Protein 8GRE (pdb70)

GO terms:
  GO:0005737 cytoplasm (C, IDA)
  GO:0005777 peroxisome (C, IDA)
  GO:0036440 citrate synthase activity (F, IDA)
  GO:0036440 citrate synthase activity (F, IGI)
  GO:0006101 citrate metabolic process (P, IGI)
  GO:0005739 mitochondrion (C, HDA)
  GO:0005777 peroxisome (C, EXP)
  GO:0036440 citrate synthase activity (F, EXP)
  GO:0042802 identical protein binding (F, IPI)

InterPro domains:
  IPR002020 Citrate synthase [PF00285] (64-442)
  IPR002020 Citrate synthase [PR00143] (198-211)
  IPR002020 Citrate synthase [PR00143] (246-261)
  IPR002020 Citrate synthase [PR00143] (269-297)
  IPR002020 Citrate synthase [PR00143] (329-349)
  IPR002020 Citrate synthase [PR00143] (390-406)
  IPR002020 Citrate synthase [PR00143] (411-425)
  IPR002020 Citrate synthase [PTHR11739] (19-451)
  IPR010109 Citrate synthase, eukaryotic-type [TIGR01793] (24-449)
  IPR016142 Citrate synthase-like, large alpha subdomain [G3DSA:1.10.580.10] (32-442)
  IPR016143 Citrate synthase-like, small alpha subdomain [G3DSA:1.10.230.10] (296-410)
  IPR019810 Citrate synthase active site [PS00480] (336-348)
  IPR036969 Citrate synthase superfamily [SSF48256] (25-454)

B-factor: mean 51.31, std 18.38, range [18.74, 137.05]

Solvent-accessible surface area: 51390 Å² total; per-residue (Å²): 154,99,54,5,58,83,71,4,42,68,31,39,63,122,38,16,100,38,18,148,83,4,39,184,125,42,5,152,18,89,17,27,50,0,40,0,61,30,10,40,24,12,14,176,47,0,6,10,9,21,3,14,6,2,23,22,33,54,97,49,0,2,61,0,70,45,62,17,2,66,43,1,55,151,60,2,17,56,18,211,88,14,83,22,1,6,0,0,0,0,0,6,0,2,3,6,18,62,55,5,66,77,58,25,0,98,82,6,9,48,49,0,9,87,47,6,154,16,23,96,26,0,47,68,6,0,28,35,3,5,18,35,0,56,0,5,1,2,0,2,1,0,0,5,0,0,22,19,68,0,90,3,39,118,3,60,88,148,58,39,62,114,127,65,28,24,28,73,2,4,33,0,0,3,14,0,0,0,10,0,0,11,0,0,0,23,0,4,35,4,2,22,92,67,17,140,59,45,166,38,59,93,146,3,14,0,0,53,1,0,0,35,2,9,58,28,190,66,82,54,3,1,18,2,0,8,1,6,0,0,1,6,0,0,43,18,1,5,25,2,0,0,5,0,3,35,0,0,0,2,0,12,6,3,1,1,7,0,0,0,0,0,2,3,0,1,28,0,27,88,37,4,53,43,12,15,92,6,2,90,38,5,21,40,0,48,70,118,14,123,70,64,39,47,126,113,40,0,43,133,47,0,74,66,8,15,102,64,64,156,110,4,18,13,21,30,76,77,56,13,118,89,18,5,20,20,0,76,11,2,31,127,4,0,92,90,62,9,67,124,54,55,4,5,101,0,6,14,16,4,52,116,9,0,20,42,3,3,86,133,55,58,175,42,146,10,14,88,2,37,5,32,6,1,1,3,1,1,0,15,92,36,32,4,128,17,23,9,1,1,10,0,0,30,0,0,0,9,0,0,2,3,0,3,8,5,0,8,6,12,17,46,28,27,44,38,10,64,7,51,0,51,12,5,135,89,0,67,92,52,2,142,61,60,67,78,162,209,225,90,97,55,7,55,92,67,4,41,72,30,44,63,125,38,18,91,42,18,148,72,5,38,185,120,43,4,153,23,83,16,26,49,0,41,0,58,32,10,40,21,10,10,112,50,0,5,8,7,21,3,10,6,2,22,23,33,65,85,42,0,2,60,0,71,48,63,19,2,68,40,0,55,152,57,3,19,50,24,188,93,19,84,17,0,11,0,0,0,0,1,7,0,3,3,9,22,64,56,4,60,121,59,22,3,123,83,6,8,43,37,0,9,48,45,6,115,16,25,97,26,0,50,72,8,1,72,59,15,38,139,110,0,78,6,4,2,1,0,2,1,0,0,6,0,0,19,15,68,0,79,3,41,56,2,57,35,8,36,20,59,122,131,68,24,24,28,46,2,4,36,0,0,3,13,0,0,0,17,0,1,8,0,0,0,22,0,4,35,23,22,58,98,84,23,144,54,42,160,37,65,83,134,5,13,0,0,38,3,0,0,38,5,7,58,27,146,65,74,62,2,0,15,3,0,5,2,8,0,0,0,3,0,1,29,2,1,0,12,1,0,0,4,0,2,31,0,0,0,1,0,10,8,3,2,0,8,0,0,0,0,0,2,3,0,2,28,1,32,89,38,5,86,36,13,10,73,8,5,92,35,5,84,55,0,47,140,129,18,122,82,64,30,55,96,118,41,0,73,143,43,0,60,84,13,18,102,61,62,168,100,4,12,14,24,32,65,83,71,8,139,93,16,6,21,20,0,76,10,2,38,126,4,0,97,84,64,10,68,114,53,54,5,8,97,0,4,18,4,4,48,109,14,0,15,47,6,6,90,138,48,48,166,43,174,24,12,89,2,31,5,30,6,1,1,5,1,1,1,24,91,31,35,4,126,38,32,41,1,2,8,0,0,30,1,0,0,6,0,0,1,3,0,4,9,6,0,8,6,14,16,46,31,29,52,25,8,116,11,57,1,51,10,5,128,83,0,72,88,54,1,142,69,67,85,97,206,89,19,0,70,93,10,38,92,94,2,2,58,35,0,8,109,44,1,31,36,39,0,6,10,0,11,61,74,0,6,68,15,2,16,81,16,14,45,87,67,0,30,97,66,0,45,84,134,33,82,0,6,80,67,0,35,108,17,0,3,109,11,0,97,46,8,19,113,39,3,71,94,0,7,79,12,36,144,138,18,131,102,24,19,196,137,24,75,12,44,64,0,45,14,0,8,1,3,2,12,2,0,15,4,20,3,12,16,6,11,15,4,5,9,57,34,80,102,214,196,80,100,70,35,12,49,9,1,0,8,0,1,20,66,4,66,80,26,71,184,118,14,46,11,7,0,0,2,0,4,47,0,105,53,37,64,10,0,46,20,8,22,60,12,0,3,39,0,0,5,5,48,103,44,104,75,54,53,9,17,19,13,24,15,3,18,32,19,6,113,49,73,0,7,6,0,0,26,16,26,102,4,29,90,17,23,62,38,124,91,34,127,91,75,60,24,22,2,8,3,0,12,0,58,0,14,7,43,10,120,33,83,9,17,107,96,65,32,2,22,6,8,0,0,0,3,16,18,4,10,109,85,29,49,19,8,2,0,51,1,97,37,133,32,64,6,104,22,3,3,46,46,27,28,3,20,6,3,6,65,4,0,34,22,2,3,77,103,71,28,177,112,182,20,91,18,119,109,63,101,14,162,235,50,54,72,20,68,5,84,6,33,14,46,78,11,111,57,103,110,67,96,48,76,12,94,86,36,32,33,4,25,15,19,14,8,74,103,94,26,120,120,39,8,96,81,50,72,148,124,117,67,132,42,67,84,90,15,108,107,8,6,147,52,86,74,79,42,6,13,74,0,1,70,21,0,45,183,82,127,50,132,86,0,24,39,9,0,1,28,24,1,0,94,57,0,91,70,88,48,18,73,77,0,17,193,62,4,95,16,129,64,70,16,56,106,89,22,41,40,1,0,134,92,1,20,52,8,34,87,61,0

Structure (mmCIF, N/CA/C/O backbone):
data_8GRE
#
_entry.id   8GRE
#
_cell.length_a   77.589
_cell.length_b   150.942
_cell.length_c   160.286
_cell.angle_alpha   90.000
_cell.angle_beta   90.000
_cell.angle_gamma   90.000
#
_symmetry.space_group_name_H-M   'P 21 21 21'
#
loop_
_entity.id
_entity.type
_entity.pdbx_description
1 polymer 'Citrate synthase'
2 polymer 'F-box protein UCC1'
3 polymer 'E3 ubiquitin ligase complex SCF subunit'
4 non-polymer GLYCEROL
5 water water
#
loop_
_atom_site.group_PDB
_atom_site.id
_atom_site.type_symbol
_atom_site.label_atom_id
_atom_site.label_alt_id
_atom_site.label_comp_id
_atom_site.label_asym_id
_atom_site.label_entity_id
_atom_site.label_seq_id
_atom_site.pdbx_PDB_ins_code
_atom_site.Cartn_x
_atom_site.Cartn_y
_atom_site.Cartn_z
_atom_site.occupancy
_atom_site.B_iso_or_equiv
_atom_site.auth_seq_id
_atom_site.auth_comp_id
_atom_site.auth_asym_id
_atom_site.auth_atom_id
_atom_site.pdbx_PDB_model_num
ATOM 1 N N . GLU A 1 23 ? -41.32329 13.25822 -33.59520 1.000 54.54496 23 GLU A N 1
ATOM 2 C CA . GLU A 1 23 ? -40.65888 13.95175 -32.49724 1.000 63.55501 23 GLU A CA 1
ATOM 3 C C . GLU A 1 23 ? -39.14235 13.87853 -32.66945 1.000 55.78203 23 GLU A C 1
ATOM 4 O O . GLU A 1 23 ? -38.59404 12.82137 -32.97964 1.000 60.17894 23 GLU A O 1
ATOM 10 N N . LYS A 1 24 ? -38.47321 15.00965 -32.46496 1.000 53.41154 24 LYS A N 1
ATOM 11 C CA . LYS A 1 24 ? -37.05660 15.11663 -32.78270 1.000 62.75283 24 LYS A CA 1
ATOM 12 C C . LYS A 1 24 ? -36.19617 14.36484 -31.77284 1.000 55.88094 24 LYS A C 1
ATOM 13 O O . LYS A 1 24 ? -36.52715 14.26066 -30.58825 1.000 51.65719 24 LYS A O 1
ATOM 19 N N . THR A 1 25 ? -35.07524 13.83895 -32.26164 1.000 50.39282 25 THR A N 1
ATOM 20 C CA . THR A 1 25 ? -34.10998 13.15732 -31.41598 1.000 51.57470 25 THR A CA 1
ATOM 21 C C . THR A 1 25 ? -33.15247 14.17143 -30.79377 1.000 51.82847 25 THR A C 1
ATOM 22 O O . THR A 1 25 ? -33.21701 15.37585 -31.05800 1.000 50.96001 25 THR A O 1
ATOM 26 N N . LEU A 1 26 ? -32.24405 13.67306 -29.95255 1.000 45.69481 26 LEU A N 1
ATOM 27 C CA . LEU A 1 26 ? -31.27743 14.55340 -29.30465 1.000 45.05653 26 LEU A CA 1
ATOM 28 C C . LEU A 1 26 ? -30.30571 15.14724 -30.31707 1.000 42.98919 26 LEU A C 1
ATOM 29 O O . LEU A 1 26 ? -29.94265 16.32547 -30.22099 1.000 40.11652 26 LEU A O 1
ATOM 34 N N . LYS A 1 27 ? -29.88370 14.35049 -31.30141 1.000 44.40406 27 LYS A N 1
ATOM 35 C CA . LYS A 1 27 ? -28.92148 14.83604 -32.28520 1.000 46.44560 27 LYS A CA 1
ATOM 36 C C . LYS A 1 27 ? -29.53935 15.89554 -33.18957 1.000 50.23626 27 LYS A C 1
ATOM 37 O O . LYS A 1 27 ? -28.88204 16.88427 -33.53574 1.000 50.88357 27 LYS A O 1
ATOM 43 N N . GLU A 1 28 ? -30.80140 15.70672 -33.58222 1.000 54.17323 28 GLU A N 1
ATOM 44 C CA . GLU A 1 28 ? -31.46198 16.68107 -34.44484 1.000 53.23789 28 GLU A CA 1
ATOM 45 C C . GLU A 1 28 ? -31.66682 18.00778 -33.72591 1.000 48.46547 28 GLU A C 1
ATOM 46 O O . GLU A 1 28 ? -31.40786 19.07460 -34.29514 1.000 51.12931 28 GLU A O 1
ATOM 52 N N . ARG A 1 29 ? -32.12660 17.96319 -32.47357 1.000 47.10068 29 ARG A N 1
ATOM 53 C CA . ARG A 1 29 ? -32.35472 19.19916 -31.73315 1.000 47.32834 29 ARG A CA 1
ATOM 54 C C . ARG A 1 29 ? -31.04527 19.92485 -31.44857 1.000 53.80839 29 ARG A C 1
ATOM 55 O O . ARG A 1 29 ? -30.99017 21.15912 -31.50598 1.000 55.04495 29 ARG A O 1
ATOM 63 N N . PHE A 1 30 ? -29.97933 19.18026 -31.14166 1.000 49.42891 30 PHE A N 1
ATOM 64 C CA . PHE A 1 30 ? -28.69329 19.82331 -30.89362 1.000 52.16297 30 PHE A CA 1
ATOM 65 C C . PHE A 1 30 ? -28.14446 20.46358 -32.16134 1.000 49.71762 30 PHE A C 1
ATOM 66 O O . PHE A 1 30 ? -27.57220 21.55861 -32.11091 1.000 44.01823 30 PHE A O 1
ATOM 74 N N . SER A 1 31 ? -28.31416 19.80023 -33.30870 1.000 48.44791 31 SER A N 1
ATOM 75 C CA . SER A 1 31 ? -27.85625 20.36960 -34.57138 1.000 51.65068 31 SER A CA 1
ATOM 76 C C . SER A 1 31 ? -28.56291 21.67630 -34.90388 1.000 58.29698 31 SER A C 1
ATOM 77 O O . SER A 1 31 ? -28.07115 22.43845 -35.74425 1.000 55.55109 31 SER A O 1
ATOM 80 N N . GLU A 1 32 ? -29.70013 21.95274 -34.26383 1.000 51.35992 32 GLU A N 1
ATOM 81 C CA . GLU A 1 32 ? -30.41842 23.20402 -34.46646 1.000 54.11285 32 GLU A CA 1
ATOM 82 C C . GLU A 1 32 ? -30.05057 24.27370 -33.44988 1.000 55.75517 32 GLU A C 1
ATOM 83 O O . GLU A 1 32 ? -30.28602 25.46036 -33.70702 1.000 64.59332 32 GLU A O 1
ATOM 89 N N . ILE A 1 33 ? -29.47746 23.89089 -32.31349 1.000 56.79097 33 ILE A N 1
ATOM 90 C CA . ILE A 1 33 ? -29.18042 24.83015 -31.24096 1.000 56.15032 33 ILE A CA 1
ATOM 91 C C . ILE A 1 33 ? -27.73666 25.31730 -31.29697 1.000 56.05943 33 ILE A C 1
ATOM 92 O O . ILE A 1 33 ? -27.47352 26.50146 -31.08125 1.000 56.30449 33 ILE A O 1
ATOM 97 N N . TYR A 1 34 ? -26.78780 24.42736 -31.59195 1.000 51.37055 34 TYR A N 1
ATOM 98 C CA . TYR A 1 34 ? -25.38269 24.81529 -31.51249 1.000 57.04798 34 TYR A CA 1
ATOM 99 C C . TYR A 1 34 ? -24.97135 25.91017 -32.50000 1.000 54.05963 34 TYR A C 1
ATOM 100 O O . TYR A 1 34 ? -24.06929 26.68937 -32.14655 1.000 54.50324 34 TYR A O 1
ATOM 109 N N . PRO A 1 35 ? -25.54359 26.03556 -33.70718 1.000 57.35194 35 PRO A N 1
ATOM 110 C CA . PRO A 1 35 ? -25.18661 27.20018 -34.53639 1.000 47.80479 35 PRO A CA 1
ATOM 111 C C . PRO A 1 35 ? -25.55196 28.52485 -33.89236 1.000 49.96697 35 PRO A C 1
ATOM 112 O O . PRO A 1 35 ? -24.83167 29.51375 -34.07898 1.000 52.54350 35 PRO A O 1
ATOM 116 N N . ILE A 1 36 ? -26.64775 28.57282 -33.13212 1.000 51.70490 36 ILE A N 1
ATOM 117 C CA . ILE A 1 36 ? -27.01362 29.79790 -32.42739 1.000 54.43758 36 ILE A CA 1
ATOM 118 C C . ILE A 1 36 ? -25.97468 30.12530 -31.36305 1.000 55.81394 36 ILE A C 1
ATOM 119 O O . ILE A 1 36 ? -25.52147 31.27000 -31.24335 1.000 59.07168 36 ILE A O 1
ATOM 124 N N . HIS A 1 37 ? -25.58422 29.12205 -30.57265 1.000 59.54691 37 HIS A N 1
ATOM 125 C CA . HIS A 1 37 ? -24.56718 29.33482 -29.54840 1.000 51.61885 37 HIS A CA 1
ATOM 126 C C . HIS A 1 37 ? -23.23315 29.72441 -30.17146 1.000 52.01377 37 HIS A C 1
ATOM 127 O O . HIS A 1 37 ? -22.50732 30.56633 -29.62868 1.000 54.99772 37 HIS A O 1
ATOM 134 N N . ALA A 1 38 ? -22.89829 29.12729 -31.31788 1.000 49.84026 38 ALA A N 1
ATOM 135 C CA . ALA A 1 38 ? -21.63471 29.43722 -31.97938 1.000 55.14359 38 ALA A CA 1
ATOM 136 C C . ALA A 1 38 ? -21.59546 30.89017 -32.43798 1.000 62.75092 38 ALA A C 1
ATOM 137 O O . ALA A 1 38 ? -20.59415 31.58859 -32.24171 1.000 62.09056 38 ALA A O 1
ATOM 139 N N . GLN A 1 39 ? -22.68297 31.36571 -33.05085 1.000 63.74969 39 GLN A N 1
ATOM 140 C CA . GLN A 1 39 ? -22.73110 32.75618 -33.49195 1.000 66.22501 39 GLN A CA 1
ATOM 141 C C . GLN A 1 39 ? -22.74292 33.71884 -32.31194 1.000 65.33380 39 GLN A C 1
ATOM 142 O O . GLN A 1 39 ? -22.16115 34.80635 -32.39496 1.000 68.99185 39 GLN A O 1
ATOM 148 N N . ASP A 1 40 ? -23.38615 33.33585 -31.20708 1.000 60.24754 40 ASP A N 1
ATOM 149 C CA . ASP A 1 40 ? -23.41447 34.19889 -30.03010 1.000 60.99004 40 ASP A CA 1
ATOM 150 C C . ASP A 1 40 ? -22.02053 34.37192 -29.43875 1.000 65.44772 40 ASP A C 1
ATOM 151 O O . ASP A 1 40 ? -21.62995 35.48420 -29.06397 1.000 70.24153 40 ASP A O 1
ATOM 156 N N . VAL A 1 41 ? -21.25717 33.28083 -29.34415 1.000 59.36221 41 VAL A N 1
ATOM 157 C CA . VAL A 1 41 ? -19.89580 33.36490 -28.82377 1.000 59.79251 41 VAL A CA 1
ATOM 158 C C . VAL A 1 41 ? -19.01651 34.18622 -29.75813 1.000 56.58275 41 VAL A C 1
ATOM 159 O O . VAL A 1 41 ? -18.19679 34.99714 -29.30993 1.000 56.71113 41 VAL A O 1
ATOM 163 N N . ARG A 1 42 ? -19.18082 33.99806 -31.06935 1.000 59.84529 42 ARG A N 1
ATOM 164 C CA . ARG A 1 42 ? -18.37041 34.72772 -32.03963 1.000 64.90489 42 ARG A CA 1
ATOM 165 C C . ARG A 1 42 ? -18.59166 36.23125 -31.92643 1.000 62.55481 42 ARG A C 1
ATOM 166 O O . ARG A 1 42 ? -17.63529 37.01355 -31.97533 1.000 62.37481 42 ARG A O 1
ATOM 174 N N . GLN A 1 43 ? -19.84789 36.65341 -31.76945 1.000 59.64979 43 GLN A N 1
ATOM 175 C CA . GLN A 1 43 ? -20.13614 38.07203 -31.58616 1.000 66.69537 43 GLN A CA 1
ATOM 176 C C . GLN A 1 43 ? -19.61899 38.57260 -30.24283 1.000 68.76748 43 GLN A C 1
ATOM 177 O O . GLN A 1 43 ? -19.09549 39.68969 -30.14964 1.000 69.56371 43 GLN A O 1
ATOM 183 N N . PHE A 1 44 ? -19.74829 37.75478 -29.19485 1.000 64.69858 44 PHE A N 1
ATOM 184 C CA . PHE A 1 44 ? -19.31923 38.17206 -27.86333 1.000 63.81419 44 PHE A CA 1
ATOM 185 C C . PHE A 1 44 ? -17.81530 38.41227 -27.81549 1.000 65.50172 44 PHE A C 1
ATOM 186 O O . PHE A 1 44 ? -17.35511 39.40391 -27.23712 1.000 67.03307 44 PHE A O 1
ATOM 194 N N . VAL A 1 45 ? -17.03244 37.51994 -28.42497 1.000 56.57614 45 VAL A N 1
ATOM 195 C CA . VAL A 1 45 ? -15.58532 37.70327 -28.43689 1.000 68.73921 45 VAL A CA 1
ATOM 196 C C . VAL A 1 45 ? -15.19347 38.84011 -29.37246 1.000 67.37376 45 VAL A C 1
ATOM 197 O O . VAL A 1 45 ? -14.19514 39.53074 -29.13826 1.000 70.65253 45 VAL A O 1
ATOM 201 N N . LYS A 1 46 ? -15.96763 39.06835 -30.43415 1.000 71.05192 46 LYS A N 1
ATOM 202 C CA . LYS A 1 46 ? -15.61668 40.12893 -31.37305 1.000 73.74888 46 LYS A CA 1
ATOM 203 C C . LYS A 1 46 ? -15.82635 41.50724 -30.75781 1.000 66.33674 46 LYS A C 1
ATOM 204 O O . LYS A 1 46 ? -15.04606 42.43189 -31.01264 1.000 72.14145 46 LYS A O 1
ATOM 210 N N . GLU A 1 47 ? -16.86278 41.66059 -29.93525 1.000 64.57291 47 GLU A N 1
ATOM 211 C CA . GLU A 1 47 ? -17.19315 42.95657 -29.35568 1.000 66.84039 47 GLU A CA 1
ATOM 212 C C . GLU A 1 47 ? -16.50371 43.20707 -28.02000 1.000 71.17454 47 GLU A C 1
ATOM 213 O O . GLU A 1 47 ? -16.14049 44.35157 -27.72647 1.000 76.61318 47 GLU A O 1
ATOM 219 N N . HIS A 1 48 ? -16.30412 42.16949 -27.20435 1.000 65.84679 48 HIS A N 1
ATOM 220 C CA . HIS A 1 48 ? -15.75563 42.33237 -25.86182 1.000 68.39712 48 HIS A CA 1
ATOM 221 C C . HIS A 1 48 ? -14.48222 41.51976 -25.64709 1.000 64.09567 48 HIS A C 1
ATOM 222 O O . HIS A 1 48 ? -14.09596 41.27956 -24.49989 1.000 64.25632 48 HIS A O 1
ATOM 229 N N . GLY A 1 49 ? -13.81064 41.10642 -26.72437 1.000 61.21087 49 GLY A N 1
ATOM 230 C CA . GLY A 1 49 ? -12.67778 40.20620 -26.58336 1.000 54.80980 49 GLY A CA 1
ATOM 231 C C . GLY A 1 49 ? -11.48128 40.81724 -25.88403 1.000 65.67498 49 GLY A C 1
ATOM 232 O O . GLY A 1 49 ? -10.70974 40.10363 -25.23604 1.000 60.95581 49 GLY A O 1
ATOM 233 N N . LYS A 1 50 ? -11.30051 42.12940 -26.00523 1.000 57.55096 50 LYS A N 1
ATOM 234 C CA . LYS A 1 50 ? -10.17398 42.80899 -25.37999 1.000 58.95222 50 LYS A CA 1
ATOM 235 C C . LYS A 1 50 ? -10.45754 43.22563 -23.94344 1.000 52.37966 50 LYS A C 1
ATOM 236 O O . LYS A 1 50 ? -9.57293 43.78849 -23.29031 1.000 55.09860 50 LYS A O 1
ATOM 242 N N . THR A 1 51 ? -11.65950 42.96260 -23.43869 1.000 55.10268 51 THR A N 1
ATOM 243 C CA . THR A 1 51 ? -11.98798 43.30436 -22.06212 1.000 57.03003 51 THR A CA 1
ATOM 244 C C . THR A 1 51 ? -11.21408 42.41446 -21.09689 1.000 63.86558 51 THR A C 1
ATOM 245 O O . THR A 1 51 ? -11.21254 41.18693 -21.23172 1.000 61.75651 51 THR A O 1
ATOM 249 N N . LYS A 1 52 ? -10.54934 43.03532 -20.12565 1.000 61.93261 52 LYS A N 1
ATOM 250 C CA . LYS A 1 52 ? -9.84512 42.28710 -19.09476 1.000 57.06796 52 LYS A CA 1
ATOM 251 C C . LYS A 1 52 ? -10.84078 41.76102 -18.07135 1.000 60.51894 52 LYS A C 1
ATOM 252 O O . LYS A 1 52 ? -11.69202 42.50859 -17.58069 1.000 60.43567 52 LYS A O 1
ATOM 258 N N . ILE A 1 53 ? -10.73536 40.47444 -17.75033 1.000 59.42981 53 ILE A N 1
ATOM 259 C CA . ILE A 1 53 ? -11.61731 39.85978 -16.76883 1.000 56.15792 53 ILE A CA 1
ATOM 260 C C . ILE A 1 53 ? -10.90014 39.48894 -15.47752 1.000 47.90853 53 ILE A C 1
ATOM 261 O O . ILE A 1 53 ? -11.57658 39.24305 -14.46631 1.000 56.05583 53 ILE A O 1
ATOM 266 N N . SER A 1 54 ? -9.56983 39.45819 -15.46584 1.000 53.53951 54 SER A N 1
ATOM 267 C CA . SER A 1 54 ? -8.82462 39.13133 -14.25590 1.000 55.37876 54 SER A CA 1
ATOM 268 C C . SER A 1 54 ? -7.35056 39.44349 -14.46761 1.000 49.98523 54 SER A C 1
ATOM 269 O O . SER A 1 54 ? -6.89146 39.63643 -15.59673 1.000 53.48407 54 SER A O 1
ATOM 272 N N . ASP A 1 55 ? -6.61932 39.48899 -13.35871 1.000 53.45334 55 ASP A N 1
ATOM 273 C CA . ASP A 1 55 ? -5.16831 39.56070 -13.35697 1.000 55.34735 55 ASP A CA 1
ATOM 274 C C . ASP A 1 55 ? -4.59558 38.22178 -12.90990 1.000 59.58220 55 ASP A C 1
ATOM 275 O O . ASP A 1 55 ? -5.25316 37.45063 -12.20442 1.000 60.34127 55 ASP A O 1
ATOM 280 N N . VAL A 1 56 ? -3.36603 37.94513 -13.33145 1.000 51.09936 56 VAL A N 1
ATOM 281 C CA . VAL A 1 56 ? -2.64186 36.75152 -12.90976 1.000 52.69826 56 VAL A CA 1
ATOM 282 C C . VAL A 1 56 ? -1.52994 37.19915 -11.97372 1.000 53.65431 56 VAL A C 1
ATOM 283 O O . VAL A 1 56 ? -0.55598 37.82813 -12.40603 1.000 55.11740 56 VAL A O 1
ATOM 287 N N . LEU A 1 57 ? -1.67107 36.87993 -10.69367 1.000 49.61818 57 LEU A N 1
ATOM 288 C CA . LEU A 1 57 ? -0.63253 37.16695 -9.71900 1.000 48.97117 57 LEU A CA 1
ATOM 289 C C . LEU A 1 57 ? 0.34538 35.99914 -9.63699 1.000 49.97540 57 LEU A C 1
ATOM 290 O O . LEU A 1 57 ? 0.01865 34.85899 -9.97472 1.000 53.72842 57 LEU A O 1
ATOM 295 N N . LEU A 1 58 ? 1.56667 36.30291 -9.18967 1.000 44.90102 58 LEU A N 1
ATOM 296 C CA . LEU A 1 58 ? 2.58781 35.26585 -9.07757 1.000 48.63331 58 LEU A CA 1
ATOM 297 C C . LEU A 1 58 ? 2.14689 34.15542 -8.13212 1.000 48.11215 58 LEU A C 1
ATOM 298 O O . LEU A 1 58 ? 2.43586 32.97655 -8.36912 1.000 51.93830 58 LEU A O 1
ATOM 303 N N . GLU A 1 59 ? 1.44232 34.51174 -7.05542 1.000 52.60302 59 GLU A N 1
ATOM 304 C CA . GLU A 1 59 ? 0.97484 33.51055 -6.10430 1.000 51.81765 59 GLU A CA 1
ATOM 305 C C . GLU A 1 59 ? -0.05840 32.57141 -6.71144 1.000 50.63959 59 GLU A C 1
ATOM 306 O O . GLU A 1 59 ? -0.20669 31.44232 -6.23232 1.000 50.95182 59 GLU A O 1
ATOM 312 N N . GLN A 1 60 ? -0.76973 33.00852 -7.75255 1.000 46.24802 60 GLN A N 1
ATOM 313 C CA . GLN A 1 60 ? -1.78158 32.16157 -8.37206 1.000 49.66324 60 GLN A CA 1
ATOM 314 C C . GLN A 1 60 ? -1.15358 31.08627 -9.25170 1.000 52.80900 60 GLN A C 1
ATOM 315 O O . GLN A 1 60 ? -1.55852 29.91995 -9.19067 1.000 55.37564 60 GLN A O 1
ATOM 321 N N . VAL A 1 61 ? -0.16301 31.45246 -10.07020 1.000 44.20040 61 VAL A N 1
ATOM 322 C CA . VAL A 1 61 ? 0.49834 30.46165 -10.91015 1.000 46.25356 61 VAL A CA 1
ATOM 323 C C . VAL A 1 61 ? 1.29374 29.47045 -10.06974 1.000 50.93950 61 VAL A C 1
ATOM 324 O O . VAL A 1 61 ? 1.52498 28.33606 -10.50520 1.000 50.79225 61 VAL A O 1
ATOM 328 N N . TYR A 1 62 ? 1.71081 29.86466 -8.86879 1.000 43.98758 62 TYR A N 1
ATOM 329 C CA . TYR A 1 62 ? 2.32014 28.95043 -7.91380 1.000 48.02418 62 TYR A CA 1
ATOM 330 C C . TYR A 1 62 ? 1.30429 28.34266 -6.95606 1.000 44.66145 62 TYR A C 1
ATOM 331 O O . TYR A 1 62 ? 1.69748 27.61780 -6.03686 1.000 44.95110 62 TYR A O 1
ATOM 340 N N . GLY A 1 63 ? 0.01630 28.61832 -7.14762 1.000 41.85340 63 GLY A N 1
ATOM 341 C CA . GLY A 1 63 ? -1.01346 28.07910 -6.28254 1.000 45.53180 63 GLY A CA 1
ATOM 342 C C . GLY A 1 63 ? -2.15394 27.42276 -7.03434 1.000 46.47681 63 GLY A C 1
ATOM 343 O O . GLY A 1 63 ? -3.32063 27.57391 -6.65992 1.000 53.26930 63 GLY A O 1
ATOM 344 N N . GLY A 1 64 ? -1.83086 26.69544 -8.10152 1.000 42.73943 64 GLY A N 1
ATOM 345 C CA . GLY A 1 64 ? -2.84129 25.96243 -8.83857 1.000 45.25230 64 GLY A CA 1
ATOM 346 C C . GLY A 1 64 ? -3.82932 26.80796 -9.60863 1.000 51.11138 64 GLY A C 1
ATOM 347 O O . GLY A 1 64 ? -4.92453 26.32825 -9.91652 1.000 45.87132 64 GLY A O 1
ATOM 348 N N . MET A 1 65 ? -3.47488 28.05640 -9.92659 1.000 46.53467 65 MET A N 1
ATOM 349 C CA . MET A 1 65 ? -4.32259 28.94741 -10.72243 1.000 42.54354 65 MET A CA 1
ATOM 350 C C . MET A 1 65 ? -5.67197 29.19072 -10.04832 1.000 42.83264 65 MET A C 1
ATOM 351 O O . MET A 1 65 ? -6.70230 29.32417 -10.71229 1.000 50.88963 65 MET A O 1
ATOM 356 N N . ARG A 1 66 ? -5.66529 29.25377 -8.71823 1.000 42.92074 66 ARG A N 1
ATOM 357 C CA . ARG A 1 66 ? -6.89398 29.48954 -7.97290 1.000 52.24027 66 ARG A CA 1
ATOM 358 C C . ARG A 1 66 ? -7.44516 30.87520 -8.28358 1.000 49.29923 66 ARG A C 1
ATOM 359 O O . ARG A 1 66 ? -6.72012 31.87342 -8.22557 1.000 52.49284 66 ARG A O 1
ATOM 367 N N . GLY A 1 67 ? -8.73383 30.93381 -8.61286 1.000 49.86967 67 GLY A N 1
ATOM 368 C CA . GLY A 1 67 ? -9.38968 32.18483 -8.91909 1.000 51.70824 67 GLY A CA 1
ATOM 369 C C . GLY A 1 67 ? -9.20658 32.68147 -10.33496 1.000 58.52950 67 GLY A C 1
ATOM 370 O O . GLY A 1 67 ? -9.87218 33.65092 -10.72262 1.000 59.77097 67 GLY A O 1
ATOM 371 N N . ILE A 1 68 ? -8.33195 32.06049 -11.12024 1.000 54.37789 68 ILE A N 1
ATOM 372 C CA . ILE A 1 68 ? -8.11853 32.45705 -12.50917 1.000 49.61959 68 ILE A CA 1
ATOM 373 C C . ILE A 1 68 ? -9.25713 31.91073 -13.36148 1.000 50.23826 68 ILE A C 1
ATOM 374 O O . ILE A 1 68 ? -9.46582 30.68993 -13.40310 1.000 53.64495 68 ILE A O 1
ATOM 379 N N . PRO A 1 69 ? -10.01935 32.76098 -14.04599 1.000 56.27773 69 PRO A N 1
ATOM 380 C CA . PRO A 1 69 ? -11.01658 32.24803 -14.99347 1.000 50.51506 69 PRO A CA 1
ATOM 381 C C . PRO A 1 69 ? -10.35002 31.66985 -16.23039 1.000 54.27244 69 PRO A C 1
ATOM 382 O O . PRO A 1 69 ? -9.90396 32.41444 -17.10858 1.000 58.70313 69 PRO A O 1
ATOM 386 N N . GLY A 1 70 ? -10.26503 30.34480 -16.30629 1.000 50.00569 70 GLY A N 1
ATOM 387 C CA . GLY A 1 70 ? -9.58826 29.70857 -17.41843 1.000 52.07139 70 GLY A CA 1
ATOM 388 C C . GLY A 1 70 ? -10.35932 28.55773 -18.02762 1.000 51.78810 70 GLY A C 1
ATOM 389 O O . GLY A 1 70 ? -9.76355 27.57046 -18.46848 1.000 57.51345 70 GLY A O 1
ATOM 390 N N . SER A 1 71 ? -11.68435 28.67245 -18.06501 1.000 46.79972 71 SER A N 1
ATOM 391 C CA . SER A 1 71 ? -12.51601 27.61030 -18.60955 1.000 47.07066 71 SER A CA 1
ATOM 392 C C . SER A 1 71 ? -13.88716 28.17006 -18.95506 1.000 46.67372 71 SER A C 1
ATOM 393 O O . SER A 1 71 ? -14.44170 28.97794 -18.20606 1.000 46.36541 71 SER A O 1
ATOM 396 N N . VAL A 1 72 ? -14.42085 27.73360 -20.08996 1.000 41.08972 72 VAL A N 1
ATOM 397 C CA . VAL A 1 72 ? -15.77566 28.05860 -20.51551 1.000 37.25781 72 VAL A CA 1
ATOM 398 C C . VAL A 1 72 ? -16.56596 26.75690 -20.47074 1.000 45.85580 72 VAL A C 1
ATOM 399 O O . VAL A 1 72 ? -16.48204 25.93291 -21.38842 1.000 46.49492 72 VAL A O 1
ATOM 403 N N . TRP A 1 73 ? -17.32795 26.56000 -19.39663 1.000 48.73541 73 TRP A N 1
ATOM 404 C CA . TRP A 1 73 ? -18.10673 25.34348 -19.18274 1.000 44.01977 73 TRP A CA 1
ATOM 405 C C . TRP A 1 73 ? -19.58103 25.72666 -19.15010 1.000 45.77217 73 TRP A C 1
ATOM 406 O O . TRP A 1 73 ? -20.03320 26.39336 -18.21297 1.000 45.60476 73 TRP A O 1
ATOM 417 N N . GLU A 1 74 ? -20.3295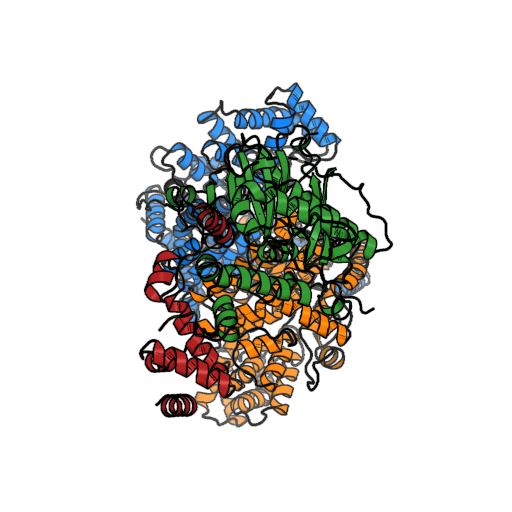2 25.29859 -20.16843 1.000 47.42172 74 GLU A N 1
ATOM 418 C CA . GLU A 1 74 ? -21.70715 25.74476 -20.34053 1.000 49.05968 74 GLU A CA 1
ATOM 419 C C . GLU A 1 74 ? -22.70685 24.95752 -19.50462 1.000 52.31917 74 GLU A C 1
ATOM 420 O O . GLU A 1 74 ? -23.80760 25.45842 -19.25043 1.000 50.95034 74 GLU A O 1
ATOM 426 N N . GLY A 1 75 ? -22.35358 23.74725 -19.07104 1.000 51.05788 75 GLY A N 1
ATOM 427 C CA . GLY A 1 75 ? -23.35113 22.86094 -18.49403 1.000 41.61127 75 GLY A CA 1
ATOM 428 C C . GLY A 1 75 ? -23.87183 23.32258 -17.14633 1.000 42.92799 75 GLY A C 1
ATOM 429 O O . GLY A 1 75 ? -25.07739 23.27046 -16.88884 1.000 41.93768 75 GLY A O 1
ATOM 430 N N . SER A 1 76 ? -22.98075 23.77181 -16.26617 1.000 42.29266 76 SER A N 1
ATOM 431 C CA . SER A 1 76 ? -23.37830 24.05223 -14.89553 1.000 38.84182 76 SER A CA 1
ATOM 432 C C . SER A 1 76 ? -22.54124 25.18708 -14.32811 1.000 42.07633 76 SER A C 1
ATOM 433 O O . SER A 1 76 ? -21.36282 25.34002 -14.65994 1.000 43.00598 76 SER A O 1
ATOM 436 N N . VAL A 1 77 ? -23.17394 25.98571 -13.47179 1.000 44.60618 77 VAL A N 1
ATOM 437 C CA . VAL A 1 77 ? -22.52373 27.08166 -12.76259 1.000 45.31741 77 VAL A CA 1
ATOM 438 C C . VAL A 1 77 ? -22.98841 27.03577 -11.31397 1.000 48.04112 77 VAL A C 1
ATOM 439 O O . VAL A 1 77 ? -24.15827 26.75042 -11.03714 1.000 49.38651 77 VAL A O 1
ATOM 443 N N . LEU A 1 78 ? -22.07182 27.30857 -10.38838 1.000 45.36177 78 LEU A N 1
ATOM 444 C CA . LEU A 1 78 ? -22.37407 27.27388 -8.96136 1.000 51.25467 78 LEU A CA 1
ATOM 445 C C . LEU A 1 78 ? -22.96408 28.61467 -8.53692 1.000 49.02495 78 LEU A C 1
ATOM 446 O O . LEU A 1 78 ? -22.27087 29.63739 -8.54512 1.000 48.04648 78 LEU A O 1
ATOM 451 N N . ASP A 1 79 ? -24.23952 28.60789 -8.16422 1.000 49.89503 79 ASP A N 1
ATOM 452 C CA . ASP A 1 79 ? -24.86655 29.78694 -7.57857 1.000 44.97862 79 ASP A CA 1
ATOM 453 C C . ASP A 1 79 ? -24.47562 29.87670 -6.10829 1.000 52.02865 79 ASP A C 1
ATOM 454 O O . ASP A 1 79 ? -24.72856 28.93050 -5.35371 1.000 51.00070 79 ASP A O 1
ATOM 459 N N . PRO A 1 80 ? -23.86452 30.97836 -5.66193 1.000 51.84243 80 PRO A N 1
ATOM 460 C CA . PRO A 1 80 ? -23.38953 31.05005 -4.26841 1.000 52.54395 80 PRO A CA 1
ATOM 461 C C . PRO A 1 80 ? -24.48667 30.92720 -3.22227 1.000 58.68475 80 PRO A C 1
ATOM 462 O O . PRO A 1 80 ? -24.16705 30.70204 -2.04799 1.000 63.03590 80 PRO A O 1
ATOM 466 N N . GLU A 1 81 ? -25.76010 31.06248 -3.59724 1.000 52.17798 81 GLU A N 1
ATOM 467 C CA . GLU A 1 81 ? -26.85217 30.97636 -2.63925 1.000 64.63929 81 GLU A CA 1
ATOM 468 C C . GLU A 1 81 ? -27.89961 29.92685 -2.97235 1.000 59.03762 81 GLU A C 1
ATOM 469 O O . GLU A 1 81 ? -28.69808 29.58652 -2.09366 1.000 65.41137 81 GLU A O 1
ATOM 475 N N . ASP A 1 82 ? -27.92476 29.40536 -4.19761 1.000 54.68595 82 ASP A N 1
ATOM 476 C CA . ASP A 1 82 ? -28.90274 28.40001 -4.58670 1.000 58.43620 82 ASP A CA 1
ATOM 477 C C . ASP A 1 82 ? -28.27935 27.05517 -4.93090 1.000 59.00326 82 ASP A C 1
ATOM 478 O O . ASP A 1 82 ? -29.01431 26.11398 -5.25226 1.000 45.96150 82 ASP A O 1
ATOM 483 N N . GLY A 1 83 ? -26.95878 26.93320 -4.87201 1.000 55.15312 83 GLY A N 1
ATOM 484 C CA . GLY A 1 83 ? -26.30380 25.68307 -5.19892 1.000 52.36589 83 GLY A CA 1
ATOM 485 C C . GLY A 1 83 ? -25.95752 25.58029 -6.67179 1.000 52.54660 83 GLY A C 1
ATOM 486 O O . GLY A 1 83 ? -25.93239 26.56598 -7.41494 1.000 52.26060 83 GLY A O 1
ATOM 487 N N . ILE A 1 84 ? -25.68474 24.34672 -7.09779 1.000 50.38273 84 ILE A N 1
ATOM 488 C CA . ILE A 1 84 ? -25.33177 24.10632 -8.48994 1.000 49.77712 84 ILE A CA 1
ATOM 489 C C . ILE A 1 84 ? -26.55585 24.32391 -9.37042 1.000 49.51737 84 ILE A C 1
ATOM 490 O O . ILE A 1 84 ? -27.67974 23.93783 -9.01832 1.000 45.53414 84 ILE A O 1
ATOM 495 N N . ARG A 1 85 ? -26.34723 24.97021 -10.51513 1.000 46.28744 85 ARG A N 1
ATOM 496 C CA . ARG A 1 85 ? -27.41400 25.25964 -11.46558 1.000 48.08209 85 ARG A CA 1
ATOM 497 C C . ARG A 1 85 ? -27.08458 24.59343 -12.79240 1.000 44.96386 85 ARG A C 1
ATOM 498 O O . ARG A 1 85 ? -26.06703 24.91358 -13.41449 1.000 48.84584 85 ARG A O 1
ATOM 506 N N . PHE A 1 86 ? -27.94132 23.67077 -13.22131 1.000 46.79432 86 PHE A N 1
ATOM 507 C CA . PHE A 1 86 ? -27.78850 23.00420 -14.51283 1.000 45.64755 86 PHE A CA 1
ATOM 508 C C . PHE A 1 86 ? -28.56436 23.81201 -15.54503 1.000 52.78046 86 PHE A C 1
ATOM 509 O O . PHE A 1 86 ? -29.79487 23.73864 -15.61015 1.000 47.05182 86 PHE A O 1
ATOM 517 N N . ARG A 1 87 ? -27.83957 24.58887 -16.35360 1.000 47.54503 87 ARG A N 1
ATOM 518 C CA . ARG A 1 87 ? -28.44335 25.47341 -17.35100 1.000 52.31460 87 ARG A CA 1
ATOM 519 C C . ARG A 1 87 ? -29.44014 26.42773 -16.69430 1.000 51.00631 87 ARG A C 1
ATOM 520 O O . ARG A 1 87 ? -30.56060 26.62220 -17.17023 1.000 55.53288 87 ARG A O 1
ATOM 528 N N . GLY A 1 88 ? -29.02275 27.01854 -15.57465 1.000 48.07109 88 GLY A N 1
ATOM 529 C CA . GLY A 1 88 ? -29.86745 27.91784 -14.81881 1.000 49.61474 88 GLY A CA 1
ATOM 530 C C . GLY A 1 88 ? -30.85290 27.25291 -13.88200 1.000 52.58009 88 GLY A C 1
ATOM 531 O O . GLY A 1 88 ? -31.39573 27.93299 -13.00117 1.000 48.55281 88 GLY A O 1
ATOM 532 N N . ARG A 1 89 ? -31.10450 25.95390 -14.03429 1.000 50.37113 89 ARG A N 1
ATOM 533 C CA . ARG A 1 89 ? -32.05419 25.23757 -13.19132 1.000 49.53113 89 ARG A CA 1
ATOM 534 C C . ARG A 1 89 ? -31.35802 24.70549 -11.94456 1.000 54.41652 89 ARG A C 1
ATOM 535 O O . ARG A 1 89 ? -30.30932 24.05993 -12.03904 1.000 52.23975 89 ARG A O 1
ATOM 543 N N . THR A 1 90 ? -31.95435 24.96007 -10.78230 1.000 53.94214 90 THR A N 1
ATOM 544 C CA . THR A 1 90 ? -31.43834 24.43600 -9.52778 1.000 50.08297 90 THR A CA 1
ATOM 545 C C . THR A 1 90 ? -31.82610 22.96706 -9.36827 1.000 46.30953 90 THR A C 1
ATOM 546 O O . THR A 1 90 ? -32.46450 22.36345 -10.23581 1.000 46.94972 90 THR A O 1
ATOM 550 N N . ILE A 1 91 ? -31.43272 22.38321 -8.23303 1.000 47.89675 91 ILE A N 1
ATOM 551 C CA . ILE A 1 91 ? -31.81826 21.00696 -7.93060 1.000 46.56713 91 ILE A CA 1
ATOM 552 C C . ILE A 1 91 ? -33.33216 20.89773 -7.79854 1.000 52.59454 91 ILE A C 1
ATOM 553 O O . ILE A 1 91 ? -33.94677 19.93958 -8.28424 1.000 44.53989 91 ILE A O 1
ATOM 558 N N . ALA A 1 92 ? -33.95870 21.87892 -7.14460 1.000 45.51220 92 ALA A N 1
ATOM 559 C CA . ALA A 1 92 ? -35.41409 21.87979 -7.04152 1.000 54.44778 92 ALA A CA 1
ATOM 560 C C . ALA A 1 92 ? -36.06151 22.02814 -8.41211 1.000 49.22143 92 ALA A C 1
ATOM 561 O O . ALA A 1 92 ? -37.10203 21.41821 -8.68421 1.000 53.01516 92 ALA A O 1
ATOM 563 N N . ASP A 1 93 ? -35.45429 22.82630 -9.29340 1.000 46.75699 93 ASP A N 1
ATOM 564 C CA . ASP A 1 93 ? -36.01077 23.01126 -10.63041 1.000 52.40293 93 ASP A CA 1
ATOM 565 C C . ASP A 1 93 ? -35.97580 21.71199 -11.42748 1.000 53.40485 93 ASP A C 1
ATOM 566 O O . ASP A 1 93 ? -36.97449 21.32286 -12.04424 1.000 51.18737 93 ASP A O 1
ATOM 571 N N . ILE A 1 94 ? -34.83060 21.02261 -11.42551 1.000 47.88016 94 ILE A N 1
ATOM 572 C CA . ILE A 1 94 ? -34.71012 19.80912 -12.22954 1.000 49.23958 94 ILE A CA 1
ATOM 573 C C . ILE A 1 94 ? -35.53976 18.67651 -11.63819 1.000 48.79622 94 ILE A C 1
ATOM 574 O O . ILE A 1 94 ? -36.02408 17.80732 -12.37306 1.000 46.17614 94 ILE A O 1
ATOM 579 N N . GLN A 1 95 ? -35.71885 18.65733 -10.31432 1.000 52.89131 95 GLN A N 1
ATOM 580 C CA . GLN A 1 95 ? -36.60445 17.66733 -9.70980 1.000 59.73729 95 GLN A CA 1
ATOM 581 C C . GLN A 1 95 ? -38.04866 17.87822 -10.14059 1.000 61.46060 95 GLN A C 1
ATOM 582 O O . GLN A 1 95 ? -38.81491 16.91312 -10.23971 1.000 60.43253 95 GLN A O 1
ATOM 588 N N . LYS A 1 96 ? -38.43143 19.12621 -10.40876 1.000 57.42741 96 LYS A N 1
ATOM 589 C CA . LYS A 1 96 ? -39.79723 19.42482 -10.82067 1.000 65.97879 96 LYS A CA 1
ATOM 590 C C . LYS A 1 96 ? -39.98851 19.24167 -12.32205 1.000 60.52120 96 LYS A C 1
ATOM 591 O O . LYS A 1 96 ? -41.00121 18.68205 -12.75680 1.000 59.13514 96 LYS A O 1
ATOM 597 N N . ASP A 1 97 ? -39.02068 19.68558 -13.12430 1.000 53.25829 97 ASP A N 1
ATOM 598 C CA . ASP A 1 97 ? -39.21577 19.80698 -14.56396 1.000 54.62441 97 ASP A CA 1
ATOM 599 C C . ASP A 1 97 ? -38.75714 18.58884 -15.35404 1.000 53.91559 97 ASP A C 1
ATOM 600 O O . ASP A 1 97 ? -39.37597 18.26186 -16.37303 1.000 60.14500 97 ASP A O 1
ATOM 605 N N . LEU A 1 98 ? -37.69330 17.91482 -14.92702 1.000 59.93767 98 LEU A N 1
ATOM 606 C CA . LEU A 1 98 ? -37.15779 16.81709 -15.72151 1.000 55.30801 98 LEU A CA 1
ATOM 607 C C . LEU A 1 98 ? -38.11001 15.62321 -15.69794 1.000 49.81898 98 LEU A C 1
ATOM 608 O O . LEU A 1 98 ? -38.74215 15.35049 -14.67257 1.000 56.56544 98 LEU A O 1
ATOM 613 N N . PRO A 1 99 ? -38.23925 14.90114 -16.81024 1.000 47.84341 99 PRO A N 1
ATOM 614 C CA . PRO A 1 99 ? -39.08118 13.70203 -16.81939 1.000 44.34449 99 PRO A CA 1
ATOM 615 C C . PRO A 1 99 ? -38.53915 12.63543 -15.88034 1.000 58.68358 99 PRO A C 1
ATOM 616 O O . PRO A 1 99 ? -37.34645 12.57936 -15.57120 1.000 60.47035 99 PRO A O 1
ATOM 620 N N . LYS A 1 100 ? -39.44426 11.77497 -15.42884 1.000 53.67344 100 LYS A N 1
ATOM 621 C CA . LYS A 1 100 ? -39.12622 10.71405 -14.48970 1.000 48.55814 100 LYS A CA 1
ATOM 622 C C . LYS A 1 100 ? -39.53894 9.36957 -15.07338 1.000 48.50838 100 LYS A C 1
ATOM 623 O O . LYS A 1 100 ? -40.31076 9.29500 -16.03333 1.000 47.79336 100 LYS A O 1
ATOM 629 N N . ALA A 1 101 ? -39.00263 8.30147 -14.49084 1.000 56.86936 101 ALA A N 1
ATOM 630 C CA . ALA A 1 101 ? -39.41874 6.96543 -14.88182 1.000 53.58372 101 ALA A CA 1
ATOM 631 C C . ALA A 1 101 ? -40.83316 6.68969 -14.37912 1.000 50.61737 101 ALA A C 1
ATOM 632 O O . ALA A 1 101 ? -41.33185 7.34074 -13.45649 1.000 47.15615 101 ALA A O 1
ATOM 634 N N . LYS A 1 102 ? -41.48340 5.71152 -15.00457 1.000 48.82416 102 LYS A N 1
ATOM 635 C CA . LYS A 1 102 ? -42.85598 5.37887 -14.64518 1.000 60.34056 102 LYS A CA 1
ATOM 636 C C . LYS A 1 102 ? -42.92633 4.89882 -13.20140 1.000 62.72011 102 LYS A C 1
ATOM 637 O O . LYS A 1 102 ? -42.33890 3.87133 -12.84913 1.000 56.76213 102 LYS A O 1
ATOM 643 N N . GLY A 1 103 ? -43.64610 5.64565 -12.36813 1.000 58.57789 103 GLY A N 1
ATOM 644 C CA . GLY A 1 103 ? -43.80434 5.29844 -10.97240 1.000 53.76856 103 GLY A CA 1
ATOM 645 C C . GLY A 1 103 ? -42.73955 5.83973 -10.04788 1.000 57.25017 103 GLY A C 1
ATOM 646 O O . GLY A 1 103 ? -42.75090 5.50693 -8.85655 1.000 57.10222 103 GLY A O 1
ATOM 647 N N . SER A 1 104 ? -41.82553 6.66454 -10.55061 1.000 50.20999 104 SER A N 1
ATOM 648 C CA . SER A 1 104 ? -40.73544 7.21163 -9.76027 1.000 53.02955 104 SER A CA 1
ATOM 649 C C . SER A 1 104 ? -40.86580 8.72475 -9.66213 1.000 48.59554 104 SER A C 1
ATOM 650 O O . SER A 1 104 ? -41.32083 9.38939 -10.59794 1.000 59.33891 104 SER A O 1
ATOM 653 N N . SER A 1 105 ? -40.45801 9.26296 -8.51531 1.000 47.04202 105 SER A N 1
ATOM 654 C CA . SER A 1 105 ? -40.39835 10.70061 -8.30074 1.000 48.54876 105 SER A CA 1
ATOM 655 C C . SER A 1 105 ? -38.98787 11.25425 -8.46055 1.000 61.51291 105 SER A C 1
ATOM 656 O O . SER A 1 105 ? -38.74762 12.41755 -8.12143 1.000 55.88681 105 SER A O 1
ATOM 659 N N . GLN A 1 106 ? -38.05297 10.45048 -8.97024 1.000 58.81206 106 GLN A N 1
ATOM 660 C CA . GLN A 1 106 ? -36.65041 10.82611 -9.08599 1.000 54.07927 106 GLN A CA 1
ATOM 661 C C . GLN A 1 106 ? -36.30292 11.20681 -10.52005 1.000 50.34242 106 GLN A C 1
ATOM 662 O O . GLN A 1 106 ? -36.73264 10.53351 -11.46437 1.000 44.54902 106 GLN A O 1
ATOM 668 N N . PRO A 1 107 ? -35.52754 12.27328 -10.70487 1.000 46.57619 107 PRO A N 1
ATOM 669 C CA . PRO A 1 107 ? -35.13592 12.67268 -12.06047 1.000 45.54644 107 PRO A CA 1
ATOM 670 C C . PRO A 1 107 ? -34.20342 11.65687 -12.69949 1.000 48.88024 107 PRO A C 1
ATOM 671 O O . PRO A 1 107 ? -33.39866 11.00445 -12.03096 1.000 50.57080 107 PRO A O 1
ATOM 675 N N . LEU A 1 108 ? -34.32744 11.52757 -14.01646 1.000 46.88723 108 LEU A N 1
ATOM 676 C CA . LEU A 1 108 ? -33.52664 10.58481 -14.78787 1.000 49.72375 108 LEU A CA 1
ATOM 677 C C . LEU A 1 108 ? -32.22842 11.24352 -15.24406 1.000 50.81447 108 LEU A C 1
ATOM 678 O O . LEU A 1 108 ? -32.25363 12.38935 -15.71023 1.000 43.54766 108 LEU A O 1
ATOM 683 N N . PRO A 1 109 ? -31.08547 10.56011 -15.13151 1.000 49.12098 109 PRO A N 1
ATOM 684 C CA . PRO A 1 109 ? -29.83317 11.15926 -15.61863 1.000 42.38999 109 PRO A CA 1
ATOM 685 C C . PRO A 1 109 ? -29.81864 11.38082 -17.11880 1.000 40.44050 109 PRO A C 1
ATOM 686 O O . PRO A 1 109 ? -29.17050 12.32751 -17.58202 1.000 41.92679 109 PRO A O 1
ATOM 690 N N . GLU A 1 110 ? -30.51710 10.54420 -17.89458 1.000 40.09547 110 GLU A N 1
ATOM 691 C CA . GLU A 1 110 ? -30.61936 10.78743 -19.33105 1.000 43.89210 110 GLU A CA 1
ATOM 692 C C . GLU A 1 110 ? -31.31625 12.11030 -19.61418 1.000 42.57388 110 GLU A C 1
ATOM 693 O O . GLU A 1 110 ? -30.94986 12.82609 -20.55390 1.000 41.04511 110 GLU A O 1
ATOM 699 N N . ALA A 1 111 ? -32.33234 12.44578 -18.81671 1.000 36.38325 111 ALA A N 1
ATOM 700 C CA . ALA A 1 111 ? -33.04260 13.70270 -19.01868 1.000 43.68283 111 ALA A CA 1
ATOM 701 C C . ALA A 1 111 ? -32.13784 14.89060 -18.73183 1.000 45.40000 111 ALA A C 1
ATOM 702 O O . ALA A 1 111 ? -32.16455 15.89125 -19.45770 1.000 49.97459 111 ALA A O 1
ATOM 704 N N . LEU A 1 112 ? -31.32324 14.79672 -17.67885 1.000 45.41933 112 LEU A N 1
ATOM 705 C CA . LEU A 1 112 ? -30.36848 15.86051 -17.39905 1.000 39.37038 112 LEU A CA 1
ATOM 706 C C . LEU A 1 112 ? -29.32549 15.97455 -18.50190 1.000 37.64851 112 LEU A C 1
ATOM 707 O O . LEU A 1 112 ? -28.88363 17.08366 -18.82030 1.000 43.30970 112 LEU A O 1
ATOM 712 N N . PHE A 1 113 ? -28.93009 14.84944 -19.10234 1.000 37.22757 113 PHE A N 1
ATOM 713 C CA . PHE A 1 113 ? -27.98907 14.90360 -20.21687 1.000 40.38345 113 PHE A CA 1
ATOM 714 C C . PHE A 1 113 ? -28.58363 15.66121 -21.39711 1.000 43.92001 113 PHE A C 1
ATOM 715 O O . PHE A 1 113 ? -27.89581 16.46267 -22.04086 1.000 35.96415 113 PHE A O 1
ATOM 723 N N . TRP A 1 114 ? -29.86384 15.41946 -21.69403 1.000 43.93269 114 TRP A N 1
ATOM 724 C CA . TRP A 1 114 ? -30.55275 16.19980 -22.71718 1.000 43.10974 114 TRP A CA 1
ATOM 725 C C . TRP A 1 114 ? -30.53489 17.68474 -22.37405 1.000 40.39209 114 TRP A C 1
ATOM 726 O O . TRP A 1 114 ? -30.31348 18.53041 -23.24858 1.000 42.64410 114 TRP A O 1
ATOM 737 N N . LEU A 1 115 ? -30.75656 18.01904 -21.10043 1.000 39.62452 115 LEU A N 1
ATOM 738 C CA . LEU A 1 115 ? -30.74535 19.41775 -20.68447 1.000 33.20274 115 LEU A CA 1
ATOM 739 C C . LEU A 1 115 ? -29.34797 20.01771 -20.78209 1.000 47.86148 115 LEU A C 1
ATOM 740 O O . LEU A 1 115 ? -29.19013 21.16995 -21.20269 1.000 45.53076 115 LEU A O 1
ATOM 745 N N . LEU A 1 116 ? -28.32215 19.25602 -20.39247 1.000 42.20498 116 LEU A N 1
ATOM 746 C CA . LEU A 1 116 ? -26.95919 19.77771 -20.43001 1.000 46.41538 116 LEU A CA 1
ATOM 747 C C . LEU A 1 116 ? -26.51786 20.07529 -21.85768 1.000 39.07942 116 LEU A C 1
ATOM 748 O O . LEU A 1 116 ? -25.79596 21.04833 -22.10291 1.000 36.01169 116 LEU A O 1
ATOM 753 N N . LEU A 1 117 ? -26.95016 19.25447 -22.81502 1.000 38.53853 117 LEU A N 1
ATOM 754 C CA . LEU A 1 117 ? -26.47131 19.39624 -24.18486 1.000 41.15124 117 LEU A CA 1
ATOM 755 C C . LEU A 1 117 ? -27.25794 20.44910 -24.95877 1.000 46.29214 117 LEU A C 1
ATOM 756 O O . LEU A 1 117 ? -26.67543 21.20821 -25.74091 1.000 51.20745 117 LEU A O 1
ATOM 761 N N . THR A 1 118 ? -28.57444 20.51827 -24.75115 1.000 51.45582 118 THR A N 1
ATOM 762 C CA . THR A 1 118 ? -29.42849 21.42182 -25.51310 1.000 48.41289 118 THR A CA 1
ATOM 763 C C . THR A 1 118 ? -29.85208 22.66472 -24.74200 1.000 48.99269 118 THR A C 1
ATOM 764 O O . THR A 1 118 ? -30.15961 23.68406 -25.36745 1.000 57.81795 118 THR A O 1
ATOM 768 N N . GLY A 1 119 ? -29.88152 22.61197 -23.41452 1.000 50.19951 119 GLY A N 1
ATOM 769 C CA . GLY A 1 119 ? -30.41242 23.71408 -22.64117 1.000 46.58770 119 GLY A CA 1
ATOM 770 C C . GLY A 1 119 ? -31.91702 23.72047 -22.51158 1.000 49.27087 119 GLY A C 1
ATOM 771 O O . GLY A 1 119 ? -32.47302 24.66987 -21.94783 1.000 54.07278 119 GLY A O 1
ATOM 772 N N . GLU A 1 120 ? -32.59216 22.69022 -23.01223 1.000 50.54947 120 GLU A N 1
ATOM 773 C CA . GLU A 1 120 ? -34.04153 22.59418 -22.98017 1.000 50.18416 120 GLU A CA 1
ATOM 774 C C . GLU A 1 120 ? -34.45566 21.30883 -22.27828 1.000 53.77318 120 GLU A C 1
ATOM 775 O O . GLU A 1 120 ? -33.72213 20.31463 -22.28220 1.000 50.53544 120 GLU A O 1
ATOM 781 N N . VAL A 1 121 ? -35.63647 21.33867 -21.67723 1.000 48.75241 121 VAL A N 1
ATOM 782 C CA . VAL A 1 121 ? -36.17567 20.15472 -21.00707 1.000 39.97718 121 VAL A CA 1
ATOM 783 C C . VAL A 1 121 ? -36.78937 19.23349 -22.05777 1.000 49.75536 121 VAL A C 1
ATOM 784 O O . VAL A 1 121 ? -37.61426 19.69087 -22.86469 1.000 56.18528 121 VAL A O 1
ATOM 788 N N . PRO A 1 122 ? -36.41401 17.96035 -22.09204 1.000 50.20990 122 PRO A N 1
ATOM 789 C CA . PRO A 1 122 ? -37.01405 17.02857 -23.04994 1.000 52.79130 122 PRO A CA 1
ATOM 790 C C . PRO A 1 122 ? -38.38469 16.56028 -22.57834 1.000 51.42662 122 PRO A C 1
ATOM 791 O O . PRO A 1 122 ? -38.78688 16.76476 -21.43265 1.000 49.48928 122 PRO A O 1
ATOM 795 N N . THR A 1 123 ? -39.10092 15.91622 -23.49370 1.000 49.45080 123 THR A N 1
ATOM 796 C CA . THR A 1 123 ? -40.39385 15.33427 -23.17547 1.000 52.27798 123 THR A CA 1
ATOM 797 C C . THR A 1 123 ? -40.21623 13.90688 -22.66451 1.000 64.49170 123 THR A C 1
ATOM 798 O O . THR A 1 123 ? -39.11918 13.34409 -22.67636 1.000 57.50903 123 THR A O 1
ATOM 802 N N . GLN A 1 124 ? -41.32579 13.31909 -22.21001 1.000 60.86524 124 GLN A N 1
ATOM 803 C CA . GLN A 1 124 ? -41.28758 11.94485 -21.72058 1.000 53.58395 124 GLN A CA 1
ATOM 804 C C . GLN A 1 124 ? -40.88740 10.97768 -22.82688 1.000 55.43927 124 GLN A C 1
ATOM 805 O O . GLN A 1 124 ? -40.04842 10.09329 -22.61711 1.000 58.14487 124 GLN A O 1
ATOM 811 N N . ALA A 1 125 ? -41.47184 11.13493 -24.01625 1.000 45.86705 125 ALA A N 1
ATOM 812 C CA . ALA A 1 125 ? -41.16294 10.22866 -25.11682 1.000 54.28334 125 ALA A CA 1
ATOM 813 C C . ALA A 1 125 ? -39.74151 10.42117 -25.62903 1.000 51.98620 125 ALA A C 1
ATOM 814 O O . ALA A 1 125 ? -39.13641 9.47314 -26.14270 1.000 49.60013 125 ALA A O 1
ATOM 816 N N . GLN A 1 126 ? -39.19488 11.63230 -25.50635 1.000 46.53738 126 GLN A N 1
ATOM 817 C CA . GLN A 1 126 ? -37.83328 11.87140 -25.97263 1.000 55.84835 126 GLN A CA 1
ATOM 818 C C . GLN A 1 126 ? -36.80983 11.22342 -25.04859 1.000 54.31826 126 GLN A C 1
ATOM 819 O O . GLN A 1 126 ? -35.79662 10.68892 -25.51451 1.000 48.38716 126 GLN A O 1
ATOM 825 N N . VAL A 1 127 ? -37.05760 11.25888 -23.73726 1.000 51.73581 127 VAL A N 1
ATOM 826 C CA . VAL A 1 127 ? -36.14760 10.62004 -22.79149 1.000 46.82367 127 VAL A CA 1
ATOM 827 C C . VAL A 1 127 ? -36.15607 9.10834 -22.97777 1.000 50.32857 127 VAL A C 1
ATOM 828 O O . VAL A 1 127 ? -35.10021 8.46416 -22.98340 1.000 51.37223 127 VAL A O 1
ATOM 832 N N . GLU A 1 128 ? -37.34436 8.51831 -23.13543 1.000 52.86919 128 GLU A N 1
ATOM 833 C CA . GLU A 1 128 ? -37.43853 7.07121 -23.30103 1.000 49.21561 128 GLU A CA 1
ATOM 834 C C . GLU A 1 128 ? -36.76661 6.60968 -24.58584 1.000 48.42315 128 GLU A C 1
ATOM 835 O O . GLU A 1 128 ? -36.17695 5.52340 -24.62389 1.000 55.33771 128 GLU A O 1
ATOM 841 N N . ASN A 1 129 ? -36.84302 7.41451 -25.64664 1.000 50.04819 129 ASN A N 1
ATOM 842 C CA . ASN A 1 129 ? -36.15548 7.05680 -26.88165 1.000 52.93946 129 ASN A CA 1
ATOM 843 C C . ASN A 1 129 ? -34.64694 7.20345 -26.73906 1.000 50.64178 129 ASN A C 1
ATOM 844 O O . ASN A 1 129 ? -33.89146 6.43634 -27.34662 1.000 46.28683 129 ASN A O 1
ATOM 849 N N . LEU A 1 130 ? -34.19168 8.17524 -25.94436 1.000 42.20768 130 LEU A N 1
ATOM 850 C CA . LEU A 1 130 ? -32.76200 8.30489 -25.68478 1.000 50.13252 130 LEU A CA 1
ATOM 851 C C . LEU A 1 130 ? -32.24673 7.12949 -24.86228 1.000 48.80883 130 LEU A C 1
ATOM 852 O O . LEU A 1 130 ? -31.15109 6.61761 -25.12081 1.000 45.63582 130 LEU A O 1
ATOM 857 N N . SER A 1 131 ? -33.02875 6.68192 -23.87437 1.000 50.75531 131 SER A N 1
ATOM 858 C CA . SER A 1 131 ? -32.64521 5.50682 -23.09683 1.000 46.53137 131 SER A CA 1
ATOM 859 C C . SER A 1 131 ? -32.57070 4.26528 -23.97601 1.000 48.97493 131 SER A C 1
ATOM 860 O O . SER A 1 131 ? -31.64781 3.45346 -23.84039 1.000 46.10301 131 SER A O 1
ATOM 863 N N . ALA A 1 132 ? -33.53534 4.09994 -24.88408 1.000 46.50886 132 ALA A N 1
ATOM 864 C CA . ALA A 1 132 ? -33.51023 2.95288 -25.78543 1.000 49.09252 132 ALA A CA 1
ATOM 865 C C . ALA A 1 132 ? -32.31122 3.01389 -26.72238 1.000 45.69194 132 ALA A C 1
ATOM 866 O O . ALA A 1 132 ? -31.72321 1.97815 -27.05628 1.000 51.04060 132 ALA A O 1
ATOM 868 N N . ASP A 1 133 ? -31.93515 4.21775 -27.15918 1.000 44.27286 133 ASP A N 1
ATOM 869 C CA . ASP A 1 133 ? -30.76077 4.35304 -28.01388 1.000 48.95039 133 ASP A CA 1
ATOM 870 C C . ASP A 1 133 ? -29.48982 3.98944 -27.25644 1.000 44.11258 133 ASP A C 1
ATOM 871 O O . ASP A 1 133 ? -28.62328 3.28664 -27.78892 1.000 39.44714 133 ASP A O 1
ATOM 876 N N . LEU A 1 134 ? -29.36861 4.45156 -26.00898 1.000 40.98133 134 LEU A N 1
ATOM 877 C CA . LEU A 1 134 ? -28.20098 4.12174 -25.19723 1.000 44.58008 134 LEU A CA 1
ATOM 878 C C . LEU A 1 134 ? -28.08385 2.61716 -24.98854 1.000 47.77506 134 LEU A C 1
ATOM 879 O O . LEU A 1 134 ? -27.02099 2.02669 -25.21523 1.000 43.37646 134 LEU A O 1
ATOM 884 N N . MET A 1 135 ? -29.17618 1.97710 -24.56358 1.000 46.23039 135 MET A N 1
ATOM 885 C CA . MET A 1 135 ? -29.13748 0.54420 -24.29289 1.000 40.27883 135 MET A CA 1
ATOM 886 C C . MET A 1 135 ? -28.87514 -0.26592 -25.55561 1.000 40.51279 135 MET A C 1
ATOM 887 O O . MET A 1 135 ? -28.31677 -1.36615 -25.47636 1.000 44.17037 135 MET A O 1
ATOM 892 N N . SER A 1 136 ? -29.25817 0.25488 -26.72385 1.000 39.10108 136 SER A N 1
ATOM 893 C CA . SER A 1 136 ? -28.94329 -0.43100 -27.97181 1.000 43.58892 136 SER A CA 1
ATOM 894 C C . SER A 1 136 ? -27.45979 -0.35646 -28.30935 1.000 44.65244 136 SER A C 1
ATOM 895 O O . SER A 1 136 ? -26.98806 -1.13352 -29.14565 1.000 41.80353 136 SER A O 1
ATOM 898 N N . ARG A 1 137 ? -26.71846 0.55958 -27.68444 1.000 39.86120 137 ARG A N 1
ATOM 899 C CA . ARG A 1 137 ? -25.28109 0.68473 -27.88239 1.000 44.73937 137 ARG A CA 1
ATOM 900 C C . ARG A 1 137 ? -24.48286 0.08698 -26.72792 1.000 43.59527 137 ARG A C 1
ATOM 901 O O . ARG A 1 137 ? -23.29681 0.39703 -26.57888 1.000 45.22148 137 ARG A O 1
ATOM 909 N N . SER A 1 138 ? -25.10474 -0.76406 -25.91239 1.000 43.67732 138 SER A N 1
ATOM 910 C CA . SER A 1 138 ? -24.52456 -1.17006 -24.63898 1.000 41.94268 138 SER A CA 1
ATOM 911 C C . SER A 1 138 ? -23.71978 -2.46093 -24.70736 1.000 42.12191 138 SER A C 1
ATOM 912 O O . SER A 1 138 ? -23.06853 -2.81184 -23.71757 1.000 45.91493 138 SER A O 1
ATOM 915 N N . GLU A 1 139 ? -23.74284 -3.17729 -25.82732 1.000 41.94373 139 GLU A N 1
ATOM 916 C CA . GLU A 1 139 ? -23.02083 -4.44154 -25.90572 1.000 47.06102 139 GLU A CA 1
ATOM 917 C C . GLU A 1 139 ? -21.52208 -4.18024 -25.99618 1.000 44.14694 139 GLU A C 1
ATOM 918 O O . GLU A 1 139 ? -21.06110 -3.45892 -26.88703 1.000 40.76605 139 GLU A O 1
ATOM 924 N N . LEU A 1 140 ? -20.76432 -4.76665 -25.07716 1.000 45.13144 140 LEU A N 1
ATOM 925 C CA . LEU A 1 140 ? -19.32071 -4.58469 -25.08702 1.000 45.58687 140 LEU A CA 1
ATOM 926 C C . LEU A 1 140 ? -18.68535 -5.46793 -26.15825 1.000 45.79748 140 LEU A C 1
ATOM 927 O O . LEU A 1 140 ? -19.10352 -6.61376 -26.34571 1.000 49.37681 140 LEU A O 1
ATOM 932 N N . PRO A 1 141 ? -17.68676 -4.95859 -26.87766 1.000 41.72734 141 PRO A N 1
ATOM 933 C CA . PRO A 1 141 ? -16.92968 -5.81384 -27.79658 1.000 37.60629 141 PRO A CA 1
ATOM 934 C C . PRO A 1 141 ? -16.28315 -6.97435 -27.05548 1.000 43.38037 141 PRO A C 1
ATOM 935 O O . PRO A 1 141 ? -16.06686 -6.93286 -25.84197 1.000 43.75982 141 PRO A O 1
ATOM 939 N N . SER A 1 142 ? -15.97191 -8.02751 -27.81357 1.000 45.66589 142 SER A N 1
ATOM 940 C CA . SER A 1 142 ? -15.42954 -9.23856 -27.20653 1.000 41.51157 142 SER A CA 1
ATOM 941 C C . SER A 1 142 ? -14.08391 -8.97579 -26.54045 1.000 43.31303 142 SER A C 1
ATOM 942 O O . SER A 1 142 ? -13.80803 -9.50352 -25.45690 1.000 43.78964 142 SER A O 1
ATOM 945 N N . HIS A 1 143 ? -13.23480 -8.15532 -27.16477 1.000 38.44347 143 HIS A N 1
ATOM 946 C CA . HIS A 1 143 ? -11.91131 -7.90923 -26.60326 1.000 42.40811 143 HIS A CA 1
ATOM 947 C C . HIS A 1 143 ? -11.96752 -7.07597 -25.32886 1.000 42.50130 143 HIS A C 1
ATOM 948 O O . HIS A 1 143 ? -11.02128 -7.11822 -24.53565 1.000 42.60767 143 HIS A O 1
ATOM 955 N N . VAL A 1 144 ? -13.04907 -6.32661 -25.11194 1.000 38.05546 144 VAL A N 1
ATOM 956 C CA . VAL A 1 144 ? -13.20197 -5.59065 -23.86123 1.000 38.79595 144 VAL A CA 1
ATOM 957 C C . VAL A 1 144 ? -13.67986 -6.51628 -22.74937 1.000 42.47331 144 VAL A C 1
ATOM 958 O O . VAL A 1 144 ? -13.18546 -6.45267 -21.61752 1.000 37.51795 144 VAL A O 1
ATOM 962 N N . VAL A 1 145 ? -14.64875 -7.38476 -23.05096 1.000 42.85035 145 VAL A N 1
ATOM 963 C CA . VAL A 1 145 ? -15.07467 -8.39465 -22.08582 1.000 43.04443 145 VAL A CA 1
ATOM 964 C C . VAL A 1 145 ? -13.90901 -9.30640 -21.72926 1.000 39.77869 145 VAL A C 1
ATOM 965 O O . VAL A 1 145 ? -13.74182 -9.70561 -20.57000 1.000 41.38678 145 VAL A O 1
ATOM 969 N N . GLN A 1 146 ? -13.07897 -9.63933 -22.71968 1.000 41.88022 146 GLN A N 1
ATOM 970 C CA . GLN A 1 146 ? -11.94641 -10.52725 -22.48238 1.000 41.16551 146 GLN A CA 1
ATOM 971 C C . GLN A 1 146 ? -10.94602 -9.90297 -21.51719 1.000 38.50845 146 GLN A C 1
ATOM 972 O O . GLN A 1 146 ? -10.51364 -10.54530 -20.55335 1.000 44.39914 146 GLN A O 1
ATOM 978 N N . LEU A 1 147 ? -10.56200 -8.64660 -21.75810 1.000 37.97891 147 LEU A N 1
ATOM 979 C CA . LEU A 1 147 ? -9.52895 -8.04358 -20.92260 1.000 41.41453 147 LEU A CA 1
ATOM 980 C C . LEU A 1 147 ? -10.04705 -7.76508 -19.51719 1.000 33.90094 147 LEU A C 1
ATOM 981 O O . LEU A 1 147 ? -9.30650 -7.91964 -18.54052 1.000 39.95404 147 LEU A O 1
ATOM 986 N N . LEU A 1 148 ? -11.31540 -7.36327 -19.39098 1.000 32.45972 148 LEU A N 1
ATOM 987 C CA . LEU A 1 148 ? -11.88865 -7.15345 -18.06441 1.000 31.59371 148 LEU A CA 1
ATOM 988 C C . LEU A 1 148 ? -11.92091 -8.45116 -17.26622 1.000 36.93202 148 LEU A C 1
ATOM 989 O O . LEU A 1 148 ? -11.64411 -8.45529 -16.06072 1.000 32.06532 148 LEU A O 1
ATOM 994 N N . ASP A 1 149 ? -12.25194 -9.56532 -17.92213 1.000 33.60424 149 ASP A N 1
ATOM 995 C CA . ASP A 1 149 ? -12.29029 -10.85632 -17.24609 1.000 36.79819 149 ASP A CA 1
ATOM 996 C C . ASP A 1 149 ? -10.90622 -11.37524 -16.88370 1.000 38.52547 149 ASP A C 1
ATOM 997 O O . ASP A 1 149 ? -10.80869 -12.33157 -16.10815 1.000 42.46633 149 ASP A O 1
ATOM 1002 N N . ASN A 1 150 ? -9.84253 -10.77620 -17.41623 1.000 39.09692 150 ASN A N 1
ATOM 1003 C CA . ASN A 1 150 ? -8.48448 -11.22688 -17.15118 1.000 38.54625 150 ASN A CA 1
ATOM 1004 C C . ASN A 1 150 ? -7.68293 -10.25340 -16.29994 1.000 34.98192 150 ASN A C 1
ATOM 1005 O O . ASN A 1 150 ? -6.54942 -10.57203 -15.92617 1.000 38.34338 150 ASN A O 1
ATOM 1010 N N . LEU A 1 151 ? -8.23117 -9.08390 -15.98191 1.000 29.23479 151 LEU A N 1
ATOM 1011 C CA . LEU A 1 151 ? -7.53476 -8.16688 -15.09347 1.000 34.38148 151 LEU A CA 1
ATOM 1012 C C . LEU A 1 151 ? -7.57537 -8.69806 -13.66189 1.000 30.57783 151 LEU A C 1
ATOM 1013 O O . LEU A 1 151 ? -8.61484 -9.18680 -13.20841 1.000 29.68835 151 LEU A O 1
ATOM 1018 N N . PRO A 1 152 ? -6.46853 -8.61654 -12.92874 1.000 31.86016 152 PRO A N 1
ATOM 1019 C CA . PRO A 1 152 ? -6.46115 -9.11658 -11.55130 1.000 30.56769 152 PRO A CA 1
ATOM 1020 C C . PRO A 1 152 ? -7.26983 -8.21912 -10.62901 1.000 28.36957 152 PRO A C 1
ATOM 1021 O O . PRO A 1 152 ? -7.38337 -7.00895 -10.84000 1.000 30.55288 152 PRO A O 1
ATOM 1025 N N . LYS A 1 153 ? -7.82828 -8.83414 -9.58293 1.000 27.28920 153 LYS A N 1
ATOM 1026 C CA . LYS A 1 153 ? -8.71423 -8.11767 -8.67134 1.000 27.78936 153 LYS A CA 1
ATOM 1027 C C . LYS A 1 153 ? -7.99069 -7.06185 -7.84365 1.000 31.03286 153 LYS A C 1
ATOM 1028 O O . LYS A 1 153 ? -8.64643 -6.15685 -7.31668 1.000 28.00760 153 LYS A O 1
ATOM 1034 N N . ASP A 1 154 ? -6.66919 -7.15241 -7.70289 1.000 26.34077 154 ASP A N 1
ATOM 1035 C CA . ASP A 1 154 ? -5.91744 -6.13746 -6.97656 1.000 28.82943 154 ASP A CA 1
ATOM 1036 C C . ASP A 1 154 ? -5.51381 -4.96176 -7.85993 1.000 30.61754 154 ASP A C 1
ATOM 1037 O O . ASP A 1 154 ? -4.76382 -4.09127 -7.40745 1.000 31.61712 154 ASP A O 1
ATOM 1042 N N . LEU A 1 155 ? -5.98732 -4.92145 -9.10361 1.000 27.72549 155 LEU A N 1
ATOM 1043 C CA . LEU A 1 155 ? -5.92043 -3.72022 -9.92600 1.000 25.25329 155 LEU A CA 1
ATOM 1044 C C . LEU A 1 155 ? -7.16042 -2.87979 -9.64212 1.000 28.02072 155 LEU A C 1
ATOM 1045 O O . LEU A 1 155 ? -8.28750 -3.34596 -9.84992 1.000 26.95936 155 LEU A O 1
ATOM 1050 N N . HIS A 1 156 ? -6.94648 -1.64833 -9.17804 1.000 23.63329 156 HIS A N 1
ATOM 1051 C CA . HIS A 1 156 ? -8.02704 -0.83807 -8.62511 1.000 22.75060 156 HIS A CA 1
ATOM 1052 C C . HIS A 1 156 ? -9.17141 -0.69463 -9.62723 1.000 22.68112 156 HIS A C 1
ATOM 1053 O O . HIS A 1 156 ? -8.92966 -0.55644 -10.83175 1.000 26.40592 156 HIS A O 1
ATOM 1060 N N . PRO A 1 157 ? -10.42516 -0.73353 -9.16675 1.000 24.76135 157 PRO A N 1
ATOM 1061 C CA . PRO A 1 157 ? -11.56140 -0.58747 -10.09614 1.000 23.71353 157 PRO A CA 1
ATOM 1062 C C . PRO A 1 157 ? -11.49989 0.65780 -10.96918 1.000 26.51237 157 PRO A C 1
ATOM 1063 O O . PRO A 1 157 ? -11.89828 0.60066 -12.13858 1.000 26.62459 157 PRO A O 1
ATOM 1067 N N . MET A 1 158 ? -11.00665 1.78168 -10.44288 1.000 23.50714 158 MET A N 1
ATOM 1068 C CA . MET A 1 158 ? -10.89239 2.98087 -11.26779 1.000 24.78113 158 MET A CA 1
ATOM 1069 C C . MET A 1 158 ? -9.90186 2.77591 -12.40705 1.000 29.44915 158 MET A C 1
ATOM 1070 O O . MET A 1 158 ? -10.10241 3.29277 -13.51294 1.000 28.63768 158 MET A O 1
ATOM 1075 N N . ALA A 1 159 ? -8.83089 2.01679 -12.16065 1.000 24.36621 159 ALA A N 1
ATOM 1076 C CA . ALA A 1 159 ? -7.87717 1.72377 -13.22575 1.000 24.60490 159 ALA A CA 1
ATOM 1077 C C . ALA A 1 159 ? -8.49220 0.80743 -14.27579 1.000 27.56242 159 ALA A C 1
ATOM 1078 O O . ALA A 1 159 ? -8.29230 1.01088 -15.47920 1.000 25.21596 159 ALA A O 1
ATOM 1080 N N . GLN A 1 160 ? -9.24012 -0.21040 -13.83958 1.000 27.72137 160 GLN A N 1
ATOM 1081 C CA . GLN A 1 160 ? -9.96082 -1.05495 -14.78643 1.000 27.97911 160 GLN A CA 1
ATOM 1082 C C . GLN A 1 160 ? -10.99166 -0.25353 -15.56707 1.000 29.29900 160 GLN A C 1
ATOM 1083 O O . GLN A 1 160 ? -11.25629 -0.55294 -16.73744 1.000 33.13793 160 GLN A O 1
ATOM 1089 N N . PHE A 1 161 ? -11.57783 0.76659 -14.93660 1.000 25.31607 161 PHE A N 1
ATOM 1090 C CA . PHE A 1 161 ? -12.58055 1.59013 -15.60428 1.000 28.14073 161 PHE A CA 1
ATOM 1091 C C . PHE A 1 161 ? -11.97881 2.32272 -16.79811 1.000 30.28567 161 PHE A C 1
ATOM 1092 O O . PHE A 1 161 ? -12.48597 2.22432 -17.92166 1.000 30.64863 161 PHE A O 1
ATOM 1100 N N . SER A 1 162 ? -10.88400 3.05684 -16.57573 1.000 26.68653 162 SER A N 1
ATOM 1101 C CA . SER A 1 162 ? -10.28228 3.82028 -17.66484 1.000 30.98978 162 SER A CA 1
ATOM 1102 C C . SER A 1 162 ? -9.60902 2.91275 -18.68855 1.000 27.58322 162 SER A C 1
ATOM 1103 O O . SER A 1 162 ? -9.52013 3.27500 -19.86735 1.000 32.83567 162 SER A O 1
ATOM 1106 N N . ILE A 1 163 ? -9.13537 1.73705 -18.26736 1.000 30.53403 163 ILE A N 1
ATOM 1107 C CA . ILE A 1 163 ? -8.57978 0.77458 -19.21866 1.000 27.66914 163 ILE A CA 1
ATOM 1108 C C . ILE A 1 163 ? -9.65833 0.30087 -20.18454 1.000 30.68532 163 ILE A C 1
ATOM 1109 O O . ILE A 1 163 ? -9.44522 0.23779 -21.40187 1.000 28.75126 163 ILE A O 1
ATOM 1114 N N . ALA A 1 164 ? -10.83535 -0.04146 -19.65339 1.000 30.48347 164 ALA A N 1
ATOM 1115 C CA . ALA A 1 164 ? -11.91830 -0.51887 -20.50678 1.000 28.59427 164 ALA A CA 1
ATOM 1116 C C . ALA A 1 164 ? -12.39512 0.57327 -21.45512 1.000 25.74806 164 ALA A C 1
ATOM 1117 O O . ALA A 1 164 ? -12.64902 0.31196 -22.63634 1.000 33.13239 164 ALA A O 1
ATOM 1119 N N . VAL A 1 165 ? -12.51878 1.80468 -20.95497 1.000 25.90436 165 VAL A N 1
ATOM 1120 C CA . VAL A 1 165 ? -12.92539 2.92500 -21.79982 1.000 23.50767 165 VAL A CA 1
ATOM 1121 C C . VAL A 1 165 ? -11.90323 3.16094 -22.90564 1.000 28.03397 165 VAL A C 1
ATOM 1122 O O . VAL A 1 165 ? -12.26410 3.40165 -24.06433 1.000 32.67842 165 VAL A O 1
ATOM 1126 N N . THR A 1 166 ? -10.61271 3.09020 -22.56908 1.000 27.12952 166 THR A N 1
ATOM 1127 C CA . THR A 1 166 ? -9.57228 3.28109 -23.57529 1.000 28.43775 166 THR A CA 1
ATOM 1128 C C . THR A 1 166 ? -9.59123 2.16243 -24.60981 1.000 28.36504 166 THR A C 1
ATOM 1129 O O . THR A 1 166 ? -9.33039 2.40043 -25.79446 1.000 32.82011 166 THR A O 1
ATOM 1133 N N . ALA A 1 167 ? -9.90159 0.93598 -24.18297 1.000 33.67284 167 ALA A N 1
ATOM 1134 C CA . ALA A 1 167 ? -9.90172 -0.19619 -25.10178 1.000 32.55994 167 ALA A CA 1
ATOM 1135 C C . ALA A 1 167 ? -10.98256 -0.07757 -26.16675 1.000 36.26327 167 ALA A C 1
ATOM 1136 O O . ALA A 1 167 ? -10.90570 -0.76344 -27.19228 1.000 35.89994 167 ALA A O 1
ATOM 1138 N N . LEU A 1 168 ? -11.98599 0.76890 -25.94719 1.000 34.04462 168 LEU A N 1
ATOM 1139 C CA . LEU A 1 168 ? -13.02782 1.01028 -26.93549 1.000 36.76777 168 LEU A CA 1
ATOM 1140 C C . LEU A 1 168 ? -12.58525 1.95527 -28.04600 1.000 40.85990 168 LEU A C 1
ATOM 1141 O O . LEU A 1 168 ? -13.37937 2.23062 -28.95177 1.000 42.06844 168 LEU A O 1
ATOM 1146 N N . GLU A 1 169 ? -11.34465 2.45221 -28.00227 1.000 40.92428 169 GLU A N 1
ATOM 1147 C CA . GLU A 1 169 ? -10.87993 3.38625 -29.02397 1.000 41.00992 169 GLU A CA 1
ATOM 1148 C C . GLU A 1 169 ? -10.87249 2.75115 -30.40906 1.000 37.49159 169 GLU A C 1
ATOM 1149 O O . GLU A 1 169 ? -10.99173 3.45900 -31.41610 1.000 44.42767 169 GLU A O 1
ATOM 1155 N N . SER A 1 170 ? -10.75302 1.42273 -30.48282 1.000 41.03897 170 SER A N 1
ATOM 1156 C CA . SER A 1 170 ? -10.81042 0.74046 -31.77089 1.000 41.62597 170 SER A CA 1
ATOM 1157 C C . SER A 1 170 ? -12.14782 0.94158 -32.47033 1.000 44.77161 170 SER A C 1
ATOM 1158 O O . SER A 1 170 ? -12.23409 0.74150 -33.68637 1.000 54.22876 170 SER A O 1
ATOM 1161 N N . GLU A 1 171 ? -13.18534 1.33933 -31.73583 1.000 46.34580 171 GLU A N 1
ATOM 1162 C CA . GLU A 1 171 ? -14.50632 1.58102 -32.29833 1.000 52.00481 171 GLU A CA 1
ATOM 1163 C C . GLU A 1 171 ? -14.78704 3.05445 -32.55626 1.000 52.52826 171 GLU A C 1
ATOM 1164 O O . GLU A 1 171 ? -15.90126 3.39272 -32.96907 1.000 47.59648 171 GLU A O 1
ATOM 1170 N N . SER A 1 172 ? -13.81393 3.93318 -32.32649 1.000 44.38192 172 SER A N 1
ATOM 1171 C CA . SER A 1 172 ? -14.06458 5.36715 -32.39710 1.000 42.62968 172 SER A CA 1
ATOM 1172 C C . SER A 1 172 ? -14.46474 5.78414 -33.80525 1.000 45.70999 172 SER A C 1
ATOM 1173 O O . SER A 1 172 ? -13.69324 5.62260 -34.75582 1.000 42.90549 172 SER A O 1
ATOM 1176 N N . LYS A 1 173 ? -15.67785 6.32636 -33.93273 1.000 43.26952 173 LYS A N 1
ATOM 1177 C CA . LYS A 1 173 ? -16.11716 6.86041 -35.21597 1.000 45.56742 173 LYS A CA 1
ATOM 1178 C C . LYS A 1 173 ? -15.41307 8.16935 -35.54724 1.000 45.36728 173 LYS A C 1
ATOM 1179 O O . LYS A 1 173 ? -15.16693 8.45733 -36.72381 1.000 49.28064 173 LYS A O 1
ATOM 1185 N N . PHE A 1 174 ? -15.08074 8.97030 -34.53247 1.000 39.71525 174 PHE A N 1
ATOM 1186 C CA . PHE A 1 174 ? -14.39816 10.23490 -34.78566 1.000 44.04880 174 PHE A CA 1
ATOM 1187 C C . PHE A 1 174 ? -12.97754 10.00316 -35.28473 1.000 41.07592 174 PHE A C 1
ATOM 1188 O O . PHE A 1 174 ? -12.53409 10.64646 -36.24293 1.000 47.36897 174 PHE A O 1
ATOM 1196 N N . ALA A 1 175 ? -12.24555 9.08959 -34.64205 1.000 40.56731 175 ALA A N 1
ATOM 1197 C CA . ALA A 1 175 ? -10.86555 8.83519 -35.04373 1.000 45.89902 175 ALA A CA 1
ATOM 1198 C C . ALA A 1 175 ? -10.79355 8.30321 -36.46868 1.000 42.05946 175 ALA A C 1
ATOM 1199 O O . ALA A 1 175 ? -9.90733 8.69032 -37.23936 1.000 47.27542 175 ALA A O 1
ATOM 1201 N N . LYS A 1 176 ? -11.72007 7.41617 -36.83858 1.000 49.81716 176 LYS A N 1
ATOM 1202 C CA . LYS A 1 176 ? -11.74505 6.90385 -38.20471 1.000 54.24369 176 LYS A CA 1
ATOM 1203 C C . LYS A 1 176 ? -12.12202 7.99608 -39.19701 1.000 52.88097 176 LYS A C 1
ATOM 1204 O O . LYS A 1 176 ? -11.53450 8.08614 -40.28106 1.000 54.13465 176 LYS A O 1
ATOM 1210 N N . ALA A 1 177 ? -13.09514 8.83829 -38.84273 1.000 50.68914 177 ALA A N 1
ATOM 1211 C CA . ALA A 1 177 ? -13.50086 9.91461 -39.74019 1.000 54.39598 177 ALA A CA 1
ATOM 1212 C C . ALA A 1 177 ? -12.39637 10.95271 -39.89515 1.000 52.30122 177 ALA A C 1
ATOM 1213 O O . ALA A 1 177 ? -12.17059 11.46559 -40.99761 1.000 50.68776 177 ALA A O 1
ATOM 1215 N N . TYR A 1 178 ? -11.69754 11.27583 -38.80360 1.000 53.52066 178 TYR A N 1
ATOM 1216 C CA . TYR A 1 178 ? -10.60374 12.23756 -38.89090 1.000 45.17564 178 TYR A CA 1
ATOM 1217 C C . TYR A 1 178 ? -9.47859 11.70946 -39.77051 1.000 46.24322 178 TYR A C 1
ATOM 1218 O O . TYR A 1 178 ? -8.85016 12.47310 -40.51251 1.000 49.60928 178 TYR A O 1
ATOM 1227 N N . ALA A 1 179 ? -9.20769 10.40444 -39.69893 1.000 47.42724 179 ALA A N 1
ATOM 1228 C CA . ALA A 1 179 ? -8.14966 9.82420 -40.51878 1.000 50.56065 179 ALA A CA 1
ATOM 1229 C C . ALA A 1 179 ? -8.52511 9.83589 -41.99524 1.000 56.78180 179 ALA A C 1
ATOM 1230 O O . ALA A 1 179 ? -7.67424 10.09288 -42.85507 1.000 60.90427 179 ALA A O 1
ATOM 1232 N N . GLN A 1 180 ? -9.79378 9.55614 -42.30837 1.000 55.98097 180 GLN A N 1
ATOM 1233 C CA . GLN A 1 180 ? -10.24148 9.58959 -43.69698 1.000 60.09069 180 GLN A CA 1
ATOM 1234 C C . GLN A 1 180 ? -10.21278 11.00298 -44.26047 1.000 60.64088 180 GLN A C 1
ATOM 1235 O O . GLN A 1 180 ? -9.92175 11.19123 -45.44712 1.000 68.00183 180 GLN A O 1
ATOM 1241 N N . GLY A 1 181 ? -10.50321 12.00072 -43.43123 1.000 54.56174 181 GLY A N 1
ATOM 1242 C CA . GLY A 1 181 ? -10.55535 13.37496 -43.88333 1.000 53.91266 181 GLY A CA 1
ATOM 1243 C C . GLY A 1 181 ? -11.96805 13.91644 -43.86347 1.000 61.09755 181 GLY A C 1
ATOM 1244 O O . GLY A 1 181 ? -12.76728 13.61574 -44.75493 1.000 63.20166 181 GLY A O 1
ATOM 1245 N N . ILE A 1 182 ? -12.29278 14.70422 -42.84128 1.000 52.43517 182 ILE A N 1
ATOM 1246 C CA . ILE A 1 182 ? -13.62202 15.27506 -42.68085 1.000 54.38530 182 ILE A CA 1
ATOM 1247 C C . ILE A 1 182 ? -13.48633 16.76104 -42.39268 1.000 59.25008 182 ILE A C 1
ATOM 1248 O O . ILE A 1 182 ? -12.48340 17.21712 -41.83461 1.000 61.72288 182 ILE A O 1
ATOM 1253 N N . SER A 1 183 ? -14.51033 17.51719 -42.77890 1.000 60.85884 183 SER A N 1
ATOM 1254 C CA . SER A 1 183 ? -14.52926 18.94540 -42.50357 1.000 59.35502 183 SER A CA 1
ATOM 1255 C C . SER A 1 183 ? -14.56458 19.19758 -41.00070 1.000 58.78618 183 SER A C 1
ATOM 1256 O O . SER A 1 183 ? -15.11312 18.40774 -40.22702 1.000 55.82911 183 SER A O 1
ATOM 1259 N N . LYS A 1 184 ? -13.96079 20.31625 -40.58999 1.000 54.30611 184 LYS A N 1
ATOM 1260 C CA . LYS A 1 184 ? -13.97813 20.69618 -39.18090 1.000 56.70774 184 LYS A CA 1
ATOM 1261 C C . LYS A 1 184 ? -15.40040 20.88189 -38.66908 1.000 58.50402 184 LYS A C 1
ATOM 1262 O O . LYS A 1 184 ? -15.68508 20.58652 -37.50210 1.000 59.03466 184 LYS A O 1
ATOM 1268 N N . GLN A 1 185 ? -16.30652 21.35387 -39.52645 1.000 58.00879 185 GLN A N 1
ATOM 1269 C CA . GLN A 1 185 ? -17.69830 21.55931 -39.14623 1.000 52.09186 185 GLN A CA 1
ATOM 1270 C C . GLN A 1 185 ? -18.46304 20.25591 -38.96264 1.000 48.75826 185 GLN A C 1
ATOM 1271 O O . GLN A 1 185 ? -19.62357 20.29923 -38.54065 1.000 48.67359 185 GLN A O 1
ATOM 1277 N N . ASP A 1 186 ? -17.85403 19.10998 -39.26380 1.000 51.45866 186 ASP A N 1
ATOM 1278 C CA . ASP A 1 186 ? -18.47578 17.81206 -39.04550 1.000 52.45246 186 ASP A CA 1
ATOM 1279 C C . ASP A 1 186 ? -17.88078 17.05754 -37.86452 1.000 52.51204 186 ASP A C 1
ATOM 1280 O O . ASP A 1 186 ? -18.28955 15.91950 -37.61031 1.000 52.40929 186 ASP A O 1
ATOM 1285 N N . TYR A 1 187 ? -16.92789 17.65527 -37.14049 1.000 51.48285 187 TYR A N 1
ATOM 1286 C CA . TYR A 1 187 ? -16.32203 16.97534 -35.99777 1.000 50.72323 187 TYR A CA 1
ATOM 1287 C C . TYR A 1 187 ? -17.37012 16.57938 -34.96537 1.000 47.85830 187 TYR A C 1
ATOM 1288 O O . TYR A 1 187 ? -17.33585 15.46435 -34.43156 1.000 44.70601 187 TYR A O 1
ATOM 1297 N N . TRP A 1 188 ? -18.31049 17.48306 -34.67376 1.000 46.85294 188 TRP A N 1
ATOM 1298 C CA . TRP A 1 188 ? -19.28575 17.24040 -33.61533 1.000 41.92271 188 TRP A CA 1
ATOM 1299 C C . TRP A 1 188 ? -20.13820 16.01141 -33.89780 1.000 47.16428 188 TRP A C 1
ATOM 1300 O O . TRP A 1 188 ? -20.54544 15.31353 -32.96252 1.000 49.16026 188 TRP A O 1
ATOM 1311 N N . SER A 1 189 ? -20.42468 15.73718 -35.17300 1.000 47.55936 189 SER A N 1
ATOM 1312 C CA . SER A 1 189 ? -21.32552 14.64189 -35.51812 1.000 50.78903 189 SER A CA 1
ATOM 1313 C C . SER A 1 189 ? -20.75538 13.30197 -35.07546 1.000 44.84456 189 SER A C 1
ATOM 1314 O O . SER A 1 189 ? -21.43814 12.50708 -34.41840 1.000 42.69669 189 SER A O 1
ATOM 1317 N N . TYR A 1 190 ? -19.49982 13.03264 -35.43237 1.000 45.95798 190 TYR A N 1
ATOM 1318 C CA . TYR A 1 190 ? -18.86994 11.78598 -35.01866 1.000 46.28766 190 TYR A CA 1
ATOM 1319 C C . TYR A 1 190 ? -18.54880 11.79453 -33.53012 1.000 42.25858 190 TYR A C 1
ATOM 1320 O O . TYR A 1 190 ? -18.57769 10.74016 -32.88533 1.000 44.14310 190 TYR A O 1
ATOM 1329 N N . THR A 1 191 ? -18.24938 12.96880 -32.96870 1.000 41.08883 191 THR A N 1
ATOM 1330 C CA . THR A 1 191 ? -18.06254 13.07155 -31.52523 1.000 41.31440 191 THR A CA 1
ATOM 1331 C C . THR A 1 191 ? -19.34943 12.72919 -30.78588 1.000 44.05670 191 THR A C 1
ATOM 1332 O O . THR A 1 191 ? -19.31765 12.08171 -29.73237 1.000 43.22001 191 THR A O 1
ATOM 1336 N N . PHE A 1 192 ? -20.49355 13.14695 -31.33393 1.000 45.47128 192 PHE A N 1
ATOM 1337 C CA . PHE A 1 192 ? -21.78216 12.83985 -30.71971 1.000 40.14998 192 PHE A CA 1
ATOM 1338 C C . PHE A 1 192 ? -22.03576 11.33694 -30.69840 1.000 37.36595 192 PHE A C 1
ATOM 1339 O O . PHE A 1 192 ? -22.46077 10.78063 -29.67905 1.000 39.54070 192 PHE A O 1
ATOM 1347 N N . GLU A 1 193 ? -21.78745 10.66334 -31.82457 1.000 37.35692 193 GLU A N 1
ATOM 1348 C CA . GLU A 1 193 ? -22.01426 9.22319 -31.89276 1.000 36.78658 193 GLU A CA 1
ATOM 1349 C C . GLU A 1 193 ? -21.07155 8.46872 -30.96367 1.000 45.39112 193 GLU A C 1
ATOM 1350 O O . GLU A 1 193 ? -21.48584 7.51628 -30.29218 1.000 41.02645 193 GLU A O 1
ATOM 1356 N N . ASP A 1 194 ? -19.79945 8.87433 -30.91654 1.000 39.75858 194 ASP A N 1
ATOM 1357 C CA . ASP A 1 194 ? -18.85690 8.23954 -30.00075 1.000 38.65156 194 ASP A CA 1
ATOM 1358 C C . ASP A 1 194 ? -19.30558 8.39844 -28.55532 1.000 34.80661 194 ASP A C 1
ATOM 1359 O O . ASP A 1 194 ? -19.21051 7.45620 -27.75990 1.000 36.97457 194 ASP A O 1
ATOM 1364 N N . SER A 1 195 ? -19.80782 9.58293 -28.20074 1.000 32.76436 195 SER A N 1
ATOM 1365 C CA . SER A 1 195 ? -20.22963 9.82648 -26.82605 1.000 37.73631 195 SER A CA 1
ATOM 1366 C C . SER A 1 195 ? -21.40400 8.93443 -26.43743 1.000 43.62128 195 SER A C 1
ATOM 1367 O O . SER A 1 195 ? -21.42825 8.37638 -25.33425 1.000 43.97025 195 SER A O 1
ATOM 1370 N N . LEU A 1 196 ? -22.38427 8.77846 -27.33215 1.000 35.14277 196 LEU A N 1
ATOM 1371 C CA . LEU A 1 196 ? -23.54229 7.94861 -27.01019 1.000 40.48254 196 LEU A CA 1
ATOM 1372 C C . LEU A 1 196 ? -23.18514 6.46721 -27.02366 1.000 37.10264 196 LEU A C 1
ATOM 1373 O O . LEU A 1 196 ? -23.68501 5.69808 -26.19460 1.000 42.49257 196 LEU A O 1
ATOM 1378 N N . ASP A 1 197 ? -22.32946 6.04486 -27.95864 1.000 35.95184 197 ASP A N 1
ATOM 1379 C CA . ASP A 1 197 ? -21.79623 4.68699 -27.90095 1.000 41.86471 197 ASP A CA 1
ATOM 1380 C C . ASP A 1 197 ? -21.07269 4.44267 -26.58392 1.000 38.37306 197 ASP A C 1
ATOM 1381 O O . ASP A 1 197 ? -21.14544 3.34538 -26.01845 1.000 37.49064 197 ASP A O 1
ATOM 1386 N N . LEU A 1 198 ? -20.36934 5.45986 -26.08100 1.000 40.22189 198 LEU A N 1
ATOM 1387 C CA . LEU A 1 198 ? -19.60503 5.30391 -24.84922 1.000 35.26266 198 LEU A CA 1
ATOM 1388 C C . LEU A 1 198 ? -20.51503 5.30610 -23.62545 1.000 37.82016 198 LEU A C 1
ATOM 1389 O O . LEU A 1 198 ? -20.34783 4.47695 -22.72292 1.000 31.90873 198 LEU A O 1
ATOM 1394 N N . LEU A 1 199 ? -21.48635 6.22439 -23.57981 1.000 33.98842 199 LEU A N 1
ATOM 1395 C CA . LEU A 1 199 ? -22.39158 6.29312 -22.43647 1.000 33.56313 199 LEU A CA 1
ATOM 1396 C C . LEU A 1 199 ? -23.17450 4.99878 -22.26353 1.000 32.01017 199 LEU A C 1
ATOM 1397 O O . LEU A 1 199 ? -23.39214 4.54743 -21.13423 1.000 37.68319 199 LEU A O 1
ATOM 1402 N N . GLY A 1 200 ? -23.60929 4.39056 -23.36917 1.000 30.91039 200 GLY A N 1
ATOM 1403 C CA . GLY A 1 200 ? -24.40867 3.18202 -23.27489 1.000 38.26471 200 GLY A CA 1
ATOM 1404 C C . GLY A 1 200 ? -23.66176 2.01655 -22.66355 1.000 40.23400 200 GLY A C 1
ATOM 1405 O O . GLY A 1 200 ? -24.27623 1.11650 -22.08560 1.000 40.20966 200 GLY A O 1
ATOM 1406 N N . LYS A 1 201 ? -22.33350 2.02121 -22.76899 1.000 38.45616 201 LYS A N 1
ATOM 1407 C CA . LYS A 1 201 ? -21.50514 0.93718 -22.26992 1.000 34.99526 201 LYS A CA 1
ATOM 1408 C C . LYS A 1 201 ? -20.98586 1.16971 -20.85813 1.000 32.48404 201 LYS A C 1
ATOM 1409 O O . LYS A 1 201 ? -20.51834 0.21609 -20.22856 1.000 35.28892 201 LYS A O 1
ATOM 1415 N N . LEU A 1 202 ? -21.05813 2.39757 -20.34678 1.000 37.02209 202 LEU A N 1
ATOM 1416 C CA . LEU A 1 202 ? -20.54447 2.66325 -19.00529 1.000 36.27766 202 LEU A CA 1
ATOM 1417 C C . LEU A 1 202 ? -21.23116 1.84837 -17.91269 1.000 40.13282 202 LEU A C 1
ATOM 1418 O O . LEU A 1 202 ? -20.51839 1.34690 -17.02544 1.000 38.70168 202 LEU A O 1
ATOM 1423 N N . PRO A 1 203 ? -22.56295 1.68516 -17.88803 1.000 40.90971 203 PRO A N 1
ATOM 1424 C CA . PRO A 1 203 ? -23.14754 0.81075 -16.85435 1.000 38.27419 203 PRO A CA 1
ATOM 1425 C C . PRO A 1 203 ? -22.69139 -0.63208 -16.96507 1.000 31.94569 203 PRO A C 1
ATOM 1426 O O . PRO A 1 203 ? -22.50295 -1.30017 -15.94135 1.000 35.18844 203 PRO A O 1
ATOM 1430 N N . VAL A 1 204 ? -22.50802 -1.13372 -18.18670 1.000 32.43565 204 VAL A N 1
ATOM 1431 C CA . VAL A 1 204 ? -22.05208 -2.50844 -18.36033 1.000 35.67266 204 VAL A CA 1
ATOM 1432 C C . VAL A 1 204 ? -20.61344 -2.65736 -17.88052 1.000 39.31129 204 VAL A C 1
ATOM 1433 O O . VAL A 1 204 ? -20.26564 -3.64103 -17.21645 1.000 34.36209 204 VAL A O 1
ATOM 1437 N N . ILE A 1 205 ? -19.75764 -1.68375 -18.20297 1.000 35.84263 205 ILE A N 1
ATOM 1438 C CA . ILE A 1 205 ? -18.36410 -1.73182 -17.76349 1.000 30.28130 205 ILE A CA 1
ATOM 1439 C C . ILE A 1 205 ? -18.28264 -1.66312 -16.24336 1.000 33.50306 205 ILE A C 1
ATOM 1440 O O . ILE A 1 205 ? -17.58194 -2.45679 -15.60294 1.000 28.99235 205 ILE A O 1
ATOM 1445 N N . ALA A 1 206 ? -19.00263 -0.70981 -15.64473 1.000 32.61104 206 ALA A N 1
ATOM 1446 C CA . ALA A 1 206 ? -18.92862 -0.51219 -14.20041 1.000 26.08583 206 ALA A CA 1
ATOM 1447 C C . ALA A 1 206 ? -19.40762 -1.74420 -13.44467 1.000 31.43380 206 ALA A C 1
ATOM 1448 O O . ALA A 1 206 ? -18.77123 -2.17513 -12.47514 1.000 35.15198 206 ALA A O 1
ATOM 1450 N N . ALA A 1 207 ? -20.52824 -2.32633 -13.87318 1.000 30.59128 207 ALA A N 1
ATOM 1451 C CA . ALA A 1 207 ? -21.04733 -3.50722 -13.19378 1.000 34.44373 207 ALA A CA 1
ATOM 1452 C C . ALA A 1 207 ? -20.17511 -4.72828 -13.44605 1.000 29.80226 207 ALA A C 1
ATOM 1453 O O . ALA A 1 207 ? -20.03931 -5.58242 -12.56317 1.000 31.17599 207 ALA A O 1
ATOM 1455 N N . LYS A 1 208 ? -19.58864 -4.83220 -14.64070 1.000 26.75144 208 LYS A N 1
ATOM 1456 C CA . LYS A 1 208 ? -18.63649 -5.90348 -14.91461 1.000 29.05143 208 LYS A CA 1
ATOM 1457 C C . LYS A 1 208 ? -17.47762 -5.86314 -13.92556 1.000 33.24797 208 LYS A C 1
ATOM 1458 O O . LYS A 1 208 ? -17.07217 -6.89569 -13.37934 1.000 32.10250 208 LYS A O 1
ATOM 1464 N N . ILE A 1 209 ? -16.93781 -4.66769 -13.67719 1.000 29.82511 209 ILE A N 1
ATOM 1465 C CA . ILE A 1 209 ? -15.84180 -4.52236 -12.72300 1.000 31.91673 209 ILE A CA 1
ATOM 1466 C C . ILE A 1 209 ? -16.30802 -4.87630 -11.31763 1.000 30.79276 209 ILE A C 1
ATOM 1467 O O . ILE A 1 209 ? -15.59727 -5.55242 -10.56324 1.000 31.42863 209 ILE A O 1
ATOM 1472 N N . TYR A 1 210 ? -17.51103 -4.43224 -10.94556 1.000 26.72715 210 TYR A N 1
ATOM 1473 C CA . TYR A 1 210 ? -18.02548 -4.71556 -9.60931 1.000 30.22095 210 TYR A CA 1
ATOM 1474 C C . TYR A 1 210 ? -18.20399 -6.21286 -9.39171 1.000 32.04387 210 TYR A C 1
ATOM 1475 O O . TYR A 1 210 ? -17.79945 -6.75247 -8.35577 1.000 31.27018 210 TYR A O 1
ATOM 1484 N N . ARG A 1 211 ? -18.82114 -6.90102 -10.35621 1.000 29.98609 211 ARG A N 1
ATOM 1485 C CA . ARG A 1 211 ? -19.03066 -8.33783 -10.21073 1.000 31.64348 211 ARG A CA 1
ATOM 1486 C C . ARG A 1 211 ? -17.70531 -9.08812 -10.20211 1.000 32.11674 211 ARG A C 1
ATOM 1487 O O . ARG A 1 211 ? -17.53228 -10.04995 -9.44482 1.000 34.17731 211 ARG A O 1
ATOM 1495 N N . ASN A 1 212 ? -16.75319 -8.65540 -11.03194 1.000 33.07867 212 ASN A N 1
ATOM 1496 C CA . ASN A 1 212 ? -15.48365 -9.36599 -11.14005 1.000 30.43130 212 ASN A CA 1
ATOM 1497 C C . ASN A 1 212 ? -14.63901 -9.20002 -9.88372 1.000 30.11041 212 ASN A C 1
ATOM 1498 O O . ASN A 1 212 ? -14.02859 -10.16470 -9.40986 1.000 34.65588 212 ASN A O 1
ATOM 1503 N N . VAL A 1 213 ? -14.59445 -7.99135 -9.32601 1.000 27.46866 213 VAL A N 1
ATOM 1504 C CA . VAL A 1 213 ? -13.68708 -7.72330 -8.21570 1.000 30.98204 213 VAL A CA 1
ATOM 1505 C C . VAL A 1 213 ? -14.28562 -8.19160 -6.89576 1.000 31.48172 213 VAL A C 1
ATOM 1506 O O . VAL A 1 213 ? -13.62487 -8.87719 -6.10715 1.000 30.42043 213 VAL A O 1
ATOM 1510 N N . PHE A 1 214 ? -15.54211 -7.83677 -6.63291 1.000 26.74038 214 PHE A N 1
ATOM 1511 C CA . PHE A 1 214 ? -16.11175 -8.00943 -5.30546 1.000 30.71999 214 PHE A CA 1
ATOM 1512 C C . PHE A 1 214 ? -17.09311 -9.16916 -5.20187 1.000 31.72427 214 PHE A C 1
ATOM 1513 O O . PHE A 1 214 ? -17.43193 -9.56789 -4.08164 1.000 35.84056 214 PHE A O 1
ATOM 1521 N N . LYS A 1 215 ? -17.55429 -9.72324 -6.32289 1.000 30.92009 215 LYS A N 1
ATOM 1522 C CA . LYS A 1 215 ? -18.51428 -10.82130 -6.27019 1.000 30.25650 215 LYS A CA 1
ATOM 1523 C C . LYS A 1 215 ? -17.99046 -12.04336 -7.01613 1.000 32.60156 215 LYS A C 1
ATOM 1524 O O . LYS A 1 215 ? -16.79187 -12.33910 -6.97418 1.000 33.79917 215 LYS A O 1
ATOM 1530 N N . ASP A 1 216 ? -18.87847 -12.75461 -7.70664 1.000 31.76617 216 ASP A N 1
ATOM 1531 C CA . ASP A 1 216 ? -18.52937 -13.99123 -8.39069 1.000 31.80254 216 ASP A CA 1
ATOM 1532 C C . ASP A 1 216 ? -18.35181 -13.80929 -9.89307 1.000 36.29528 216 ASP A C 1
ATOM 1533 O O . ASP A 1 216 ? -18.21542 -14.80196 -10.61506 1.000 37.83313 216 ASP A O 1
ATOM 1538 N N . GLY A 1 217 ? -18.35232 -12.57112 -10.38064 1.000 34.87306 217 GLY A N 1
ATOM 1539 C CA . GLY A 1 217 ? -18.15559 -12.31297 -11.79078 1.000 35.39065 217 GLY A CA 1
ATOM 1540 C C . GLY A 1 217 ? -19.35384 -12.57368 -12.67714 1.000 39.70807 217 GLY A C 1
ATOM 1541 O O . GLY A 1 217 ? -19.25620 -12.36572 -13.89333 1.000 38.89213 217 GLY A O 1
ATOM 1542 N N . LYS A 1 218 ? -20.47753 -13.01754 -12.11930 1.000 36.02267 218 LYS A N 1
ATOM 1543 C CA . LYS A 1 218 ? -21.66976 -13.30835 -12.90500 1.000 44.13257 218 LYS A CA 1
ATOM 1544 C C . LYS A 1 218 ? -22.49866 -12.04230 -13.08111 1.000 39.45522 218 LYS A C 1
ATOM 1545 O O . LYS A 1 218 ? -22.79136 -11.34191 -12.10624 1.000 39.77586 218 LYS A O 1
ATOM 1551 N N . MET A 1 219 ? -22.87349 -11.75355 -14.32338 1.000 40.66388 219 MET A N 1
ATOM 1552 C CA . MET A 1 219 ? -23.69159 -10.59606 -14.64552 1.000 51.78212 219 MET A CA 1
ATOM 1553 C C . MET A 1 219 ? -25.01559 -11.03791 -15.25259 1.000 61.89852 219 MET A C 1
ATOM 1554 O O . MET A 1 219 ? -25.13341 -12.12934 -15.81682 1.000 65.16011 219 MET A O 1
ATOM 1559 N N . GLY A 1 220 ? -26.01402 -10.16795 -15.13196 1.000 67.22891 220 GLY A N 1
ATOM 1560 C CA . GLY A 1 220 ? -27.25590 -10.32840 -15.85241 1.000 61.76955 220 GLY A CA 1
ATOM 1561 C C . GLY A 1 220 ? -27.13924 -9.79630 -17.26871 1.000 68.00598 220 GLY A C 1
ATOM 1562 O O . GLY A 1 220 ? -26.05957 -9.46571 -17.76156 1.000 72.55971 220 GLY A O 1
ATOM 1563 N N . GLU A 1 221 ? -28.28589 -9.71456 -17.93358 1.000 81.00928 221 GLU A N 1
ATOM 1564 C CA . GLU A 1 221 ? -28.36029 -9.18635 -19.28623 1.000 73.96581 221 GLU A CA 1
ATOM 1565 C C . GLU A 1 221 ? -29.04862 -7.82795 -19.28312 1.000 72.70680 221 GLU A C 1
ATOM 1566 O O . GLU A 1 221 ? -29.92512 -7.55738 -18.45696 1.000 75.17798 221 GLU A O 1
ATOM 1572 N N . VAL A 1 222 ? -28.63335 -6.97245 -20.21763 1.000 66.91064 222 VAL A N 1
ATOM 1573 C CA . VAL A 1 222 ? -29.17141 -5.61987 -20.29798 1.000 73.24592 222 VAL A CA 1
ATOM 1574 C C . VAL A 1 222 ? -30.63462 -5.67280 -20.71393 1.000 70.70707 222 VAL A C 1
ATOM 1575 O O . VAL A 1 222 ? -30.98925 -6.29309 -21.72482 1.000 64.68711 222 VAL A O 1
ATOM 1579 N N . ASP A 1 223 ? -31.49221 -5.02254 -19.93039 1.000 75.17384 223 ASP A N 1
ATOM 1580 C CA . ASP A 1 223 ? -32.90031 -4.86679 -20.26958 1.000 75.69752 223 ASP A CA 1
ATOM 1581 C C . ASP A 1 223 ? -33.03536 -3.73930 -21.28658 1.000 78.63865 223 ASP A C 1
ATOM 1582 O O . ASP A 1 223 ? -32.77745 -2.57345 -20.95863 1.000 70.74704 223 ASP A O 1
ATOM 1587 N N . PRO A 1 224 ? -33.43030 -4.04377 -22.52615 1.000 77.02900 224 PRO A N 1
ATOM 1588 C CA . PRO A 1 224 ? -33.47624 -2.99654 -23.56133 1.000 71.53131 224 PRO A CA 1
ATOM 1589 C C . PRO A 1 224 ? -34.46211 -1.87959 -23.26478 1.000 68.82804 224 PRO A C 1
ATOM 1590 O O . PRO A 1 224 ? -34.33237 -0.79277 -23.84308 1.000 53.59474 224 PRO A O 1
ATOM 1594 N N . ASN A 1 225 ? -35.43935 -2.10489 -22.38644 1.000 64.37283 225 ASN A N 1
ATOM 1595 C CA . ASN A 1 225 ? -36.40862 -1.07846 -22.03059 1.000 57.41244 225 ASN A CA 1
ATOM 1596 C C . ASN A 1 225 ? -36.10458 -0.39803 -20.70224 1.000 57.93480 225 ASN A C 1
ATOM 1597 O O . ASN A 1 225 ? -36.79266 0.56492 -20.34783 1.000 54.44851 225 ASN A O 1
ATOM 1602 N N . ALA A 1 226 ? -35.10163 -0.86524 -19.96549 1.000 61.56190 226 ALA A N 1
ATOM 1603 C CA . ALA A 1 226 ? -34.71509 -0.21647 -18.72318 1.000 54.68456 226 ALA A CA 1
ATOM 1604 C C . ALA A 1 226 ? -33.91037 1.04636 -19.00514 1.000 46.01800 226 ALA A C 1
ATOM 1605 O O . ALA A 1 226 ? -33.27374 1.18486 -20.05308 1.000 48.40389 226 ALA A O 1
ATOM 1607 N N . ASP A 1 227 ? -33.94650 1.97486 -18.05480 1.000 41.13958 227 ASP A N 1
ATOM 1608 C CA . ASP A 1 227 ? -33.20765 3.21779 -18.19626 1.000 48.21358 227 ASP A CA 1
ATOM 1609 C C . ASP A 1 227 ? -31.74708 3.01822 -17.78711 1.000 49.85046 227 ASP A C 1
ATOM 1610 O O . ASP A 1 227 ? -31.29971 1.90990 -17.47522 1.000 42.42657 227 ASP A O 1
ATOM 1615 N N . TYR A 1 228 ? -30.99653 4.12145 -17.78973 1.000 46.76184 228 TYR A N 1
ATOM 1616 C CA . TYR A 1 228 ? -29.55710 4.07148 -17.54903 1.000 44.25144 228 TYR A CA 1
ATOM 1617 C C . TYR A 1 228 ? -29.24740 3.53456 -16.15636 1.000 44.43172 228 TYR A C 1
ATOM 1618 O O . TYR A 1 228 ? -28.53655 2.53407 -16.00378 1.000 39.95120 228 TYR A O 1
ATOM 1627 N N . ALA A 1 229 ? -29.78494 4.19009 -15.12390 1.000 42.19174 229 ALA A N 1
ATOM 1628 C CA . ALA A 1 229 ? -29.48896 3.79404 -13.75049 1.000 37.80958 229 ALA A CA 1
ATOM 1629 C C . ALA A 1 229 ? -30.04365 2.41136 -13.43295 1.000 39.78941 229 ALA A C 1
ATOM 1630 O O . ALA A 1 229 ? -29.42148 1.64569 -12.68747 1.000 48.48738 229 ALA A O 1
ATOM 1632 N N . LYS A 1 230 ? -31.21337 2.07446 -13.98200 1.000 41.35332 230 LYS A N 1
ATOM 1633 C CA . LYS A 1 230 ? -31.79001 0.75700 -13.73195 1.000 45.47603 230 LYS A CA 1
ATOM 1634 C C . LYS A 1 230 ? -30.92674 -0.34242 -14.33384 1.000 39.73299 230 LYS A C 1
ATOM 1635 O O . LYS A 1 230 ? -30.73970 -1.40132 -13.72257 1.000 42.22639 230 LYS A O 1
ATOM 1641 N N . ASN A 1 231 ? -30.38652 -0.10746 -15.53046 1.000 40.50614 231 ASN A N 1
ATOM 1642 C CA . ASN A 1 231 ? -29.48069 -1.07984 -16.12921 1.000 44.47833 231 ASN A CA 1
ATOM 1643 C C . ASN A 1 231 ? -28.24233 -1.27542 -15.26373 1.000 43.64637 231 ASN A C 1
ATOM 1644 O O . ASN A 1 231 ? -27.71486 -2.38844 -15.16341 1.000 47.45853 231 ASN A O 1
ATOM 1649 N N . LEU A 1 232 ? -27.77397 -0.20489 -14.61713 1.000 41.46684 232 LEU A N 1
ATOM 1650 C CA . LEU A 1 232 ? -26.60408 -0.31192 -13.75133 1.000 43.74206 232 LEU A CA 1
ATOM 1651 C C . LEU A 1 232 ? -26.90900 -1.13372 -12.50418 1.000 44.70074 232 LEU A C 1
ATOM 1652 O O . LEU A 1 232 ? -26.09607 -1.96912 -12.09170 1.000 40.50784 232 LEU A O 1
ATOM 1657 N N . VAL A 1 233 ? -28.07501 -0.91381 -11.89214 1.000 39.03265 233 VAL A N 1
ATOM 1658 C CA . VAL A 1 233 ? -28.41891 -1.63284 -10.66869 1.000 40.93995 233 VAL A CA 1
ATOM 1659 C C . VAL A 1 233 ? -28.67578 -3.10579 -10.96143 1.000 39.11909 233 VAL A C 1
ATOM 1660 O O . VAL A 1 233 ? -28.21273 -3.98692 -10.22665 1.000 39.78558 233 VAL A O 1
ATOM 1664 N N . ASN A 1 234 ? -29.41610 -3.39950 -12.03380 1.000 37.28708 234 ASN A N 1
ATOM 1665 C CA . ASN A 1 234 ? -29.71418 -4.79057 -12.36094 1.000 39.87900 234 ASN A CA 1
ATOM 1666 C C . ASN A 1 234 ? -28.44330 -5.56709 -12.68433 1.000 42.73254 234 ASN A C 1
ATOM 1667 O O . ASN A 1 234 ? -28.27086 -6.70508 -12.23222 1.000 45.61499 234 ASN A O 1
ATOM 1672 N N . LEU A 1 235 ? -27.53961 -4.96960 -13.46531 1.000 43.03940 235 LEU A N 1
ATOM 1673 C CA . LEU A 1 235 ? -26.28843 -5.64777 -13.78564 1.000 40.16847 235 LEU A CA 1
ATOM 1674 C C . LEU A 1 235 ? -25.41033 -5.81629 -12.55158 1.000 37.51919 235 LEU A C 1
ATOM 1675 O O . LEU A 1 235 ? -24.68519 -6.81115 -12.44183 1.000 36.90660 235 LEU A O 1
ATOM 1680 N N . ILE A 1 236 ? -25.46726 -4.86662 -11.61339 1.000 37.72529 236 ILE A N 1
ATOM 1681 C CA . ILE A 1 236 ? -24.73649 -5.01259 -10.35698 1.000 35.33922 236 ILE A CA 1
ATOM 1682 C C . ILE A 1 236 ? -25.27502 -6.19357 -9.55811 1.000 41.13892 236 ILE A C 1
ATOM 1683 O O . ILE A 1 236 ? -24.52771 -6.85140 -8.82204 1.000 43.83845 236 ILE A O 1
ATOM 1688 N N . GLY A 1 237 ? -26.56113 -6.50243 -9.70634 1.000 43.56310 237 GLY A N 1
ATOM 1689 C CA . GLY A 1 237 ? -27.11289 -7.70541 -9.11368 1.000 42.50924 237 GLY A CA 1
ATOM 1690 C C . GLY A 1 237 ? -28.25093 -7.46973 -8.14265 1.000 53.01669 237 GLY A C 1
ATOM 1691 O O . GLY A 1 237 ? -28.44429 -8.25169 -7.20676 1.000 55.41929 237 GLY A O 1
ATOM 1692 N N . SER A 1 238 ? -29.01647 -6.40213 -8.35394 1.000 54.35203 238 SER A N 1
ATOM 1693 C CA . SER A 1 238 ? -30.13326 -6.06135 -7.48590 1.000 52.30994 238 SER A CA 1
ATOM 1694 C C . SER A 1 238 ? -31.34261 -5.68665 -8.32747 1.000 54.74047 238 SER A C 1
ATOM 1695 O O . SER A 1 238 ? -31.20993 -5.03003 -9.36498 1.000 52.78818 238 SER A O 1
ATOM 1698 N N . LYS A 1 239 ? -32.52171 -6.11005 -7.87374 1.000 61.49307 239 LYS A N 1
ATOM 1699 C CA . LYS A 1 239 ? -33.77895 -5.78466 -8.53124 1.000 50.93738 239 LYS A CA 1
ATOM 1700 C C . LYS A 1 239 ? -34.65834 -4.86483 -7.69747 1.000 53.20972 239 LYS A C 1
ATOM 1701 O O . LYS A 1 239 ? -35.78401 -4.56510 -8.10890 1.000 62.43062 239 LYS A O 1
ATOM 1707 N N . ASP A 1 240 ? -34.17780 -4.41296 -6.54225 1.000 47.19266 240 ASP A N 1
ATOM 1708 C CA . ASP A 1 240 ? -34.93321 -3.48594 -5.71014 1.000 51.96867 240 ASP A CA 1
ATOM 1709 C C . ASP A 1 240 ? -35.14839 -2.16975 -6.44867 1.000 55.25587 240 ASP A C 1
ATOM 1710 O O . ASP A 1 240 ? -34.18794 -1.52539 -6.88294 1.000 52.88205 240 ASP A O 1
ATOM 1715 N N . GLU A 1 241 ? -36.41521 -1.76716 -6.58345 1.000 48.05028 241 GLU A N 1
ATOM 1716 C CA . GLU A 1 241 ? -36.72979 -0.51232 -7.25793 1.000 47.21803 241 GLU A CA 1
ATOM 1717 C C . GLU A 1 241 ? -36.29948 0.70618 -6.45213 1.000 43.84277 241 GLU A C 1
ATOM 1718 O O . GLU A 1 241 ? -36.07099 1.77117 -7.03602 1.000 47.74410 241 GLU A O 1
ATOM 1724 N N . ASP A 1 242 ? -36.18748 0.58036 -5.12852 1.000 42.65412 242 ASP A N 1
ATOM 1725 C CA . ASP A 1 242 ? -35.69563 1.69942 -4.33117 1.000 39.43738 242 ASP A CA 1
ATOM 1726 C C . ASP A 1 242 ? -34.21320 1.93857 -4.58398 1.000 46.61873 242 ASP A C 1
ATOM 1727 O O . ASP A 1 242 ? -33.76057 3.08897 -4.61864 1.000 42.25552 242 ASP A O 1
ATOM 1732 N N . PHE A 1 243 ? -33.44101 0.86182 -4.75174 1.000 43.45239 243 PHE A N 1
ATOM 1733 C CA . PHE A 1 243 ? -32.04572 1.00592 -5.15233 1.000 44.46027 243 PHE A CA 1
ATOM 1734 C C . PHE A 1 243 ? -31.94601 1.67180 -6.51895 1.000 42.73543 243 PHE A C 1
ATOM 1735 O O . PHE A 1 243 ? -31.10648 2.55565 -6.73063 1.000 44.56659 243 PHE A O 1
ATOM 1743 N N . VAL A 1 244 ? -32.80839 1.26666 -7.45436 1.000 42.34223 244 VAL A N 1
ATOM 1744 C CA . VAL A 1 244 ? -32.84273 1.89551 -8.77138 1.000 43.56280 244 VAL A CA 1
ATOM 1745 C C . VAL A 1 244 ? -33.12907 3.38659 -8.64442 1.000 46.06047 244 VAL A C 1
ATOM 1746 O O . VAL A 1 244 ? -32.50014 4.21411 -9.31596 1.000 43.79897 244 VAL A O 1
ATOM 1750 N N . ASP A 1 245 ? -34.07731 3.75461 -7.77745 1.000 37.74878 245 ASP A N 1
ATOM 1751 C CA . ASP A 1 245 ? -34.38596 5.16710 -7.57808 1.000 41.70564 245 ASP A CA 1
ATOM 1752 C C . ASP A 1 245 ? -33.22409 5.91261 -6.93760 1.000 41.82780 245 ASP A C 1
ATOM 1753 O O . ASP A 1 245 ? -33.00921 7.09385 -7.23553 1.000 44.72972 245 ASP A O 1
ATOM 1758 N N . LEU A 1 246 ? -32.47304 5.25134 -6.05421 1.000 38.86248 246 LEU A N 1
ATOM 1759 C CA . LEU A 1 246 ? -31.29377 5.88618 -5.47628 1.000 42.70933 246 LEU A CA 1
ATOM 1760 C C . LEU A 1 246 ? -30.27190 6.21324 -6.55635 1.000 37.01282 246 LEU A C 1
ATOM 1761 O O . LEU A 1 246 ? -29.73665 7.32664 -6.60526 1.000 42.66479 246 LEU A O 1
ATOM 1766 N N . MET A 1 247 ? -29.99555 5.25142 -7.44065 1.000 35.84549 247 MET A N 1
ATOM 1767 C CA . MET A 1 247 ? -29.01627 5.48236 -8.49737 1.000 41.33942 247 MET A CA 1
ATOM 1768 C C . MET A 1 247 ? -29.47459 6.57788 -9.44994 1.000 43.98588 247 MET A C 1
ATOM 1769 O O . MET A 1 247 ? -28.65970 7.38015 -9.91943 1.000 42.90099 247 MET A O 1
ATOM 1774 N N . ARG A 1 248 ? -30.77530 6.62934 -9.74728 1.000 44.35919 248 ARG A N 1
ATOM 1775 C CA . ARG A 1 248 ? -31.29501 7.70521 -10.58522 1.000 36.88805 248 ARG A CA 1
ATOM 1776 C C . ARG A 1 248 ? -31.00761 9.06727 -9.96784 1.000 39.70858 248 ARG A C 1
ATOM 1777 O O . ARG A 1 248 ? -30.56598 9.99085 -10.66037 1.000 39.84239 248 ARG A O 1
ATOM 1785 N N . LEU A 1 249 ? -31.23656 9.20575 -8.66080 1.000 38.11904 249 LEU A N 1
ATOM 1786 C CA . LEU A 1 249 ? -30.91692 10.45764 -7.98412 1.000 37.47139 249 LEU A CA 1
ATOM 1787 C C . LEU A 1 249 ? -29.41044 10.67669 -7.91040 1.000 41.22529 249 LEU A C 1
ATOM 1788 O O . LEU A 1 249 ? -28.92614 11.78571 -8.16681 1.000 41.41331 249 LEU A O 1
ATOM 1793 N N . TYR A 1 250 ? -28.65445 9.63183 -7.56028 1.000 39.61305 250 TYR A N 1
ATOM 1794 C CA . TYR A 1 250 ? -27.20515 9.76751 -7.43323 1.000 36.88555 250 TYR A CA 1
ATOM 1795 C C . TYR A 1 250 ? -26.57228 10.16129 -8.76264 1.000 34.40597 250 TYR A C 1
ATOM 1796 O O . TYR A 1 250 ? -25.82184 11.14059 -8.84104 1.000 35.56533 250 TYR A O 1
ATOM 1805 N N . LEU A 1 251 ? -26.86885 9.40658 -9.82372 1.000 35.34969 251 LEU A N 1
ATOM 1806 C CA . LEU A 1 251 ? -26.25286 9.67485 -11.11868 1.000 37.71324 251 LEU A CA 1
ATOM 1807 C C . LEU A 1 251 ? -26.66410 11.03467 -11.66964 1.000 43.00152 251 LEU A C 1
ATOM 1808 O O . LEU A 1 251 ? -25.90018 11.65706 -12.41646 1.000 39.71539 251 LEU A O 1
ATOM 1813 N N . THR A 1 252 ? -27.85384 11.51757 -11.30474 1.000 43.19073 252 THR A N 1
ATOM 1814 C CA . THR A 1 252 ? -28.30370 12.82329 -11.77781 1.000 34.04295 252 THR A CA 1
ATOM 1815 C C . THR A 1 252 ? -27.52547 13.95414 -11.11169 1.000 40.76749 252 THR A C 1
ATOM 1816 O O . THR A 1 252 ? -26.96769 14.82180 -11.79301 1.000 41.79939 252 THR A O 1
ATOM 1820 N N . ILE A 1 253 ? -27.46298 13.95475 -9.77667 1.000 35.55125 253 ILE A N 1
ATOM 1821 C CA . ILE A 1 253 ? -26.91480 15.10183 -9.05294 1.000 42.63253 253 ILE A CA 1
ATOM 1822 C C . ILE A 1 253 ? -25.39650 15.17937 -9.08843 1.000 44.36085 253 ILE A C 1
ATOM 1823 O O . ILE A 1 253 ? -24.83454 16.21122 -8.69907 1.000 43.61709 253 ILE A O 1
ATOM 1828 N N . HIS A 1 254 ? -24.71203 14.12832 -9.53838 1.000 37.11576 254 HIS A N 1
ATOM 1829 C CA . HIS A 1 254 ? -23.26450 14.15463 -9.70587 1.000 37.19046 254 HIS A CA 1
ATOM 1830 C C . HIS A 1 254 ? -22.84591 14.35212 -11.15796 1.000 37.93573 254 HIS A C 1
ATOM 1831 O O . HIS A 1 254 ? -21.65257 14.26589 -11.46451 1.000 39.38188 254 HIS A O 1
ATOM 1838 N N . SER A 1 255 ? -23.79930 14.62352 -12.05367 1.000 39.55556 255 SER A N 1
ATOM 1839 C CA . SER A 1 255 ? -23.51304 14.60448 -13.48516 1.000 40.29830 255 SER A CA 1
ATOM 1840 C C . SER A 1 255 ? -22.53526 15.69644 -13.90177 1.000 36.81590 255 SER A C 1
ATOM 1841 O O . SER A 1 255 ? -21.76181 15.49826 -14.84604 1.000 36.22222 255 SER A O 1
ATOM 1844 N N . ASP A 1 256 ? -22.55046 16.84457 -13.22820 1.000 33.01297 256 ASP A N 1
ATOM 1845 C CA . ASP A 1 256 ? -21.75209 17.97669 -13.67674 1.000 34.53259 256 ASP A CA 1
ATOM 1846 C C . ASP A 1 256 ? -21.62050 18.97879 -12.54032 1.000 39.09427 256 ASP A C 1
ATOM 1847 O O . ASP A 1 256 ? -22.53955 19.14754 -11.73518 1.000 42.36492 256 ASP A O 1
ATOM 1852 N N . HIS A 1 257 ? -20.46509 19.64049 -12.48427 1.000 36.45505 257 HIS A N 1
ATOM 1853 C CA . HIS A 1 257 ? -20.23353 20.66657 -11.47507 1.000 38.34828 257 HIS A CA 1
ATOM 1854 C C . HIS A 1 257 ? -19.12766 21.61804 -11.91566 1.000 39.54811 257 HIS A C 1
ATOM 1855 O O . HIS A 1 257 ? -18.01390 21.57313 -11.38089 1.000 37.52744 257 HIS A O 1
ATOM 1862 N N . GLU A 1 258 ? -19.43315 22.47641 -12.89333 1.000 39.32896 258 GLU A N 1
ATOM 1863 C CA . GLU A 1 258 ? -18.48739 23.43102 -13.46760 1.000 40.08152 258 GLU A CA 1
ATOM 1864 C C . GLU A 1 258 ? -17.32036 22.72408 -14.14857 1.000 39.95377 258 GLU A C 1
ATOM 1865 O O . GLU A 1 258 ? -17.24582 21.49115 -14.15607 1.000 40.11792 258 GLU A O 1
ATOM 1871 N N . GLY A 1 259 ? -16.40797 23.49913 -14.73289 1.000 36.16983 259 GLY A N 1
ATOM 1872 C CA . GLY A 1 259 ? -15.28333 22.95124 -15.46183 1.000 28.99322 259 GLY A CA 1
ATOM 1873 C C . GLY A 1 259 ? -13.92394 23.17997 -14.84627 1.000 39.19418 259 GLY A C 1
ATOM 1874 O O . GLY A 1 259 ? -12.91104 22.95472 -15.52395 1.000 35.22196 259 GLY A O 1
ATOM 1875 N N . GLY A 1 260 ? -13.84913 23.61437 -13.59275 1.000 41.68110 260 GLY A N 1
ATOM 1876 C CA . GLY A 1 260 ? -12.57155 23.87238 -12.96202 1.000 33.75652 260 GLY A CA 1
ATOM 1877 C C . GLY A 1 260 ? -11.99086 22.66290 -12.26221 1.000 35.93485 260 GLY A C 1
ATOM 1878 O O . GLY A 1 260 ? -10.78394 22.61131 -12.00762 1.000 44.60791 260 GLY A O 1
ATOM 1879 N N . ASN A 1 261 ? -12.83419 21.68166 -11.94947 1.000 36.73292 261 ASN A N 1
ATOM 1880 C CA . ASN A 1 261 ? -12.36019 20.48626 -11.27066 1.000 35.93352 261 ASN A CA 1
ATOM 1881 C C . ASN A 1 261 ? -11.46987 19.66113 -12.19939 1.000 38.20799 261 ASN A C 1
ATOM 1882 O O . ASN A 1 261 ? -11.50319 19.80024 -13.42548 1.000 37.54189 261 ASN A O 1
ATOM 1887 N N . VAL A 1 262 ? -10.67078 18.78085 -11.58941 1.000 36.40661 262 VAL A N 1
ATOM 1888 C CA . VAL A 1 262 ? -9.59523 18.10771 -12.31609 1.000 33.12418 262 VAL A CA 1
ATOM 1889 C C . VAL A 1 262 ? -10.15044 17.20423 -13.41021 1.000 32.64685 262 VAL A C 1
ATOM 1890 O O . VAL A 1 262 ? -9.63962 17.19011 -14.53669 1.000 33.22751 262 VAL A O 1
ATOM 1894 N N . SER A 1 263 ? -11.19442 16.43117 -13.10207 1.000 31.12966 263 SER A N 1
ATOM 1895 C CA . SER A 1 263 ? -11.71929 15.49165 -14.09000 1.000 31.44465 263 SER A CA 1
ATOM 1896 C C . SER A 1 263 ? -12.31528 16.21873 -15.28912 1.000 31.75891 263 SER A C 1
ATOM 1897 O O . SER A 1 263 ? -12.07161 15.83260 -16.43823 1.000 33.41424 263 SER A O 1
ATOM 1900 N N . ALA A 1 264 ? -13.09738 17.27160 -15.04631 1.000 35.00082 264 ALA A N 1
ATOM 1901 C CA . ALA A 1 264 ? -13.68743 18.01822 -16.15275 1.000 36.67048 264 ALA A CA 1
ATOM 1902 C C . ALA A 1 264 ? -12.61504 18.74858 -16.95056 1.000 32.06944 264 ALA A C 1
ATOM 1903 O O . ALA A 1 264 ? -12.61812 18.72349 -18.18733 1.000 33.24255 264 ALA A O 1
ATOM 1905 N N . HIS A 1 265 ? -11.68114 19.39706 -16.2531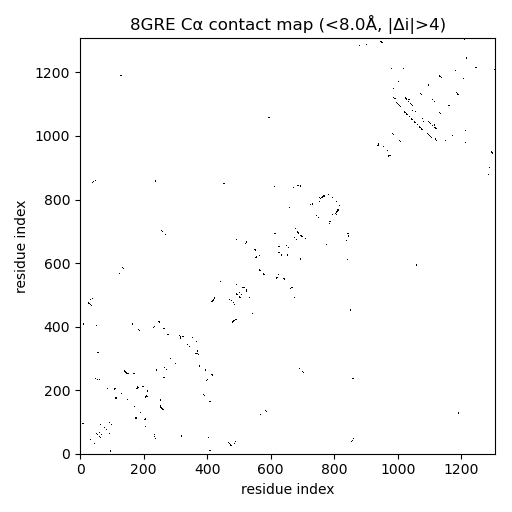9 1.000 27.52772 265 HIS A N 1
ATOM 1906 C CA . HIS A 1 265 ? -10.61484 20.12580 -16.92982 1.000 26.35112 265 HIS A CA 1
ATOM 1907 C C . HIS A 1 265 ? -9.73587 19.18505 -17.74870 1.000 31.00540 265 HIS A C 1
ATOM 1908 O O . HIS A 1 265 ? -9.35503 19.50914 -18.87971 1.000 35.24308 265 HIS A O 1
ATOM 1915 N N . THR A 1 266 ? -9.41982 18.00644 -17.20290 1.000 33.02670 266 THR A N 1
ATOM 1916 C CA . THR A 1 266 ? -8.57406 17.05312 -17.91923 1.000 30.44133 266 THR A CA 1
ATOM 1917 C C . THR A 1 266 ? -9.23980 16.58332 -19.20847 1.000 31.59402 266 THR A C 1
ATOM 1918 O O . THR A 1 266 ? -8.60482 16.53812 -20.26905 1.000 31.77703 266 THR A O 1
ATOM 1922 N N . SER A 1 267 ? -10.52389 16.22551 -19.13501 1.000 30.86227 267 SER A N 1
ATOM 1923 C CA . SER A 1 267 ? -11.23004 15.75737 -20.32394 1.000 35.17527 267 SER A CA 1
ATOM 1924 C C . SER A 1 267 ? -11.30934 16.84702 -21.38507 1.000 34.25045 267 SER A C 1
ATOM 1925 O O . SER A 1 267 ? -11.14878 16.57452 -22.58036 1.000 34.50070 267 SER A O 1
ATOM 1928 N N . HIS A 1 268 ? -11.56477 18.08803 -20.96895 1.000 35.64308 268 HIS A N 1
ATOM 1929 C CA . HIS A 1 268 ? -11.56688 19.19369 -21.91986 1.000 36.18883 268 HIS A CA 1
ATOM 1930 C C . HIS A 1 268 ? -10.17901 19.41204 -22.50914 1.000 33.00472 268 HIS A C 1
ATOM 1931 O O . HIS A 1 268 ? -10.03862 19.67328 -23.70958 1.000 33.48726 268 HIS A O 1
ATOM 1938 N N . LEU A 1 269 ? -9.14067 19.30121 -21.67821 1.000 34.19024 269 LEU A N 1
ATOM 1939 C CA . LEU A 1 269 ? -7.77527 19.50409 -22.15196 1.000 35.27177 269 LEU A CA 1
ATOM 1940 C C . LEU A 1 269 ? -7.38240 18.44217 -23.17267 1.000 33.82077 269 LEU A C 1
ATOM 1941 O O . LEU A 1 269 ? -6.86070 18.75890 -24.24842 1.000 32.98410 269 LEU A O 1
ATOM 1946 N N . VAL A 1 270 ? -7.62601 17.17061 -22.85127 1.000 28.85584 270 VAL A N 1
ATOM 1947 C CA . VAL A 1 270 ? -7.29383 16.09811 -23.78277 1.000 30.30756 270 VAL A CA 1
ATOM 1948 C C . VAL A 1 270 ? -8.17811 16.17555 -25.02172 1.000 34.26314 270 VAL A C 1
ATOM 1949 O O . VAL A 1 270 ? -7.72239 15.92425 -26.14465 1.000 31.60552 270 VAL A O 1
ATOM 1953 N N . GLY A 1 271 ? -9.44934 16.54291 -24.84274 1.000 32.85263 271 GLY A N 1
ATOM 1954 C CA . GLY A 1 271 ? -10.34843 16.65257 -25.97789 1.000 32.82311 271 GLY A CA 1
ATOM 1955 C C . GLY A 1 271 ? -10.00038 17.78820 -26.91897 1.000 36.74530 271 GLY A C 1
ATOM 1956 O O . GLY A 1 271 ? -10.25351 17.69612 -28.12352 1.000 36.69796 271 GLY A O 1
ATOM 1957 N N . SER A 1 272 ? -9.41683 18.86967 -26.39291 1.000 38.00080 272 SER A N 1
ATOM 1958 C CA . SER A 1 272 ? -9.05871 20.00486 -27.23636 1.000 34.33035 272 SER A CA 1
ATOM 1959 C C . SER A 1 272 ? -7.97298 19.65534 -28.24616 1.000 36.89846 272 SER A C 1
ATOM 1960 O O . SER A 1 272 ? -7.83955 20.34993 -29.25899 1.000 41.68346 272 SER A O 1
ATOM 1963 N N . ALA A 1 273 ? -7.19544 18.60458 -27.99586 1.000 32.49454 273 ALA A N 1
ATOM 1964 C CA . ALA A 1 273 ? -6.24314 18.10248 -28.97657 1.000 35.38443 273 ALA A CA 1
ATOM 1965 C C . ALA A 1 273 ? -6.88931 17.16138 -29.98383 1.000 38.76565 273 ALA A C 1
ATOM 1966 O O . ALA A 1 273 ? -6.16961 16.47261 -30.71476 1.000 36.34862 273 ALA A O 1
ATOM 1968 N N . LEU A 1 274 ? -8.22473 17.12072 -30.01753 1.000 36.46573 274 LEU A N 1
ATOM 1969 C CA . LEU A 1 274 ? -9.00676 16.28962 -30.93237 1.000 34.26747 274 LEU A CA 1
ATOM 1970 C C . LEU A 1 274 ? -8.85381 14.79780 -30.64517 1.000 41.22482 274 LEU A C 1
ATOM 1971 O O . LEU A 1 274 ? -9.01204 13.96771 -31.54347 1.000 38.95499 274 LEU A O 1
ATOM 1976 N N . SER A 1 275 ? -8.55575 14.43887 -29.39987 1.000 40.78787 275 SER A N 1
ATOM 1977 C CA . SER A 1 275 ? -8.68836 13.05141 -28.98641 1.000 41.89119 275 SER A CA 1
ATOM 1978 C C . SER A 1 275 ? -10.16502 12.69152 -28.86305 1.000 38.98851 275 SER A C 1
ATOM 1979 O O . SER A 1 275 ? -11.00319 13.52774 -28.51508 1.000 40.17812 275 SER A O 1
ATOM 1982 N N . SER A 1 276 ? -10.48251 11.43061 -29.16552 1.000 39.27617 276 SER A N 1
ATOM 1983 C CA . SER A 1 276 ? -11.86290 10.95578 -29.17966 1.000 35.51498 276 SER A CA 1
ATOM 1984 C C . SER A 1 276 ? -12.47206 11.01978 -27.78195 1.000 35.53940 276 SER A C 1
ATOM 1985 O O . SER A 1 276 ? -11.74299 11.17329 -26.79363 1.000 37.64978 276 SER A O 1
ATOM 1988 N N . PRO A 1 277 ? -13.80063 10.93315 -27.65576 1.000 34.22762 277 PRO A N 1
ATOM 1989 C CA . PRO A 1 277 ? -14.39888 10.90240 -26.31073 1.000 33.96865 277 PRO A CA 1
ATOM 1990 C C . PRO A 1 277 ? -13.88635 9.76997 -25.44044 1.000 30.78445 277 PRO A C 1
ATOM 1991 O O . PRO A 1 277 ? -13.91388 9.88857 -24.20875 1.000 33.85707 277 PRO A O 1
ATOM 1995 N N . TYR A 1 278 ? -13.41690 8.67385 -26.03889 1.000 30.45631 278 TYR A N 1
ATOM 1996 C CA . TYR A 1 278 ? -12.87995 7.57235 -25.24693 1.000 32.05000 278 TYR A CA 1
ATOM 1997 C C . TYR A 1 278 ? -11.61221 7.98937 -24.51038 1.000 30.57164 278 TYR A C 1
ATOM 1998 O O . TYR A 1 278 ? -11.48036 7.76079 -23.30240 1.000 31.79285 278 TYR A O 1
ATOM 2007 N N . LEU A 1 279 ? -10.66903 8.61238 -25.21883 1.000 31.06784 279 LEU A N 1
ATOM 2008 C CA . LEU A 1 279 ? -9.43360 9.03547 -24.56824 1.000 31.77257 279 LEU A CA 1
ATOM 2009 C C . LEU A 1 279 ? -9.65543 10.24784 -23.67533 1.000 28.39391 279 LEU A C 1
ATOM 2010 O O . LEU A 1 279 ? -8.92571 10.43409 -22.69537 1.000 32.31424 279 LEU A O 1
ATOM 2015 N N . SER A 1 280 ? -10.65230 11.07776 -23.99145 1.000 31.04970 280 SER A N 1
ATOM 2016 C CA . SER A 1 280 ? -10.93893 12.23716 -23.15369 1.000 29.82881 280 SER A CA 1
ATOM 2017 C C . SER A 1 280 ? -11.58397 11.82227 -21.83719 1.000 29.21907 280 SER A C 1
ATOM 2018 O O . SER A 1 280 ? -11.23059 12.34708 -20.77481 1.000 29.94670 280 SER A O 1
ATOM 2021 N N . LEU A 1 281 ? -12.53805 10.88850 -21.88599 1.000 30.61485 281 LEU A N 1
ATOM 2022 C CA . LEU A 1 281 ? -13.16601 10.41909 -20.65529 1.000 29.88000 281 LEU A CA 1
ATOM 2023 C C . LEU A 1 281 ? -12.19715 9.59140 -19.82015 1.000 28.90153 281 LEU A C 1
ATOM 2024 O O . LEU A 1 281 ? -12.14279 9.74503 -18.59456 1.000 30.53555 281 LEU A O 1
ATOM 2029 N N . ALA A 1 282 ? -11.42656 8.70845 -20.46404 1.000 27.75741 282 ALA A N 1
ATOM 2030 C CA . ALA A 1 282 ? -10.45103 7.90334 -19.73320 1.000 31.25044 282 ALA A CA 1
ATOM 2031 C C . ALA A 1 282 ? -9.46902 8.78293 -18.97070 1.000 31.16872 282 ALA A C 1
ATOM 2032 O O . ALA A 1 282 ? -9.12285 8.48815 -17.82022 1.000 33.16084 282 ALA A O 1
ATOM 2034 N N . SER A 1 283 ? -9.01459 9.87301 -19.59336 1.000 30.15295 283 SER A N 1
ATOM 2035 C CA . SER A 1 283 ? -8.13210 10.80485 -18.89993 1.000 26.92740 283 SER A CA 1
ATOM 2036 C C . SER A 1 283 ? -8.86523 11.52116 -17.77351 1.000 30.05805 283 SER A C 1
ATOM 2037 O O . SER A 1 283 ? -8.30331 11.72234 -16.69036 1.000 29.79708 283 SER A O 1
ATOM 2040 N N . GLY A 1 284 ? -10.11878 11.91649 -18.01134 1.000 29.59460 284 GLY A N 1
ATOM 2041 C CA . GLY A 1 284 ? -10.90348 12.52967 -16.95150 1.000 26.31860 284 GLY A CA 1
ATOM 2042 C C . GLY A 1 284 ? -11.13111 11.59220 -15.78089 1.000 30.18747 284 GLY A C 1
ATOM 2043 O O . GLY A 1 284 ? -11.10559 12.01253 -14.62129 1.000 29.86705 284 GLY A O 1
ATOM 2044 N N . LEU A 1 285 ? -11.34757 10.30583 -16.06734 1.000 27.38134 285 LEU A N 1
ATOM 2045 C CA . LEU A 1 285 ? -11.50739 9.32935 -14.99500 1.000 30.39146 285 LEU A CA 1
ATOM 2046 C C . LEU A 1 285 ? -10.22744 9.19302 -14.17656 1.000 30.47160 285 LEU A C 1
ATOM 2047 O O . LEU A 1 285 ? -10.27966 9.07177 -12.94675 1.000 29.47315 285 LEU A O 1
ATOM 2052 N N . ASN A 1 286 ? -9.06601 9.21906 -14.83857 1.000 27.43594 286 ASN A N 1
ATOM 2053 C CA . ASN A 1 286 ? -7.80322 9.15988 -14.10703 1.000 27.99580 286 ASN A CA 1
ATOM 2054 C C . ASN A 1 286 ? -7.64497 10.34726 -13.16720 1.000 28.90389 286 ASN A C 1
ATOM 2055 O O . ASN A 1 286 ? -7.05771 10.21064 -12.08821 1.000 29.20466 286 ASN A O 1
ATOM 2060 N N . GLY A 1 287 ? -8.15258 11.51754 -13.55626 1.000 31.59430 287 GLY A N 1
ATOM 2061 C CA . GLY A 1 287 ? -8.16453 12.64031 -12.63480 1.000 28.42721 287 GLY A CA 1
ATOM 2062 C C . GLY A 1 287 ? -9.13395 12.42386 -11.49048 1.000 33.37806 287 GLY A C 1
ATOM 2063 O O . GLY A 1 287 ? -8.84935 12.78543 -10.34454 1.000 30.59593 287 GLY A O 1
ATOM 2064 N N . LEU A 1 288 ? -10.28859 11.81876 -11.78357 1.000 34.12693 288 LEU A N 1
ATOM 2065 C CA . LEU A 1 288 ? -11.25639 11.51391 -10.73646 1.000 33.26181 288 LEU A CA 1
ATOM 2066 C C . LEU A 1 288 ? -10.70475 10.49178 -9.75196 1.000 29.27223 288 LEU A C 1
ATOM 2067 O O . LEU A 1 288 ? -11.06296 10.51303 -8.56874 1.000 33.92578 288 LEU A O 1
ATOM 2072 N N . ALA A 1 289 ? -9.82094 9.60358 -10.21498 1.000 31.30698 289 ALA A N 1
ATOM 2073 C CA . ALA A 1 289 ? -9.19176 8.62099 -9.34080 1.000 32.00783 289 ALA A CA 1
ATOM 2074 C C . ALA A 1 289 ? -8.27553 9.25590 -8.30492 1.000 31.75038 289 ALA A C 1
ATOM 2075 O O . ALA A 1 289 ? -7.90003 8.58299 -7.33914 1.000 32.14418 289 ALA A O 1
ATOM 2077 N N . GLY A 1 290 ? -7.91003 10.52254 -8.47849 1.000 30.97998 290 GLY A N 1
ATOM 2078 C CA . GLY A 1 290 ? -7.05439 11.20465 -7.54055 1.000 26.73846 290 GLY A CA 1
ATOM 2079 C C . GLY A 1 290 ? -7.68556 11.34174 -6.17003 1.000 27.36903 290 GLY A C 1
ATOM 2080 O O . GLY A 1 290 ? -8.84720 11.73577 -6.02777 1.000 31.81561 290 GLY A O 1
ATOM 2081 N N . PRO A 1 291 ? -6.91832 11.01248 -5.12893 1.000 28.64093 291 PRO A N 1
ATOM 2082 C CA . PRO A 1 291 ? -7.45235 11.11118 -3.75984 1.000 32.95260 291 PRO A CA 1
ATOM 2083 C C . PRO A 1 291 ? -7.91791 12.50653 -3.37149 1.000 36.12023 291 PRO A C 1
ATOM 2084 O O . PRO A 1 291 ? -8.81427 12.63253 -2.52809 1.000 30.59487 291 PRO A O 1
ATOM 2088 N N . LEU A 1 292 ? -7.34077 13.55966 -3.94786 1.000 31.14011 292 LEU A N 1
ATOM 2089 C CA . LEU A 1 292 ? -7.76638 14.91942 -3.63461 1.000 35.82202 292 LEU A CA 1
ATOM 2090 C C . LEU A 1 292 ? -8.98232 15.36879 -4.43814 1.000 34.95921 292 LEU A C 1
ATOM 2091 O O . LEU A 1 292 ? -9.34180 16.54955 -4.37038 1.000 42.02736 292 LEU A O 1
ATOM 2096 N N . HIS A 1 293 ? -9.62826 14.47150 -5.18308 1.000 35.87880 293 HIS A N 1
ATOM 2097 C CA . HIS A 1 293 ? -10.69914 14.88768 -6.08066 1.000 37.85876 293 HIS A CA 1
ATOM 2098 C C . HIS A 1 293 ? -11.95130 14.02562 -5.94929 1.000 42.44668 293 HIS A C 1
ATOM 2099 O O . HIS A 1 293 ? -13.05441 14.55593 -5.78244 1.000 49.00689 293 HIS A O 1
ATOM 2106 N N . GLY A 1 294 ? -11.80361 12.70447 -6.02121 1.000 37.29254 294 GLY A N 1
ATOM 2107 C CA . GLY A 1 294 ? -12.96933 11.85843 -6.19704 1.000 33.20298 294 GLY A CA 1
ATOM 2108 C C . GLY A 1 294 ? -13.34673 10.91464 -5.06951 1.000 32.11574 294 GLY A C 1
ATOM 2109 O O . GLY A 1 294 ? -14.09897 9.96397 -5.30585 1.000 35.72229 294 GLY A O 1
ATOM 2110 N N . ARG A 1 295 ? -12.86906 11.15091 -3.84696 1.000 31.18481 295 ARG A N 1
ATOM 2111 C CA . ARG A 1 295 ? -13.17040 10.24819 -2.73954 1.000 38.82244 295 ARG A CA 1
ATOM 2112 C C . ARG A 1 295 ? -13.61218 11.01697 -1.49930 1.000 39.22945 295 ARG A C 1
ATOM 2113 O O . ARG A 1 295 ? -13.32355 10.61781 -0.36592 1.000 41.68290 295 ARG A O 1
ATOM 2121 N N . ALA A 1 296 ? -14.34620 12.11695 -1.69118 1.000 38.12727 296 ALA A N 1
ATOM 2122 C CA . ALA A 1 296 ? -14.79891 12.90582 -0.55031 1.000 37.13315 296 ALA A CA 1
ATOM 2123 C C . ALA A 1 296 ? -15.84813 12.15907 0.26674 1.000 35.51279 296 ALA A C 1
ATOM 2124 O O . ALA A 1 296 ? -15.85670 12.24421 1.50030 1.000 31.99296 296 ALA A O 1
ATOM 2126 N N . ASN A 1 297 ? -16.74221 11.42254 -0.39532 1.000 34.54766 297 ASN A N 1
ATOM 2127 C CA . ASN A 1 297 ? -17.78445 10.71713 0.33953 1.000 36.61426 297 ASN A CA 1
ATOM 2128 C C . ASN A 1 297 ? -17.25507 9.47427 1.04182 1.000 40.17853 297 ASN A C 1
ATOM 2129 O O . ASN A 1 297 ? -17.86539 9.02278 2.01657 1.000 39.01808 297 ASN A O 1
ATOM 2134 N N . GLN A 1 298 ? -16.14233 8.90971 0.56881 1.000 34.51938 298 GLN A N 1
ATOM 2135 C CA . GLN A 1 298 ? -15.50889 7.81454 1.29433 1.000 38.32026 298 GLN A CA 1
ATOM 2136 C C . GLN A 1 298 ? -14.80669 8.32641 2.54430 1.000 33.75105 298 GLN A C 1
ATOM 2137 O O . GLN A 1 298 ? -14.79630 7.65140 3.58059 1.000 38.51429 298 GLN A O 1
ATOM 2143 N N . GLU A 1 299 ? -14.21672 9.52077 2.46334 1.000 36.00261 299 GLU A N 1
ATOM 2144 C CA . GLU A 1 299 ? -13.57221 10.11285 3.62979 1.000 38.23294 299 GLU A CA 1
ATOM 2145 C C . GLU A 1 299 ? -14.59371 10.43501 4.71335 1.000 42.87536 299 GLU A C 1
ATOM 2146 O O . GLU A 1 299 ? -14.32268 10.25555 5.90674 1.000 38.50176 299 GLU A O 1
ATOM 2152 N N . VAL A 1 300 ? -15.77551 10.91316 4.31514 1.000 38.73046 300 VAL A N 1
ATOM 2153 C CA . VAL A 1 300 ? -16.86514 11.09940 5.26872 1.000 37.11645 300 VAL A CA 1
ATOM 2154 C C . VAL A 1 300 ? -17.24732 9.76774 5.90085 1.000 36.61010 300 VAL A C 1
ATOM 2155 O O . VAL A 1 300 ? -17.44529 9.67388 7.11829 1.000 36.84891 300 VAL A O 1
ATOM 2159 N N . LEU A 1 301 ? -17.33649 8.71337 5.08693 1.000 34.84651 301 LEU A N 1
ATOM 2160 C CA . LEU A 1 301 ? -17.77193 7.41677 5.59561 1.000 40.13275 301 LEU A CA 1
ATOM 2161 C C . LEU A 1 301 ? -16.78663 6.85660 6.61608 1.000 40.95420 301 LEU A C 1
ATOM 2162 O O . LEU A 1 301 ? -17.19643 6.25962 7.61817 1.000 42.10709 301 LEU A O 1
ATOM 2167 N N . GLU A 1 302 ? -15.48335 7.03888 6.38242 1.000 35.64604 302 GLU A N 1
ATOM 2168 C CA . GLU A 1 302 ? -14.49363 6.59742 7.36188 1.000 40.75619 302 GLU A CA 1
ATOM 2169 C C . GLU A 1 302 ? -14.62327 7.37879 8.66175 1.000 42.48638 302 GLU A C 1
ATOM 2170 O O . GLU A 1 302 ? -14.50082 6.81151 9.75420 1.000 40.48626 302 GLU A O 1
ATOM 2176 N N . TRP A 1 303 ? -14.86626 8.68667 8.56019 1.000 43.00472 303 TRP A N 1
ATOM 2177 C CA . TRP A 1 303 ? -15.02270 9.51405 9.75076 1.000 36.84729 303 TRP A CA 1
ATOM 2178 C C . TRP A 1 303 ? -16.28186 9.13967 10.52276 1.000 37.17486 303 TRP A C 1
ATOM 2179 O O . TRP A 1 303 ? -16.27748 9.13089 11.75923 1.000 42.40796 303 TRP A O 1
ATOM 2190 N N . LEU A 1 304 ? -17.36866 8.82700 9.81132 1.000 34.59065 304 LEU A N 1
ATOM 2191 C CA . LEU A 1 304 ? -18.59066 8.38869 10.47948 1.000 38.30774 304 LEU A CA 1
ATOM 2192 C C . LEU A 1 304 ? -18.36855 7.08607 11.23725 1.000 45.74128 304 LEU A C 1
ATOM 2193 O O . LEU A 1 304 ? -18.83650 6.93178 12.37154 1.000 43.55707 304 LEU A O 1
ATOM 2198 N N . PHE A 1 305 ? -17.65382 6.13667 10.62637 1.000 41.10784 305 PHE A N 1
ATOM 2199 C CA . PHE A 1 305 ? -17.42275 4.85044 11.27615 1.000 39.30710 305 PHE A CA 1
ATOM 2200 C C . PHE A 1 305 ? -16.53468 5.00107 12.50429 1.000 40.85409 305 PHE A C 1
ATOM 2201 O O . PHE A 1 305 ? -16.75699 4.33459 13.52178 1.000 43.23205 305 PHE A O 1
ATOM 2209 N N . ALA A 1 306 ? -15.52523 5.87132 12.43084 1.000 41.49242 306 ALA A N 1
ATOM 2210 C CA . ALA A 1 306 ? -14.69238 6.12909 13.60086 1.000 45.75105 306 ALA A CA 1
ATOM 2211 C C . ALA A 1 306 ? -15.49553 6.80339 14.70541 1.000 53.29858 306 ALA A C 1
ATOM 2212 O O . ALA A 1 306 ? -15.32476 6.48703 15.88878 1.000 55.99551 306 ALA A O 1
ATOM 2214 N N . LEU A 1 307 ? -16.37576 7.73566 14.33650 1.000 50.18511 307 LEU A N 1
ATOM 2215 C CA . LEU A 1 307 ? -17.25737 8.35917 15.31749 1.000 50.94251 307 LEU A CA 1
ATOM 2216 C C . LEU A 1 307 ? -18.21329 7.33368 15.92030 1.000 48.94864 307 LEU A C 1
ATOM 2217 O O . LEU A 1 307 ? -18.42153 7.30417 17.13816 1.000 52.32801 307 LEU A O 1
ATOM 2222 N N . LYS A 1 308 ? -18.80183 6.47825 15.07701 1.000 46.18145 308 LYS A N 1
ATOM 2223 C CA . LYS A 1 308 ? -19.75497 5.48343 15.55657 1.000 50.77719 308 LYS A CA 1
ATOM 2224 C C . LYS A 1 308 ? -19.11245 4.53582 16.56437 1.000 61.43793 308 LYS A C 1
ATOM 2225 O O . LYS A 1 308 ? -19.79082 4.04500 17.47566 1.000 60.54711 308 LYS A O 1
ATOM 2231 N N . GLU A 1 309 ? -17.80695 4.27501 16.42586 1.000 58.77071 309 GLU A N 1
ATOM 2232 C CA . GLU A 1 309 ? -17.12096 3.40380 17.37465 1.000 63.53207 309 GLU A CA 1
ATOM 2233 C C . GLU A 1 309 ? -16.87597 4.11200 18.70352 1.000 65.66239 309 GLU A C 1
ATOM 2234 O O . GLU A 1 309 ? -16.99657 3.49648 19.76813 1.000 72.05308 309 GLU A O 1
ATOM 2240 N N . GLU A 1 310 ? -16.53081 5.40585 18.66323 1.000 64.70642 310 GLU A N 1
ATOM 2241 C CA . GLU A 1 310 ? -16.24156 6.14159 19.89145 1.000 69.21338 310 GLU A CA 1
ATOM 2242 C C . GLU A 1 310 ? -17.49752 6.34482 20.72810 1.000 72.47114 310 GLU A C 1
ATOM 2243 O O . GLU A 1 310 ? -17.45712 6.20680 21.95474 1.000 77.74679 310 GLU A O 1
ATOM 2249 N N . VAL A 1 311 ? -18.62330 6.67687 20.08941 1.000 64.17261 311 VAL A N 1
ATOM 2250 C CA . VAL A 1 311 ? -19.85604 6.93011 20.83139 1.000 69.41110 311 VAL A CA 1
ATOM 2251 C C . VAL A 1 311 ? -20.64922 5.66373 21.11075 1.000 75.99325 311 VAL A C 1
ATOM 2252 O O . VAL A 1 311 ? -21.65985 5.72895 21.82879 1.000 81.99082 311 VAL A O 1
ATOM 2256 N N . ASN A 1 312 ? -20.22594 4.51774 20.57234 1.000 77.91810 312 ASN A N 1
ATOM 2257 C CA . ASN A 1 312 ? -20.90184 3.23798 20.79383 1.000 79.22325 312 ASN A CA 1
ATOM 2258 C C . ASN A 1 312 ? -22.38899 3.33040 20.46182 1.000 78.32349 312 ASN A C 1
ATOM 2259 O O . ASN A 1 312 ? -23.24130 2.80265 21.17928 1.000 81.88614 312 ASN A O 1
ATOM 2264 N N . ASP A 1 313 ? -22.69567 4.02879 19.36500 1.000 76.58546 313 ASP A N 1
ATOM 2265 C CA . ASP A 1 313 ? -24.05210 4.16790 18.83377 1.000 75.49143 313 ASP A CA 1
ATOM 2266 C C . ASP A 1 313 ? -24.96734 4.97376 19.75396 1.000 75.04239 313 ASP A C 1
ATOM 2267 O O . ASP A 1 313 ? -26.17338 4.72347 19.81136 1.000 79.91177 313 ASP A O 1
ATOM 2272 N N . ASP A 1 314 ? -24.41523 5.95003 20.47196 1.000 75.69546 314 ASP A N 1
ATOM 2273 C CA . ASP A 1 314 ? -25.20877 6.93339 21.20300 1.000 76.29636 314 ASP A CA 1
ATOM 2274 C C . ASP A 1 314 ? -25.22841 8.21597 20.38061 1.000 69.58252 314 ASP A C 1
ATOM 2275 O O . ASP A 1 314 ? -24.23358 8.94694 20.33491 1.000 71.48422 314 ASP A O 1
ATOM 2280 N N . TYR A 1 315 ? -26.35996 8.49022 19.73639 1.000 70.29979 315 TYR A N 1
ATOM 2281 C CA . TYR A 1 315 ? -26.49329 9.63283 18.83480 1.000 75.42659 315 TYR A CA 1
ATOM 2282 C C . TYR A 1 315 ? -27.24294 10.78800 19.48524 1.000 75.94195 315 TYR A C 1
ATOM 2283 O O . TYR A 1 315 ? -28.02176 11.48425 18.82798 1.000 77.69299 315 TYR A O 1
ATOM 2292 N N . SER A 1 316 ? -27.02058 11.01556 20.77696 1.000 80.68190 316 SER A N 1
ATOM 2293 C CA . SER A 1 316 ? -27.68698 12.09970 21.47859 1.000 74.18057 316 SER A CA 1
ATOM 2294 C C . SER A 1 316 ? -27.04021 13.43877 21.13617 1.000 73.50102 316 SER A C 1
ATOM 2295 O O . SER A 1 316 ? -25.90230 13.50978 20.66400 1.000 76.64296 316 SER A O 1
ATOM 2298 N N . LYS A 1 317 ? -27.79093 14.51325 21.38885 1.000 68.53415 317 LYS A N 1
ATOM 2299 C CA . LYS A 1 317 ? -27.29804 15.85396 21.08951 1.000 68.31331 317 LYS A CA 1
ATOM 2300 C C . LYS A 1 317 ? -26.03815 16.17472 21.88420 1.000 71.66928 317 LYS A C 1
ATOM 2301 O O . LYS A 1 317 ? -25.07620 16.72901 21.33990 1.000 74.08386 317 LYS A O 1
ATOM 2307 N N . ASP A 1 318 ? -26.02298 15.82929 23.17341 1.000 72.95182 318 ASP A N 1
ATOM 2308 C CA . ASP A 1 318 ? -24.88286 16.17032 24.01882 1.000 72.93635 318 ASP A CA 1
ATOM 2309 C C . ASP A 1 318 ? -23.64260 15.37505 23.63118 1.000 68.58423 318 ASP A C 1
ATOM 2310 O O . ASP A 1 318 ? -22.52655 15.90781 23.65022 1.000 68.73373 318 ASP A O 1
ATOM 2315 N N . THR A 1 319 ? -23.81569 14.10013 23.27584 1.000 70.73983 319 THR A N 1
ATOM 2316 C CA . THR A 1 319 ? -22.66689 13.27485 22.91639 1.000 67.32394 319 THR A CA 1
ATOM 2317 C C . THR A 1 319 ? -22.05966 13.71878 21.59113 1.000 63.24492 319 THR A C 1
ATOM 2318 O O . THR A 1 319 ? -20.83321 13.81916 21.46662 1.000 60.16145 319 THR A O 1
ATOM 2322 N N . ILE A 1 320 ? -22.90143 13.99620 20.59309 1.000 64.30518 320 ILE A N 1
ATOM 2323 C CA . ILE A 1 320 ? -22.39421 14.39158 19.28320 1.000 53.61447 320 ILE A CA 1
ATOM 2324 C C . ILE A 1 320 ? -21.71356 15.75253 19.35831 1.000 58.82967 320 ILE A C 1
ATOM 2325 O O . ILE A 1 320 ? -20.64476 15.95770 18.77130 1.000 53.94476 320 ILE A O 1
ATOM 2330 N N . GLU A 1 321 ? -22.31389 16.70158 20.08261 1.000 69.03212 321 GLU A N 1
ATOM 2331 C CA . GLU A 1 321 ? -21.71027 18.02547 20.20916 1.000 67.16675 321 GLU A CA 1
ATOM 2332 C C . GLU A 1 321 ? -20.35082 17.95097 20.89268 1.000 60.94485 321 GLU A C 1
ATOM 2333 O O . GLU A 1 321 ? -19.41371 18.65987 20.50612 1.000 59.93872 321 GLU A O 1
ATOM 2339 N N . LYS A 1 322 ? -20.22492 17.09751 21.91190 1.000 61.52288 322 LYS A N 1
ATOM 2340 C CA . LYS A 1 322 ? -18.93625 16.91765 22.57244 1.000 62.75159 322 LYS A CA 1
ATOM 2341 C C . LYS A 1 322 ? -17.88899 16.39526 21.59738 1.000 61.03052 322 LYS A C 1
ATOM 2342 O O . LYS A 1 322 ? -16.73848 16.84890 21.60676 1.000 63.04978 322 LYS A O 1
ATOM 2348 N N . TYR A 1 323 ? -18.27256 15.44774 20.73870 1.000 57.81615 323 TYR A N 1
ATOM 2349 C CA . TYR A 1 323 ? -17.33287 14.91845 19.75608 1.000 60.72752 323 TYR A CA 1
ATOM 2350 C C . TYR A 1 323 ? -16.94320 15.98198 18.73693 1.000 58.85523 323 TYR A C 1
ATOM 2351 O O . TYR A 1 323 ? -15.76823 16.09476 18.36819 1.000 54.61554 323 TYR A O 1
ATOM 2360 N N . LEU A 1 324 ? -17.91388 16.77288 18.27243 1.000 53.30612 324 LEU A N 1
ATOM 2361 C CA . LEU A 1 324 ? -17.61392 17.79973 17.28001 1.000 55.61858 324 LEU A CA 1
ATOM 2362 C C . LEU A 1 324 ? -16.71715 18.88595 17.86117 1.000 59.18550 324 LEU A C 1
ATOM 2363 O O . LEU A 1 324 ? -15.81893 19.38827 17.17518 1.000 55.68414 324 LEU A O 1
ATOM 2368 N N . TRP A 1 325 ? -16.93996 19.25833 19.12457 1.000 58.88487 325 TRP A N 1
ATOM 2369 C CA . TRP A 1 325 ? -16.07090 20.24185 19.76329 1.000 58.39383 325 TRP A CA 1
ATOM 2370 C C . TRP A 1 325 ? -14.65829 19.69917 19.94093 1.000 60.33600 325 TRP A C 1
ATOM 2371 O O . TRP A 1 325 ? -13.67923 20.40989 19.68556 1.000 61.91618 325 TRP A O 1
ATOM 2382 N N . ASP A 1 326 ? -14.53039 18.44360 20.37802 1.000 63.47836 326 ASP A N 1
ATOM 2383 C CA . ASP A 1 326 ? -13.20635 17.84186 20.49960 1.000 62.00751 326 ASP A CA 1
ATOM 2384 C C . ASP A 1 326 ? -12.52644 17.73923 19.14079 1.000 63.46085 326 ASP A C 1
ATOM 2385 O O . ASP A 1 326 ? -11.30673 17.91401 19.03273 1.000 58.95531 326 ASP A O 1
ATOM 2390 N N . THR A 1 327 ? -13.30238 17.46004 18.09011 1.000 58.30311 327 THR A N 1
ATOM 2391 C CA . THR A 1 327 ? -12.73637 17.40019 16.74662 1.000 60.88544 327 THR A CA 1
ATOM 2392 C C . THR A 1 327 ? -12.20017 18.75916 16.31500 1.000 62.70469 327 THR A C 1
ATOM 2393 O O . THR A 1 327 ? -11.09809 18.85428 15.76204 1.000 67.85648 327 THR A O 1
ATOM 2397 N N . LEU A 1 328 ? -12.96382 19.82466 16.56694 1.000 63.00710 328 LEU A N 1
ATOM 2398 C CA . LEU A 1 328 ? -12.54418 21.15471 16.13796 1.000 60.60583 328 LEU A CA 1
ATOM 2399 C C . LEU A 1 328 ? -11.42877 21.69855 17.02097 1.000 67.10613 328 LEU A C 1
ATOM 2400 O O . LEU A 1 328 ? -10.47776 22.31031 16.52042 1.000 73.30322 328 LEU A O 1
ATOM 2405 N N . ASN A 1 329 ? -11.52568 21.48766 18.33621 1.000 66.63155 329 ASN A N 1
ATOM 2406 C CA . ASN A 1 329 ? -10.49801 21.99662 19.23859 1.000 68.70042 329 ASN A CA 1
ATOM 2407 C C . ASN A 1 329 ? -9.15664 21.31199 19.00894 1.000 73.07944 329 ASN A C 1
ATOM 2408 O O . ASN A 1 329 ? -8.10519 21.91996 19.24111 1.000 68.08170 329 ASN A O 1
ATOM 2413 N N . SER A 1 330 ? -9.16871 20.05895 18.55230 1.000 72.16455 330 SER A N 1
ATOM 2414 C CA . SER A 1 330 ? -7.93257 19.35429 18.24018 1.000 71.92184 330 SER A CA 1
ATOM 2415 C C . SER A 1 330 ? -7.32284 19.78774 16.91364 1.000 71.24264 330 SER A C 1
ATOM 2416 O O . SER A 1 330 ? -6.21715 19.34372 16.58599 1.000 74.26961 330 SER A O 1
ATOM 2419 N N . GLY A 1 331 ? -8.00969 20.63453 16.14694 1.000 75.80787 331 GLY A N 1
ATOM 2420 C CA . GLY A 1 331 ? -7.49326 21.14794 14.89704 1.000 77.30082 331 GLY A CA 1
ATOM 2421 C C . GLY A 1 331 ? -8.02221 20.46543 13.65351 1.000 75.08791 331 GLY A C 1
ATOM 2422 O O . GLY A 1 331 ? -7.72566 20.92550 12.54371 1.000 69.35779 331 GLY A O 1
ATOM 2423 N N . ARG A 1 332 ? -8.78978 19.39151 13.79950 1.000 75.28639 332 ARG A N 1
ATOM 2424 C CA . ARG A 1 332 ? -9.31526 18.66784 12.65322 1.000 73.05061 332 ARG A CA 1
ATOM 2425 C C . ARG A 1 332 ? -10.65958 19.24637 12.22062 1.000 70.14075 332 ARG A C 1
ATOM 2426 O O . ARG A 1 332 ? -11.31427 19.98867 12.95685 1.000 64.49758 332 ARG A O 1
ATOM 2434 N N . VAL A 1 333 ? -11.06199 18.89753 11.00518 1.000 69.52008 333 VAL A N 1
ATOM 2435 C CA . VAL A 1 333 ? -12.27119 19.42739 10.40952 1.000 64.49162 333 VAL A CA 1
ATOM 2436 C C . VAL A 1 333 ? -13.36101 18.36343 10.43955 1.000 56.54775 333 VAL A C 1
ATOM 2437 O O . VAL A 1 333 ? -13.11044 17.18705 10.68989 1.000 57.01306 333 VAL A O 1
ATOM 2441 N N . ILE A 1 334 ? -14.59690 18.78512 10.18444 1.000 57.94796 334 ILE A N 1
ATOM 2442 C CA . ILE A 1 334 ? -15.73144 17.87944 10.04178 1.000 47.76786 334 ILE A CA 1
ATOM 2443 C C . ILE A 1 334 ? -15.93442 17.63632 8.54811 1.000 53.58711 334 ILE A C 1
ATOM 2444 O O . ILE A 1 334 ? -16.34968 18.56379 7.83328 1.000 53.43573 334 ILE A O 1
ATOM 2449 N N . PRO A 1 335 ? -15.65361 16.43833 8.03726 1.000 54.28729 335 PRO A N 1
ATOM 2450 C CA . PRO A 1 335 ? -15.72651 16.22035 6.58787 1.000 44.29486 335 PRO A CA 1
ATOM 2451 C C . PRO A 1 335 ? -17.14735 16.37594 6.06921 1.000 47.03224 335 PRO A C 1
ATOM 2452 O O . PRO A 1 335 ? -18.11808 16.00664 6.73327 1.000 47.23016 335 PRO A O 1
ATOM 2456 N N . GLY A 1 336 ? -17.25825 16.93318 4.86481 1.000 46.22158 336 GLY A N 1
ATOM 2457 C CA . GLY A 1 336 ? -18.53461 17.21307 4.25602 1.000 51.35904 336 GLY A CA 1
ATOM 2458 C C . GLY A 1 336 ? -19.14555 18.54426 4.63836 1.000 50.58133 336 GLY A C 1
ATOM 2459 O O . GLY A 1 336 ? -20.07231 18.99957 3.96065 1.000 48.79991 336 GLY A O 1
ATOM 2460 N N . TYR A 1 337 ? -18.65195 19.18355 5.69495 1.000 44.61292 337 TYR A N 1
ATOM 2461 C CA . TYR A 1 337 ? -19.19252 20.44461 6.18463 1.000 51.13020 337 TYR A CA 1
ATOM 2462 C C . TYR A 1 337 ? -18.18140 21.55949 5.96125 1.000 53.46081 337 TYR A C 1
ATOM 2463 O O . TYR A 1 337 ? -17.00910 21.42309 6.32757 1.000 55.62928 337 TYR A O 1
ATOM 2472 N N . GLY A 1 338 ? -18.63806 22.65817 5.36520 1.000 59.49832 338 GLY A N 1
ATOM 2473 C CA . GLY A 1 338 ? -17.78336 23.80835 5.14980 1.000 60.03619 338 GLY A CA 1
ATOM 2474 C C . GLY A 1 338 ? -17.40166 24.02309 3.70058 1.000 63.60900 338 GLY A C 1
ATOM 2475 O O . GLY A 1 338 ? -16.65532 23.22655 3.12409 1.000 75.10475 338 GLY A O 1
ATOM 2476 N N . HIS A 1 339 ? -17.90817 25.09633 3.09897 1.000 63.85860 339 HIS A N 1
ATOM 2477 C CA . HIS A 1 339 ? -17.57655 25.44702 1.72779 1.000 68.97163 339 HIS A CA 1
ATOM 2478 C C . HIS A 1 339 ? -17.13455 26.90252 1.67136 1.000 63.44639 339 HIS A C 1
ATOM 2479 O O . HIS A 1 339 ? -17.41923 27.69739 2.57080 1.000 65.40928 339 HIS A O 1
ATOM 2486 N N . ALA A 1 340 ? -16.42869 27.24326 0.59565 1.000 61.89208 340 ALA A N 1
ATOM 2487 C CA . ALA A 1 340 ? -15.86922 28.57670 0.43305 1.000 63.15851 340 ALA A CA 1
ATOM 2488 C C . ALA A 1 340 ? -16.75156 29.50595 -0.38885 1.000 61.90785 340 ALA A C 1
ATOM 2489 O O . ALA A 1 340 ? -16.48883 30.71344 -0.41811 1.000 63.40169 340 ALA A O 1
ATOM 2491 N N . VAL A 1 341 ? -17.78581 28.98455 -1.04811 1.000 59.34656 341 VAL A N 1
ATOM 2492 C CA . VAL A 1 341 ? -18.63428 29.80161 -1.90886 1.000 57.25190 341 VAL A CA 1
ATOM 2493 C C . VAL A 1 341 ? -20.08988 29.68614 -1.47698 1.000 63.61917 341 VAL A C 1
ATOM 2494 O O . VAL A 1 341 ? -20.72843 30.68961 -1.13936 1.000 68.44097 341 VAL A O 1
ATOM 2498 N N . LEU A 1 342 ? -20.62354 28.46596 -1.49208 1.000 54.72255 342 LEU A N 1
ATOM 2499 C CA . LEU A 1 342 ? -22.03193 28.25188 -1.18207 1.000 58.57056 342 LEU A CA 1
ATOM 2500 C C . LEU A 1 342 ? -22.32565 28.64656 0.25986 1.000 59.66109 342 LEU A C 1
ATOM 2501 O O . LEU A 1 342 ? -21.69235 28.14380 1.19305 1.000 57.64108 342 LEU A O 1
ATOM 2506 N N . ARG A 1 343 ? -23.28884 29.54875 0.43928 1.000 60.39715 343 ARG A N 1
ATOM 2507 C CA . ARG A 1 343 ? -23.60221 30.10691 1.74722 1.000 65.81916 343 ARG A CA 1
ATOM 2508 C C . ARG A 1 343 ? -24.76420 29.40761 2.44042 1.000 56.30334 343 ARG A C 1
ATOM 2509 O O . ARG A 1 343 ? -25.13827 29.81150 3.54569 1.000 61.36318 343 ARG A O 1
ATOM 2517 N N . LYS A 1 344 ? -25.34137 28.37619 1.82933 1.000 58.63503 344 LYS A N 1
ATOM 2518 C CA . LYS A 1 344 ? -26.40017 27.59198 2.44943 1.000 57.76216 344 LYS A CA 1
ATOM 2519 C C . LYS A 1 344 ? -26.07860 26.11000 2.29010 1.000 58.82871 344 LYS A C 1
ATOM 2520 O O . LYS A 1 344 ? -25.02122 25.73115 1.77786 1.000 58.82608 344 LYS A O 1
ATOM 2526 N N . THR A 1 345 ? -27.00215 25.26581 2.74070 1.000 57.69010 345 THR A N 1
ATOM 2527 C CA . THR A 1 345 ? -26.83067 23.82704 2.60243 1.000 57.52210 345 THR A CA 1
ATOM 2528 C C . THR A 1 345 ? -27.00451 23.40844 1.14707 1.000 52.91896 345 THR A C 1
ATOM 2529 O O . THR A 1 345 ? -27.91814 23.86742 0.45615 1.000 55.37618 345 THR A O 1
ATOM 2533 N N . ASP A 1 346 ? -26.10426 22.54661 0.68184 1.000 53.17697 346 ASP A N 1
ATOM 2534 C CA . ASP A 1 346 ? -26.15997 21.98601 -0.65842 1.000 48.31127 346 ASP A CA 1
ATOM 2535 C C . ASP A 1 346 ? -27.52040 21.33151 -0.89616 1.000 47.10026 346 ASP A C 1
ATOM 2536 O O . ASP A 1 346 ? -27.89584 20.41335 -0.15165 1.000 47.67469 346 ASP A O 1
ATOM 2541 N N . PRO A 1 347 ? -28.28549 21.77653 -1.89682 1.000 49.88143 347 PRO A N 1
ATOM 2542 C CA . PRO A 1 347 ? -29.56294 21.10584 -2.18845 1.000 44.11894 347 PRO A CA 1
ATOM 2543 C C . PRO A 1 347 ? -29.39944 19.63800 -2.53528 1.000 44.18508 347 PRO A C 1
ATOM 2544 O O . PRO A 1 347 ? -30.33903 18.85594 -2.34302 1.000 42.23295 347 PRO A O 1
ATOM 2548 N N . ARG A 1 348 ? -28.23212 19.23891 -3.04725 1.000 44.87968 348 ARG A N 1
ATOM 2549 C CA . ARG A 1 348 ? -27.97750 17.82183 -3.28015 1.000 45.98612 348 ARG A CA 1
ATOM 2550 C C . ARG A 1 348 ? -27.94786 17.04307 -1.97239 1.000 37.36249 348 ARG A C 1
ATOM 2551 O O . ARG A 1 348 ? -28.35275 15.87544 -1.93566 1.000 42.88853 348 ARG A O 1
ATOM 2559 N N . TYR A 1 349 ? -27.47698 17.67020 -0.89202 1.000 35.79368 349 TYR A N 1
ATOM 2560 C CA . TYR A 1 349 ? -27.52766 17.03131 0.41882 1.000 37.85851 349 TYR A CA 1
ATOM 2561 C C . TYR A 1 349 ? -28.96699 16.87153 0.89185 1.000 45.50999 349 TYR A C 1
ATOM 2562 O O . TYR A 1 349 ? -29.36935 15.78780 1.33087 1.000 45.66380 349 TYR A O 1
ATOM 2571 N N . MET A 1 350 ? -29.75704 17.94798 0.81680 1.000 45.03329 350 MET A N 1
ATOM 2572 C CA . MET A 1 350 ? -31.14770 17.87845 1.25513 1.000 44.79647 350 MET A CA 1
ATOM 2573 C C . MET A 1 350 ? -31.94971 16.89200 0.41846 1.000 38.41550 350 MET A C 1
ATOM 2574 O O . MET A 1 350 ? -32.87835 16.25592 0.93001 1.000 44.36670 350 MET A O 1
ATOM 2579 N N . ALA A 1 351 ? -31.61171 16.75139 -0.86533 1.000 37.22994 351 ALA A N 1
ATOM 2580 C CA . ALA A 1 351 ? -32.30163 15.77697 -1.70256 1.000 36.50983 351 ALA A CA 1
ATOM 2581 C C . ALA A 1 351 ? -31.98011 14.34999 -1.28001 1.000 50.03298 351 ALA A C 1
ATOM 2582 O O . ALA A 1 351 ? -32.82699 13.45900 -1.41427 1.000 48.86199 351 ALA A O 1
ATOM 2584 N N . GLN A 1 352 ? -30.76852 14.11213 -0.77426 1.000 43.65257 352 GLN A N 1
ATOM 2585 C CA . GLN A 1 352 ? -30.41990 12.78368 -0.28493 1.000 47.36425 352 GLN A CA 1
ATOM 2586 C C . GLN A 1 352 ? -30.98235 12.54235 1.10940 1.000 44.25776 352 GLN A C 1
ATOM 2587 O O . GLN A 1 352 ? -31.37074 11.41568 1.43867 1.000 40.52495 352 GLN A O 1
ATOM 2593 N N . ARG A 1 353 ? -31.03265 13.58924 1.93694 1.000 44.57052 353 ARG A N 1
ATOM 2594 C CA . ARG A 1 353 ? -31.67635 13.47549 3.24117 1.000 46.85755 353 ARG A CA 1
ATOM 2595 C C . ARG A 1 353 ? -33.15321 13.13462 3.09526 1.000 42.57851 353 ARG A C 1
ATOM 2596 O O . ARG A 1 353 ? -33.69146 12.33113 3.86498 1.000 49.91095 353 ARG A O 1
ATOM 2604 N N . LYS A 1 354 ? -33.82292 13.72908 2.10521 1.000 41.86735 354 LYS A N 1
ATOM 2605 C CA . LYS A 1 354 ? -35.23182 13.42422 1.87990 1.000 44.91570 354 LYS A CA 1
ATOM 2606 C C . LYS A 1 354 ? -35.42189 11.97667 1.44354 1.000 42.73394 354 LYS A C 1
ATOM 2607 O O . LYS A 1 354 ? -36.36247 11.30676 1.88645 1.000 43.38651 354 LYS A O 1
ATOM 2613 N N . PHE A 1 355 ? -34.53827 11.47568 0.57559 1.000 45.15249 355 PHE A N 1
ATOM 2614 C CA . PHE A 1 355 ? -34.63305 10.08350 0.14736 1.000 45.61304 355 PHE A CA 1
ATOM 2615 C C . PHE A 1 355 ? -34.52119 9.13614 1.33445 1.000 43.66755 355 PHE A C 1
ATOM 2616 O O . PHE A 1 355 ? -35.22895 8.12435 1.40006 1.000 44.73152 355 PHE A O 1
ATOM 2624 N N . ALA A 1 356 ? -33.63864 9.44891 2.28509 1.000 42.48953 356 ALA A N 1
ATOM 2625 C CA . ALA A 1 356 ? -33.47403 8.58318 3.44728 1.000 47.32861 356 ALA A CA 1
ATOM 2626 C C . ALA A 1 356 ? -34.66299 8.69359 4.39396 1.000 49.07191 356 ALA A C 1
ATOM 2627 O O . ALA A 1 356 ? -35.10447 7.68728 4.96185 1.000 50.45295 356 ALA A O 1
ATOM 2629 N N . MET A 1 357 ? -35.19117 9.90749 4.57929 1.000 48.59493 357 MET A N 1
ATOM 2630 C CA . MET A 1 357 ? -36.36445 10.08561 5.43049 1.000 50.45185 357 MET A CA 1
ATOM 2631 C C . MET A 1 357 ? -37.54473 9.26813 4.92170 1.000 45.23269 357 MET A C 1
ATOM 2632 O O . MET A 1 357 ? -38.30596 8.70103 5.71397 1.000 57.61736 357 MET A O 1
ATOM 2637 N N . ASP A 1 358 ? -37.70578 9.18677 3.60199 1.000 44.97392 358 ASP A N 1
ATOM 2638 C CA . ASP A 1 358 ? -38.86438 8.53386 3.01040 1.000 48.83992 358 ASP A CA 1
ATOM 2639 C C . ASP A 1 358 ? -38.67468 7.04006 2.78689 1.000 52.66450 358 ASP A C 1
ATOM 2640 O O . ASP A 1 358 ? -39.66748 6.33247 2.58090 1.000 56.15000 358 ASP A O 1
ATOM 2645 N N . HIS A 1 359 ? -37.44144 6.53949 2.81782 1.000 47.49212 359 HIS A N 1
ATOM 2646 C CA . HIS A 1 359 ? -37.17662 5.14314 2.48696 1.000 48.12154 359 HIS A CA 1
ATOM 2647 C C . HIS A 1 359 ? -36.64942 4.31758 3.65007 1.000 43.39589 359 HIS A C 1
ATOM 2648 O O . HIS A 1 359 ? -37.00822 3.14471 3.77097 1.000 41.01469 359 HIS A O 1
ATOM 2655 N N . PHE A 1 360 ? -35.79969 4.88246 4.51033 1.000 43.49839 360 PHE A N 1
ATOM 2656 C CA . PHE A 1 360 ? -35.27510 4.16085 5.67271 1.000 40.99993 360 PHE A CA 1
ATOM 2657 C C . PHE A 1 360 ? -34.92579 5.15246 6.77396 1.000 50.38911 360 PHE A C 1
ATOM 2658 O O . PHE A 1 360 ? -33.75170 5.37707 7.08874 1.000 49.44672 360 PHE A O 1
ATOM 2666 N N . PRO A 1 361 ? -35.93847 5.75324 7.40640 1.000 52.16023 361 PRO A N 1
ATOM 2667 C CA . PRO A 1 361 ? -35.65658 6.71166 8.48639 1.000 51.67934 361 PRO A CA 1
ATOM 2668 C C . PRO A 1 361 ? -35.07031 6.06930 9.73074 1.000 49.65112 361 PRO A C 1
ATOM 2669 O O . PRO A 1 361 ? -34.45408 6.77547 10.53884 1.000 49.42257 361 PRO A O 1
ATOM 2673 N N . ASP A 1 362 ? -35.23515 4.76191 9.91131 1.000 48.48672 362 ASP A N 1
ATOM 2674 C CA . ASP A 1 362 ? -34.72842 4.07243 11.08916 1.000 59.88703 362 ASP A CA 1
ATOM 2675 C C . ASP A 1 362 ? -33.35115 3.45894 10.87640 1.000 59.96901 362 ASP A C 1
ATOM 2676 O O . ASP A 1 362 ? -32.81988 2.83669 11.80237 1.000 57.51082 362 ASP A O 1
ATOM 2681 N N . TYR A 1 363 ? -32.76649 3.61339 9.68982 1.000 54.17573 363 TYR A N 1
ATOM 2682 C CA . TYR A 1 363 ? -31.42719 3.09808 9.43691 1.000 51.62875 363 TYR A CA 1
ATOM 2683 C C . TYR A 1 363 ? -30.43626 3.73293 10.40255 1.000 45.60704 363 TYR A C 1
ATOM 2684 O O . TYR A 1 363 ? -30.32689 4.96089 10.47501 1.000 51.34759 363 TYR A O 1
ATOM 2693 N N . GLU A 1 364 ? -29.72535 2.88613 11.15173 1.000 45.51118 364 GLU A N 1
ATOM 2694 C CA . GLU A 1 364 ? -28.84498 3.37391 12.20944 1.000 50.43165 364 GLU A CA 1
ATOM 2695 C C . GLU A 1 364 ? -27.81755 4.36471 11.67433 1.000 52.18817 364 GLU A C 1
ATOM 2696 O O . GLU A 1 364 ? -27.55773 5.39881 12.30108 1.000 52.26356 364 GLU A O 1
ATOM 2702 N N . LEU A 1 365 ? -27.22905 4.07370 10.51199 1.000 53.57243 365 LEU A N 1
ATOM 2703 C CA . LEU A 1 365 ? -26.20518 4.96043 9.97004 1.000 53.69626 365 LEU A CA 1
ATOM 2704 C C . LEU A 1 365 ? -26.79531 6.28918 9.51244 1.000 52.74844 365 LEU A C 1
ATOM 2705 O O . LEU A 1 365 ? -26.12466 7.32423 9.59910 1.000 45.80540 365 LEU A O 1
ATOM 2710 N N . PHE A 1 366 ? -28.04113 6.28665 9.03031 1.000 54.33875 366 PHE A N 1
ATOM 2711 C CA . PHE A 1 366 ? -28.68951 7.54669 8.68026 1.000 49.54007 366 PHE A CA 1
ATOM 2712 C C . PHE A 1 366 ? -29.02918 8.35691 9.92431 1.000 50.60975 366 PHE A C 1
ATOM 2713 O O . PHE A 1 366 ? -28.93600 9.59005 9.91156 1.000 50.57559 366 PHE A O 1
ATOM 2721 N N . LYS A 1 367 ? -29.43102 7.68465 11.00632 1.000 45.26379 367 LYS A N 1
ATOM 2722 C CA . LYS A 1 367 ? -29.71678 8.39775 12.24703 1.000 52.10820 367 LYS A CA 1
ATOM 2723 C C . LYS A 1 367 ? -28.48236 9.13309 12.75055 1.000 50.17245 367 LYS A C 1
ATOM 2724 O O . LYS A 1 367 ? -28.58792 10.23025 13.31149 1.000 57.76396 367 LYS A O 1
ATOM 2730 N N . LEU A 1 368 ? -27.30078 8.54594 12.55137 1.000 50.85067 368 LEU A N 1
ATOM 2731 C CA . LEU A 1 368 ? -26.06427 9.23199 12.90651 1.000 47.56135 368 LEU A CA 1
ATOM 2732 C C . LEU A 1 368 ? -25.82764 10.43843 12.00717 1.000 45.84383 368 LEU A C 1
ATOM 2733 O O . LEU A 1 368 ? -25.43865 11.51027 12.48606 1.000 44.94994 368 LEU A O 1
ATOM 2738 N N . VAL A 1 369 ? -26.05426 10.28170 10.70089 1.000 44.81141 369 VAL A N 1
ATOM 2739 C CA . VAL A 1 369 ? -25.88876 11.39998 9.77628 1.000 50.60175 369 VAL A CA 1
ATOM 2740 C C . VAL A 1 369 ? -26.87963 12.50944 10.10230 1.000 48.61673 369 VAL A C 1
ATOM 2741 O O . VAL A 1 369 ? -26.52798 13.69575 10.10889 1.000 48.33354 369 VAL A O 1
ATOM 2745 N N . SER A 1 370 ? -28.12848 12.14064 10.39393 1.000 46.82276 370 SER A N 1
ATOM 2746 C CA . SER A 1 370 ? -29.14495 13.13701 10.71465 1.000 56.45353 370 SER A CA 1
ATOM 2747 C C . SER A 1 370 ? -28.79362 13.89176 11.99188 1.000 56.69898 370 SER A C 1
ATOM 2748 O O . SER A 1 370 ? -28.90017 15.12220 12.04767 1.000 55.78764 370 SER A O 1
ATOM 2751 N N . SER A 1 371 ? -28.36479 13.16864 13.03088 1.000 46.91513 371 SER A N 1
ATOM 2752 C CA . SER A 1 371 ? -28.03295 13.82044 14.29425 1.000 48.16851 371 SER A CA 1
ATOM 2753 C C . SER A 1 371 ? -26.86511 14.78540 14.13902 1.000 55.50554 371 SER A C 1
ATOM 2754 O O . SER A 1 371 ? -26.79340 15.79267 14.85259 1.000 56.94357 371 SER A O 1
ATOM 2757 N N . ILE A 1 372 ? -25.94151 14.49708 13.22054 1.000 53.82852 372 ILE A N 1
ATOM 2758 C CA . ILE A 1 372 ? -24.87021 15.44419 12.93192 1.000 56.71499 372 ILE A CA 1
ATOM 2759 C C . ILE A 1 372 ? -25.42612 16.66836 12.21729 1.000 53.67682 372 ILE A C 1
ATOM 2760 O O . ILE A 1 372 ? -25.01216 17.80261 12.48336 1.000 47.11629 372 ILE A O 1
ATOM 2765 N N . TYR A 1 373 ? -26.38441 16.46128 11.31169 1.000 46.30665 373 TYR A N 1
ATOM 2766 C CA . TYR A 1 373 ? -26.97649 17.57960 10.58626 1.000 56.27169 373 TYR A CA 1
ATOM 2767 C C . TYR A 1 373 ? -27.68078 18.55637 11.52150 1.000 60.38542 373 TYR A C 1
ATOM 2768 O O . TYR A 1 373 ? -27.76824 19.75156 11.21643 1.000 58.06665 373 TYR A O 1
ATOM 2777 N N . GLU A 1 374 ? -28.16821 18.07666 12.66798 1.000 59.46529 374 GLU A N 1
ATOM 2778 C CA . GLU A 1 374 ? -28.96179 18.90975 13.56208 1.000 62.67886 374 GLU A CA 1
ATOM 2779 C C . GLU A 1 374 ? -28.11408 19.74348 14.51253 1.000 57.72713 374 GLU A C 1
ATOM 2780 O O . GLU A 1 374 ? -28.63455 20.69331 15.10701 1.000 63.35103 374 GLU A O 1
ATOM 2786 N N . VAL A 1 375 ? -26.83236 19.41795 14.67463 1.000 51.37369 375 VAL A N 1
ATOM 2787 C CA . VAL A 1 375 ? -25.98578 20.14407 15.61800 1.000 48.35501 375 VAL A CA 1
ATOM 2788 C C . VAL A 1 375 ? -24.69837 20.66759 15.00350 1.000 54.06163 375 VAL A C 1
ATOM 2789 O O . VAL A 1 375 ? -24.09881 21.60543 15.55929 1.000 52.65809 375 VAL A O 1
ATOM 2793 N N . ALA A 1 376 ? -24.21530 20.11729 13.88569 1.000 58.31332 376 ALA A N 1
ATOM 2794 C CA . ALA A 1 376 ? -22.91594 20.53760 13.35869 1.000 55.68201 376 ALA A CA 1
ATOM 2795 C C . ALA A 1 376 ? -22.90952 21.99203 12.89360 1.000 53.13970 376 ALA A C 1
ATOM 2796 O O . ALA A 1 376 ? -21.93134 22.70377 13.18894 1.000 49.19367 376 ALA A O 1
ATOM 2798 N N . PRO A 1 377 ? -23.92867 22.50649 12.18462 1.000 49.75796 377 PRO A N 1
ATOM 2799 C CA . PRO A 1 377 ? -23.88069 23.93676 11.83188 1.000 54.44405 377 PRO A CA 1
ATOM 2800 C C . PRO A 1 377 ? -23.81886 24.84682 13.04505 1.000 58.59366 377 PRO A C 1
ATOM 2801 O O . PRO A 1 377 ? -23.11998 25.86652 13.01072 1.000 56.62027 377 PRO A O 1
ATOM 2805 N N . GLY A 1 378 ? -24.52772 24.50252 14.12233 1.000 58.64152 378 GLY A N 1
ATOM 2806 C CA . GLY A 1 378 ? -24.46904 25.31777 15.32434 1.000 58.22911 378 GLY A CA 1
ATOM 2807 C C . GLY A 1 378 ? -23.11502 25.26381 16.00645 1.000 59.98972 378 GLY A C 1
ATOM 2808 O O . GLY A 1 378 ? -22.60227 26.28754 16.46849 1.000 60.97004 378 GLY A O 1
ATOM 2809 N N . VAL A 1 379 ? -22.51528 24.07339 16.07818 1.000 60.02971 379 VAL A N 1
ATOM 2810 C CA . VAL A 1 379 ? -21.21129 23.93751 16.72265 1.000 60.50441 379 VAL A CA 1
ATOM 2811 C C . VAL A 1 379 ? -20.13530 24.63733 15.90105 1.000 57.88712 379 VAL A C 1
ATOM 2812 O O . VAL A 1 379 ? -19.29736 25.37033 16.44054 1.000 59.50322 379 VAL A O 1
ATOM 2816 N N . LEU A 1 380 ? -20.14293 24.42259 14.58218 1.000 54.68578 380 LEU A N 1
ATOM 2817 C CA . LEU A 1 380 ? -19.15481 25.06639 13.72220 1.000 63.17891 380 LEU A CA 1
ATOM 2818 C C . LEU A 1 380 ? -19.27097 26.58420 13.77117 1.000 62.24465 380 LEU A C 1
ATOM 2819 O O . LEU A 1 380 ? -18.26788 27.28916 13.60936 1.000 60.09583 380 LEU A O 1
ATOM 2824 N N . THR A 1 381 ? -20.47951 27.10466 13.99619 1.000 59.06882 381 THR A N 1
ATOM 2825 C CA . THR A 1 381 ? -20.65356 28.55004 14.09262 1.000 60.26256 381 THR A CA 1
ATOM 2826 C C . THR A 1 381 ? -20.03374 29.09751 15.37274 1.000 61.75008 381 THR A C 1
ATOM 2827 O O . THR A 1 381 ? -19.35443 30.13041 15.34559 1.000 68.17125 381 THR A O 1
ATOM 2831 N N . GLU A 1 382 ? -20.25236 28.41888 16.50325 1.000 66.34236 382 GLU A N 1
ATOM 2832 C CA . GLU A 1 382 ? -19.66814 28.87579 17.76105 1.000 66.19492 382 GLU A CA 1
ATOM 2833 C C . GLU A 1 382 ? -18.14574 28.82238 17.71408 1.000 68.28647 382 GLU A C 1
ATOM 2834 O O . GLU A 1 382 ? -17.46948 29.68060 18.29341 1.000 71.20259 382 GLU A O 1
ATOM 2840 N N . HIS A 1 383 ? -17.58666 27.81778 17.03376 1.000 69.13745 383 HIS A N 1
ATOM 2841 C CA . HIS A 1 383 ? -16.13858 27.76793 16.85843 1.000 69.89553 383 HIS A CA 1
ATOM 2842 C C . HIS A 1 383 ? -15.65425 28.94405 16.01951 1.000 69.96490 383 HIS A C 1
ATOM 2843 O O . HIS A 1 383 ? -14.57916 29.49948 16.27455 1.000 70.30961 383 HIS A O 1
ATOM 2850 N N . GLY A 1 384 ? -16.43494 29.33461 15.01341 1.000 73.33016 384 GLY A N 1
ATOM 2851 C CA . GLY A 1 384 ? -16.19023 30.56965 14.29511 1.000 68.78479 384 GLY A CA 1
ATOM 2852 C C . GLY A 1 384 ? -15.02031 30.56346 13.33984 1.000 76.57409 384 GLY A C 1
ATOM 2853 O O . GLY A 1 384 ? -14.54910 31.63639 12.95451 1.000 79.46253 384 GLY A O 1
ATOM 2854 N N . LYS A 1 385 ? -14.53453 29.38874 12.93487 1.000 75.56728 385 LYS A N 1
ATOM 2855 C CA . LYS A 1 385 ? -13.41433 29.30267 12.00406 1.000 72.59116 385 LYS A CA 1
ATOM 2856 C C . LYS A 1 385 ? -13.79855 28.61993 10.69590 1.000 76.65191 385 LYS A C 1
ATOM 2857 O O . LYS A 1 385 ? -12.91833 28.19276 9.94232 1.000 86.34606 385 LYS A O 1
ATOM 2863 N N . THR A 1 386 ? -15.09353 28.51411 10.40648 1.000 74.20760 386 THR A N 1
ATOM 2864 C CA . THR A 1 386 ? -15.58014 27.91326 9.17004 1.000 71.76668 386 THR A CA 1
ATOM 2865 C C . THR A 1 386 ? -16.49113 28.91844 8.48287 1.000 74.39025 386 THR A C 1
ATOM 2866 O O . THR A 1 386 ? -17.47090 29.37566 9.07996 1.000 79.30287 386 THR A O 1
ATOM 2870 N N . LYS A 1 387 ? -16.16952 29.25883 7.23160 1.000 82.35475 387 LYS A N 1
ATOM 2871 C CA . LYS A 1 387 ? -16.87457 30.34190 6.54926 1.000 83.20946 387 LYS A CA 1
ATOM 2872 C C . LYS A 1 387 ? -18.35513 30.02360 6.37032 1.000 85.34133 387 LYS A C 1
ATOM 2873 O O . LYS A 1 387 ? -19.22198 30.84140 6.70100 1.000 81.85349 387 LYS A O 1
ATOM 2879 N N . ASN A 1 388 ? -18.66610 28.84247 5.84012 1.000 70.41259 388 ASN A N 1
ATOM 2880 C CA . ASN A 1 388 ? -20.04526 28.43635 5.57387 1.000 67.96597 388 ASN A CA 1
ATOM 2881 C C . ASN A 1 388 ? -20.25352 27.04218 6.14786 1.000 70.53096 388 ASN A C 1
ATOM 2882 O O . ASN A 1 388 ? -20.01784 26.03441 5.46790 1.000 68.55262 388 ASN A O 1
ATOM 2887 N N . PRO A 1 389 ? -20.70920 26.94573 7.39806 1.000 70.71471 389 PRO A N 1
ATOM 2888 C CA . PRO A 1 389 ? -20.77224 25.65292 8.10600 1.000 65.15336 389 PRO A CA 1
ATOM 2889 C C . PRO A 1 389 ? -21.96365 24.79798 7.68324 1.000 54.61244 389 PRO A C 1
ATOM 2890 O O . PRO A 1 389 ? -22.85532 24.48490 8.47726 1.000 57.37559 389 PRO A O 1
ATOM 2894 N N . TRP A 1 390 ? -21.97520 24.39321 6.41821 1.000 50.87597 390 TRP A N 1
ATOM 2895 C CA . TRP A 1 390 ? -23.09861 23.64803 5.87642 1.000 55.46616 390 TRP A CA 1
ATOM 2896 C C . TRP A 1 390 ? -22.60888 22.40623 5.14733 1.000 57.97476 390 TRP A C 1
ATOM 2897 O O . TRP A 1 390 ? -21.50085 22.39586 4.60084 1.000 50.28133 390 TRP A O 1
ATOM 2908 N N . PRO A 1 391 ? -23.40793 21.34249 5.13304 1.000 47.25765 391 PRO A N 1
ATOM 2909 C CA . PRO A 1 391 ? -22.97463 20.10065 4.48775 1.000 48.01751 391 PRO A CA 1
ATOM 2910 C C . PRO A 1 391 ? -23.16181 20.13064 2.97956 1.000 51.07908 391 PRO A C 1
ATOM 2911 O O . PRO A 1 391 ? -24.05643 20.79134 2.44740 1.000 52.29371 391 PRO A O 1
ATOM 2915 N N . ASN A 1 392 ? -22.29694 19.39016 2.29058 1.000 47.46502 392 ASN A N 1
ATOM 2916 C CA . ASN A 1 392 ? -22.37854 19.22255 0.84904 1.000 42.68979 392 ASN A CA 1
ATOM 2917 C C . ASN A 1 392 ? -22.86837 17.81087 0.52321 1.000 36.46944 392 ASN A C 1
ATOM 2918 O O . ASN A 1 392 ? -23.24009 17.03796 1.41351 1.000 39.80542 392 ASN A O 1
ATOM 2923 N N . VAL A 1 393 ? -22.86012 17.47431 -0.76994 1.000 39.34664 393 VAL A N 1
ATOM 2924 C CA . VAL A 1 393 ? -23.43743 16.21285 -1.23106 1.000 35.95215 393 VAL A CA 1
ATOM 2925 C C . VAL A 1 393 ? -22.67382 15.01414 -0.67658 1.000 43.16710 393 VAL A C 1
ATOM 2926 O O . VAL A 1 393 ? -23.25253 13.93936 -0.47156 1.000 37.00979 393 VAL A O 1
ATOM 2930 N N . ASP A 1 394 ? -21.37628 15.17389 -0.40748 1.000 40.66808 394 ASP A N 1
ATOM 2931 C CA . ASP A 1 394 ? -20.55996 14.03581 -0.00294 1.000 42.60346 394 ASP A CA 1
ATOM 2932 C C . ASP A 1 394 ? -20.82364 13.60796 1.43497 1.000 41.33075 394 ASP A C 1
ATOM 2933 O O . ASP A 1 394 ? -20.47833 12.48095 1.80568 1.000 41.34818 394 ASP A O 1
ATOM 2938 N N . ALA A 1 395 ? -21.43077 14.47057 2.25082 1.000 42.23189 395 ALA A N 1
ATOM 2939 C CA . ALA A 1 395 ? -21.71840 14.10642 3.63245 1.000 43.52509 395 ALA A CA 1
ATOM 2940 C C . ALA A 1 395 ? -22.88052 13.12985 3.75763 1.000 40.47656 395 ALA A C 1
ATOM 2941 O O . ALA A 1 395 ? -23.10797 12.60283 4.85238 1.000 43.69692 395 ALA A O 1
ATOM 2943 N N . HIS A 1 396 ? -23.60649 12.86350 2.67004 1.000 36.35206 396 HIS A N 1
ATOM 2944 C CA . HIS A 1 396 ? -24.80164 12.03579 2.72897 1.000 38.50892 396 HIS A CA 1
ATOM 2945 C C . HIS A 1 396 ? -24.84339 10.90839 1.70625 1.000 40.22155 396 HIS A C 1
ATOM 2946 O O . HIS A 1 396 ? -25.68528 10.01491 1.84407 1.000 42.31479 396 HIS A O 1
ATOM 2953 N N . SER A 1 397 ? -23.97760 10.91326 0.69189 1.000 38.53719 397 SER A N 1
ATOM 2954 C CA . SER A 1 397 ? -24.07738 9.89981 -0.35438 1.000 37.99501 397 SER A CA 1
ATOM 2955 C C . SER A 1 397 ? -23.61983 8.52973 0.12960 1.000 37.81816 397 SER A C 1
ATOM 2956 O O . SER A 1 397 ? -24.17674 7.50963 -0.29309 1.000 29.99322 397 SER A O 1
ATOM 2959 N N . GLY A 1 398 ? -22.62814 8.48428 1.02075 1.000 36.26285 398 GLY A N 1
ATOM 2960 C CA . GLY A 1 398 ? -22.09075 7.20181 1.44785 1.000 35.78324 398 GLY A CA 1
ATOM 2961 C C . GLY A 1 398 ? -23.10167 6.34442 2.18735 1.000 43.79529 398 GLY A C 1
ATOM 2962 O O . GLY A 1 398 ? -23.20031 5.13733 1.94546 1.000 39.78171 398 GLY A O 1
ATOM 2963 N N . VAL A 1 399 ? -23.86664 6.95369 3.09859 1.000 40.77891 399 VAL A N 1
ATOM 2964 C CA . VAL A 1 399 ? -24.80211 6.18494 3.91790 1.000 39.00549 399 VAL A CA 1
ATOM 2965 C C . VAL A 1 399 ? -25.89383 5.56646 3.05148 1.000 39.84070 399 VAL A C 1
ATOM 2966 O O . VAL A 1 399 ? -26.34154 4.44009 3.30170 1.000 43.25449 399 VAL A O 1
ATOM 2970 N N . LEU A 1 400 ? -26.32692 6.27967 2.00921 1.000 40.27770 400 LEU A N 1
ATOM 2971 C CA . LEU A 1 400 ? -27.35881 5.73863 1.13007 1.000 38.35581 400 LEU A CA 1
ATOM 2972 C C . LEU A 1 400 ? -26.84736 4.52587 0.36277 1.000 36.19507 400 LEU A C 1
ATOM 2973 O O . LEU A 1 400 ? -27.57469 3.54062 0.19049 1.000 38.91959 400 LEU A O 1
ATOM 2978 N N . LEU A 1 401 ? -25.59833 4.58008 -0.10583 1.000 39.78089 401 LEU A N 1
ATOM 2979 C CA . LEU A 1 401 ? -25.01776 3.43647 -0.80154 1.000 41.56023 401 LEU A CA 1
ATOM 2980 C C . LEU A 1 401 ? -24.83301 2.25300 0.14076 1.000 35.91629 401 LEU A C 1
ATOM 2981 O O . LEU A 1 401 ? -25.01444 1.09797 -0.26169 1.000 34.88780 401 LEU A O 1
ATOM 2986 N N . GLN A 1 402 ? -24.47773 2.52225 1.40030 1.000 39.53924 402 GLN A N 1
ATOM 2987 C CA . GLN A 1 402 ? -24.28551 1.44663 2.36801 1.000 41.91457 402 GLN A CA 1
ATOM 2988 C C . GLN A 1 402 ? -25.57652 0.68320 2.63045 1.000 44.50310 402 GLN A C 1
ATOM 2989 O O . GLN A 1 402 ? -25.53542 -0.50862 2.95635 1.000 43.95739 402 GLN A O 1
ATOM 2995 N N . TYR A 1 403 ? -26.72815 1.34477 2.48948 1.000 41.23168 403 TYR A N 1
ATOM 2996 C CA . TYR A 1 403 ? -27.99171 0.71058 2.85158 1.000 41.09405 403 TYR A CA 1
ATOM 2997 C C . TYR A 1 403 ? -28.33842 -0.43517 1.90719 1.000 40.00095 403 TYR A C 1
ATOM 2998 O O . TYR A 1 403 ? -28.87728 -1.46007 2.34168 1.000 46.99574 403 TYR A O 1
ATOM 3007 N N . TYR A 1 404 ? -28.04107 -0.28652 0.61681 1.000 37.54986 404 TYR A N 1
ATOM 3008 C CA . TYR A 1 404 ? -28.43117 -1.27033 -0.38487 1.000 38.35431 404 TYR A CA 1
ATOM 3009 C C . TYR A 1 404 ? -27.33063 -2.27689 -0.69796 1.000 35.40987 404 TYR A C 1
ATOM 3010 O O . TYR A 1 404 ? -27.46506 -3.04663 -1.65484 1.000 43.94443 404 TYR A O 1
ATOM 3019 N N . GLY A 1 405 ? -26.24937 -2.29361 0.07918 1.000 41.60609 405 GLY A N 1
ATOM 3020 C CA . GLY A 1 405 ? -25.22456 -3.30615 -0.05668 1.000 40.73840 405 GLY A CA 1
ATOM 3021 C C . GLY A 1 405 ? -23.95737 -2.86385 -0.75650 1.000 40.17625 405 GLY A C 1
ATOM 3022 O O . GLY A 1 405 ? -22.99930 -3.64535 -0.80668 1.000 46.73530 405 GLY A O 1
ATOM 3023 N N . LEU A 1 406 ? -23.91997 -1.64858 -1.30690 1.000 41.55111 406 LEU A N 1
ATOM 3024 C CA . LEU A 1 406 ? -22.69976 -1.11968 -1.91928 1.000 35.68467 406 LEU A CA 1
ATOM 3025 C C . LEU A 1 406 ? -21.80077 -0.59689 -0.80392 1.000 35.48281 406 LEU A C 1
ATOM 3026 O O . LEU A 1 406 ? -21.70863 0.60352 -0.53551 1.000 35.98427 406 LEU A O 1
ATOM 3031 N N . LYS A 1 407 ? -21.12983 -1.53168 -0.13616 1.000 37.40367 407 LYS A N 1
ATOM 3032 C CA . LYS A 1 407 ? -20.30970 -1.22648 1.02675 1.000 41.31352 407 LYS A CA 1
ATOM 3033 C C . LYS A 1 407 ? -18.82488 -1.14190 0.70404 1.000 36.71467 407 LYS A C 1
ATOM 3034 O O . LYS A 1 407 ? -18.02728 -0.84305 1.59823 1.000 42.17905 407 LYS A O 1
ATOM 3040 N N . GLU A 1 408 ? -18.43705 -1.38946 -0.54500 1.000 31.25567 408 GLU A N 1
ATOM 3041 C CA . GLU A 1 408 ? -17.03805 -1.31823 -0.96364 1.000 36.31117 408 GLU A CA 1
ATOM 3042 C C . GLU A 1 408 ? -16.73871 0.11784 -1.37615 1.000 31.32516 408 GLU A C 1
ATOM 3043 O O . GLU A 1 408 ? -17.09827 0.54831 -2.47439 1.000 30.62480 408 GLU A O 1
ATOM 3049 N N . SER A 1 409 ? -16.06128 0.85737 -0.49244 1.000 36.44639 409 SER A N 1
ATOM 3050 C CA . SER A 1 409 ? -15.82113 2.27885 -0.72701 1.000 36.54790 409 SER A CA 1
ATOM 3051 C C . SER A 1 409 ? -14.99405 2.52427 -1.98171 1.000 40.11044 409 SER A C 1
ATOM 3052 O O . SER A 1 409 ? -15.20060 3.53070 -2.66892 1.000 39.91944 409 SER A O 1
ATOM 3055 N N . SER A 1 410 ? -14.05782 1.62557 -2.29887 1.000 36.20073 410 SER A N 1
ATOM 3056 C CA . SER A 1 410 ? -13.20156 1.82606 -3.46362 1.000 36.43868 410 SER A CA 1
ATOM 3057 C C . SER A 1 410 ? -13.99327 1.87582 -4.76315 1.000 42.20991 410 SER A C 1
ATOM 3058 O O . SER A 1 410 ? -13.49976 2.42106 -5.75647 1.000 45.24698 410 SER A O 1
ATOM 3061 N N . PHE A 1 411 ? -15.20671 1.32545 -4.77936 1.000 37.64135 411 PHE A N 1
ATOM 3062 C CA . PHE A 1 411 ? -16.04765 1.36113 -5.96725 1.000 32.06601 411 PHE A CA 1
ATOM 3063 C C . PHE A 1 411 ? -16.82648 2.66442 -6.10629 1.000 26.04981 411 PHE A C 1
ATOM 3064 O O . PHE A 1 411 ? -17.40342 2.90877 -7.17067 1.000 29.88927 411 PHE A O 1
ATOM 3072 N N . TYR A 1 412 ? -16.84229 3.51304 -5.07447 1.000 33.59307 412 TYR A N 1
ATOM 3073 C CA . TYR A 1 412 ? -17.67078 4.71569 -5.12234 1.000 35.40597 412 TYR A CA 1
ATOM 3074 C C . TYR A 1 412 ? -17.19570 5.68435 -6.20024 1.000 36.23831 412 TYR A C 1
ATOM 3075 O O . TYR A 1 412 ? -18.01434 6.34702 -6.84894 1.000 37.71670 412 TYR A O 1
ATOM 3084 N N . THR A 1 413 ? -15.88014 5.78144 -6.40830 1.000 29.75936 413 THR A N 1
ATOM 3085 C CA . THR A 1 413 ? -15.36431 6.66923 -7.44534 1.000 29.86671 413 THR A CA 1
ATOM 3086 C C . THR A 1 413 ? -15.77597 6.20155 -8.83692 1.000 31.96617 413 THR A C 1
ATOM 3087 O O . THR A 1 413 ? -15.92958 7.02576 -9.74629 1.000 31.95407 413 THR A O 1
ATOM 3091 N N . VAL A 1 414 ? -15.96622 4.89220 -9.02166 1.000 31.43005 414 VAL A N 1
ATOM 3092 C CA . VAL A 1 414 ? -16.48321 4.39220 -10.29240 1.000 32.98735 414 VAL A CA 1
ATOM 3093 C C . VAL A 1 414 ? -17.90515 4.89139 -10.52153 1.000 34.31973 414 VAL A C 1
ATOM 3094 O O . VAL A 1 414 ? -18.25577 5.31708 -11.62832 1.000 31.67279 414 VAL A O 1
ATOM 3098 N N . LEU A 1 415 ? -18.74492 4.85271 -9.48245 1.000 32.23097 415 LEU A N 1
ATOM 3099 C CA . LEU A 1 415 ? -20.09519 5.39740 -9.60398 1.000 35.50863 415 LEU A CA 1
ATOM 3100 C C . LEU A 1 415 ? -20.05818 6.88659 -9.91581 1.000 33.15092 415 LEU A C 1
ATOM 3101 O O . LEU A 1 415 ? -20.82814 7.37398 -10.75239 1.000 34.95271 415 LEU A O 1
ATOM 3106 N N . PHE A 1 416 ? -19.17068 7.62444 -9.24427 1.000 33.14987 416 PHE A N 1
ATOM 3107 C CA . PHE A 1 416 ? -18.98769 9.03988 -9.54651 1.000 30.47182 416 PHE A CA 1
ATOM 3108 C C . PHE A 1 416 ? -18.62865 9.23969 -11.01517 1.000 33.40338 416 PHE A C 1
ATOM 3109 O O . PHE A 1 416 ? -19.12843 10.16552 -11.66487 1.000 34.71637 416 PHE A O 1
ATOM 3117 N N . GLY A 1 417 ? -17.78340 8.36366 -11.56240 1.000 35.14717 417 GLY A N 1
ATOM 3118 C CA . GLY A 1 417 ? -17.40992 8.48681 -12.96199 1.000 36.82450 417 GLY A CA 1
ATOM 3119 C C . GLY A 1 417 ? -18.55147 8.17193 -13.90989 1.000 30.86630 417 GLY A C 1
ATOM 3120 O O . GLY A 1 417 ? -18.68371 8.79930 -14.96427 1.000 35.46752 417 GLY A O 1
ATOM 3121 N N . VAL A 1 418 ? -19.38372 7.18909 -13.55742 1.000 30.17845 418 VAL A N 1
ATOM 3122 C CA . VAL A 1 418 ? -20.54506 6.86766 -14.38229 1.000 32.25882 418 VAL A CA 1
ATOM 3123 C C . VAL A 1 418 ? -21.48616 8.06244 -14.46829 1.000 31.57965 418 VAL A C 1
ATOM 3124 O O . VAL A 1 418 ? -22.13099 8.28542 -15.50019 1.000 37.42234 418 VAL A O 1
ATOM 3128 N N . SER A 1 419 ? -21.56366 8.86101 -13.40315 1.000 28.17897 419 SER A N 1
ATOM 3129 C CA . SER A 1 419 ? -22.41266 10.04692 -13.40906 1.000 34.89430 419 SER A CA 1
ATOM 3130 C C . SER A 1 419 ? -21.73166 11.22245 -14.10193 1.000 34.86319 419 SER A C 1
ATOM 3131 O O . SER A 1 419 ? -22.30017 11.82691 -15.01755 1.000 36.44821 419 SER A O 1
ATOM 3134 N N . ARG A 1 420 ? -20.51096 11.55774 -13.67588 1.000 35.06570 420 ARG A N 1
ATOM 3135 C CA . ARG A 1 420 ? -19.82442 12.73738 -14.19198 1.000 34.00538 420 ARG A CA 1
ATOM 3136 C C . ARG A 1 420 ? -19.56511 12.65362 -15.69223 1.000 29.82396 420 ARG A C 1
ATOM 3137 O O . ARG A 1 420 ? -19.37974 13.69166 -16.33690 1.000 32.21617 420 ARG A O 1
ATOM 3145 N N . ALA A 1 421 ? -19.57250 11.44973 -16.26875 1.000 27.25818 421 ALA A N 1
ATOM 3146 C CA . ALA A 1 421 ? -19.37200 11.31686 -17.70658 1.000 26.60566 421 ALA A CA 1
ATOM 3147 C C . ALA A 1 421 ? -20.44813 12.02958 -18.51656 1.000 38.95115 421 ALA A C 1
ATOM 3148 O O . ALA A 1 421 ? -20.20848 12.35782 -19.68350 1.000 32.58754 421 ALA A O 1
ATOM 3150 N N . PHE A 1 422 ? -21.62524 12.27434 -17.93410 1.000 31.03421 422 PHE A N 1
ATOM 3151 C CA . PHE A 1 422 ? -22.67233 12.98659 -18.66058 1.000 35.26416 422 PHE A CA 1
ATOM 3152 C C . PHE A 1 422 ? -22.26574 14.43037 -18.92819 1.000 25.72938 422 PHE A C 1
ATOM 3153 O O . PHE A 1 422 ? -22.24670 14.88127 -20.08009 1.000 32.46470 422 PHE A O 1
ATOM 3161 N N . GLY A 1 423 ? -21.93284 15.17256 -17.87001 1.000 28.14842 423 GLY A N 1
ATOM 3162 C CA . GLY A 1 423 ? -21.49677 16.54712 -18.05119 1.000 29.99511 423 GLY A CA 1
ATOM 3163 C C . GLY A 1 423 ? -20.20538 16.66137 -18.83801 1.000 39.18913 423 GLY A C 1
ATOM 3164 O O . GLY A 1 423 ? -20.01554 17.61854 -19.59532 1.000 40.55228 423 GLY A O 1
ATOM 3165 N N . ILE A 1 424 ? -19.30410 15.68981 -18.67744 1.000 34.73012 424 ILE A N 1
ATOM 3166 C CA . ILE A 1 424 ? -18.04024 15.71429 -19.41098 1.000 35.32976 424 ILE A CA 1
ATOM 3167 C C . ILE A 1 424 ? -18.29098 15.58959 -20.90803 1.000 32.26399 424 ILE A C 1
ATOM 3168 O O . ILE A 1 424 ? -17.75316 16.35822 -21.71480 1.000 34.44764 424 ILE A O 1
ATOM 3173 N N . LEU A 1 425 ? -19.11828 14.61991 -21.30137 1.000 30.50762 425 LEU A N 1
ATOM 3174 C CA . LEU A 1 425 ? -19.36514 14.40163 -22.72126 1.000 36.35079 425 LEU A CA 1
ATOM 3175 C C . LEU A 1 425 ? -20.26900 15.47631 -23.31008 1.000 35.13478 425 LEU A C 1
ATOM 3176 O O . LEU A 1 425 ? -20.16441 15.78161 -24.50301 1.000 36.44692 425 LEU A O 1
ATOM 3181 N N . ALA A 1 426 ? -21.15389 16.06131 -22.50031 1.000 35.88570 426 ALA A N 1
ATOM 3182 C CA . ALA A 1 426 ? -21.96591 17.17373 -22.98269 1.000 35.63324 426 ALA A CA 1
ATOM 3183 C C . ALA A 1 426 ? -21.08665 18.35464 -23.37444 1.000 38.89469 426 ALA A C 1
ATOM 3184 O O . ALA A 1 426 ? -21.26032 18.94831 -24.44495 1.000 38.61314 426 ALA A O 1
ATOM 3186 N N . GLN A 1 427 ? -20.12324 18.70113 -22.51875 1.000 39.83535 427 GLN A N 1
ATOM 3187 C CA . GLN A 1 427 ? -19.20730 19.79040 -22.83564 1.000 43.12536 427 GLN A CA 1
ATOM 3188 C C . GLN A 1 427 ? -18.28944 19.43645 -23.99951 1.000 42.69700 427 GLN A C 1
ATOM 3189 O O . GLN A 1 427 ? -17.94197 20.31176 -24.80078 1.000 39.56059 427 GLN A O 1
ATOM 3195 N N . LEU A 1 428 ? -17.89139 18.16718 -24.11431 1.000 34.44193 428 LEU A N 1
ATOM 3196 C CA . LEU A 1 428 ? -17.00263 17.77236 -25.20261 1.000 34.99669 428 LEU A CA 1
ATOM 3197 C C . LEU A 1 428 ? -17.69906 17.88201 -26.55342 1.000 40.44134 428 LEU A C 1
ATOM 3198 O O . LEU A 1 428 ? -17.08306 18.29442 -27.54337 1.000 34.86169 428 LEU A O 1
ATOM 3203 N N . ILE A 1 429 ? -18.97991 17.51083 -26.61630 1.000 38.60480 429 ILE A N 1
ATOM 3204 C CA . ILE A 1 429 ? -19.73922 17.68080 -27.85101 1.000 37.87765 429 ILE A CA 1
ATOM 3205 C C . ILE A 1 429 ? -19.90819 19.16082 -28.17079 1.000 40.28533 429 ILE A C 1
ATOM 3206 O O . ILE A 1 429 ? -19.76594 19.58157 -29.32534 1.000 42.39924 429 ILE A O 1
ATOM 3211 N N . THR A 1 430 ? -20.20233 19.97412 -27.15325 1.000 42.58294 430 THR A N 1
ATOM 3212 C CA . THR A 1 430 ? -20.35398 21.41032 -27.36587 1.000 38.03550 430 THR A CA 1
ATOM 3213 C C . THR A 1 430 ? -19.05727 22.03497 -27.86683 1.000 45.99078 430 THR A C 1
ATOM 3214 O O . THR A 1 430 ? -19.07396 22.87328 -28.77644 1.000 51.31630 430 THR A O 1
ATOM 3218 N N . ASP A 1 431 ? -17.92095 21.62791 -27.29445 1.000 44.88498 431 ASP A N 1
ATOM 3219 C CA . ASP A 1 431 ? -16.63903 22.19677 -27.70106 1.000 43.81293 431 ASP A CA 1
ATOM 3220 C C . ASP A 1 431 ? -16.31544 21.86475 -29.15289 1.000 42.46329 431 ASP A C 1
ATOM 3221 O O . ASP A 1 431 ? -15.79762 22.71235 -29.88969 1.000 46.71231 431 ASP A O 1
ATOM 3226 N N . ARG A 1 432 ? -16.61410 20.63829 -29.58611 1.000 37.00872 432 ARG A N 1
ATOM 3227 C CA . ARG A 1 432 ? -16.36679 20.28202 -30.97898 1.000 45.73035 432 ARG A CA 1
ATOM 3228 C C . ARG A 1 432 ? -17.33810 20.98281 -31.91882 1.000 50.95735 432 ARG A C 1
ATOM 3229 O O . ARG A 1 432 ? -16.98428 21.27504 -33.06709 1.000 48.15207 432 ARG A O 1
ATOM 3237 N N . ALA A 1 433 ? -18.55646 21.26604 -31.45238 1.000 45.39508 433 ALA A N 1
ATOM 3238 C CA . ALA A 1 433 ? -19.53327 21.93794 -32.30210 1.000 49.85661 433 ALA A CA 1
ATOM 3239 C C . ALA A 1 433 ? -19.13646 23.38530 -32.56586 1.000 48.10213 433 ALA A C 1
ATOM 3240 O O . ALA A 1 433 ? -19.28636 23.88020 -33.68895 1.000 56.38853 433 ALA A O 1
ATOM 3242 N N . ILE A 1 434 ? -18.62393 24.08112 -31.54444 1.000 43.67860 434 ILE A N 1
ATOM 3243 C CA . ILE A 1 434 ? -18.22531 25.47608 -31.70031 1.000 48.35459 434 ILE A CA 1
ATOM 3244 C C . ILE A 1 434 ? -16.77102 25.62649 -32.12114 1.000 53.58395 434 ILE A C 1
ATOM 3245 O O . ILE A 1 434 ? -16.28549 26.76000 -32.23940 1.000 51.57963 434 ILE A O 1
ATOM 3250 N N . GLY A 1 435 ? -16.06106 24.52473 -32.35356 1.000 49.68732 435 GLY A N 1
ATOM 3251 C CA . GLY A 1 435 ? -14.66753 24.59125 -32.74637 1.000 43.89279 435 GLY A CA 1
ATOM 3252 C C . GLY A 1 435 ? -13.77801 25.20802 -31.68695 1.000 51.95859 435 GLY A C 1
ATOM 3253 O O . GLY A 1 435 ? -13.00253 26.12449 -31.97648 1.000 51.04164 435 GLY A O 1
ATOM 3254 N N . ALA A 1 436 ? -13.88579 24.71717 -30.45367 1.000 47.67854 436 ALA A N 1
ATOM 3255 C CA . ALA A 1 436 ? -13.07246 25.24489 -29.36729 1.000 45.56966 436 ALA A CA 1
ATOM 3256 C C . ALA A 1 436 ? -11.59477 24.99296 -29.63796 1.000 48.67138 436 ALA A C 1
ATOM 3257 O O . ALA A 1 436 ? -11.21218 23.95918 -30.19288 1.000 47.12618 436 ALA A O 1
ATOM 3259 N N . SER A 1 437 ? -10.76264 25.95106 -29.24611 1.000 51.23359 437 SER A N 1
ATOM 3260 C CA . SER A 1 437 ? -9.34314 25.87630 -29.54376 1.000 50.21628 437 SER A CA 1
ATOM 3261 C C . SER A 1 437 ? -8.61746 24.99350 -28.53293 1.000 52.75406 437 SER A C 1
ATOM 3262 O O . SER A 1 437 ? -9.10149 24.73099 -27.42798 1.000 44.98857 437 SER A O 1
ATOM 3265 N N . ILE A 1 438 ? -7.43373 24.53217 -28.93437 1.000 46.28729 438 ILE A N 1
ATOM 3266 C CA . ILE A 1 438 ? -6.60695 23.71372 -28.05793 1.000 48.20612 438 ILE A CA 1
ATOM 3267 C C . ILE A 1 438 ? -6.09722 24.56885 -26.90527 1.000 49.39545 438 ILE A C 1
ATOM 3268 O O . ILE A 1 438 ? -5.63875 25.70214 -27.10344 1.000 54.26033 438 ILE A O 1
ATOM 3273 N N . GLU A 1 439 ? -6.20154 24.04091 -25.68804 1.000 47.86844 439 GLU A N 1
ATOM 3274 C CA . GLU A 1 439 ? -5.76601 24.76436 -24.49745 1.000 45.96848 439 GLU A CA 1
ATOM 3275 C C . GLU A 1 439 ? -4.24764 24.67835 -24.40072 1.000 47.79328 439 GLU A C 1
ATOM 3276 O O . GLU A 1 439 ? -3.68983 23.59209 -24.21308 1.000 47.55950 439 GLU A O 1
ATOM 3282 N N . ARG A 1 440 ? -3.57875 25.82262 -24.52276 1.000 49.33117 440 ARG A N 1
ATOM 3283 C CA . ARG A 1 440 ? -2.11873 25.88133 -24.59818 1.000 47.21395 440 ARG A CA 1
ATOM 3284 C C . ARG A 1 440 ? -1.63033 27.11292 -23.85027 1.000 50.12536 440 ARG A C 1
ATOM 3285 O O . ARG A 1 440 ? -1.35955 28.16114 -24.44870 1.000 53.04170 440 ARG A O 1
ATOM 3293 N N . PRO A 1 441 ? -1.52142 27.02951 -22.53065 1.000 50.63573 441 PRO A N 1
ATOM 3294 C CA . PRO A 1 441 ? -0.95664 28.13347 -21.74996 1.000 46.49304 441 PRO A CA 1
ATOM 3295 C C . PRO A 1 441 ? 0.56596 28.13993 -21.86090 1.000 43.15177 441 PRO A C 1
ATOM 3296 O O . PRO A 1 441 ? 1.16929 27.31766 -22.54726 1.000 44.91069 441 PRO A O 1
ATOM 3300 N N . LYS A 1 442 ? 1.18404 29.09180 -21.16728 1.000 41.21451 442 LYS A N 1
ATOM 3301 C CA . LYS A 1 442 ? 2.62911 29.26989 -21.18761 1.000 44.60199 442 LYS A CA 1
ATOM 3302 C C . LYS A 1 442 ? 3.21392 28.91419 -19.82721 1.000 42.85090 442 LYS A C 1
ATOM 3303 O O . LYS A 1 442 ? 2.59000 29.15866 -18.78976 1.000 46.78101 442 LYS A O 1
ATOM 3309 N N . SER A 1 443 ? 4.41029 28.33148 -19.83529 1.000 44.11596 443 SER A N 1
ATOM 3310 C CA . SER A 1 443 ? 5.10766 27.96925 -18.61277 1.000 42.25974 443 SER A CA 1
ATOM 3311 C C . SER A 1 443 ? 6.48155 28.62498 -18.57627 1.000 50.06692 443 SER A C 1
ATOM 3312 O O . SER A 1 443 ? 7.03780 29.01855 -19.60515 1.000 49.61289 443 SER A O 1
ATOM 3315 N N . TYR A 1 444 ? 7.01621 28.74610 -17.36386 1.000 44.83781 444 TYR A N 1
ATOM 3316 C CA . TYR A 1 444 ? 8.38090 29.19713 -17.14506 1.000 44.44309 444 TYR A CA 1
ATOM 3317 C C . TYR A 1 444 ? 8.97101 28.40510 -15.98946 1.000 45.39410 444 TYR A C 1
ATOM 3318 O O . TYR A 1 444 ? 8.24838 27.84394 -15.16250 1.000 38.47652 444 TYR A O 1
ATOM 3327 N N . SER A 1 445 ? 10.29778 28.36499 -15.93715 1.000 45.82016 445 SER A N 1
ATOM 3328 C CA . SER A 1 445 ? 10.95796 27.83391 -14.75872 1.000 43.40702 445 SER A CA 1
ATOM 3329 C C . SER A 1 445 ? 10.90139 28.86039 -13.63047 1.000 43.27821 445 SER A C 1
ATOM 3330 O O . SER A 1 445 ? 10.51021 30.01431 -13.82285 1.000 41.10001 445 SER A O 1
ATOM 3333 N N . THR A 1 446 ? 11.28658 28.42268 -12.43035 1.000 48.11126 446 THR A N 1
ATOM 3334 C CA . THR A 1 446 ? 11.33965 29.34477 -11.30056 1.000 53.51264 446 THR A CA 1
ATOM 3335 C C . THR A 1 446 ? 12.36115 30.44884 -11.54467 1.000 49.58852 446 THR A C 1
ATOM 3336 O O . THR A 1 446 ? 12.11451 31.61708 -11.22079 1.000 52.07797 446 THR A O 1
ATOM 3340 N N . GLU A 1 447 ? 13.50736 30.10022 -12.13505 1.000 52.28097 447 GLU A N 1
ATOM 3341 C CA . GLU A 1 447 ? 14.50610 31.11120 -12.46651 1.000 58.93139 447 GLU A CA 1
ATOM 3342 C C . GLU A 1 447 ? 13.95207 32.13477 -13.44855 1.000 54.05051 447 GLU A C 1
ATOM 3343 O O . GLU A 1 447 ? 14.16487 33.34167 -13.28348 1.000 58.69753 447 GLU A O 1
ATOM 3349 N N . LYS A 1 448 ? 13.23515 31.67433 -14.47700 1.000 48.00355 448 LYS A N 1
ATOM 3350 C CA . LYS A 1 448 ? 12.68524 32.60544 -15.45607 1.000 49.70781 448 LYS A CA 1
ATOM 3351 C C . LYS A 1 448 ? 11.52090 33.40300 -14.88388 1.000 49.25603 448 LYS A C 1
ATOM 3352 O O . LYS A 1 448 ? 11.24771 34.51487 -15.34967 1.000 53.03672 448 LYS A O 1
ATOM 3358 N N . TYR A 1 449 ? 10.82409 32.86211 -13.88232 1.000 46.43506 449 TYR A N 1
ATOM 3359 C CA . TYR A 1 449 ? 9.80229 33.65263 -13.20442 1.000 48.27414 449 TYR A CA 1
ATOM 3360 C C . TYR A 1 449 ? 10.43389 34.75374 -12.36274 1.000 49.21486 449 TYR A C 1
ATOM 3361 O O . TYR A 1 449 ? 9.87870 35.85223 -12.25143 1.000 53.30567 449 TYR A O 1
ATOM 3370 N N . LYS A 1 450 ? 11.59459 34.47850 -11.76323 1.000 55.38720 450 LYS A N 1
ATOM 3371 C CA . LYS A 1 450 ? 12.31839 35.51664 -11.03612 1.000 56.56914 450 LYS A CA 1
ATOM 3372 C C . LYS A 1 450 ? 12.73687 36.64399 -11.97083 1.000 55.54459 450 LYS A C 1
ATOM 3373 O O . LYS A 1 450 ? 12.53598 37.82591 -11.66816 1.000 56.39092 450 LYS A O 1
ATOM 3379 N N . GLU A 1 451 ? 13.32567 36.29191 -13.11697 1.000 51.66189 451 GLU A N 1
ATOM 3380 C CA . GLU A 1 451 ? 13.73567 37.30333 -14.08556 1.000 57.58070 451 GLU A CA 1
ATOM 3381 C C . GLU A 1 451 ? 12.53505 38.07434 -14.61949 1.000 56.67401 451 GLU A C 1
ATOM 3382 O O . GLU A 1 451 ? 12.62264 39.28301 -14.86614 1.000 62.14993 451 GLU A O 1
ATOM 3388 N N . LEU A 1 452 ? 11.40198 37.39274 -14.80029 1.000 51.26932 452 LEU A N 1
ATOM 3389 C CA . LEU A 1 452 ? 10.20304 38.06970 -15.28250 1.000 56.56085 452 LEU A CA 1
ATOM 3390 C C . LEU A 1 452 ? 9.64742 39.02295 -14.23190 1.000 56.17434 452 LEU A C 1
ATOM 3391 O O . LEU A 1 452 ? 9.22677 40.13847 -14.55889 1.000 61.54031 452 LEU A O 1
ATOM 3396 N N . VAL A 1 453 ? 9.63935 38.60198 -12.96522 1.000 56.53076 453 VAL A N 1
ATOM 3397 C CA . VAL A 1 453 ? 9.11740 39.45223 -11.89921 1.000 61.75043 453 VAL A CA 1
ATOM 3398 C C . VAL A 1 453 ? 9.99976 40.68115 -11.71087 1.000 53.08353 453 VAL A C 1
ATOM 3399 O O . VAL A 1 453 ? 9.50170 41.79192 -11.48896 1.000 50.36430 453 VAL A O 1
ATOM 3403 N N . LYS A 1 454 ? 11.31999 40.50756 -11.81024 1.000 54.86295 454 LYS A N 1
ATOM 3404 C CA . LYS A 1 454 ? 12.23081 41.63302 -11.62378 1.000 61.28624 454 LYS A CA 1
ATOM 3405 C C . LYS A 1 454 ? 12.01952 42.70207 -12.68952 1.000 58.24908 454 LYS A C 1
ATOM 3406 O O . LYS A 1 454 ? 12.07038 43.90146 -12.39353 1.000 63.85969 454 LYS A O 1
ATOM 3412 N N . ASN A 1 455 ? 11.77181 42.28893 -13.93489 1.000 60.72873 455 ASN A N 1
ATOM 3413 C CA . ASN A 1 455 ? 11.56855 43.26251 -15.00359 1.000 60.25181 455 ASN A CA 1
ATOM 3414 C C . ASN A 1 455 ? 10.24578 43.99984 -14.83938 1.000 60.01403 455 ASN A C 1
ATOM 3415 O O . ASN A 1 455 ? 10.16106 45.20169 -15.11789 1.000 63.23344 455 ASN A O 1
ATOM 3420 N N . ILE A 1 456 ? 9.20254 43.29873 -14.39139 1.000 57.06510 456 ILE A N 1
ATOM 3421 C CA . ILE A 1 456 ? 7.90975 43.94491 -14.18915 1.000 59.97486 456 ILE A CA 1
ATOM 3422 C C . ILE A 1 456 ? 7.99369 44.96485 -13.06119 1.000 57.26839 456 ILE A C 1
ATOM 3423 O O . ILE A 1 456 ? 7.43713 46.06532 -13.15674 1.000 56.77533 456 ILE A O 1
ATOM 3428 N N . GLU A 1 457 ? 8.69409 44.62250 -11.97936 1.000 58.61528 457 GLU A N 1
ATOM 3429 C CA . GLU A 1 457 ? 8.79807 45.52168 -10.83818 1.000 65.22020 457 GLU A CA 1
ATOM 3430 C C . GLU A 1 457 ? 9.76496 46.67202 -11.08242 1.000 64.52049 457 GLU A C 1
ATOM 3431 O O . GLU A 1 457 ? 9.64682 47.71127 -10.42457 1.000 66.30897 457 GLU A O 1
ATOM 3437 N N . SER A 1 458 ? 10.71321 46.51456 -12.00842 1.000 62.70044 458 SER A N 1
ATOM 3438 C CA . SER A 1 458 ? 11.61737 47.61149 -12.33387 1.000 66.70321 458 SER A CA 1
ATOM 3439 C C . SER A 1 458 ? 10.94404 48.65907 -13.21009 1.000 65.72399 458 SER A C 1
ATOM 3440 O O . SER A 1 458 ? 11.30192 49.84006 -13.14330 1.000 70.11659 458 SER A O 1
ATOM 3443 N N . LYS A 1 459 ? 9.98092 48.25103 -14.02774 1.000 69.70582 459 LYS A N 1
ATOM 3444 C CA . LYS A 1 459 ? 9.23387 49.15830 -14.90039 1.000 69.04241 459 LYS A CA 1
ATOM 3445 C C . LYS A 1 459 ? 7.89540 49.53280 -14.27699 1.000 69.76536 459 LYS A C 1
ATOM 3446 O O . LYS A 1 459 ? 6.85008 49.48536 -14.92625 1.000 81.38921 459 LYS A O 1
ATOM 3452 N N . LEU A 1 460 ? 7.93175 49.91451 -13.00192 1.000 76.97235 460 LEU A N 1
ATOM 3453 C CA . LEU A 1 460 ? 6.73525 50.17672 -12.20024 1.000 83.17589 460 LEU A CA 1
ATOM 3454 C C . LEU A 1 460 ? 5.76265 51.16460 -12.84400 1.000 89.68415 460 LEU A C 1
ATOM 3455 O O . LEU A 1 460 ? 6.13844 51.97624 -13.68992 1.000 97.87792 460 LEU A O 1
ATOM 3461 N N . GLN B 1 22 ? 30.87522 7.32186 -1.39283 1.000 92.17413 22 GLN B N 1
ATOM 3462 C CA . GLN B 1 22 ? 31.10419 7.07592 -2.81196 1.000 89.74020 22 GLN B CA 1
ATOM 3463 C C . GLN B 1 22 ? 30.14279 7.88731 -3.67638 1.000 79.96703 22 GLN B C 1
ATOM 3464 O O . GLN B 1 22 ? 29.64792 8.93387 -3.25453 1.000 74.26845 22 GLN B O 1
ATOM 3470 N N . GLU B 1 23 ? 29.88666 7.39762 -4.88804 1.000 71.09655 23 GLU B N 1
ATOM 3471 C CA . GLU B 1 23 ? 29.01634 8.09782 -5.82549 1.000 70.18303 23 GLU B CA 1
ATOM 3472 C C . GLU B 1 23 ? 27.57865 8.08361 -5.31931 1.000 65.17181 23 GLU B C 1
ATOM 3473 O O . GLU B 1 23 ? 26.99396 7.01350 -5.11955 1.000 57.01957 23 GLU B O 1
ATOM 3479 N N . LYS B 1 24 ? 27.01094 9.26937 -5.11327 1.000 49.59387 24 LYS B N 1
ATOM 3480 C CA . LYS B 1 24 ? 25.62173 9.37185 -4.69244 1.000 59.32001 24 LYS B CA 1
ATOM 3481 C C . LYS B 1 24 ? 24.68771 8.88512 -5.79551 1.000 53.61295 24 LYS B C 1
ATOM 3482 O O . LYS B 1 24 ? 24.97290 9.01957 -6.98853 1.000 52.35921 24 LYS B O 1
ATOM 3488 N N . THR B 1 25 ? 23.56306 8.30623 -5.38415 1.000 53.98199 25 THR B N 1
ATOM 3489 C CA . THR B 1 25 ? 22.54708 7.89065 -6.33649 1.000 52.11132 25 THR B CA 1
ATOM 3490 C C . THR B 1 25 ? 21.64925 9.07175 -6.69685 1.000 38.63039 25 THR B C 1
ATOM 3491 O O . THR B 1 25 ? 21.71630 10.14698 -6.09429 1.000 43.71513 25 THR B O 1
ATOM 3495 N N . LEU B 1 26 ? 20.79522 8.85819 -7.70109 1.000 43.81976 26 LEU B N 1
ATOM 3496 C CA . LEU B 1 26 ? 19.88640 9.91625 -8.13311 1.000 44.55982 26 LEU B CA 1
ATOM 3497 C C . LEU B 1 26 ? 18.94980 10.33411 -7.00738 1.000 38.55751 26 LEU B C 1
ATOM 3498 O O . LEU B 1 26 ? 18.72151 11.53044 -6.79074 1.000 39.51566 26 LEU B O 1
ATOM 3503 N N . LYS B 1 27 ? 18.40884 9.36135 -6.27097 1.000 42.10628 27 LYS B N 1
ATOM 3504 C CA . LYS B 1 27 ? 17.47321 9.67853 -5.19716 1.000 45.70912 27 LYS B CA 1
ATOM 3505 C C . LYS B 1 27 ? 18.16910 10.40136 -4.05113 1.000 41.34920 27 LYS B C 1
ATOM 3506 O O . LYS B 1 27 ? 17.63058 11.37093 -3.50374 1.000 44.90849 27 LYS B O 1
ATOM 3512 N N . GLU B 1 28 ? 19.36688 9.94464 -3.67621 1.000 45.28324 28 GLU B N 1
ATOM 3513 C CA . GLU B 1 28 ? 20.09766 10.58395 -2.58646 1.000 45.45614 28 GLU B CA 1
ATOM 3514 C C . GLU B 1 28 ? 20.45267 12.02485 -2.92785 1.000 42.78455 28 GLU B C 1
ATOM 3515 O O . GLU B 1 28 ? 20.31151 12.92187 -2.08829 1.000 49.47773 28 GLU B O 1
ATOM 3521 N N . ARG B 1 29 ? 20.91222 12.26842 -4.15759 1.000 41.30541 29 ARG B N 1
ATOM 3522 C CA . ARG B 1 29 ? 21.25892 13.62939 -4.55326 1.000 46.82660 29 ARG B CA 1
ATOM 3523 C C . ARG B 1 29 ? 20.02665 14.52485 -4.59689 1.000 43.26456 29 ARG B C 1
ATOM 3524 O O . ARG B 1 29 ? 20.07638 15.67698 -4.15077 1.000 49.01921 29 ARG B O 1
ATOM 3532 N N . PHE B 1 30 ? 18.91082 14.01455 -5.12636 1.000 46.88720 30 PHE B N 1
ATOM 3533 C CA . PHE B 1 30 ? 17.69031 14.81411 -5.17703 1.000 44.70145 30 PHE B CA 1
ATOM 3534 C C . PHE B 1 30 ? 17.17211 15.11716 -3.77793 1.000 38.86992 30 PHE B C 1
ATOM 3535 O O . PHE B 1 30 ? 16.62472 16.19826 -3.53218 1.000 42.09681 30 PHE B O 1
ATOM 3543 N N . SER B 1 31 ? 17.33418 14.17313 -2.84665 1.000 42.24409 31 SER B N 1
ATOM 3544 C CA . SER B 1 31 ? 16.89798 14.40789 -1.47353 1.000 47.10572 31 SER B CA 1
ATOM 3545 C C . SER B 1 31 ? 17.64069 15.57633 -0.84178 1.000 43.84559 31 SER B C 1
ATOM 3546 O O . SER B 1 31 ? 17.10110 16.24910 0.04498 1.000 51.14144 31 SER B O 1
ATOM 3549 N N . GLU B 1 32 ? 18.87175 15.83556 -1.28598 1.000 48.87744 32 GLU B N 1
ATOM 3550 C CA . GLU B 1 32 ? 19.63030 16.98306 -0.80435 1.000 53.42438 32 GLU B CA 1
ATOM 3551 C C . GLU B 1 32 ? 19.26159 18.27194 -1.52561 1.000 46.57480 32 GLU B C 1
ATOM 3552 O O . GLU B 1 32 ? 19.44227 19.35645 -0.96284 1.000 51.23056 32 GLU B O 1
ATOM 3558 N N . ILE B 1 33 ? 18.73979 18.17740 -2.74503 1.000 48.87179 33 ILE B N 1
ATOM 3559 C CA . ILE B 1 33 ? 18.50323 19.35880 -3.57072 1.000 48.69687 33 ILE B CA 1
ATOM 3560 C C . ILE B 1 33 ? 17.09656 19.91344 -3.38210 1.000 48.36107 33 ILE B C 1
ATOM 3561 O O . ILE B 1 33 ? 16.91657 21.13066 -3.29435 1.000 57.26216 33 ILE B O 1
ATOM 3566 N N . TYR B 1 34 ? 16.08253 19.04927 -3.31106 1.000 45.06986 34 TYR B N 1
ATOM 3567 C CA . TYR B 1 34 ? 14.70679 19.54325 -3.30827 1.000 45.08447 34 TYR B CA 1
ATOM 3568 C C . TYR B 1 34 ? 14.36569 20.44517 -2.12124 1.000 44.34692 34 TYR B C 1
ATOM 3569 O O . TYR B 1 34 ? 13.58085 21.38946 -2.31930 1.000 49.12447 34 TYR B O 1
ATOM 3578 N N . PRO B 1 35 ? 14.88398 20.24183 -0.90022 1.000 50.24985 35 PRO B N 1
ATOM 3579 C CA . PRO B 1 35 ? 14.55185 21.19713 0.17169 1.000 46.23841 35 PRO B CA 1
ATOM 3580 C C . PRO B 1 35 ? 15.04103 22.60535 -0.11104 1.000 43.39309 35 PRO B C 1
ATOM 3581 O O . PRO B 1 35 ? 14.38793 23.57318 0.30038 1.000 51.48385 35 PRO B O 1
ATOM 3585 N N . ILE B 1 36 ? 16.17189 22.74750 -0.80694 1.000 48.05990 36 ILE B N 1
ATOM 3586 C CA . ILE B 1 36 ? 16.67298 24.07241 -1.15694 1.000 52.81057 36 ILE B CA 1
ATOM 3587 C C . ILE B 1 36 ? 15.74026 24.74684 -2.15350 1.000 49.48534 36 ILE B C 1
ATOM 3588 O O . ILE B 1 36 ? 15.41199 25.93109 -2.01487 1.000 59.37882 36 ILE B O 1
ATOM 3593 N N . HIS B 1 37 ? 15.29726 24.00475 -3.17142 1.000 54.50083 37 HIS B N 1
ATOM 3594 C CA . HIS B 1 37 ? 14.35234 24.55504 -4.13826 1.000 54.84843 37 HIS B CA 1
ATOM 3595 C C . HIS B 1 37 ? 13.03507 24.92803 -3.46969 1.000 46.14003 37 HIS B C 1
ATOM 3596 O O . HIS B 1 37 ? 12.40030 25.92139 -3.84314 1.000 50.17372 37 HIS B O 1
ATOM 3603 N N . ALA B 1 38 ? 12.61363 24.14920 -2.46986 1.000 47.74403 38 ALA B N 1
ATOM 3604 C CA . ALA B 1 38 ? 11.36405 24.44819 -1.77688 1.000 51.20837 38 ALA B CA 1
ATOM 3605 C C . ALA B 1 38 ? 11.46220 25.75105 -0.99112 1.000 52.83115 38 ALA B C 1
ATOM 3606 O O . ALA B 1 38 ? 10.54489 26.57950 -1.03488 1.000 56.49578 38 ALA B O 1
ATOM 3608 N N . GLN B 1 39 ? 12.56622 25.95131 -0.26705 1.000 52.90457 39 GLN B N 1
ATOM 3609 C CA . GLN B 1 39 ? 12.75240 27.20100 0.46340 1.000 62.49397 39 GLN B CA 1
ATOM 3610 C C . GLN B 1 39 ? 12.87247 28.38420 -0.48739 1.000 59.42410 39 GLN B C 1
ATOM 3611 O O . GLN B 1 39 ? 12.40124 29.48429 -0.17550 1.000 59.96839 39 GLN B O 1
ATOM 3617 N N . ASP B 1 40 ? 13.48620 28.17375 -1.65283 1.000 55.13139 40 ASP B N 1
ATOM 3618 C CA . ASP B 1 40 ? 13.60072 29.24561 -2.63629 1.000 59.12955 40 ASP B CA 1
ATOM 3619 C C . ASP B 1 40 ? 12.22845 29.66731 -3.14879 1.000 52.74486 40 ASP B C 1
ATOM 3620 O O . ASP B 1 40 ? 11.94786 30.864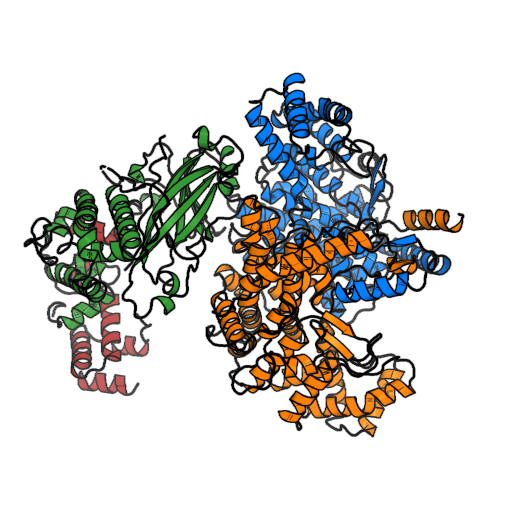38 -3.28692 1.000 58.72697 40 ASP B O 1
ATOM 3625 N N . VAL B 1 41 ? 11.35513 28.69477 -3.42527 1.000 55.84076 41 VAL B N 1
ATOM 3626 C CA . VAL B 1 41 ? 10.01505 29.00928 -3.91527 1.000 51.44530 41 VAL B CA 1
ATOM 3627 C C . VAL B 1 41 ? 9.20533 29.72914 -2.84397 1.000 47.99336 41 VAL B C 1
ATOM 3628 O O . VAL B 1 41 ? 8.45379 30.66628 -3.14025 1.000 56.16774 41 VAL B O 1
ATOM 3632 N N . ARG B 1 42 ? 9.34950 29.31480 -1.58338 1.000 52.57106 42 ARG B N 1
ATOM 3633 C CA . ARG B 1 42 ? 8.57701 29.93719 -0.51155 1.000 59.04559 42 ARG B CA 1
ATOM 3634 C C . ARG B 1 42 ? 8.94372 31.40750 -0.34573 1.000 56.92810 42 ARG B C 1
ATOM 3635 O O . ARG B 1 42 ? 8.06398 32.27056 -0.24426 1.000 56.73876 42 ARG B O 1
ATOM 3643 N N . GLN B 1 43 ? 10.24264 31.71487 -0.31524 1.000 59.47621 43 GLN B N 1
ATOM 3644 C CA . GLN B 1 43 ? 10.65253 33.10581 -0.15442 1.000 64.61063 43 GLN B CA 1
ATOM 3645 C C . GLN B 1 43 ? 10.31770 33.93264 -1.38982 1.000 60.89553 43 GLN B C 1
ATOM 3646 O O . GLN B 1 43 ? 10.04604 35.13326 -1.27521 1.000 64.11939 43 GLN B O 1
ATOM 3652 N N . PHE B 1 44 ? 10.31586 33.30843 -2.57035 1.000 59.29226 44 PHE B N 1
ATOM 3653 C CA . PHE B 1 44 ? 9.99369 34.03209 -3.79567 1.000 55.07288 44 PHE B CA 1
ATOM 3654 C C . PHE B 1 44 ? 8.51756 34.40769 -3.84132 1.000 58.36454 44 PHE B C 1
ATOM 3655 O O . PHE B 1 44 ? 8.16702 35.52725 -4.23333 1.000 54.68126 44 PHE B O 1
ATOM 3663 N N . VAL B 1 45 ? 7.63956 33.49138 -3.43290 1.000 54.28695 45 VAL B N 1
ATOM 3664 C CA . VAL B 1 45 ? 6.21381 33.79759 -3.40762 1.000 57.12576 45 VAL B CA 1
ATOM 3665 C C . VAL B 1 45 ? 5.87226 34.70159 -2.22809 1.000 53.80251 45 VAL B C 1
ATOM 3666 O O . VAL B 1 45 ? 4.92037 35.48679 -2.29734 1.000 57.12724 45 VAL B O 1
ATOM 3670 N N . LYS B 1 46 ? 6.63454 34.62793 -1.13660 1.000 58.81386 46 LYS B N 1
ATOM 3671 C CA . LYS B 1 46 ? 6.33887 35.49064 0.00250 1.000 65.06273 46 LYS B CA 1
ATOM 3672 C C . LYS B 1 46 ? 6.71735 36.93787 -0.28862 1.000 59.16449 46 LYS B C 1
ATOM 3673 O O . LYS B 1 46 ? 6.02840 37.86587 0.15064 1.000 62.10950 46 LYS B O 1
ATOM 3679 N N . GLU B 1 47 ? 7.79580 37.14941 -1.04273 1.000 57.73596 47 GLU B N 1
ATOM 3680 C CA . GLU B 1 47 ? 8.28315 38.49396 -1.32505 1.000 65.39509 47 GLU B CA 1
ATOM 3681 C C . GLU B 1 47 ? 7.63535 39.12129 -2.55336 1.000 60.32149 47 GLU B C 1
ATOM 3682 O O . GLU B 1 47 ? 7.43718 40.34163 -2.58093 1.000 66.11933 47 GLU B O 1
ATOM 3688 N N . HIS B 1 48 ? 7.29376 38.32239 -3.56983 1.000 59.32833 48 HIS B N 1
ATOM 3689 C CA . HIS B 1 48 ? 6.77096 38.85777 -4.82271 1.000 60.28964 48 HIS B CA 1
ATOM 3690 C C . HIS B 1 48 ? 5.45648 38.20204 -5.23384 1.000 49.51724 48 HIS B C 1
ATOM 3691 O O . HIS B 1 48 ? 5.09521 38.24814 -6.41366 1.000 51.34406 48 HIS B O 1
ATOM 3698 N N . GLY B 1 49 ? 4.72588 37.60706 -4.28821 1.000 58.42275 49 GLY B N 1
ATOM 3699 C CA . GLY B 1 49 ? 3.53924 36.84678 -4.64616 1.000 53.33937 49 GLY B CA 1
ATOM 3700 C C . GLY B 1 49 ? 2.40227 37.68856 -5.18729 1.000 50.32582 49 GLY B C 1
ATOM 3701 O O . GLY B 1 49 ? 1.62913 37.22118 -6.02872 1.000 48.60382 49 GLY B O 1
ATOM 3702 N N . LYS B 1 50 ? 2.27430 38.92645 -4.71607 1.000 54.24895 50 LYS B N 1
ATOM 3703 C CA . LYS B 1 50 ? 1.21033 39.80854 -5.17806 1.000 52.57352 50 LYS B CA 1
ATOM 3704 C C . LYS B 1 50 ? 1.55888 40.53209 -6.47169 1.000 54.14505 50 LYS B C 1
ATOM 3705 O O . LYS B 1 50 ? 0.71765 41.27186 -6.99422 1.000 56.84496 50 LYS B O 1
ATOM 3711 N N . THR B 1 51 ? 2.76564 40.33805 -6.99753 1.000 51.14781 51 THR B N 1
ATOM 3712 C CA . THR B 1 51 ? 3.16469 40.98487 -8.24056 1.000 48.16568 51 THR B CA 1
ATOM 3713 C C . THR B 1 51 ? 2.35718 40.42103 -9.40294 1.000 51.43445 51 THR B C 1
ATOM 3714 O O . THR B 1 51 ? 2.38524 39.21321 -9.66159 1.000 56.39761 51 THR B O 1
ATOM 3718 N N . LYS B 1 52 ? 1.63464 41.29347 -10.09859 1.000 52.32302 52 LYS B N 1
ATOM 3719 C CA . LYS B 1 52 ? 0.87883 40.87461 -11.27021 1.000 54.97498 52 LYS B CA 1
ATOM 3720 C C . LYS B 1 52 ? 1.82772 40.58235 -12.42606 1.000 54.39423 52 LYS B C 1
ATOM 3721 O O . LYS B 1 52 ? 2.66143 41.41962 -12.78505 1.000 54.93498 52 LYS B O 1
ATOM 3727 N N . ILE B 1 53 ? 1.70602 39.38923 -13.00746 1.000 51.09261 53 ILE B N 1
ATOM 3728 C CA . ILE B 1 53 ? 2.60228 38.96173 -14.07733 1.000 48.77344 53 ILE B CA 1
ATOM 3729 C C . ILE B 1 53 ? 1.92548 38.89924 -15.43684 1.000 52.08875 53 ILE B C 1
ATOM 3730 O O . ILE B 1 53 ? 2.63064 38.75663 -16.45005 1.000 52.42602 53 ILE B O 1
ATOM 3735 N N . SER B 1 54 ? 0.60035 39.00505 -15.50371 1.000 47.58887 54 SER B N 1
ATOM 3736 C CA . SER B 1 54 ? -0.09985 38.96740 -16.78255 1.000 49.65658 54 SER B CA 1
ATOM 3737 C C . SER B 1 54 ? -1.54831 39.38372 -16.57370 1.000 48.17711 54 SER B C 1
ATOM 3738 O O . SER B 1 54 ? -2.04627 39.44466 -15.44646 1.000 52.02414 54 SER B O 1
ATOM 3741 N N . ASP B 1 55 ? -2.21531 39.66791 -17.68743 1.000 52.47532 55 ASP B N 1
ATOM 3742 C CA . ASP B 1 55 ? -3.64494 39.92305 -17.73818 1.000 55.84063 55 ASP B CA 1
ATOM 3743 C C . ASP B 1 55 ? -4.35545 38.72967 -18.36000 1.000 54.52552 55 ASP B C 1
ATOM 3744 O O . ASP B 1 55 ? -3.74848 37.91112 -19.05570 1.000 58.10632 55 ASP B O 1
ATOM 3749 N N . VAL B 1 56 ? -5.65666 38.64094 -18.10174 1.000 58.04269 56 VAL B N 1
ATOM 3750 C CA . VAL B 1 56 ? -6.52207 37.64312 -18.72036 1.000 55.14439 56 VAL B CA 1
ATOM 3751 C C . VAL B 1 56 ? -7.60708 38.39555 -19.47402 1.000 55.87372 56 VAL B C 1
ATOM 3752 O O . VAL B 1 56 ? -8.52171 38.96077 -18.86068 1.000 57.72588 56 VAL B O 1
ATOM 3756 N N . LEU B 1 57 ? -7.50411 38.41532 -20.79682 1.000 52.89358 57 LEU B N 1
ATOM 3757 C CA . LEU B 1 57 ? -8.53055 39.01686 -21.63069 1.000 60.53857 57 LEU B CA 1
ATOM 3758 C C . LEU B 1 57 ? -9.58513 37.97710 -21.97989 1.000 55.14716 57 LEU B C 1
ATOM 3759 O O . LEU B 1 57 ? -9.31988 36.77181 -21.97404 1.000 59.43511 57 LEU B O 1
ATOM 3764 N N . LEU B 1 58 ? -10.79427 38.45886 -22.27647 1.000 47.95235 58 LEU B N 1
ATOM 3765 C CA . LEU B 1 58 ? -11.88451 37.55513 -22.62672 1.000 52.65704 58 LEU B CA 1
ATOM 3766 C C . LEU B 1 58 ? -11.52769 36.69889 -23.83524 1.000 54.42803 58 LEU B C 1
ATOM 3767 O O . LEU B 1 58 ? -11.93160 35.53362 -23.91950 1.000 54.41672 58 LEU B O 1
ATOM 3772 N N . GLU B 1 59 ? -10.77318 37.26089 -24.78387 1.000 54.97468 59 GLU B N 1
ATOM 3773 C CA . GLU B 1 59 ? -10.35440 36.49907 -25.95383 1.000 55.83290 59 GLU B CA 1
ATOM 3774 C C . GLU B 1 59 ? -9.42527 35.35046 -25.58542 1.000 57.03616 59 GLU B C 1
ATOM 3775 O O . GLU B 1 59 ? -9.34722 34.36539 -26.32812 1.000 55.89699 59 GLU B O 1
ATOM 3781 N N . GLN B 1 60 ? -8.72090 35.45323 -24.45689 1.000 51.62501 60 GLN B N 1
ATOM 3782 C CA . GLN B 1 60 ? -7.77830 34.40996 -24.07254 1.000 54.00241 60 GLN B CA 1
ATOM 3783 C C . GLN B 1 60 ? -8.48501 33.21410 -23.44484 1.000 54.66459 60 GLN B C 1
ATOM 3784 O O . GLN B 1 60 ? -8.11631 32.06536 -23.71333 1.000 52.16398 60 GLN B O 1
ATOM 3790 N N . VAL B 1 61 ? -9.50172 33.45710 -22.61248 1.000 48.52726 61 VAL B N 1
ATOM 3791 C CA . VAL B 1 61 ? -10.24608 32.34846 -22.02686 1.000 51.52369 61 VAL B CA 1
ATOM 3792 C C . VAL B 1 61 ? -11.07059 31.62166 -23.08131 1.000 52.10567 61 VAL B C 1
ATOM 3793 O O . VAL B 1 61 ? -11.39926 30.44259 -22.90395 1.000 55.69767 61 VAL B O 1
ATOM 3797 N N . TYR B 1 62 ? -11.40196 32.29041 -24.18353 1.000 49.45257 62 TYR B N 1
ATOM 3798 C CA . TYR B 1 62 ? -12.04420 31.65319 -25.32345 1.000 47.87015 62 TYR B CA 1
ATOM 3799 C C . TYR B 1 62 ? -11.04732 31.20637 -26.38436 1.000 47.98212 62 TYR B C 1
ATOM 3800 O O . TYR B 1 62 ? -11.46393 30.70561 -27.43360 1.000 49.74880 62 TYR B O 1
ATOM 3809 N N . GLY B 1 63 ? -9.74952 31.37041 -26.13757 1.000 44.73725 63 GLY B N 1
ATOM 3810 C CA . GLY B 1 63 ? -8.73684 30.96042 -27.08992 1.000 43.89303 63 GLY B CA 1
ATOM 3811 C C . GLY B 1 63 ? -7.71105 30.00796 -26.50810 1.000 55.97000 63 GLY B C 1
ATOM 3812 O O . GLY B 1 63 ? -6.55165 29.99775 -26.93369 1.000 51.34075 63 GLY B O 1
ATOM 3813 N N . GLY B 1 64 ? -8.12480 29.20289 -25.53134 1.000 49.59440 64 GLY B N 1
ATOM 3814 C CA . GLY B 1 64 ? -7.23046 28.22566 -24.94333 1.000 48.22290 64 GLY B CA 1
ATOM 3815 C C . GLY B 1 64 ? -6.14496 28.79338 -24.05762 1.000 54.54465 64 GLY B C 1
ATOM 3816 O O . GLY B 1 64 ? -5.10270 28.15300 -23.89042 1.000 53.92310 64 GLY B O 1
ATOM 3817 N N . MET B 1 65 ? -6.35569 29.98458 -23.49183 1.000 51.41816 65 MET B N 1
ATOM 3818 C CA . MET B 1 65 ? -5.41230 30.59628 -22.55399 1.000 51.23750 65 MET B CA 1
ATOM 3819 C C . MET B 1 65 ? -4.04376 30.80829 -23.19867 1.000 47.45196 65 MET B C 1
ATOM 3820 O O . MET B 1 65 ? -3.00349 30.66783 -22.55204 1.000 50.04691 65 MET B O 1
ATOM 3825 N N . ARG B 1 66 ? -4.04538 31.14683 -24.48638 1.000 53.06515 66 ARG B N 1
ATOM 3826 C CA . ARG B 1 66 ? -2.79699 31.35520 -25.20527 1.000 52.55551 66 ARG B CA 1
ATOM 3827 C C . ARG B 1 66 ? -2.06297 32.56125 -24.63685 1.000 51.65431 66 ARG B C 1
ATOM 3828 O O . ARG B 1 66 ? -2.64412 33.63800 -24.47335 1.000 61.15150 66 ARG B O 1
ATOM 3836 N N . GLY B 1 67 ? -0.78250 32.37193 -24.32170 1.000 49.34016 67 GLY B N 1
ATOM 3837 C CA . GLY B 1 67 ? 0.02408 33.41457 -23.72877 1.000 49.09775 67 GLY B CA 1
ATOM 3838 C C . GLY B 1 67 ? -0.14774 33.59703 -22.23697 1.000 51.45516 67 GLY B C 1
ATOM 3839 O O . GLY B 1 67 ? 0.61420 34.36421 -21.63340 1.000 52.91657 67 GLY B O 1
ATOM 3840 N N . ILE B 1 68 ? -1.11628 32.92692 -21.61998 1.000 48.28464 68 ILE B N 1
ATOM 3841 C CA . ILE B 1 68 ? -1.34685 33.03443 -20.18141 1.000 46.85094 68 ILE B CA 1
ATOM 3842 C C . ILE B 1 68 ? -0.30799 32.20129 -19.43965 1.000 56.26205 68 ILE B C 1
ATOM 3843 O O . ILE B 1 68 ? -0.18412 30.99455 -19.69671 1.000 53.80290 68 ILE B O 1
ATOM 3848 N N . PRO B 1 69 ? 0.46121 32.79156 -18.52533 1.000 54.97104 69 PRO B N 1
ATOM 3849 C CA . PRO B 1 69 ? 1.34577 31.98210 -17.67740 1.000 55.21047 69 PRO B CA 1
ATOM 3850 C C . PRO B 1 69 ? 0.55591 31.19209 -16.64674 1.000 53.45897 69 PRO B C 1
ATOM 3851 O O . PRO B 1 69 ? 0.05428 31.75834 -15.67041 1.000 53.63098 69 PRO B O 1
ATOM 3855 N N . GLY B 1 70 ? 0.42960 29.88500 -16.85721 1.000 54.16380 70 GLY B N 1
ATOM 3856 C CA . GLY B 1 70 ? -0.36118 29.06492 -15.96233 1.000 49.55912 70 GLY B CA 1
ATOM 3857 C C . GLY B 1 70 ? 0.29376 27.75213 -15.59202 1.000 45.39399 70 GLY B C 1
ATOM 3858 O O . GLY B 1 70 ? -0.39452 26.75515 -15.35478 1.000 58.36621 70 GLY B O 1
ATOM 3859 N N . SER B 1 71 ? 1.62267 27.73878 -15.53026 1.000 42.79860 71 SER B N 1
ATOM 3860 C CA . SER B 1 71 ? 2.35197 26.51149 -15.25165 1.000 43.91012 71 SER B CA 1
ATOM 3861 C C . SER B 1 71 ? 3.76018 26.85522 -14.79131 1.000 43.34667 71 SER B C 1
ATOM 3862 O O . SER B 1 71 ? 4.41151 27.72842 -15.36899 1.000 44.73428 71 SER B O 1
ATOM 3865 N N . VAL B 1 72 ? 4.21739 26.16305 -13.75324 1.000 42.59360 72 VAL B N 1
ATOM 3866 C CA . VAL B 1 72 ? 5.58822 26.26083 -13.26622 1.000 37.50227 72 VAL B CA 1
ATOM 3867 C C . VAL B 1 72 ? 6.27846 24.95745 -13.64815 1.000 40.97751 72 VAL B C 1
ATOM 3868 O O . VAL B 1 72 ? 6.06895 23.91843 -13.01199 1.000 43.65111 72 VAL B O 1
ATOM 3872 N N . TRP B 1 73 ? 7.10079 25.00566 -14.69390 1.000 39.99419 73 TRP B N 1
ATOM 3873 C CA . TRP B 1 73 ? 7.76781 23.82911 -15.24430 1.000 37.75832 73 TRP B CA 1
ATOM 3874 C C . TRP B 1 73 ? 9.26928 24.08262 -15.21047 1.000 39.82346 73 TRP B C 1
ATOM 3875 O O . TRP B 1 73 ? 9.76863 24.97115 -15.90898 1.000 45.35147 73 TRP B O 1
ATOM 3886 N N . GLU B 1 74 ? 9.98690 23.29775 -14.40763 1.000 38.00990 74 GLU B N 1
ATOM 3887 C CA . GLU B 1 74 ? 11.39350 23.56430 -14.13211 1.000 40.46183 74 GLU B CA 1
ATOM 3888 C C . GLU B 1 74 ? 12.34079 22.93501 -15.14274 1.000 45.53908 74 GLU B C 1
ATOM 3889 O O . GLU B 1 74 ? 13.45013 23.44528 -15.33819 1.000 51.84580 74 GLU B O 1
ATOM 3895 N N . GLY B 1 75 ? 11.93216 21.84326 -15.78902 1.000 47.46749 75 GLY B N 1
ATOM 3896 C CA . GLY B 1 75 ? 12.87366 21.06965 -16.58167 1.000 43.05224 75 GLY B CA 1
ATOM 3897 C C . GLY B 1 75 ? 13.40135 21.80967 -17.79629 1.000 48.40962 75 GLY B C 1
ATOM 3898 O O . GLY B 1 75 ? 14.59803 21.75350 -18.09317 1.000 47.12780 75 GLY B O 1
ATOM 3899 N N . SER B 1 76 ? 12.52676 22.50943 -18.51605 1.000 41.97938 76 SER B N 1
ATOM 3900 C CA . SER B 1 76 ? 12.91778 23.08654 -19.79286 1.000 44.12956 76 SER B CA 1
ATOM 3901 C C . SER B 1 76 ? 12.13950 24.36741 -20.05131 1.000 42.60257 76 SER B C 1
ATOM 3902 O O . SER B 1 76 ? 10.98224 24.50455 -19.64537 1.000 43.57807 76 SER B O 1
ATOM 3905 N N . VAL B 1 77 ? 12.79823 25.30602 -20.72951 1.000 44.37601 77 VAL B N 1
ATOM 3906 C CA . VAL B 1 77 ? 12.20416 26.57502 -21.13635 1.000 49.47612 77 VAL B CA 1
ATOM 3907 C C . VAL B 1 77 ? 12.63576 26.85768 -22.56878 1.000 49.37744 77 VAL B C 1
ATOM 3908 O O . VAL B 1 77 ? 13.79621 26.63732 -22.93231 1.000 47.18607 77 VAL B O 1
ATOM 3912 N N . LEU B 1 78 ? 11.70260 27.34579 -23.38293 1.000 45.09521 78 LEU B N 1
ATOM 3913 C CA . LEU B 1 78 ? 11.98457 27.61722 -24.78717 1.000 51.60768 78 LEU B CA 1
ATOM 3914 C C . LEU B 1 78 ? 12.63571 28.98830 -24.93285 1.000 48.20300 78 LEU B C 1
ATOM 3915 O O . LEU B 1 78 ? 12.04949 30.00574 -24.54806 1.000 55.47970 78 LEU B O 1
ATOM 3920 N N . ASP B 1 79 ? 13.84710 29.01260 -25.48558 1.000 50.97424 79 ASP B N 1
ATOM 3921 C CA . ASP B 1 79 ? 14.53408 30.26297 -25.78388 1.000 60.70285 79 ASP B CA 1
ATOM 3922 C C . ASP B 1 79 ? 14.16159 30.70489 -27.19224 1.000 62.90049 79 ASP B C 1
ATOM 3923 O O . ASP B 1 79 ? 14.38310 29.94363 -28.14371 1.000 62.40055 79 ASP B O 1
ATOM 3928 N N . PRO B 1 80 ? 13.59798 31.90196 -27.37602 1.000 64.85541 80 PRO B N 1
ATOM 3929 C CA . PRO B 1 80 ? 13.20072 32.32482 -28.73005 1.000 69.99948 80 PRO B CA 1
ATOM 3930 C C . PRO B 1 80 ? 14.36340 32.44183 -29.70099 1.000 70.95075 80 PRO B C 1
ATOM 3931 O O . PRO B 1 80 ? 14.13658 32.44085 -30.91737 1.000 69.38117 80 PRO B O 1
ATOM 3935 N N . GLU B 1 81 ? 15.59689 32.53414 -29.20847 1.000 66.46822 81 GLU B N 1
ATOM 3936 C CA . GLU B 1 81 ? 16.77637 32.66309 -30.05406 1.000 66.21158 81 GLU B CA 1
ATOM 3937 C C . GLU B 1 81 ? 17.58823 31.37814 -30.14787 1.000 73.42062 81 GLU B C 1
ATOM 3938 O O . GLU B 1 81 ? 18.09952 31.05287 -31.22448 1.000 71.84535 81 GLU B O 1
ATOM 3944 N N . ASP B 1 82 ? 17.70808 30.62879 -29.05219 1.000 69.75962 82 ASP B N 1
ATOM 3945 C CA . ASP B 1 82 ? 18.58473 29.46629 -28.99894 1.000 69.90717 82 ASP B CA 1
ATOM 3946 C C . ASP B 1 82 ? 17.84055 28.13765 -28.96429 1.000 63.70914 82 ASP B C 1
ATOM 3947 O O . ASP B 1 82 ? 18.48766 27.08588 -28.93645 1.000 64.83792 82 ASP B O 1
ATOM 3952 N N . GLY B 1 83 ? 16.51268 28.14902 -28.96813 1.000 60.07592 83 GLY B N 1
ATOM 3953 C CA . GLY B 1 83 ? 15.75569 26.91385 -28.93235 1.000 58.10614 83 GLY B CA 1
ATOM 3954 C C . GLY B 1 83 ? 15.46930 26.44272 -27.52110 1.000 54.44106 83 GLY B C 1
ATOM 3955 O O . GLY B 1 83 ? 15.63004 27.16633 -26.53511 1.000 57.21202 83 GLY B O 1
ATOM 3956 N N . ILE B 1 84 ? 15.03480 25.18542 -27.42820 1.000 47.35015 84 ILE B N 1
ATOM 3957 C CA . ILE B 1 84 ? 14.67676 24.62211 -26.13283 1.000 48.89652 84 ILE B CA 1
ATOM 3958 C C . ILE B 1 84 ? 15.92875 24.46277 -25.27908 1.000 43.77926 84 ILE B C 1
ATOM 3959 O O . ILE B 1 84 ? 16.98769 24.03590 -25.76088 1.000 45.93610 84 ILE B O 1
ATOM 3964 N N . ARG B 1 85 ? 15.82007 24.83201 -24.00499 1.000 44.18895 85 ARG B N 1
ATOM 3965 C CA . ARG B 1 85 ? 16.93057 24.76365 -23.06251 1.000 43.83163 85 ARG B CA 1
ATOM 3966 C C . ARG B 1 85 ? 16.55421 23.83516 -21.91759 1.000 44.95860 85 ARG B C 1
ATOM 3967 O O . ARG B 1 85 ? 15.55260 24.06601 -21.23242 1.000 44.57605 85 ARG B O 1
ATOM 3975 N N . PHE B 1 86 ? 17.35910 22.79615 -21.70631 1.000 38.64271 86 PHE B N 1
ATOM 3976 C CA . PHE B 1 86 ? 17.15773 21.86378 -20.59818 1.000 42.39787 86 PHE B CA 1
ATOM 3977 C C . PHE B 1 86 ? 18.02393 22.32219 -19.43172 1.000 47.22107 86 PHE B C 1
ATOM 3978 O O . PHE B 1 86 ? 19.24565 22.14620 -19.44474 1.000 47.51375 86 PHE B O 1
ATOM 3986 N N . ARG B 1 87 ? 17.38554 22.90766 -18.41589 1.000 46.25654 87 ARG B N 1
ATOM 3987 C CA . ARG B 1 87 ? 18.08789 23.46384 -17.25795 1.000 45.99583 87 ARG B CA 1
ATOM 3988 C C . ARG B 1 87 ? 19.15569 24.46374 -17.69551 1.000 54.36531 87 ARG B C 1
ATOM 3989 O O . ARG B 1 87 ? 20.28318 24.46432 -17.19609 1.000 48.71682 87 ARG B O 1
ATOM 3997 N N . GLY B 1 88 ? 18.79605 25.32126 -18.65052 1.000 47.67868 88 GLY B N 1
ATOM 3998 C CA . GLY B 1 88 ? 19.71206 26.30321 -19.18793 1.000 41.77138 88 GLY B CA 1
ATOM 3999 C C . GLY B 1 88 ? 20.62734 25.80556 -20.28458 1.000 46.10365 88 GLY B C 1
ATOM 4000 O O . GLY B 1 88 ? 21.28950 26.62657 -20.93234 1.000 50.83392 88 GLY B O 1
ATOM 4001 N N . ARG B 1 89 ? 20.68603 24.49710 -20.52309 1.000 40.80892 89 ARG B N 1
ATOM 4002 C CA . ARG B 1 89 ? 21.56894 23.92706 -21.53201 1.000 46.05671 89 ARG B CA 1
ATOM 4003 C C . ARG B 1 89 ? 20.83945 23.79356 -22.86277 1.000 51.61308 89 ARG B C 1
ATOM 4004 O O . ARG B 1 89 ? 19.73920 23.23627 -22.92189 1.000 47.82788 89 ARG B O 1
ATOM 4012 N N . THR B 1 90 ? 21.46356 24.28824 -23.92880 1.000 51.29644 90 THR B N 1
ATOM 4013 C CA . THR B 1 90 ? 20.92679 24.10773 -25.26794 1.000 44.98010 90 THR B CA 1
ATOM 4014 C C . THR B 1 90 ? 21.15528 22.67061 -25.73345 1.000 49.90104 90 THR B C 1
ATOM 4015 O O . THR B 1 90 ? 21.73510 21.83906 -25.02772 1.000 51.08468 90 THR B O 1
ATOM 4019 N N . ILE B 1 91 ? 20.69272 22.37764 -26.95098 1.000 43.25743 91 ILE B N 1
ATOM 4020 C CA . ILE B 1 91 ? 20.91564 21.05473 -27.52769 1.000 45.63349 91 ILE B CA 1
ATOM 4021 C C . ILE B 1 91 ? 22.40707 20.79744 -27.70385 1.000 52.06656 91 ILE B C 1
ATOM 4022 O O . ILE B 1 91 ? 22.90218 19.69999 -27.41753 1.000 54.54904 91 ILE B O 1
ATOM 4027 N N . ALA B 1 92 ? 23.14863 21.80694 -28.16882 1.000 49.55774 92 ALA B N 1
ATOM 4028 C CA . ALA B 1 92 ? 24.59293 21.65923 -28.31145 1.000 46.49849 92 ALA B CA 1
ATOM 4029 C C . ALA B 1 92 ? 25.27522 21.48500 -26.96143 1.000 45.34701 92 ALA B C 1
ATOM 4030 O O . ALA B 1 92 ? 26.27607 20.76612 -26.86289 1.000 47.91770 92 ALA B O 1
ATOM 4032 N N . ASP B 1 93 ? 24.74835 22.12416 -25.91497 1.000 43.21974 93 ASP B N 1
ATOM 4033 C CA . ASP B 1 93 ? 25.33919 21.98954 -24.58727 1.000 40.53528 93 ASP B CA 1
ATOM 4034 C C . ASP B 1 93 ? 25.22314 20.55896 -24.07388 1.000 53.71174 93 ASP B C 1
ATOM 4035 O O . ASP B 1 93 ? 26.20794 19.97365 -23.60798 1.000 54.84289 93 ASP B O 1
ATOM 4040 N N . ILE B 1 94 ? 24.02341 19.97524 -24.15229 1.000 48.25876 94 ILE B N 1
ATOM 4041 C CA . ILE B 1 94 ? 23.83886 18.62860 -23.61964 1.000 48.01238 94 ILE B CA 1
ATOM 4042 C C . ILE B 1 94 ? 24.57284 17.60300 -24.47352 1.000 48.35209 94 ILE B C 1
ATOM 4043 O O . ILE B 1 94 ? 25.00768 16.56213 -23.96559 1.000 47.83604 94 ILE B O 1
ATOM 4048 N N . GLN B 1 95 ? 24.72969 17.86893 -25.77287 1.000 48.88214 95 GLN B N 1
ATOM 4049 C CA . GLN B 1 95 ? 25.53202 16.98614 -26.61107 1.000 50.72706 95 GLN B CA 1
ATOM 4050 C C . GLN B 1 95 ? 27.00516 17.02775 -26.23485 1.000 54.08593 95 GLN B C 1
ATOM 4051 O O . GLN B 1 95 ? 27.73697 16.07825 -26.53407 1.000 48.06937 95 GLN B O 1
ATOM 4057 N N . LYS B 1 96 ? 27.44836 18.10078 -25.58276 1.000 47.69899 96 LYS B N 1
ATOM 4058 C CA . LYS B 1 96 ? 28.81450 18.23475 -25.09458 1.000 59.63159 96 LYS B CA 1
ATOM 4059 C C . LYS B 1 96 ? 28.96568 17.82479 -23.63571 1.000 59.25539 96 LYS B C 1
ATOM 4060 O O . LYS B 1 96 ? 29.95829 17.18467 -23.27641 1.000 59.64950 96 LYS B O 1
ATOM 4066 N N . ASP B 1 97 ? 27.99073 18.16052 -22.79050 1.000 52.70678 97 ASP B N 1
ATOM 4067 C CA . ASP B 1 97 ? 28.14084 18.01427 -21.34782 1.000 50.44373 97 ASP B CA 1
ATOM 4068 C C . ASP B 1 97 ? 27.67250 16.66635 -20.81481 1.000 53.43620 97 ASP B C 1
ATOM 4069 O O . ASP B 1 97 ? 28.23553 16.17499 -19.82994 1.000 55.82691 97 ASP B O 1
ATOM 4074 N N . LEU B 1 98 ? 26.66174 16.05519 -21.42711 1.000 52.35474 98 LEU B N 1
ATOM 4075 C CA . LEU B 1 98 ? 26.11216 14.83663 -20.85270 1.000 52.59348 98 LEU B CA 1
ATOM 4076 C C . LEU B 1 98 ? 26.99785 13.62989 -21.16125 1.000 52.37066 98 LEU B C 1
ATOM 4077 O O . LEU B 1 98 ? 27.62098 13.56080 -22.22403 1.000 58.05127 98 LEU B O 1
ATOM 4082 N N . PRO B 1 99 ? 27.07218 12.67000 -20.23976 1.000 46.26194 99 PRO B N 1
ATOM 4083 C CA . PRO B 1 99 ? 27.82861 11.44291 -20.50820 1.000 51.63723 99 PRO B CA 1
ATOM 4084 C C . PRO B 1 99 ? 27.23496 10.66046 -21.67015 1.000 52.88248 99 PRO B C 1
ATOM 4085 O O . PRO B 1 99 ? 26.06719 10.81437 -22.03459 1.000 51.22421 99 PRO B O 1
ATOM 4089 N N . LYS B 1 100 ? 28.06883 9.80553 -22.25538 1.000 53.93766 100 LYS B N 1
ATOM 4090 C CA . LYS B 1 100 ? 27.68764 8.99004 -23.39631 1.000 47.88112 100 LYS B CA 1
ATOM 4091 C C . LYS B 1 100 ? 28.13625 7.55473 -23.16459 1.000 55.22664 100 LYS B C 1
ATOM 4092 O O . LYS B 1 100 ? 28.98350 7.27568 -22.31228 1.000 67.03990 100 LYS B O 1
ATOM 4098 N N . ALA B 1 101 ? 27.55331 6.64132 -23.93516 1.000 52.63334 101 ALA B N 1
ATOM 4099 C CA . ALA B 1 101 ? 27.99290 5.25672 -23.89988 1.000 64.13460 101 ALA B CA 1
ATOM 4100 C C . ALA B 1 101 ? 29.34372 5.11688 -24.59764 1.000 70.47325 101 ALA B C 1
ATOM 4101 O O . ALA B 1 101 ? 29.74091 5.95279 -25.41491 1.000 68.95446 101 ALA B O 1
ATOM 4103 N N . LYS B 1 102 ? 30.05706 4.04462 -24.25966 1.000 75.16417 102 LYS B N 1
ATOM 4104 C CA . LYS B 1 102 ? 31.38633 3.83032 -24.81667 1.000 75.16666 102 LYS B CA 1
ATOM 4105 C C . LYS B 1 102 ? 31.29810 3.59349 -26.32030 1.000 71.49072 102 LYS B C 1
ATOM 4106 O O . LYS B 1 102 ? 30.46960 2.80807 -26.79145 1.000 72.85362 102 LYS B O 1
ATOM 4112 N N . GLY B 1 103 ? 32.14755 4.28727 -27.07510 1.000 62.55876 103 GLY B N 1
ATOM 4113 C CA . GLY B 1 103 ? 32.14573 4.18576 -28.51796 1.000 70.96577 103 GLY B CA 1
ATOM 4114 C C . GLY B 1 103 ? 31.08523 5.00275 -29.22077 1.000 69.50584 103 GLY B C 1
ATOM 4115 O O . GLY B 1 103 ? 30.99883 4.94244 -30.45442 1.000 66.80094 103 GLY B O 1
ATOM 4116 N N . SER B 1 104 ? 30.28102 5.76544 -28.48555 1.000 66.74466 104 SER B N 1
ATOM 4117 C CA . SER B 1 104 ? 29.20824 6.56081 -29.05901 1.000 59.18029 104 SER B CA 1
ATOM 4118 C C . SER B 1 104 ? 29.43062 8.03522 -28.75503 1.000 53.38882 104 SER B C 1
ATOM 4119 O O . SER B 1 104 ? 30.01677 8.39477 -27.72960 1.000 53.99891 104 SER B O 1
ATOM 4122 N N . SER B 1 105 ? 28.95436 8.88673 -29.66176 1.000 56.26644 105 SER B N 1
ATOM 4123 C CA . SER B 1 105 ? 28.99621 10.33130 -29.48254 1.000 60.71295 105 SER B CA 1
ATOM 4124 C C . SER B 1 105 ? 27.62454 10.91575 -29.16867 1.000 57.42288 105 SER B C 1
ATOM 4125 O O . SER B 1 105 ? 27.47195 12.14175 -29.15103 1.000 55.17421 105 SER B O 1
ATOM 4128 N N . GLN B 1 106 ? 26.62682 10.07080 -28.91303 1.000 57.43148 106 GLN B N 1
ATOM 4129 C CA . GLN B 1 106 ? 25.26465 10.52829 -28.67925 1.000 55.32977 106 GLN B CA 1
ATOM 4130 C C . GLN B 1 106 ? 24.96247 10.60506 -27.18928 1.000 49.27138 106 GLN B C 1
ATOM 4131 O O . GLN B 1 106 ? 25.37479 9.72530 -26.42538 1.000 53.10823 106 GLN B O 1
ATOM 4137 N N . PRO B 1 107 ? 24.24323 11.63849 -26.75852 1.000 53.18106 107 PRO B N 1
ATOM 4138 C CA . PRO B 1 107 ? 23.87298 11.73709 -25.34348 1.000 58.66668 107 PRO B CA 1
ATOM 4139 C C . PRO B 1 107 ? 22.87931 10.65462 -24.95230 1.000 49.93574 107 PRO B C 1
ATOM 4140 O O . PRO B 1 107 ? 22.07209 10.19262 -25.76275 1.000 44.39311 107 PRO B O 1
ATOM 4144 N N . LEU B 1 108 ? 22.95273 10.24701 -23.68744 1.000 42.53987 108 LEU B N 1
ATOM 4145 C CA . LEU B 1 108 ? 22.06574 9.20697 -23.17798 1.000 43.24181 108 LEU B CA 1
ATOM 4146 C C . LEU B 1 108 ? 20.82953 9.83711 -22.54825 1.000 44.49718 108 LEU B C 1
ATOM 4147 O O . LEU B 1 108 ? 20.95673 10.79695 -21.77806 1.000 41.14170 108 LEU B O 1
ATOM 4152 N N . PRO B 1 109 ? 19.62998 9.33572 -22.85355 1.000 40.94611 109 PRO B N 1
ATOM 4153 C CA . PRO B 1 109 ? 18.42335 9.89885 -22.22579 1.000 33.21094 109 PRO B CA 1
ATOM 4154 C C . PRO B 1 109 ? 18.40790 9.75918 -20.71419 1.000 37.98727 109 PRO B C 1
ATOM 4155 O O . PRO B 1 109 ? 17.85107 10.62859 -20.03158 1.000 38.96151 109 PRO B O 1
ATOM 4159 N N . GLU B 1 110 ? 19.00678 8.69659 -20.16631 1.000 39.12951 110 GLU B N 1
ATOM 4160 C CA . GLU B 1 110 ? 19.10861 8.58160 -18.71443 1.000 39.54303 110 GLU B CA 1
ATOM 4161 C C . GLU B 1 110 ? 19.88583 9.75096 -18.12599 1.000 36.07266 110 GLU B C 1
ATOM 4162 O O . GLU B 1 110 ? 19.55279 10.24549 -17.04255 1.000 41.09720 110 GLU B O 1
ATOM 4168 N N . ALA B 1 111 ? 20.92563 10.20801 -18.82915 1.000 41.53684 111 ALA B N 1
ATOM 4169 C CA . ALA B 1 111 ? 21.73228 11.31561 -18.32743 1.000 36.20339 111 ALA B CA 1
ATOM 4170 C C . ALA B 1 111 ? 20.93821 12.61409 -18.31039 1.000 36.04631 111 ALA B C 1
ATOM 4171 O O . ALA B 1 111 ? 21.06733 13.41484 -17.37709 1.000 39.17687 111 ALA B O 1
ATOM 4173 N N . LEU B 1 112 ? 20.11036 12.84134 -19.33223 1.000 41.91732 112 LEU B N 1
ATOM 4174 C CA . LEU B 1 112 ? 19.27450 14.03604 -19.34109 1.000 40.44620 112 LEU B CA 1
ATOM 4175 C C . LEU B 1 112 ? 18.20794 13.97975 -18.25493 1.000 38.04105 112 LEU B C 1
ATOM 4176 O O . LEU B 1 112 ? 17.85928 15.01648 -17.67745 1.000 34.06125 112 LEU B O 1
ATOM 4181 N N . PHE B 1 113 ? 17.68301 12.78647 -17.96137 1.000 36.50739 113 PHE B N 1
ATOM 4182 C CA . PHE B 1 113 ? 16.72128 12.65494 -16.87149 1.000 38.11023 113 PHE B CA 1
ATOM 4183 C C . PHE B 1 113 ? 17.33765 13.08338 -15.54678 1.000 37.32700 113 PHE B C 1
ATOM 4184 O O . PHE B 1 113 ? 16.68932 13.76321 -14.74256 1.000 37.47940 113 PHE B O 1
ATOM 4192 N N . TRP B 1 114 ? 18.59318 12.69498 -15.30369 1.000 41.12286 114 TRP B N 1
ATOM 4193 C CA . TRP B 1 114 ? 19.30432 13.17854 -14.12451 1.000 34.77364 114 TRP B CA 1
ATOM 4194 C C . TRP B 1 114 ? 19.39871 14.69912 -14.13220 1.000 37.09830 114 TRP B C 1
ATOM 4195 O O . TRP B 1 114 ? 19.23663 15.34571 -13.09068 1.000 40.38431 114 TRP B O 1
ATOM 4206 N N . LEU B 1 115 ? 19.64785 15.28737 -15.30474 1.000 40.41079 115 LEU B N 1
ATOM 4207 C CA . LEU B 1 115 ? 19.76225 16.73881 -15.40263 1.000 39.31500 115 LEU B CA 1
ATOM 4208 C C . LEU B 1 115 ? 18.42211 17.42148 -15.15456 1.000 36.08864 115 LEU B C 1
ATOM 4209 O O . LEU B 1 115 ? 18.35496 18.42356 -14.43350 1.000 39.41759 115 LEU B O 1
ATOM 4214 N N . LEU B 1 116 ? 17.34478 16.89668 -15.74355 1.000 36.08859 116 LEU B N 1
ATOM 4215 C CA . LEU B 1 116 ? 16.03001 17.50615 -15.55821 1.000 39.69893 116 LEU B CA 1
ATOM 4216 C C . LEU B 1 116 ? 15.61631 17.49972 -14.09181 1.000 35.51302 116 LEU B C 1
ATOM 4217 O O . LEU B 1 116 ? 15.06397 18.48521 -13.58852 1.000 36.53407 116 LEU B O 1
ATOM 4222 N N . LEU B 1 117 ? 15.88731 16.40181 -13.38657 1.000 39.13694 117 LEU B N 1
ATOM 4223 C CA . LEU B 1 117 ? 15.42032 16.26419 -12.01152 1.000 42.74717 117 LEU B CA 1
ATOM 4224 C C . LEU B 1 117 ? 16.27173 17.07755 -11.04115 1.000 43.84552 117 LEU B C 1
ATOM 4225 O O . LEU B 1 117 ? 15.73712 17.81479 -10.20493 1.000 47.13801 117 LEU B O 1
ATOM 4230 N N . THR B 1 118 ? 17.59674 16.96478 -11.14368 1.000 43.29557 118 THR B N 1
ATOM 4231 C CA . THR B 1 118 ? 18.50530 17.59880 -10.19333 1.000 47.24483 118 THR B CA 1
ATOM 4232 C C . THR B 1 118 ? 19.00230 18.96808 -10.63511 1.000 50.31915 118 THR B C 1
ATOM 4233 O O . THR B 1 118 ? 19.28912 19.81175 -9.77939 1.000 51.76848 118 THR B O 1
ATOM 4237 N N . GLY B 1 119 ? 19.12112 19.21109 -11.93666 1.000 50.57857 119 GLY B N 1
ATOM 4238 C CA . GLY B 1 119 ? 19.74041 20.42513 -12.42038 1.000 44.67011 119 GLY B CA 1
ATOM 4239 C C . GLY B 1 119 ? 21.24223 20.34817 -12.55742 1.000 46.27801 119 GLY B C 1
ATOM 4240 O O . GLY B 1 119 ? 21.87364 21.36279 -12.87625 1.000 51.31944 119 GLY B O 1
ATOM 4241 N N . GLU B 1 120 ? 21.83146 19.17829 -12.33199 1.000 49.44906 120 GLU B N 1
ATOM 4242 C CA . GLU B 1 120 ? 23.26661 18.97237 -12.41028 1.000 48.32704 120 GLU B CA 1
ATOM 4243 C C . GLU B 1 120 ? 23.57044 17.87460 -13.42079 1.000 50.88586 120 GLU B C 1
ATOM 4244 O O . GLU B 1 120 ? 22.69431 17.09386 -13.80496 1.000 47.88888 120 GLU B O 1
ATOM 4250 N N . VAL B 1 121 ? 24.82908 17.82120 -13.84506 1.000 49.28826 121 VAL B N 1
ATOM 4251 C CA . VAL B 1 121 ? 25.27907 16.82563 -14.81373 1.000 44.23132 121 VAL B CA 1
ATOM 4252 C C . VAL B 1 121 ? 25.79025 15.59952 -14.06678 1.000 50.38705 121 VAL B C 1
ATOM 4253 O O . VAL B 1 121 ? 26.67594 15.71950 -13.20783 1.000 59.68449 121 VAL B O 1
ATOM 4257 N N . PRO B 1 122 ? 25.26794 14.41315 -14.35352 1.000 47.38992 122 PRO B N 1
ATOM 4258 C CA . PRO B 1 122 ? 25.74286 13.20682 -13.67286 1.000 52.28124 122 PRO B CA 1
ATOM 4259 C C . PRO B 1 122 ? 27.08273 12.73949 -14.22124 1.000 51.23728 122 PRO B C 1
ATOM 4260 O O . PRO B 1 122 ? 27.49489 13.09248 -15.32699 1.000 48.95101 122 PRO B O 1
ATOM 4264 N N . THR B 1 123 ? 27.76188 11.92387 -13.41924 1.000 46.42795 123 THR B N 1
ATOM 4265 C CA . THR B 1 123 ? 29.00809 11.32484 -13.86358 1.000 50.44983 123 THR B CA 1
ATOM 4266 C C . THR B 1 123 ? 28.72080 10.09830 -14.72543 1.000 51.92221 123 THR B C 1
ATOM 4267 O O . THR B 1 123 ? 27.59944 9.58418 -14.77305 1.000 52.07969 123 THR B O 1
ATOM 4271 N N . GLN B 1 124 ? 29.76044 9.62732 -15.41716 1.000 46.06034 124 GLN B N 1
ATOM 4272 C CA . GLN B 1 124 ? 29.59138 8.49210 -16.31766 1.000 53.47098 124 GLN B CA 1
ATOM 4273 C C . GLN B 1 124 ? 29.20002 7.22638 -15.56334 1.000 57.31056 124 GLN B C 1
ATOM 4274 O O . GLN B 1 124 ? 28.45656 6.39438 -16.09586 1.000 55.12205 124 GLN B O 1
ATOM 4280 N N . ALA B 1 125 ? 29.68023 7.06349 -14.32885 1.000 53.94791 125 ALA B N 1
ATOM 4281 C CA . ALA B 1 125 ? 29.29233 5.90578 -13.53197 1.000 51.20731 125 ALA B CA 1
ATOM 4282 C C . ALA B 1 125 ? 27.89479 6.06239 -12.94826 1.000 53.83813 125 ALA B C 1
ATOM 4283 O O . ALA B 1 125 ? 27.17791 5.06734 -12.79331 1.000 49.13851 125 ALA B O 1
ATOM 4285 N N . GLN B 1 126 ? 27.49389 7.29218 -12.61581 1.000 47.98376 126 GLN B N 1
ATOM 4286 C CA . GLN B 1 126 ? 26.14046 7.51484 -12.11794 1.000 53.89231 126 GLN B CA 1
ATOM 4287 C C . GLN B 1 126 ? 25.10110 7.18407 -13.18232 1.000 49.11776 126 GLN B C 1
ATOM 4288 O O . GLN B 1 126 ? 24.05304 6.60195 -12.87781 1.000 49.56430 126 GLN B O 1
ATOM 4294 N N . VAL B 1 127 ? 25.37612 7.54362 -14.43828 1.000 44.22757 127 VAL B N 1
ATOM 4295 C CA . VAL B 1 127 ? 24.46212 7.20807 -15.52583 1.000 39.24616 127 VAL B CA 1
ATOM 4296 C C . VAL B 1 127 ? 24.39396 5.69969 -15.71900 1.000 49.17880 127 VAL B C 1
ATOM 4297 O O . VAL B 1 127 ? 23.30955 5.12873 -15.89097 1.000 47.43928 127 VAL B O 1
ATOM 4301 N N . GLU B 1 128 ? 25.54865 5.03012 -15.69373 1.000 49.10708 128 GLU B N 1
ATOM 4302 C CA . GLU B 1 128 ? 25.56690 3.58338 -15.87672 1.000 55.64891 128 GLU B CA 1
ATOM 4303 C C . GLU B 1 128 ? 24.84523 2.86655 -14.74270 1.000 46.64664 128 GLU B C 1
ATOM 4304 O O . GLU B 1 128 ? 24.20975 1.83007 -14.96934 1.000 39.19985 128 GLU B O 1
ATOM 4310 N N . ASN B 1 129 ? 24.92162 3.40426 -13.52247 1.000 48.42795 129 ASN B N 1
ATOM 4311 C CA . ASN B 1 129 ? 24.19634 2.80669 -12.40614 1.000 55.44152 129 ASN B CA 1
ATOM 4312 C C . ASN B 1 129 ? 22.70012 3.07618 -12.51386 1.000 52.60085 129 ASN B C 1
ATOM 4313 O O . ASN B 1 129 ? 21.88262 2.21293 -12.17307 1.000 45.71463 129 ASN B O 1
ATOM 4318 N N . LEU B 1 130 ? 22.32197 4.26879 -12.98223 1.000 44.41005 130 LEU B N 1
ATOM 4319 C CA . LEU B 1 130 ? 20.90752 4.56137 -13.18810 1.000 45.27578 130 LEU B CA 1
ATOM 4320 C C . LEU B 1 130 ? 20.32156 3.67843 -14.28250 1.000 45.64164 130 LEU B C 1
ATOM 4321 O O . LEU B 1 130 ? 19.18725 3.20048 -14.16504 1.000 41.99298 130 LEU B O 1
ATOM 4326 N N . SER B 1 131 ? 21.08575 3.44216 -15.35144 1.000 44.61970 131 SER B N 1
ATOM 4327 C CA . SER B 1 131 ? 20.62628 2.54134 -16.40305 1.000 44.85566 131 SER B CA 1
ATOM 4328 C C . SER B 1 131 ? 20.44247 1.12610 -15.87191 1.000 49.71622 131 SER B C 1
ATOM 4329 O O . SER B 1 131 ? 19.47584 0.44170 -16.22857 1.000 47.83618 131 SER B O 1
ATOM 4332 N N . ALA B 1 132 ? 21.36134 0.67019 -15.01598 1.000 43.47497 132 ALA B N 1
ATOM 4333 C CA . ALA B 1 132 ? 21.23751 -0.66507 -14.44005 1.000 51.64066 132 ALA B CA 1
ATOM 4334 C C . ALA B 1 132 ? 20.03351 -0.75503 -13.51268 1.000 36.36330 132 ALA B C 1
ATOM 4335 O O . ALA B 1 132 ? 19.34951 -1.78432 -13.47196 1.000 40.89786 132 ALA B O 1
ATOM 4337 N N . ASP B 1 133 ? 19.76108 0.31211 -12.75912 1.000 38.22894 133 ASP B N 1
ATOM 4338 C CA . ASP B 1 133 ? 18.59665 0.31742 -11.88062 1.000 46.45264 133 ASP B CA 1
ATOM 4339 C C . ASP B 1 133 ? 17.30128 0.29376 -12.68361 1.000 36.81070 133 ASP B C 1
ATOM 4340 O O . ASP B 1 133 ? 16.36141 -0.42735 -12.33102 1.000 41.03237 133 ASP B O 1
ATOM 4345 N N . LEU B 1 134 ? 17.23688 1.06788 -13.77024 1.000 40.66131 134 LEU B N 1
ATOM 4346 C CA . LEU B 1 134 ? 16.04269 1.07467 -14.61076 1.000 40.82320 134 LEU B CA 1
ATOM 4347 C C . LEU B 1 134 ? 15.79209 -0.29895 -15.21987 1.000 45.50233 134 LEU B C 1
ATOM 4348 O O . LEU B 1 134 ? 14.66284 -0.80331 -15.20341 1.000 43.12827 134 LEU B O 1
ATOM 4353 N N . MET B 1 135 ? 16.83955 -0.92232 -15.76335 1.000 40.46383 135 MET B N 1
ATOM 4354 C CA . MET B 1 135 ? 16.68445 -2.23388 -16.37860 1.000 41.51834 135 MET B CA 1
ATOM 4355 C C . MET B 1 135 ? 16.38548 -3.32123 -15.35679 1.000 40.23591 135 MET B C 1
ATOM 4356 O O . MET B 1 135 ? 15.79974 -4.34752 -15.71802 1.000 39.65112 135 MET B O 1
ATOM 4361 N N . SER B 1 136 ? 16.76748 -3.12290 -14.09360 1.000 31.40474 136 SER B N 1
ATOM 4362 C CA . SER B 1 136 ? 16.38775 -4.07333 -13.05591 1.000 38.36929 136 SER B CA 1
ATOM 4363 C C . SER B 1 136 ? 14.89993 -4.00645 -12.73477 1.000 42.81550 136 SER B C 1
ATOM 4364 O O . SER B 1 136 ? 14.36089 -4.95442 -12.15378 1.000 42.92529 136 SER B O 1
ATOM 4367 N N . ARG B 1 137 ? 14.22966 -2.91290 -13.09746 1.000 39.47028 137 ARG B N 1
ATOM 4368 C CA . ARG B 1 137 ? 12.80155 -2.73958 -12.86919 1.000 39.38329 137 ARG B CA 1
ATOM 4369 C C . ARG B 1 137 ? 11.97407 -2.98379 -14.12504 1.000 38.80912 137 ARG B C 1
ATOM 4370 O O . ARG B 1 137 ? 10.78792 -2.64323 -14.14766 1.000 43.44583 137 ARG B O 1
ATOM 4378 N N . SER B 1 138 ? 12.56736 -3.56781 -15.16412 1.000 39.49897 138 SER B N 1
ATOM 4379 C CA . SER B 1 138 ? 11.95119 -3.62010 -16.48271 1.000 33.49940 138 SER B CA 1
ATOM 4380 C C . SER B 1 138 ? 11.03151 -4.81632 -16.68708 1.000 41.92272 138 SER B C 1
ATOM 4381 O O . SER B 1 138 ? 10.38692 -4.90330 -17.73789 1.000 42.13616 138 SER B O 1
ATOM 4384 N N . GLU B 1 139 ? 10.95234 -5.73479 -15.72899 1.000 36.84909 139 GLU B N 1
ATOM 4385 C CA . GLU B 1 139 ? 10.15019 -6.93776 -15.91576 1.000 44.98171 139 GLU B CA 1
ATOM 4386 C C . GLU B 1 139 ? 8.66664 -6.59282 -15.85719 1.000 41.39482 139 GLU B C 1
ATOM 4387 O O . GLU B 1 139 ? 8.18726 -6.04778 -14.85799 1.000 39.83648 139 GLU B O 1
ATOM 4393 N N . LEU B 1 140 ? 7.94264 -6.91082 -16.92213 1.000 37.84840 140 LEU B N 1
ATOM 4394 C CA . LEU B 1 140 ? 6.50964 -6.64806 -16.95221 1.000 44.51158 140 LEU B CA 1
ATOM 4395 C C . LEU B 1 140 ? 5.76955 -7.69281 -16.12530 1.000 42.84915 140 LEU B C 1
ATOM 4396 O O . LEU B 1 140 ? 6.05392 -8.88790 -16.25112 1.000 41.98767 140 LEU B O 1
ATOM 4401 N N . PRO B 1 141 ? 4.82767 -7.28675 -15.27631 1.000 38.81794 141 PRO B N 1
ATOM 4402 C CA . PRO B 1 141 ? 3.99583 -8.26717 -14.57252 1.000 40.61959 141 PRO B CA 1
ATOM 4403 C C . PRO B 1 141 ? 3.25249 -9.16074 -15.55428 1.000 41.03661 141 PRO B C 1
ATOM 4404 O O . PRO B 1 141 ? 3.04615 -8.81717 -16.72076 1.000 43.01613 141 PRO B O 1
ATOM 4408 N N . SER B 1 142 ? 2.84841 -10.33164 -15.05815 1.000 34.08549 142 SER B N 1
ATOM 4409 C CA . SER B 1 142 ? 2.21763 -11.32549 -15.92093 1.000 38.14540 142 SER B CA 1
ATOM 4410 C C . SER B 1 142 ? 0.92564 -10.79872 -16.53735 1.000 36.56571 142 SER B C 1
ATOM 4411 O O . SER B 1 142 ? 0.62334 -11.08870 -17.70051 1.000 36.00415 142 SER B O 1
ATOM 4414 N N . HIS B 1 143 ? 0.15014 -10.01850 -15.78030 1.000 36.04439 143 HIS B N 1
ATOM 4415 C CA . HIS B 1 143 ? -1.14267 -9.57843 -16.29548 1.000 33.93929 143 HIS B CA 1
ATOM 4416 C C . HIS B 1 143 ? -0.99242 -8.50251 -17.36564 1.000 36.33152 143 HIS B C 1
ATOM 4417 O O . HIS B 1 143 ? -1.87215 -8.35964 -18.22119 1.000 37.81416 143 HIS B O 1
ATOM 4424 N N . VAL B 1 144 ? 0.10681 -7.74599 -17.34726 1.000 33.52622 144 VAL B N 1
ATOM 4425 C CA . VAL B 1 144 ? 0.33006 -6.75816 -18.39894 1.000 33.85718 144 VAL B CA 1
ATOM 4426 C C . VAL B 1 144 ? 0.73478 -7.44402 -19.70027 1.000 39.91368 144 VAL B C 1
ATOM 4427 O O . VAL B 1 144 ? 0.25643 -7.08238 -20.78304 1.000 40.22911 144 VAL B O 1
ATOM 4431 N N . VAL B 1 145 ? 1.61610 -8.44471 -19.61720 1.000 40.49677 145 VAL B N 1
ATOM 4432 C CA . VAL B 1 145 ? 1.99835 -9.20883 -20.80405 1.000 42.62805 145 VAL B CA 1
ATOM 4433 C C . VAL B 1 145 ? 0.77721 -9.88996 -21.40885 1.000 41.45293 145 VAL B C 1
ATOM 4434 O O . VAL B 1 145 ? 0.55985 -9.85466 -22.62616 1.000 46.32586 145 VAL B O 1
ATOM 4438 N N . GLN B 1 146 ? -0.03739 -10.52260 -20.56131 1.000 40.00459 146 GLN B N 1
ATOM 4439 C CA . GLN B 1 146 ? -1.24964 -11.18193 -21.03700 1.000 40.89388 146 GLN B CA 1
ATOM 4440 C C . GLN B 1 146 ? -2.20453 -10.18553 -21.68016 1.000 41.07727 146 GLN B C 1
ATOM 4441 O O . GLN B 1 146 ? -2.79109 -10.46357 -22.73307 1.000 41.70485 146 GLN B O 1
ATOM 4447 N N . LEU B 1 147 ? -2.36679 -9.01574 -21.06063 1.000 41.39647 147 LEU B N 1
ATOM 4448 C CA . LEU B 1 147 ? -3.27882 -8.00497 -21.58490 1.000 42.85967 147 LEU B CA 1
ATOM 4449 C C . LEU B 1 147 ? -2.84132 -7.52522 -22.96471 1.000 39.93884 147 LEU B C 1
ATOM 4450 O O . LEU B 1 147 ? -3.65899 -7.41856 -23.88551 1.000 37.83412 147 LEU B O 1
ATOM 4455 N N . LEU B 1 148 ? -1.54835 -7.23890 -23.12973 1.000 35.87963 148 LEU B N 1
ATOM 4456 C CA . LEU B 1 148 ? -1.06763 -6.72612 -24.40920 1.000 44.44370 148 LEU B CA 1
ATOM 4457 C C . LEU B 1 148 ? -1.17462 -7.77697 -25.50761 1.000 44.17977 148 LEU B C 1
ATOM 4458 O O . LEU B 1 148 ? -1.52183 -7.45383 -26.64966 1.000 42.85274 148 LEU B O 1
ATOM 4463 N N . ASP B 1 149 ? -0.88843 -9.03982 -25.18156 1.000 41.10468 149 ASP B N 1
ATOM 4464 C CA . ASP B 1 149 ? -0.92853 -10.10054 -26.18245 1.000 43.36400 149 ASP B CA 1
ATOM 4465 C C . ASP B 1 149 ? -2.33571 -10.37533 -26.69605 1.000 42.91296 149 ASP B C 1
ATOM 4466 O O . ASP B 1 149 ? -2.48328 -10.90014 -27.80485 1.000 45.41864 149 ASP B O 1
ATOM 4471 N N . ASN B 1 150 ? -3.36810 -10.03387 -25.92723 1.000 39.86059 150 ASN B N 1
ATOM 4472 C CA . ASN B 1 150 ? -4.74171 -10.29701 -26.33050 1.000 39.65801 150 ASN B CA 1
ATOM 4473 C C . ASN B 1 150 ? -5.44844 -9.08025 -26.91233 1.000 41.68859 150 ASN B C 1
ATOM 4474 O O . ASN B 1 150 ? -6.57275 -9.21940 -27.40520 1.000 43.18007 150 ASN B O 1
ATOM 4479 N N . LEU B 1 151 ? -4.83216 -7.90281 -26.86845 1.000 39.69586 151 LEU B N 1
ATOM 4480 C CA . LEU B 1 151 ? -5.44718 -6.73475 -27.47977 1.000 39.81506 151 LEU B CA 1
ATOM 4481 C C . LEU B 1 151 ? -5.44594 -6.88276 -28.99967 1.000 37.43206 151 LEU B C 1
ATOM 4482 O O . LEU B 1 151 ? -4.47920 -7.39220 -29.57463 1.000 44.38066 151 LEU B O 1
ATOM 4487 N N . PRO B 1 152 ? -6.50973 -6.45834 -29.67423 1.000 36.26528 152 PRO B N 1
ATOM 4488 C CA . PRO B 1 152 ? -6.55249 -6.58886 -31.13315 1.000 39.87233 152 PRO B CA 1
ATOM 4489 C C . PRO B 1 152 ? -5.54903 -5.66600 -31.80670 1.000 46.65366 152 PRO B C 1
ATOM 4490 O O . PRO B 1 152 ? -5.16104 -4.62591 -31.26745 1.000 43.87176 152 PRO B O 1
ATOM 4494 N N . LYS B 1 153 ? -5.12772 -6.06569 -33.00972 1.000 44.36847 153 LYS B N 1
ATOM 4495 C CA . LYS B 1 153 ? -4.13361 -5.29552 -33.74836 1.000 48.86574 153 LYS B CA 1
ATOM 4496 C C . LYS B 1 153 ? -4.67453 -3.96317 -34.25087 1.000 41.98036 153 LYS B C 1
ATOM 4497 O O . LYS B 1 153 ? -3.88569 -3.04342 -34.49017 1.000 49.08889 153 LYS B O 1
ATOM 4503 N N . ASP B 1 154 ? -5.99078 -3.83229 -34.41685 1.000 42.72396 154 ASP B N 1
ATOM 4504 C CA . ASP B 1 154 ? -6.55514 -2.57967 -34.90290 1.000 48.08782 154 ASP B CA 1
ATOM 4505 C C . ASP B 1 154 ? -6.73078 -1.53706 -33.80533 1.000 44.18600 154 ASP B C 1
ATOM 4506 O O . ASP B 1 154 ? -7.10217 -0.39936 -34.11194 1.000 51.06013 154 ASP B O 1
ATOM 4511 N N . LEU B 1 155 ? -6.48703 -1.89059 -32.54536 1.000 43.38812 155 LEU B N 1
ATOM 4512 C CA . LEU B 1 155 ? -6.44276 -0.90206 -31.47508 1.000 43.36788 155 LEU B CA 1
ATOM 4513 C C . LEU B 1 155 ? -5.13615 -0.12633 -31.58698 1.000 34.82694 155 LEU B C 1
ATOM 4514 O O . LEU B 1 155 ? -4.05534 -0.72526 -31.59814 1.000 41.18488 155 LEU B O 1
ATOM 4519 N N . HIS B 1 156 ? -5.23818 1.19688 -31.67043 1.000 40.17240 156 HIS B N 1
ATOM 4520 C CA . HIS B 1 156 ? -4.08108 2.02394 -31.98362 1.000 36.10588 156 HIS B CA 1
ATOM 4521 C C . HIS B 1 156 ? -2.97991 1.81788 -30.94493 1.000 36.92741 156 HIS B C 1
ATOM 4522 O O . HIS B 1 156 ? -3.27111 1.66074 -29.75260 1.000 38.23387 156 HIS B O 1
ATOM 4529 N N . PRO B 1 157 ? -1.71039 1.79762 -31.36287 1.000 36.48815 157 PRO B N 1
ATOM 4530 C CA . PRO B 1 157 ? -0.62044 1.55865 -30.40098 1.000 33.34474 157 PRO B CA 1
ATOM 4531 C C . PRO B 1 157 ? -0.58125 2.54958 -29.25022 1.000 35.88119 157 PRO B C 1
ATOM 4532 O O . PRO B 1 157 ? -0.15275 2.18103 -28.14904 1.000 34.45695 157 PRO B O 1
ATOM 4536 N N . MET B 1 158 ? -1.00659 3.79711 -29.46520 1.000 30.24219 158 MET B N 1
ATOM 4537 C CA . MET B 1 158 ? -1.05745 4.74866 -28.35939 1.000 32.31239 158 MET B CA 1
ATOM 4538 C C . MET B 1 158 ? -2.11120 4.34583 -27.33651 1.000 30.12919 158 MET B C 1
ATOM 4539 O O . MET B 1 158 ? -1.91814 4.53728 -26.13047 1.000 32.80120 158 MET B O 1
ATOM 4544 N N . ALA B 1 159 ? -3.22953 3.78122 -27.79593 1.000 30.02434 159 ALA B N 1
ATOM 4545 C CA . ALA B 1 159 ? -4.22675 3.27192 -26.86108 1.000 34.58720 159 ALA B CA 1
ATOM 4546 C C . ALA B 1 159 ? -3.68888 2.07708 -26.08287 1.000 32.35821 159 ALA B C 1
ATOM 4547 O O . ALA B 1 159 ? -3.88377 1.98453 -24.86584 1.000 33.66770 159 ALA B O 1
ATOM 4549 N N . GLN B 1 160 ? -3.00132 1.15666 -26.76355 1.000 27.90511 160 GLN B N 1
ATOM 4550 C CA . GLN B 1 160 ? -2.38038 0.04061 -26.05825 1.000 33.37583 160 GLN B CA 1
ATOM 4551 C C . GLN B 1 160 ? -1.30769 0.52280 -25.09298 1.000 29.59121 160 GLN B C 1
ATOM 4552 O O . GLN B 1 160 ? -1.08777 -0.09925 -24.04761 1.000 31.31286 160 GLN B O 1
ATOM 4558 N N . PHE B 1 161 ? -0.63763 1.62880 -25.42250 1.000 28.88370 161 PHE B N 1
ATOM 4559 C CA . PHE B 1 161 ? 0.39682 2.16966 -24.54622 1.000 28.04203 161 PHE B CA 1
ATOM 4560 C C . PHE B 1 161 ? -0.20491 2.68067 -23.24213 1.000 26.69316 161 PHE B C 1
ATOM 4561 O O . PHE B 1 161 ? 0.25122 2.31630 -22.15192 1.000 28.03121 161 PHE B O 1
ATOM 4569 N N . SER B 1 162 ? -1.23415 3.52787 -23.33610 1.000 27.57244 162 SER B N 1
ATOM 4570 C CA . SER B 1 162 ? -1.89498 4.03269 -22.13511 1.000 34.35915 162 SER B CA 1
ATOM 4571 C C . SER B 1 162 ? -2.50417 2.90035 -21.31854 1.000 25.93523 162 SER B C 1
ATOM 4572 O O . SER B 1 162 ? -2.46810 2.92721 -20.08262 1.000 29.28843 162 SER B O 1
ATOM 4575 N N . ILE B 1 163 ? -3.07838 1.90238 -21.99289 1.000 30.14014 163 ILE B N 1
ATOM 4576 C CA . ILE B 1 163 ? -3.70194 0.78243 -21.29147 1.000 31.79694 163 ILE B CA 1
ATOM 4577 C C . ILE B 1 163 ? -2.66630 0.03248 -20.46312 1.000 30.17531 163 ILE B C 1
ATOM 4578 O O . ILE B 1 163 ? -2.88799 -0.27419 -19.28572 1.000 29.99618 163 ILE B O 1
ATOM 4583 N N . ALA B 1 164 ? -1.51345 -0.26449 -21.06658 1.000 29.38216 164 ALA B N 1
ATOM 4584 C CA . ALA B 1 164 ? -0.46735 -0.99214 -20.35583 1.000 30.81982 164 ALA B CA 1
ATOM 4585 C C . ALA B 1 164 ? 0.05572 -0.19415 -19.16844 1.000 29.67071 164 ALA B C 1
ATOM 4586 O O . ALA B 1 164 ? 0.27720 -0.75137 -18.08688 1.000 31.57717 164 ALA B O 1
ATOM 4588 N N . VAL B 1 165 ? 0.26088 1.11255 -19.35130 1.000 25.46811 165 VAL B N 1
ATOM 4589 C CA . VAL B 1 165 ? 0.73640 1.95359 -18.25539 1.000 26.15165 165 VAL B CA 1
ATOM 4590 C C . VAL B 1 165 ? -0.28164 1.98052 -17.12252 1.000 33.82941 165 VAL B C 1
ATOM 4591 O O . VAL B 1 165 ? 0.07628 1.86934 -15.94279 1.000 31.80010 165 VAL B O 1
ATOM 4595 N N . THR B 1 166 ? -1.56624 2.12454 -17.46115 1.000 29.61421 166 THR B N 1
ATOM 4596 C CA . THR B 1 166 ? -2.60554 2.12966 -16.43646 1.000 27.72457 166 THR B CA 1
ATOM 4597 C C . THR B 1 166 ? -2.67538 0.78830 -15.71661 1.000 29.42120 166 THR B C 1
ATOM 4598 O O . THR B 1 166 ? -2.88040 0.73828 -14.49808 1.000 32.48501 166 THR B O 1
ATOM 4602 N N . ALA B 1 167 ? -2.49784 -0.31119 -16.45302 1.000 24.40491 167 ALA B N 1
ATOM 4603 C CA . ALA B 1 167 ? -2.55714 -1.63583 -15.84637 1.000 29.61411 167 ALA B CA 1
ATOM 4604 C C . ALA B 1 167 ? -1.46570 -1.85069 -14.80590 1.000 30.40712 167 ALA B C 1
ATOM 4605 O O . ALA B 1 167 ? -1.58094 -2.76617 -13.98486 1.000 29.88448 167 ALA B O 1
ATOM 4607 N N . LEU B 1 168 ? -0.41526 -1.03344 -14.81653 1.000 29.81503 168 LEU B N 1
ATOM 4608 C CA . LEU B 1 168 ? 0.63667 -1.12269 -13.81235 1.000 33.29053 168 LEU B CA 1
ATOM 4609 C C . LEU B 1 168 ? 0.27018 -0.43338 -12.50462 1.000 32.56155 168 LEU B C 1
ATOM 4610 O O . LEU B 1 168 ? 1.08190 -0.44419 -11.57264 1.000 32.57576 168 LEU B O 1
ATOM 4615 N N . GLU B 1 169 ? -0.92444 0.16005 -12.41422 1.000 32.42935 169 GLU B N 1
ATOM 4616 C CA . GLU B 1 169 ? -1.34543 0.81899 -11.18095 1.000 29.62804 169 GLU B CA 1
ATOM 4617 C C . GLU B 1 169 ? -1.36836 -0.14784 -10.00464 1.000 24.71309 169 GLU B C 1
ATOM 4618 O O . GLU B 1 169 ? -1.19147 0.27010 -8.85476 1.000 33.23279 169 GLU B O 1
ATOM 4624 N N . SER B 1 170 ? -1.57194 -1.44049 -10.26863 1.000 31.57594 170 SER B N 1
ATOM 4625 C CA . SER B 1 170 ? -1.52977 -2.43363 -9.20224 1.000 32.95261 170 SER B CA 1
ATOM 4626 C C . SER B 1 170 ? -0.17283 -2.48260 -8.51164 1.000 33.78052 170 SER B C 1
ATOM 4627 O O . SER B 1 170 ? -0.08781 -2.94889 -7.37100 1.000 35.56775 170 SER B O 1
ATOM 4630 N N . GLU B 1 171 ? 0.88378 -2.01004 -9.16977 1.000 33.89276 171 GLU B N 1
ATOM 4631 C CA . GLU B 1 171 ? 2.22304 -1.99253 -8.59665 1.000 39.18793 171 GLU B CA 1
ATOM 4632 C C . GLU B 1 171 ? 2.55128 -0.68327 -7.89210 1.000 35.65832 171 GLU B C 1
ATOM 4633 O O . GLU B 1 171 ? 3.62729 -0.57430 -7.29609 1.000 38.80929 171 GLU B O 1
ATOM 4639 N N . SER B 1 172 ? 1.66001 0.30472 -7.94648 1.000 37.11093 172 SER B N 1
ATOM 4640 C CA . SER B 1 172 ? 1.98600 1.64524 -7.47504 1.000 29.14955 172 SER B CA 1
ATOM 4641 C C . SER B 1 172 ? 2.27644 1.64830 -5.98097 1.000 38.39645 172 SER B C 1
ATOM 4642 O O . SER B 1 172 ? 1.41878 1.28782 -5.16812 1.000 33.64369 172 SER B O 1
ATOM 4645 N N . LYS B 1 173 ? 3.49369 2.06474 -5.62544 1.000 33.28745 173 LYS B N 1
ATOM 4646 C CA . LYS B 1 173 ? 3.84845 2.21049 -4.22032 1.000 32.42163 173 LYS B CA 1
ATOM 4647 C C . LYS B 1 173 ? 3.22705 3.46194 -3.61536 1.000 32.77777 173 LYS B C 1
ATOM 4648 O O . LYS B 1 173 ? 2.96074 3.49611 -2.40911 1.000 34.38694 173 LYS B O 1
ATOM 4654 N N . PHE B 1 174 ? 2.99176 4.49638 -4.42785 1.000 32.59225 174 PHE B N 1
ATOM 4655 C CA . PHE B 1 174 ? 2.39323 5.71813 -3.90170 1.000 32.90384 174 PHE B CA 1
ATOM 4656 C C . PHE B 1 174 ? 0.94072 5.49658 -3.49943 1.000 32.14018 174 PHE B C 1
ATOM 4657 O O . PHE B 1 174 ? 0.50917 5.96420 -2.43955 1.000 35.18601 174 PHE B O 1
ATOM 4665 N N . ALA B 1 175 ? 0.16752 4.79771 -4.33502 1.000 31.34123 175 ALA B N 1
ATOM 4666 C CA . ALA B 1 175 ? -1.23178 4.54734 -4.00114 1.000 36.50033 175 ALA B CA 1
ATOM 4667 C C . ALA B 1 175 ? -1.35369 3.72797 -2.72335 1.000 34.77403 175 ALA B C 1
ATOM 4668 O O . ALA B 1 175 ? -2.20099 4.01697 -1.87020 1.000 42.37331 175 ALA B O 1
ATOM 4670 N N . LYS B 1 176 ? -0.50968 2.70509 -2.56921 1.000 35.32016 176 LYS B N 1
ATOM 4671 C CA . LYS B 1 176 ? -0.52930 1.91377 -1.34302 1.000 41.22365 176 LYS B CA 1
ATOM 4672 C C . LYS B 1 176 ? -0.10491 2.74991 -0.14357 1.000 36.10141 176 LYS B C 1
ATOM 4673 O O . LYS B 1 176 ? -0.72424 2.67705 0.92383 1.000 40.95945 176 LYS B O 1
ATOM 4679 N N . ALA B 1 177 ? 0.94731 3.55597 -0.30245 1.000 34.93435 177 ALA B N 1
ATOM 4680 C CA . ALA B 1 177 ? 1.41532 4.38705 0.80123 1.000 35.00404 177 ALA B CA 1
ATOM 4681 C C . ALA B 1 177 ? 0.37174 5.42520 1.19308 1.000 39.38723 177 ALA B C 1
ATOM 4682 O O . ALA B 1 177 ? 0.20869 5.73070 2.38007 1.000 38.60937 177 ALA B O 1
ATOM 4684 N N . TYR B 1 178 ? -0.34890 5.97764 0.21370 1.000 35.86701 178 TYR B N 1
ATOM 4685 C CA . TYR B 1 178 ? -1.40427 6.92907 0.54307 1.000 34.03360 178 TYR B CA 1
ATOM 4686 C C . TYR B 1 178 ? -2.52144 6.25337 1.32703 1.000 37.13633 178 TYR B C 1
ATOM 4687 O O . TYR B 1 178 ? -3.06948 6.83749 2.26883 1.000 36.90256 178 TYR B O 1
ATOM 4696 N N . ALA B 1 179 ? -2.87559 5.02112 0.95011 1.000 37.23783 179 ALA B N 1
ATOM 4697 C CA . ALA B 1 179 ? -3.88931 4.28225 1.69553 1.000 36.67570 179 ALA B CA 1
ATOM 4698 C C . ALA B 1 179 ? -3.43802 3.99797 3.12159 1.000 42.22295 179 ALA B C 1
ATOM 4699 O O . ALA B 1 179 ? -4.27465 3.81593 4.01339 1.000 45.12726 179 ALA B O 1
ATOM 4701 N N . GLN B 1 180 ? -2.12652 3.94963 3.35570 1.000 37.89023 180 GLN B N 1
ATOM 4702 C CA . GLN B 1 180 ? -1.59696 3.75964 4.69861 1.000 44.97806 180 GLN B CA 1
ATOM 4703 C C . GLN B 1 180 ? -1.56750 5.04789 5.50765 1.000 43.89832 180 GLN B C 1
ATOM 4704 O O . GLN B 1 180 ? -1.32143 4.99372 6.71740 1.000 50.32897 180 GLN B O 1
ATOM 4710 N N . GLY B 1 181 ? -1.80733 6.19237 4.87628 1.000 42.67500 181 GLY B N 1
ATOM 4711 C CA . GLY B 1 181 ? -1.80817 7.45678 5.58559 1.000 34.93059 181 GLY B CA 1
ATOM 4712 C C . GLY B 1 181 ? -0.43796 8.05514 5.81009 1.000 38.30223 181 GLY B C 1
ATOM 4713 O O . GLY B 1 181 ? -0.18431 8.62875 6.87646 1.000 49.97160 181 GLY B O 1
ATOM 4714 N N . ILE B 1 182 ? 0.46143 7.93884 4.83002 1.000 40.76459 182 ILE B N 1
ATOM 4715 C CA . ILE B 1 182 ? 1.79987 8.49455 4.99075 1.000 45.75780 182 ILE B CA 1
ATOM 4716 C C . ILE B 1 182 ? 1.73182 10.01624 5.05373 1.000 43.66158 182 ILE B C 1
ATOM 4717 O O . ILE B 1 182 ? 0.77258 10.65188 4.60070 1.000 44.50538 182 ILE B O 1
ATOM 4722 N N . SER B 1 183 ? 2.77704 10.60589 5.62483 1.000 47.42873 183 SER B N 1
ATOM 4723 C CA . SER B 1 183 ? 2.85328 12.05344 5.73376 1.000 42.80476 183 SER B CA 1
ATOM 4724 C C . SER B 1 183 ? 3.03148 12.68916 4.35998 1.000 45.07744 183 SER B C 1
ATOM 4725 O O . SER B 1 183 ? 3.59192 12.09062 3.43810 1.000 45.69872 183 SER B O 1
ATOM 4728 N N . LYS B 1 184 ? 2.54059 13.92367 4.23406 1.000 45.89802 184 LYS B N 1
ATOM 4729 C CA . LYS B 1 184 ? 2.70168 14.67162 2.99202 1.000 47.15117 184 LYS B CA 1
ATOM 4730 C C . LYS B 1 184 ? 4.17237 14.87859 2.64837 1.000 55.09273 184 LYS B C 1
ATOM 4731 O O . LYS B 1 184 ? 4.52556 14.99357 1.46846 1.000 47.85647 184 LYS B O 1
ATOM 4737 N N . GLN B 1 185 ? 5.04426 14.90999 3.65911 1.000 52.03638 185 GLN B N 1
ATOM 4738 C CA . GLN B 1 185 ? 6.46814 15.12257 3.43157 1.000 51.62321 185 GLN B CA 1
ATOM 4739 C C . GLN B 1 185 ? 7.16283 13.89928 2.84955 1.000 51.98894 185 GLN B C 1
ATOM 4740 O O . GLN B 1 185 ? 8.34041 13.99288 2.48671 1.000 48.24949 185 GLN B O 1
ATOM 4746 N N . ASP B 1 186 ? 6.47320 12.76345 2.75372 1.000 45.72056 186 ASP B N 1
ATOM 4747 C CA . ASP B 1 186 ? 7.04668 11.54284 2.20457 1.000 43.85794 186 ASP B CA 1
ATOM 4748 C C . ASP B 1 186 ? 6.46807 11.18889 0.84006 1.000 44.00022 186 ASP B C 1
ATOM 4749 O O . ASP B 1 186 ? 6.77044 10.11370 0.31097 1.000 45.20113 186 ASP B O 1
ATOM 4754 N N . TYR B 1 187 ? 5.64857 12.06886 0.25750 1.000 39.47975 187 TYR B N 1
ATOM 4755 C CA . TYR B 1 187 ? 5.02838 11.77655 -1.03269 1.000 38.49495 187 TYR B CA 1
ATOM 4756 C C . TYR B 1 187 ? 6.07644 11.56075 -2.11798 1.000 36.90766 187 TYR B C 1
ATOM 4757 O O . TYR B 1 187 ? 5.98510 10.61084 -2.90513 1.000 38.86387 187 TYR B O 1
ATOM 4766 N N . TRP B 1 188 ? 7.08211 12.44016 -2.17528 1.000 35.76228 188 TRP B N 1
ATOM 4767 C CA . TRP B 1 188 ? 8.03881 12.41272 -3.27888 1.000 36.62723 188 TRP B CA 1
ATOM 4768 C C . TRP B 1 188 ? 8.80990 11.10099 -3.33510 1.000 37.79263 188 TRP B C 1
ATOM 4769 O O . TRP B 1 188 ? 9.18396 10.64911 -4.42384 1.000 40.09081 188 TRP B O 1
ATOM 4780 N N . SER B 1 189 ? 9.06344 10.48206 -2.18011 1.000 35.86712 189 SER B N 1
ATOM 4781 C CA . SER B 1 189 ? 9.87146 9.26655 -2.14780 1.000 39.69768 189 SER B CA 1
ATOM 4782 C C . SER B 1 189 ? 9.18145 8.12650 -2.88612 1.000 38.25519 189 SER B C 1
ATOM 4783 O O . SER B 1 189 ? 9.80606 7.41840 -3.68532 1.000 39.80784 189 SER B O 1
ATOM 4786 N N . TYR B 1 190 ? 7.88818 7.93074 -2.62729 1.000 36.48475 190 TYR B N 1
ATOM 4787 C CA . TYR B 1 190 ? 7.14444 6.89867 -3.33872 1.000 40.41553 190 TYR B CA 1
ATOM 4788 C C . TYR B 1 190 ? 6.84634 7.30684 -4.77440 1.000 33.54114 190 TYR B C 1
ATOM 4789 O O . TYR B 1 190 ? 6.80775 6.44773 -5.66223 1.000 36.04425 190 TYR B O 1
ATOM 4798 N N . THR B 1 191 ? 6.63666 8.60242 -5.01994 1.000 32.24360 191 THR B N 1
ATOM 4799 C CA . THR B 1 191 ? 6.51220 9.08249 -6.39262 1.000 33.15213 191 THR B CA 1
ATOM 4800 C C . THR B 1 191 ? 7.77844 8.78793 -7.18676 1.000 36.88300 191 THR B C 1
ATOM 4801 O O . THR B 1 191 ? 7.71241 8.39103 -8.35704 1.000 34.34070 191 THR B O 1
ATOM 4805 N N . PHE B 1 192 ? 8.94179 8.96675 -6.55704 1.000 37.14315 192 PHE B N 1
ATOM 4806 C CA . PHE B 1 192 ? 10.21083 8.67802 -7.21701 1.000 33.64920 192 PHE B CA 1
ATOM 4807 C C . PHE B 1 192 ? 10.31494 7.20254 -7.58394 1.000 31.41140 192 PHE B C 1
ATOM 4808 O O . PHE B 1 192 ? 10.63462 6.85603 -8.72718 1.000 34.71232 192 PHE B O 1
ATOM 4816 N N . GLU B 1 193 ? 10.05142 6.31585 -6.61954 1.000 29.22828 193 GLU B N 1
ATOM 4817 C CA . GLU B 1 193 ? 10.17553 4.88412 -6.87683 1.000 31.80847 193 GLU B CA 1
ATOM 4818 C C . GLU B 1 193 ? 9.19233 4.42401 -7.94543 1.000 35.61607 193 GLU B C 1
ATOM 4819 O O . GLU B 1 193 ? 9.53045 3.58310 -8.78768 1.000 35.43044 193 GLU B O 1
ATOM 4825 N N . ASP B 1 194 ? 7.96833 4.95998 -7.92507 1.000 29.93457 194 ASP B N 1
ATOM 4826 C CA . ASP B 1 194 ? 6.99446 4.61359 -8.95595 1.000 29.03647 194 ASP B CA 1
ATOM 4827 C C . ASP B 1 194 ? 7.45543 5.08434 -10.32809 1.000 27.30958 194 ASP B C 1
ATOM 4828 O O . ASP B 1 194 ? 7.27197 4.38015 -11.32794 1.000 33.07718 194 ASP B O 1
ATOM 4833 N N . SER B 1 195 ? 8.05992 6.27330 -10.39542 1.000 27.18612 195 SER B N 1
ATOM 4834 C CA . SER B 1 195 ? 8.52114 6.79557 -11.67768 1.000 29.78394 195 SER B CA 1
ATOM 4835 C C . SER B 1 195 ? 9.63141 5.93037 -12.26292 1.000 32.82012 195 SER B C 1
ATOM 4836 O O . SER B 1 195 ? 9.64448 5.65770 -13.46931 1.000 35.90220 195 SER B O 1
ATOM 4839 N N . LEU B 1 196 ? 10.57077 5.48316 -11.42528 1.000 33.54951 196 LEU B N 1
ATOM 4840 C CA . LEU B 1 196 ? 11.65314 4.63998 -11.92508 1.000 31.10954 196 LEU B CA 1
ATOM 4841 C C . LEU B 1 196 ? 11.14028 3.26455 -12.32993 1.000 39.43875 196 LEU B C 1
ATOM 4842 O O . LEU B 1 196 ? 11.57963 2.70833 -13.34405 1.000 38.31804 196 LEU B O 1
ATOM 4847 N N . ASP B 1 197 ? 10.21855 2.69576 -11.54554 1.000 31.27439 197 ASP B N 1
ATOM 4848 C CA . ASP B 1 197 ? 9.57688 1.44830 -11.94884 1.000 36.38153 197 ASP B CA 1
ATOM 4849 C C . ASP B 1 197 ? 8.85792 1.61408 -13.27985 1.000 35.31215 197 ASP B C 1
ATOM 4850 O O . ASP B 1 197 ? 8.86050 0.70327 -14.11614 1.000 38.33703 197 ASP B O 1
ATOM 4855 N N . LEU B 1 198 ? 8.24333 2.77845 -13.49491 1.000 33.64819 198 LEU B N 1
ATOM 4856 C CA . LEU B 1 198 ? 7.51506 3.02284 -14.73394 1.000 31.31279 198 LEU B CA 1
ATOM 4857 C C . LEU B 1 198 ? 8.47187 3.23264 -15.90140 1.000 29.83860 198 LEU B C 1
ATOM 4858 O O . LEU B 1 198 ? 8.30749 2.62517 -16.96568 1.000 29.98584 198 LEU B O 1
ATOM 4863 N N . LEU B 1 199 ? 9.48124 4.08973 -15.71907 1.000 30.77722 199 LEU B N 1
ATOM 4864 C CA . LEU B 1 199 ? 10.45257 4.32801 -16.78378 1.000 39.78821 199 LEU B CA 1
ATOM 4865 C C . LEU B 1 199 ? 11.13101 3.03496 -17.21481 1.000 31.09523 199 LEU B C 1
ATOM 4866 O O . LEU B 1 199 ? 11.34223 2.80578 -18.41083 1.000 37.30075 199 LEU B O 1
ATOM 4871 N N . GLY B 1 200 ? 11.46708 2.17147 -16.25499 1.000 33.09032 200 GLY B N 1
ATOM 4872 C CA . GLY B 1 200 ? 12.14739 0.93246 -16.58928 1.000 31.83539 200 GLY B CA 1
ATOM 4873 C C . GLY B 1 200 ? 11.33053 0.01190 -17.47394 1.000 38.10584 200 GLY B C 1
ATOM 4874 O O . GLY B 1 200 ? 11.89095 -0.75100 -18.26515 1.000 36.34174 200 GLY B O 1
ATOM 4875 N N . LYS B 1 201 ? 10.00347 0.07289 -17.36705 1.000 35.56779 201 LYS B N 1
ATOM 4876 C CA . LYS B 1 201 ? 9.14142 -0.82285 -18.12552 1.000 31.06222 201 LYS B CA 1
ATOM 4877 C C . LYS B 1 201 ? 8.66235 -0.23388 -19.44510 1.000 32.08471 201 LYS B C 1
ATOM 4878 O O . LYS B 1 201 ? 8.13111 -0.97894 -20.27506 1.000 36.91959 201 LYS B O 1
ATOM 4884 N N . LEU B 1 202 ? 8.83433 1.06937 -19.66338 1.000 32.27856 202 LEU B N 1
ATOM 4885 C CA . LEU B 1 202 ? 8.36015 1.67415 -20.90776 1.000 32.82366 202 LEU B CA 1
ATOM 4886 C C . LEU B 1 202 ? 9.00587 1.07671 -22.15182 1.000 36.74431 202 LEU B C 1
ATOM 4887 O O . LEU B 1 202 ? 8.27662 0.80193 -23.12082 1.000 39.88145 202 LEU B O 1
ATOM 4892 N N . PRO B 1 203 ? 10.32830 0.86462 -22.21878 1.000 34.34918 203 PRO B N 1
ATOM 4893 C CA . PRO B 1 203 ? 10.88064 0.22830 -23.42765 1.000 35.85843 203 PRO B CA 1
ATOM 4894 C C . PRO B 1 203 ? 10.30482 -1.14983 -23.68866 1.000 37.98081 203 PRO B C 1
ATOM 4895 O O . PRO B 1 203 ? 10.07492 -1.51281 -24.84862 1.000 40.83085 203 PRO B O 1
ATOM 4899 N N . VAL B 1 204 ? 10.05343 -1.92766 -22.63472 1.000 38.32135 204 VAL B N 1
ATOM 4900 C CA . VAL B 1 204 ? 9.48581 -3.25841 -22.81928 1.000 35.06835 204 VAL B CA 1
ATOM 4901 C C . VAL B 1 204 ? 8.04839 -3.16263 -23.31663 1.000 38.02875 204 VAL B C 1
ATOM 4902 O O . VAL B 1 204 ? 7.62331 -3.94110 -24.17858 1.000 36.00908 204 VAL B O 1
ATOM 4906 N N . ILE B 1 205 ? 7.27992 -2.20640 -22.78932 1.000 36.91701 205 ILE B N 1
ATOM 4907 C CA . ILE B 1 205 ? 5.89259 -2.04066 -23.21976 1.000 37.35617 205 ILE B CA 1
ATOM 4908 C C . ILE B 1 205 ? 5.83692 -1.62716 -24.68409 1.000 31.60930 205 ILE B C 1
ATOM 4909 O O . ILE B 1 205 ? 5.12049 -2.22982 -25.49248 1.000 35.23677 205 ILE B O 1
ATOM 4914 N N . ALA B 1 206 ? 6.59536 -0.58906 -25.04455 1.000 34.62001 206 ALA B N 1
ATOM 4915 C CA . ALA B 1 206 ? 6.59031 -0.10163 -26.42001 1.000 32.42410 206 ALA B CA 1
ATOM 4916 C C . ALA B 1 206 ? 7.05591 -1.17695 -27.39217 1.000 36.78084 206 ALA B C 1
ATOM 4917 O O . ALA B 1 206 ? 6.47112 -1.34643 -28.46860 1.000 38.13803 206 ALA B O 1
ATOM 4919 N N . ALA B 1 207 ? 8.10573 -1.91698 -27.03027 1.000 31.92435 207 ALA B N 1
ATOM 4920 C CA . ALA B 1 207 ? 8.60111 -2.96565 -27.91451 1.000 37.50220 207 ALA B CA 1
ATOM 4921 C C . ALA B 1 207 ? 7.61528 -4.12152 -28.00309 1.000 35.35399 207 ALA B C 1
ATOM 4922 O O . ALA B 1 207 ? 7.39488 -4.67282 -29.08764 1.000 38.47915 207 ALA B O 1
ATOM 4924 N N . LYS B 1 208 ? 7.01303 -4.50191 -26.87255 1.000 39.55029 208 LYS B N 1
ATOM 4925 C CA . LYS B 1 208 ? 5.99602 -5.54842 -26.89186 1.000 35.88804 208 LYS B CA 1
ATOM 4926 C C . LYS B 1 208 ? 4.84025 -5.16936 -27.80769 1.000 39.41096 208 LYS B C 1
ATOM 4927 O O . LYS B 1 208 ? 4.33204 -6.01005 -28.55946 1.000 42.15992 208 LYS B O 1
ATOM 4933 N N . ILE B 1 209 ? 4.41552 -3.90360 -27.76319 1.000 33.83678 209 ILE B N 1
ATOM 4934 C CA . ILE B 1 209 ? 3.35940 -3.44366 -28.66069 1.000 36.11140 209 ILE B CA 1
ATOM 4935 C C . ILE B 1 209 ? 3.82106 -3.53042 -30.10906 1.000 37.25667 209 ILE B C 1
ATOM 4936 O O . ILE B 1 209 ? 3.07220 -3.96912 -30.99115 1.000 41.88518 209 ILE B O 1
ATOM 4941 N N . TYR B 1 210 ? 5.06602 -3.12743 -30.37523 1.000 36.79082 210 TYR B N 1
ATOM 4942 C CA . TYR B 1 210 ? 5.58009 -3.17055 -31.73992 1.000 38.46938 210 TYR B CA 1
ATOM 4943 C C . TYR B 1 210 ? 5.66248 -4.60150 -32.25836 1.000 38.98720 210 TYR B C 1
ATOM 4944 O O . TYR B 1 210 ? 5.28893 -4.87559 -33.40491 1.000 40.62409 210 TYR B O 1
ATOM 4953 N N . ARG B 1 211 ? 6.14773 -5.52877 -31.42912 1.000 37.80062 211 ARG B N 1
ATOM 4954 C CA . ARG B 1 211 ? 6.25872 -6.91839 -31.86357 1.000 42.69697 211 ARG B CA 1
ATOM 4955 C C . ARG B 1 211 ? 4.88750 -7.53141 -32.12232 1.000 45.26192 211 ARG B C 1
ATOM 4956 O O . ARG B 1 211 ? 4.70466 -8.26479 -33.10089 1.000 46.97356 211 ARG B O 1
ATOM 4964 N N . ASN B 1 212 ? 3.91017 -7.23753 -31.26148 1.000 39.32393 212 ASN B N 1
ATOM 4965 C CA . ASN B 1 212 ? 2.58858 -7.84274 -31.40502 1.000 38.36255 212 ASN B CA 1
ATOM 4966 C C . ASN B 1 212 ? 1.83988 -7.27999 -32.60686 1.000 40.57873 212 ASN B C 1
ATOM 4967 O O . ASN B 1 212 ? 1.22539 -8.03370 -33.37093 1.000 52.00217 212 ASN B O 1
ATOM 4972 N N . VAL B 1 213 ? 1.87685 -5.96030 -32.78966 1.000 44.42965 213 VAL B N 1
ATOM 4973 C CA . VAL B 1 213 ? 1.04395 -5.32529 -33.80575 1.000 43.09312 213 VAL B CA 1
ATOM 4974 C C . VAL B 1 213 ? 1.65629 -5.47196 -35.19355 1.000 46.00761 213 VAL B C 1
ATOM 4975 O O . VAL B 1 213 ? 0.94639 -5.73663 -36.17031 1.000 44.95064 213 VAL B O 1
ATOM 4979 N N . PHE B 1 214 ? 2.97470 -5.31170 -35.31011 1.000 40.71590 214 PHE B N 1
ATOM 4980 C CA . PHE B 1 214 ? 3.61903 -5.22948 -36.61251 1.000 48.12346 214 PHE B CA 1
ATOM 4981 C C . PHE B 1 214 ? 4.51897 -6.41299 -36.93989 1.000 49.57620 214 PHE B C 1
ATOM 4982 O O . PHE B 1 214 ? 4.90802 -6.56509 -38.10299 1.000 51.13072 214 PHE B O 1
ATOM 4990 N N . LYS B 1 215 ? 4.85898 -7.25214 -35.96405 1.000 47.99960 215 LYS B N 1
ATOM 4991 C CA . LYS B 1 215 ? 5.75192 -8.37299 -36.22845 1.000 42.70764 215 LYS B CA 1
ATOM 4992 C C . LYS B 1 215 ? 5.09113 -9.69985 -35.87774 1.000 47.82446 215 LYS B C 1
ATOM 4993 O O . LYS B 1 215 ? 3.88839 -9.87947 -36.09484 1.000 47.85450 215 LYS B O 1
ATOM 4999 N N . ASP B 1 216 ? 5.87086 -10.63454 -35.33841 1.000 45.07658 216 ASP B N 1
ATOM 5000 C CA . ASP B 1 216 ? 5.38103 -11.95890 -34.98639 1.000 51.94537 216 ASP B CA 1
ATOM 5001 C C . ASP B 1 216 ? 5.08180 -12.09785 -33.49961 1.000 57.73221 216 ASP B C 1
ATOM 5002 O O . ASP B 1 216 ? 4.83421 -13.21225 -33.02903 1.000 54.28798 216 ASP B O 1
ATOM 5007 N N . GLY B 1 217 ? 5.10483 -10.99704 -32.75097 1.000 52.10365 217 GLY B N 1
ATOM 5008 C CA . GLY B 1 217 ? 4.82056 -11.03196 -31.33306 1.000 46.40596 217 GLY B CA 1
ATOM 5009 C C . GLY B 1 217 ? 5.89564 -11.64824 -30.46809 1.000 55.33496 217 GLY B C 1
ATOM 5010 O O . GLY B 1 217 ? 5.74475 -11.65924 -29.24073 1.000 60.53412 217 GLY B O 1
ATOM 5011 N N . LYS B 1 218 ? 6.97113 -12.16364 -31.05669 1.000 57.23595 218 LYS B N 1
ATOM 5012 C CA . LYS B 1 218 ? 8.05479 -12.76533 -30.29329 1.000 57.39024 218 LYS B CA 1
ATOM 5013 C C . LYS B 1 218 ? 9.05808 -11.68882 -29.90140 1.000 51.73675 218 LYS B C 1
ATOM 5014 O O . LYS B 1 218 ? 9.46744 -10.87759 -30.73786 1.000 54.19737 218 LYS B O 1
ATOM 5020 N N . MET B 1 219 ? 9.44687 -11.68283 -28.62875 1.000 52.57494 219 MET B N 1
ATOM 5021 C CA . MET B 1 219 ? 10.28761 -10.63431 -28.07409 1.000 56.45339 219 MET B CA 1
ATOM 5022 C C . MET B 1 219 ? 11.42275 -11.25235 -27.27129 1.000 64.34993 219 MET B C 1
ATOM 5023 O O . MET B 1 219 ? 11.27769 -12.32871 -26.68531 1.000 70.26988 219 MET B O 1
ATOM 5028 N N . GLY B 1 220 ? 12.55631 -10.55793 -27.24942 1.000 68.82530 220 GLY B N 1
ATOM 5029 C CA . GLY B 1 220 ? 13.71266 -11.00603 -26.50683 1.000 60.13913 220 GLY B CA 1
ATOM 5030 C C . GLY B 1 220 ? 13.63311 -10.62842 -25.03981 1.000 67.56893 220 GLY B C 1
ATOM 5031 O O . GLY B 1 220 ? 12.59734 -10.21042 -24.51942 1.000 74.25901 220 GLY B O 1
ATOM 5032 N N . GLU B 1 221 ? 14.76710 -10.78438 -24.36424 1.000 64.89619 221 GLU B N 1
ATOM 5033 C CA . GLU B 1 221 ? 14.89640 -10.46854 -22.95121 1.000 67.30437 221 GLU B CA 1
ATOM 5034 C C . GLU B 1 221 ? 15.75384 -9.22174 -22.77217 1.000 64.54745 221 GLU B C 1
ATOM 5035 O O . GLU B 1 221 ? 16.55140 -8.85540 -23.63998 1.000 67.99770 221 GLU B O 1
ATOM 5041 N N . VAL B 1 222 ? 15.58197 -8.57412 -21.62541 1.000 59.28215 222 VAL B N 1
ATOM 5042 C CA . VAL B 1 222 ? 16.26736 -7.31829 -21.34244 1.000 58.96532 222 VAL B CA 1
ATOM 5043 C C . VAL B 1 222 ? 17.69663 -7.60620 -20.90258 1.000 60.77720 222 VAL B C 1
ATOM 5044 O O . VAL B 1 222 ? 17.93317 -8.43239 -20.01314 1.000 58.06866 222 VAL B O 1
ATOM 5048 N N . ASP B 1 223 ? 18.65461 -6.92313 -21.52944 1.000 60.31552 223 ASP B N 1
ATOM 5049 C CA . ASP B 1 223 ? 20.05423 -6.96652 -21.12508 1.000 61.61123 223 ASP B CA 1
ATOM 5050 C C . ASP B 1 223 ? 20.24995 -6.02790 -19.94014 1.000 59.27142 223 ASP B C 1
ATOM 5051 O O . ASP B 1 223 ? 20.10630 -4.80717 -20.08575 1.000 61.47228 223 ASP B O 1
ATOM 5056 N N . PRO B 1 224 ? 20.57916 -6.55383 -18.75536 1.000 64.11377 224 PRO B N 1
ATOM 5057 C CA . PRO B 1 224 ? 20.69644 -5.68912 -17.56913 1.000 58.99931 224 PRO B CA 1
ATOM 5058 C C . PRO B 1 224 ? 21.82563 -4.67476 -17.64671 1.000 58.15137 224 PRO B C 1
ATOM 5059 O O . PRO B 1 224 ? 21.84098 -3.73674 -16.83811 1.000 51.05888 224 PRO B O 1
ATOM 5063 N N . ASN B 1 225 ? 22.76346 -4.82317 -18.58162 1.000 62.28874 225 ASN B N 1
ATOM 5064 C CA . ASN B 1 225 ? 23.87159 -3.88810 -18.71265 1.000 60.12447 225 ASN B CA 1
ATOM 5065 C C . ASN B 1 225 ? 23.70805 -2.91933 -19.87669 1.000 59.72459 225 ASN B C 1
ATOM 5066 O O . ASN B 1 225 ? 24.52378 -2.00160 -20.01483 1.000 59.16441 225 ASN B O 1
ATOM 5071 N N . ALA B 1 226 ? 22.68436 -3.09402 -20.70745 1.000 55.10498 226 ALA B N 1
ATOM 5072 C CA . ALA B 1 226 ? 22.43329 -2.16666 -21.79703 1.000 52.16720 226 ALA B CA 1
ATOM 5073 C C . ALA B 1 226 ? 21.65346 -0.95330 -21.29482 1.000 58.60179 226 ALA B C 1
ATOM 5074 O O . ALA B 1 226 ? 20.99124 -0.99160 -20.25393 1.000 54.17900 226 ALA B O 1
ATOM 5076 N N . ASP B 1 227 ? 21.73923 0.13733 -22.05175 1.000 50.96462 227 ASP B N 1
ATOM 5077 C CA . ASP B 1 227 ? 21.09579 1.37800 -21.65443 1.000 54.22201 227 ASP B CA 1
ATOM 5078 C C . ASP B 1 227 ? 19.63437 1.39973 -22.10444 1.000 43.81346 227 ASP B C 1
ATOM 5079 O O . ASP B 1 227 ? 19.11172 0.44209 -22.68093 1.000 45.54006 227 ASP B O 1
ATOM 5084 N N . TYR B 1 228 ? 18.97200 2.52591 -21.83248 1.000 52.36496 228 TYR B N 1
ATOM 5085 C CA . TYR B 1 228 ? 17.54118 2.66473 -22.09118 1.000 44.57552 228 TYR B CA 1
ATOM 5086 C C . TYR B 1 228 ? 17.22546 2.48605 -23.57195 1.000 45.47806 228 TYR B C 1
ATOM 5087 O O . TYR B 1 228 ? 16.45272 1.60022 -23.95609 1.000 37.85998 228 TYR B O 1
ATOM 5096 N N . ALA B 1 229 ? 17.82352 3.32366 -24.42275 1.000 34.38268 229 ALA B N 1
ATOM 5097 C CA . ALA B 1 229 ? 17.53617 3.25534 -25.85094 1.000 31.27513 229 ALA B CA 1
ATOM 5098 C C . ALA B 1 229 ? 18.03889 1.95845 -26.47104 1.000 36.95103 229 ALA B C 1
ATOM 5099 O O . ALA B 1 229 ? 17.45265 1.47302 -27.44550 1.000 39.37881 229 ALA B O 1
ATOM 5101 N N . LYS B 1 230 ? 19.11292 1.38335 -25.92622 1.000 48.70924 230 LYS B N 1
ATOM 5102 C CA . LYS B 1 230 ? 19.64189 0.13733 -26.47291 1.000 43.02759 230 LYS B CA 1
ATOM 5103 C C . LYS B 1 230 ? 18.66408 -1.01035 -26.25989 1.000 40.29432 230 LYS B C 1
ATOM 5104 O O . LYS B 1 230 ? 18.38960 -1.78661 -27.18351 1.000 35.90989 230 LYS B O 1
ATOM 5110 N N . ASN B 1 231 ? 18.12462 -1.13245 -25.04460 1.000 38.83420 231 ASN B N 1
ATOM 5111 C CA . ASN B 1 231 ? 17.12228 -2.16028 -24.79212 1.000 42.67887 231 ASN B CA 1
ATOM 5112 C C . ASN B 1 231 ? 15.87944 -1.95110 -25.64444 1.000 40.13674 231 ASN B C 1
ATOM 5113 O O . ASN B 1 231 ? 15.24788 -2.92591 -26.06369 1.000 42.23337 231 ASN B O 1
ATOM 5118 N N . LEU B 1 232 ? 15.51928 -0.69720 -25.92480 1.000 38.79939 232 LEU B N 1
ATOM 5119 C CA . LEU B 1 232 ? 14.36194 -0.44168 -26.77636 1.000 37.36211 232 LEU B CA 1
ATOM 5120 C C . LEU B 1 232 ? 14.60388 -0.95399 -28.19072 1.000 42.97824 232 LEU B C 1
ATOM 5121 O O . LEU B 1 232 ? 13.76949 -1.67119 -28.75496 1.000 42.64180 232 LEU B O 1
ATOM 5126 N N . VAL B 1 233 ? 15.75455 -0.60817 -28.77354 1.000 43.39702 233 VAL B N 1
ATOM 5127 C CA . VAL B 1 233 ? 16.06314 -1.04520 -30.13188 1.000 37.58357 233 VAL B CA 1
ATOM 5128 C C . VAL B 1 233 ? 16.23209 -2.55906 -30.18715 1.000 42.27436 233 VAL B C 1
ATOM 5129 O O . VAL B 1 233 ? 15.70504 -3.22168 -31.08970 1.000 38.95219 233 VAL B O 1
ATOM 5133 N N . ASN B 1 234 ? 16.96153 -3.13281 -29.22515 1.000 41.74737 234 ASN B N 1
ATOM 5134 C CA . ASN B 1 234 ? 17.17499 -4.57802 -29.22944 1.000 46.38518 234 ASN B CA 1
ATOM 5135 C C . ASN B 1 234 ? 15.85963 -5.33562 -29.08924 1.000 44.76249 234 ASN B C 1
ATOM 5136 O O . ASN B 1 234 ? 15.62668 -6.32402 -29.79516 1.000 46.65899 234 ASN B O 1
ATOM 5141 N N . LEU B 1 235 ? 14.98296 -4.88729 -28.18762 1.000 43.08779 235 LEU B N 1
ATOM 5142 C CA . LEU B 1 235 ? 13.69741 -5.55976 -28.02878 1.000 46.65728 235 LEU B CA 1
ATOM 5143 C C . LEU B 1 235 ? 12.79758 -5.35033 -29.24078 1.000 47.61441 235 LEU B C 1
ATOM 5144 O O . LEU B 1 235 ? 11.95332 -6.20372 -29.53595 1.000 52.12822 235 LEU B O 1
ATOM 5149 N N . ILE B 1 236 ? 12.95802 -4.23050 -29.95171 1.000 44.00293 236 ILE B N 1
ATOM 5150 C CA . ILE B 1 236 ? 12.21810 -4.03396 -31.19557 1.000 44.28760 236 ILE B CA 1
ATOM 5151 C C . ILE B 1 236 ? 12.64798 -5.05948 -32.23751 1.000 48.44260 236 ILE B C 1
ATOM 5152 O O . ILE B 1 236 ? 11.82709 -5.52984 -33.03593 1.000 52.18745 236 ILE B O 1
ATOM 5157 N N . GLY B 1 237 ? 13.92372 -5.44144 -32.23595 1.000 50.01252 237 GLY B N 1
ATOM 5158 C CA . GLY B 1 237 ? 14.38789 -6.51110 -33.09755 1.000 50.26883 237 GLY B CA 1
ATOM 5159 C C . GLY B 1 237 ? 15.60275 -6.16495 -33.93437 1.000 55.83950 237 GLY B C 1
ATOM 5160 O O . GLY B 1 237 ? 15.85924 -6.80830 -34.95545 1.000 58.09867 237 GLY B O 1
ATOM 5161 N N . SER B 1 238 ? 16.36508 -5.15984 -33.51274 1.000 49.88214 238 SER B N 1
ATOM 5162 C CA . SER B 1 238 ? 17.52423 -4.69559 -34.26087 1.000 49.07273 238 SER B CA 1
ATOM 5163 C C . SER B 1 238 ? 18.74500 -4.66216 -33.35534 1.000 53.50844 238 SER B C 1
ATOM 5164 O O . SER B 1 238 ? 18.67040 -4.18476 -32.21864 1.000 55.05616 238 SER B O 1
ATOM 5167 N N . LYS B 1 239 ? 19.86447 -5.17119 -33.86335 1.000 57.05847 239 LYS B N 1
ATOM 5168 C CA . LYS B 1 239 ? 21.14222 -5.11429 -33.16813 1.000 58.72879 239 LYS B CA 1
ATOM 5169 C C . LYS B 1 239 ? 22.06373 -4.04693 -33.74523 1.000 56.63275 239 LYS B C 1
ATOM 5170 O O . LYS B 1 239 ? 23.18984 -3.88798 -33.26457 1.000 51.30831 239 LYS B O 1
ATOM 5176 N N . ASP B 1 240 ? 21.60659 -3.31020 -34.75671 1.000 58.43292 240 ASP B N 1
ATOM 5177 C CA . ASP B 1 240 ? 22.40149 -2.24143 -35.34848 1.000 53.07950 240 ASP B CA 1
ATOM 5178 C C . ASP B 1 240 ? 22.68337 -1.15996 -34.31360 1.000 55.27327 240 ASP B C 1
ATOM 5179 O O . ASP B 1 240 ? 21.75857 -0.52720 -33.79491 1.000 59.35471 240 ASP B O 1
ATOM 5184 N N . GLU B 1 241 ? 23.96856 -0.94586 -34.02019 1.000 57.07541 241 GLU B N 1
ATOM 5185 C CA . GLU B 1 241 ? 24.35620 0.06050 -33.03878 1.000 56.01393 241 GLU B CA 1
ATOM 5186 C C . GLU B 1 241 ? 24.12151 1.47982 -33.54212 1.000 51.52103 241 GLU B C 1
ATOM 5187 O O . GLU B 1 241 ? 23.96035 2.39406 -32.72650 1.000 53.24198 241 GLU B O 1
ATOM 5193 N N . ASP B 1 242 ? 24.09440 1.68757 -34.86091 1.000 52.91435 242 ASP B N 1
ATOM 5194 C CA . ASP B 1 242 ? 23.73210 3.00119 -35.38421 1.000 53.15839 242 ASP B CA 1
ATOM 5195 C C . ASP B 1 242 ? 22.26827 3.31590 -35.09937 1.000 53.65835 242 ASP B C 1
ATOM 5196 O O . ASP B 1 242 ? 21.92401 4.45707 -34.76831 1.000 44.85182 242 ASP B O 1
ATOM 5201 N N . PHE B 1 243 ? 21.39349 2.31487 -35.22559 1.000 49.25343 243 PHE B N 1
ATOM 5202 C CA . PHE B 1 243 ? 20.00854 2.47874 -34.79789 1.000 48.06346 243 PHE B CA 1
ATOM 5203 C C . PHE B 1 243 ? 19.93883 2.81782 -33.31344 1.000 46.66002 243 PHE B C 1
ATOM 5204 O O . PHE B 1 243 ? 19.15588 3.68108 -32.90001 1.000 44.63996 243 PHE B O 1
ATOM 5212 N N . VAL B 1 244 ? 20.76391 2.15634 -32.49884 1.000 48.31234 244 VAL B N 1
ATOM 5213 C CA . VAL B 1 244 ? 20.80644 2.45740 -31.07068 1.000 49.05901 244 VAL B CA 1
ATOM 5214 C C . VAL B 1 244 ? 21.24319 3.89904 -30.84245 1.000 45.72164 244 VAL B C 1
ATOM 5215 O O . VAL B 1 244 ? 20.70895 4.59445 -29.96950 1.000 50.87769 244 VAL B O 1
ATOM 5219 N N . ASP B 1 245 ? 22.21124 4.37576 -31.62972 1.000 46.68629 245 ASP B N 1
ATOM 5220 C CA . ASP B 1 245 ? 22.66252 5.75714 -31.48834 1.000 49.79975 245 ASP B CA 1
ATOM 5221 C C . ASP B 1 245 ? 21.56714 6.74259 -31.87411 1.000 40.70235 245 ASP B C 1
ATOM 5222 O O . ASP B 1 245 ? 21.40792 7.78460 -31.22729 1.000 38.57839 245 ASP B O 1
ATOM 5227 N N . LEU B 1 246 ? 20.80811 6.43681 -32.92903 1.000 43.75280 246 LEU B N 1
ATOM 5228 C CA . LEU B 1 246 ? 19.68725 7.29432 -33.29802 1.000 43.53322 246 LEU B CA 1
ATOM 5229 C C . LEU B 1 246 ? 18.65366 7.35445 -32.18201 1.000 42.96257 246 LEU B C 1
ATOM 5230 O O . LEU B 1 246 ? 18.14433 8.43276 -31.85480 1.000 38.15360 246 LEU B O 1
ATOM 5235 N N . MET B 1 247 ? 18.33693 6.20452 -31.57986 1.000 39.69194 247 MET B N 1
ATOM 5236 C CA . MET B 1 247 ? 17.34143 6.18162 -30.51463 1.000 39.50926 247 MET B CA 1
ATOM 5237 C C . MET B 1 247 ? 17.82987 6.92024 -29.27626 1.000 41.09159 247 MET B C 1
ATOM 5238 O O . MET B 1 247 ? 17.02908 7.55557 -28.58221 1.000 44.83536 247 MET B O 1
ATOM 5243 N N . ARG B 1 248 ? 19.13144 6.85484 -28.98480 1.000 39.81897 248 ARG B N 1
ATOM 5244 C CA . ARG B 1 248 ? 19.68074 7.66152 -27.90002 1.000 37.69218 248 ARG B CA 1
ATOM 5245 C C . ARG B 1 248 ? 19.48707 9.14685 -28.17264 1.000 35.41011 248 ARG B C 1
ATOM 5246 O O . ARG B 1 248 ? 19.21422 9.92610 -27.25181 1.000 36.95518 248 ARG B O 1
ATOM 5254 N N . LEU B 1 249 ? 19.62616 9.55810 -29.43464 1.000 42.61321 249 LEU B N 1
ATOM 5255 C CA . LEU B 1 249 ? 19.43525 10.96246 -29.77722 1.000 42.71804 249 LEU B CA 1
ATOM 5256 C C . LEU B 1 249 ? 17.95668 11.33340 -29.78202 1.000 39.98250 249 LEU B C 1
ATOM 5257 O O . LEU B 1 249 ? 17.57596 12.38955 -29.26412 1.000 38.06828 249 LEU B O 1
ATOM 5262 N N . TYR B 1 250 ? 17.10982 10.47279 -30.35448 1.000 38.81527 250 TYR B N 1
ATOM 5263 C CA . TYR B 1 250 ? 15.67894 10.75734 -30.42042 1.000 39.86732 250 TYR B CA 1
ATOM 5264 C C . TYR B 1 250 ? 15.07770 10.88306 -29.02493 1.000 37.03250 250 TYR B C 1
ATOM 5265 O O . TYR B 1 250 ? 14.41991 11.88038 -28.70753 1.000 39.47619 250 TYR B O 1
ATOM 5274 N N . LEU B 1 251 ? 15.29881 9.87875 -28.17326 1.000 39.51083 251 LEU B N 1
ATOM 5275 C CA . LEU B 1 251 ? 14.73313 9.89390 -26.82791 1.000 40.26074 251 LEU B CA 1
ATOM 5276 C C . LEU B 1 251 ? 15.26837 11.03939 -25.97782 1.000 37.60213 251 LEU B C 1
ATOM 5277 O O . LEU B 1 251 ? 14.58732 11.46794 -25.04119 1.000 38.82572 251 LEU B O 1
ATOM 5282 N N . THR B 1 252 ? 16.46041 11.55258 -26.28813 1.000 39.39481 252 THR B N 1
ATOM 5283 C CA . THR B 1 252 ? 17.01839 12.66786 -25.52710 1.000 40.46390 252 THR B CA 1
ATOM 5284 C C . THR B 1 252 ? 16.35992 13.99093 -25.90891 1.000 36.77937 252 THR B C 1
ATOM 5285 O O . THR B 1 252 ? 15.89769 14.73445 -25.03804 1.000 42.36359 252 THR B O 1
ATOM 5289 N N . ILE B 1 253 ? 16.29631 14.29628 -27.20729 1.000 35.68235 253 ILE B N 1
ATOM 5290 C CA . ILE B 1 253 ? 15.84261 15.61597 -27.64161 1.000 44.89113 253 ILE B CA 1
ATOM 5291 C C . ILE B 1 253 ? 14.33310 15.80331 -27.51278 1.000 39.03017 253 ILE B C 1
ATOM 5292 O O . ILE B 1 253 ? 13.86175 16.94745 -27.51082 1.000 44.84310 253 ILE B O 1
ATOM 5297 N N . HIS B 1 254 ? 13.56070 14.72290 -27.40195 1.000 38.66254 254 HIS B N 1
ATOM 5298 C CA . HIS B 1 254 ? 12.11712 14.80545 -27.21554 1.000 38.71675 254 HIS B CA 1
ATOM 5299 C C . HIS B 1 254 ? 11.70317 14.67532 -25.75526 1.000 35.43240 254 HIS B C 1
ATOM 5300 O O . HIS B 1 254 ? 10.50840 14.55065 -25.47328 1.000 37.63262 254 HIS B O 1
ATOM 5307 N N . SER B 1 255 ? 12.65973 14.70481 -24.82298 1.000 39.81602 255 SER B N 1
ATOM 5308 C CA . SER B 1 255 ? 12.35782 14.38135 -23.43069 1.000 38.14331 255 SER B CA 1
ATOM 5309 C C . SER B 1 255 ? 11.47558 15.42822 -22.76415 1.000 35.38246 255 SER B C 1
ATOM 5310 O O . SER B 1 255 ? 10.69530 15.09058 -21.86711 1.000 38.76004 255 SER B O 1
ATOM 5313 N N . ASP B 1 256 ? 11.58350 16.69081 -23.16703 1.000 35.17324 256 ASP B N 1
ATOM 5314 C CA . ASP B 1 256 ? 10.85410 17.74293 -22.47517 1.000 36.76566 256 ASP B CA 1
ATOM 5315 C C . ASP B 1 256 ? 10.74242 18.95312 -23.38924 1.000 39.26528 256 ASP B C 1
ATOM 5316 O O . ASP B 1 256 ? 11.59906 19.17817 -24.24771 1.000 41.93883 256 ASP B O 1
ATOM 5321 N N . HIS B 1 257 ? 9.67574 19.72846 -23.19238 1.000 36.78970 257 HIS B N 1
ATOM 5322 C CA . HIS B 1 257 ? 9.46937 20.95718 -23.95047 1.000 35.65518 257 HIS B CA 1
ATOM 5323 C C . HIS B 1 257 ? 8.44364 21.83830 -23.25033 1.000 35.78825 257 HIS B C 1
ATOM 5324 O O . HIS B 1 257 ? 7.33979 22.04531 -23.76538 1.000 39.28235 257 HIS B O 1
ATOM 5331 N N . GLU B 1 258 ? 8.80460 22.34415 -22.06908 1.000 40.08028 258 GLU B N 1
ATOM 5332 C CA . GLU B 1 258 ? 7.94480 23.18804 -21.24424 1.000 42.40282 258 GLU B CA 1
ATOM 5333 C C . GLU B 1 258 ? 6.70146 22.44043 -20.77501 1.000 39.03620 258 GLU B C 1
ATOM 5334 O O . GLU B 1 258 ? 6.51791 21.25955 -21.08887 1.000 38.25301 258 GLU B O 1
ATOM 5340 N N . GLY B 1 259 ? 5.84809 23.11988 -20.00983 1.000 35.83444 259 GLY B N 1
ATOM 5341 C CA . GLY B 1 259 ? 4.67083 22.50661 -19.43058 1.000 35.28492 259 GLY B CA 1
ATOM 5342 C C . GLY B 1 259 ? 3.34360 22.99093 -19.96310 1.000 41.52669 259 GLY B C 1
ATOM 5343 O O . GLY B 1 259 ? 2.30518 22.68124 -19.36249 1.000 37.17998 259 GLY B O 1
ATOM 5344 N N . GLY B 1 260 ? 3.32577 23.73350 -21.06572 1.000 42.43852 260 GLY B N 1
ATOM 5345 C CA . GLY B 1 260 ? 2.08511 24.23568 -21.61716 1.000 32.98294 260 GLY B CA 1
ATOM 5346 C C . GLY B 1 260 ? 1.43953 23.28602 -22.60317 1.000 39.71924 260 GLY B C 1
ATOM 5347 O O . GLY B 1 260 ? 0.22265 23.33614 -22.80780 1.000 42.52392 260 GLY B O 1
ATOM 5348 N N . ASN B 1 261 ? 2.23870 22.41706 -23.22106 1.000 36.70378 261 ASN B N 1
ATOM 5349 C CA . ASN B 1 261 ? 1.69672 21.45233 -24.16711 1.000 40.00767 261 ASN B CA 1
ATOM 5350 C C . ASN B 1 261 ? 0.74144 20.49319 -23.45904 1.000 39.68030 261 ASN B C 1
ATOM 5351 O O . ASN B 1 261 ? 0.79622 20.30464 -22.24076 1.000 37.67815 261 ASN B O 1
ATOM 5356 N N . VAL B 1 262 ? -0.14348 19.87989 -24.25038 1.000 38.51369 262 VAL B N 1
ATOM 5357 C CA . VAL B 1 262 ? -1.27298 19.13843 -23.68944 1.000 31.19549 262 VAL B CA 1
ATOM 5358 C C . VAL B 1 262 ? -0.78952 17.95636 -22.85538 1.000 35.31963 262 VAL B C 1
ATOM 5359 O O . VAL B 1 262 ? -1.24755 17.74710 -21.72630 1.000 34.90944 262 VAL B O 1
ATOM 5363 N N . SER B 1 263 ? 0.14250 17.16624 -23.39561 1.000 34.25961 263 SER B N 1
ATOM 5364 C CA . SER B 1 263 ? 0.59695 15.96983 -22.68954 1.000 34.66828 263 SER B CA 1
ATOM 5365 C C . SER B 1 263 ? 1.24179 16.32515 -21.35411 1.000 34.83829 263 SER B C 1
ATOM 5366 O O . SER B 1 263 ? 0.94993 15.70373 -20.32589 1.000 34.01307 263 SER B O 1
ATOM 5369 N N . ALA B 1 264 ? 2.12412 17.32590 -21.34840 1.000 33.17017 264 ALA B N 1
ATOM 5370 C CA . ALA B 1 264 ? 2.76180 17.72780 -20.09915 1.000 30.45139 264 ALA B CA 1
ATOM 5371 C C . ALA B 1 264 ? 1.75926 18.37477 -19.15245 1.000 28.54592 264 ALA B C 1
ATOM 5372 O O . ALA B 1 264 ? 1.78691 18.12181 -17.94224 1.000 33.46903 264 ALA B O 1
ATOM 5374 N N . HIS B 1 265 ? 0.86221 19.20674 -19.68667 1.000 29.73932 265 HIS B N 1
ATOM 5375 C CA . HIS B 1 265 ? -0.14190 19.85765 -18.85064 1.000 30.52659 265 HIS B CA 1
ATOM 5376 C C . HIS B 1 265 ? -1.11423 18.84224 -18.26038 1.000 31.99364 265 HIS B C 1
ATOM 5377 O O . HIS B 1 265 ? -1.52583 18.97017 -17.10091 1.000 30.20154 265 HIS B O 1
ATOM 5384 N N . THR B 1 266 ? -1.48757 17.82373 -19.03875 1.000 32.45215 266 THR B N 1
ATOM 5385 C CA . THR B 1 266 ? -2.43061 16.82240 -18.54787 1.000 33.73260 266 THR B CA 1
ATOM 5386 C C . THR B 1 266 ? -1.83275 16.01941 -17.39925 1.000 31.40280 266 THR B C 1
ATOM 5387 O O . THR B 1 266 ? -2.48524 15.81030 -16.36935 1.000 31.88525 266 THR B O 1
ATOM 5391 N N . SER B 1 267 ? -0.58819 15.56132 -17.55786 1.000 28.17010 267 SER B N 1
ATOM 5392 C CA . SER B 1 267 ? 0.03715 14.75553 -16.51421 1.000 28.75515 267 SER B CA 1
ATOM 5393 C C . SER B 1 267 ? 0.21316 15.55732 -15.23167 1.000 30.22435 267 SER B C 1
ATOM 5394 O O . SER B 1 267 ? 0.05911 15.02026 -14.12845 1.000 30.63466 267 SER B O 1
ATOM 5397 N N . HIS B 1 268 ? 0.53601 16.84639 -15.35510 1.000 29.14683 268 HIS B N 1
ATOM 5398 C CA . HIS B 1 268 ? 0.62415 17.69649 -14.17288 1.000 33.31182 268 HIS B CA 1
ATOM 5399 C C . HIS B 1 268 ? -0.74216 17.88308 -13.52814 1.000 33.27515 268 HIS B C 1
ATOM 5400 O O . HIS B 1 268 ? -0.86411 17.86724 -12.29776 1.000 31.34529 268 HIS B O 1
ATOM 5407 N N . LEU B 1 269 ? -1.77979 18.05951 -14.34583 1.000 34.16958 269 LEU B N 1
ATOM 5408 C CA . LEU B 1 269 ? -3.12422 18.26223 -13.81909 1.000 34.71966 269 LEU B CA 1
ATOM 5409 C C . LEU B 1 269 ? -3.62023 17.02120 -13.08543 1.000 32.01833 269 LEU B C 1
ATOM 5410 O O . LEU B 1 269 ? -4.10679 17.11010 -11.95172 1.000 27.18689 269 LEU B O 1
ATOM 5415 N N . VAL B 1 270 ? -3.50005 15.85076 -13.71614 1.000 29.24905 270 VAL B N 1
ATOM 5416 C CA . VAL B 1 270 ? -3.91257 14.61198 -13.06264 1.000 25.01296 270 VAL B CA 1
ATOM 5417 C C . VAL B 1 270 ? -3.03503 14.33210 -11.84885 1.000 32.33810 270 VAL B C 1
ATOM 5418 O O . VAL B 1 270 ? -3.52334 13.90288 -10.79587 1.000 27.50491 270 VAL B O 1
ATOM 5422 N N . GLY B 1 271 ? -1.72950 14.58545 -11.96885 1.000 33.26550 271 GLY B N 1
ATOM 5423 C CA . GLY B 1 271 ? -0.83561 14.37341 -10.84389 1.000 25.62238 271 GLY B CA 1
ATOM 5424 C C . GLY B 1 271 ? -1.10136 15.30615 -9.68038 1.000 31.25711 271 GLY B C 1
ATOM 5425 O O . GLY B 1 271 ? -0.80511 14.96618 -8.53047 1.000 29.24852 271 GLY B O 1
ATOM 5426 N N . SER B 1 272 ? -1.66337 16.48775 -9.95470 1.000 31.74280 272 SER B N 1
ATOM 5427 C CA . SER B 1 272 ? -1.95617 17.44075 -8.89034 1.000 28.06806 272 SER B CA 1
ATOM 5428 C C . SER B 1 272 ? -3.07357 16.95708 -7.97683 1.000 31.56758 272 SER B C 1
ATOM 5429 O O . SER B 1 272 ? -3.17627 17.42998 -6.83989 1.000 32.61518 272 SER B O 1
ATOM 5432 N N . ALA B 1 273 ? -3.91241 16.03683 -8.44621 1.000 24.81143 273 ALA B N 1
ATOM 5433 C CA . ALA B 1 273 ? -4.91367 15.39341 -7.60813 1.000 27.99353 273 ALA B CA 1
ATOM 5434 C C . ALA B 1 273 ? -4.35990 14.17997 -6.87186 1.000 29.02498 273 ALA B C 1
ATOM 5435 O O . ALA B 1 273 ? -5.13956 13.39531 -6.32260 1.000 27.31498 273 ALA B O 1
ATOM 5437 N N . LEU B 1 274 ? -3.03483 14.01112 -6.86445 1.000 29.18895 274 LEU B N 1
ATOM 5438 C CA . LEU B 1 274 ? -2.34283 12.92865 -6.16334 1.000 33.86020 274 LEU B CA 1
ATOM 5439 C C . LEU B 1 274 ? -2.60761 11.56246 -6.78870 1.000 33.52295 274 LEU B C 1
ATOM 5440 O O . LEU B 1 274 ? -2.54716 10.53868 -6.10449 1.000 35.00910 274 LEU B O 1
ATOM 5445 N N . SER B 1 275 ? -2.89200 11.52741 -8.08707 1.000 30.29505 275 SER B N 1
ATOM 5446 C CA . SER B 1 275 ? -2.87512 10.26377 -8.80675 1.000 31.30641 275 SER B CA 1
ATOM 5447 C C . SER B 1 275 ? -1.43508 9.80145 -9.00403 1.000 33.72216 275 SER B C 1
ATOM 5448 O O . SER B 1 275 ? -0.50594 10.60906 -9.09913 1.000 33.20550 275 SER B O 1
ATOM 5451 N N . SER B 1 276 ? -1.25522 8.48246 -9.05839 1.000 27.43158 276 SER B N 1
ATOM 5452 C CA . SER B 1 276 ? 0.07615 7.90894 -9.16564 1.000 29.79970 276 SER B CA 1
ATOM 5453 C C . SER B 1 276 ? 0.72446 8.29707 -10.49421 1.000 30.87412 276 SER B C 1
ATOM 5454 O O . SER B 1 276 ? 0.04233 8.72623 -11.42948 1.000 34.29859 276 SER B O 1
ATOM 5457 N N . PRO B 1 277 ? 2.05014 8.16528 -10.59394 1.000 30.86397 277 PRO B N 1
ATOM 5458 C CA . PRO B 1 277 ? 2.71378 8.39945 -11.88729 1.000 27.80994 277 PRO B CA 1
ATOM 5459 C C . PRO B 1 277 ? 2.15589 7.55811 -13.02030 1.000 26.49178 277 PRO B C 1
ATOM 5460 O O . PRO B 1 277 ? 2.20648 7.98442 -14.18180 1.000 27.88613 277 PRO B O 1
ATOM 5464 N N . TYR B 1 278 ? 1.62039 6.37347 -12.71807 1.000 26.76439 278 TYR B N 1
ATOM 5465 C CA . TYR B 1 278 ? 1.03016 5.53643 -13.75719 1.000 29.48022 278 TYR B CA 1
ATOM 5466 C C . TYR B 1 278 ? -0.20595 6.19648 -14.35890 1.000 29.92329 278 TYR B C 1
ATOM 5467 O O . TYR B 1 278 ? -0.35418 6.25809 -15.58511 1.000 27.28375 278 TYR B O 1
ATOM 5476 N N . LEU B 1 279 ? -1.10462 6.70343 -13.51126 1.000 27.75057 279 LEU B N 1
ATOM 5477 C CA . LEU B 1 279 ? -2.29639 7.36873 -14.02737 1.000 29.64756 279 LEU B CA 1
ATOM 5478 C C . LEU B 1 279 ? -1.96652 8.73825 -14.60464 1.000 31.72188 279 LEU B C 1
ATOM 5479 O O . LEU B 1 279 ? -2.63053 9.18973 -15.54479 1.000 31.27475 279 LEU B O 1
ATOM 5484 N N . SER B 1 280 ? -0.94868 9.40966 -14.06242 1.000 30.21889 280 SER B N 1
ATOM 5485 C CA . SER B 1 280 ? -0.56141 10.71176 -14.59369 1.000 27.62027 280 SER B CA 1
ATOM 5486 C C . SER B 1 280 ? 0.06817 10.57887 -15.97427 1.000 28.19711 280 SER B C 1
ATOM 5487 O O . SER B 1 280 ? -0.25772 11.34758 -16.88645 1.000 30.05623 280 SER B O 1
ATOM 5490 N N . LEU B 1 281 ? 0.97011 9.60925 -16.14986 1.000 22.96547 281 LEU B N 1
ATOM 5491 C CA . LEU B 1 281 ? 1.58480 9.41285 -17.45892 1.000 26.35418 281 LEU B CA 1
ATOM 5492 C C . LEU B 1 281 ? 0.56855 8.91428 -18.47776 1.000 32.62187 281 LEU B C 1
ATOM 5493 O O . LEU B 1 281 ? 0.57407 9.35609 -19.63252 1.000 36.56726 281 LEU B O 1
ATOM 5498 N N . ALA B 1 282 ? -0.30870 7.99219 -18.07243 1.000 28.55274 282 ALA B N 1
ATOM 5499 C CA . ALA B 1 282 ? -1.31530 7.47928 -18.99641 1.000 32.82859 282 ALA B CA 1
ATOM 5500 C C . ALA B 1 282 ? -2.21557 8.59775 -19.50501 1.000 31.63872 282 ALA B C 1
ATOM 5501 O O . ALA B 1 282 ? -2.55513 8.63978 -20.69292 1.000 31.48276 282 ALA B O 1
ATOM 5503 N N . SER B 1 283 ? -2.60613 9.51888 -18.62223 1.000 28.20751 283 SER B N 1
ATOM 5504 C CA . SER B 1 283 ? -3.38681 10.66967 -19.06210 1.000 29.88507 283 SER B CA 1
ATOM 5505 C C . SER B 1 283 ? -2.57119 11.56271 -19.98796 1.000 29.84392 283 SER B C 1
ATOM 5506 O O . SER B 1 283 ? -3.08690 12.05642 -20.99744 1.000 29.96247 283 SER B O 1
ATOM 5509 N N . GLY B 1 284 ? -1.29384 11.77612 -19.66502 1.000 30.84165 284 GLY B N 1
ATOM 5510 C CA . GLY B 1 284 ? -0.44043 12.54974 -20.55151 1.000 26.04683 284 GLY B CA 1
ATOM 5511 C C . GLY B 1 284 ? -0.26364 11.89261 -21.90630 1.000 31.44125 284 GLY B C 1
ATOM 5512 O O . GLY B 1 284 ? -0.18192 12.57205 -22.93272 1.000 33.78100 284 GLY B O 1
ATOM 5513 N N . LEU B 1 285 ? -0.20809 10.55944 -21.92895 1.000 29.14586 285 LEU B N 1
ATOM 5514 C CA . LEU B 1 285 ? -0.09569 9.84691 -23.19614 1.000 29.66461 285 LEU B CA 1
ATOM 5515 C C . LEU B 1 285 ? -1.36070 9.98677 -24.03210 1.000 31.43820 285 LEU B C 1
ATOM 5516 O O . LEU B 1 285 ? -1.28228 10.05321 -25.26360 1.000 33.07506 285 LEU B O 1
ATOM 5521 N N . ASN B 1 286 ? -2.53083 10.03355 -23.39002 1.000 34.62385 286 ASN B N 1
ATOM 5522 C CA . ASN B 1 286 ? -3.76943 10.21769 -24.14074 1.000 29.88079 286 ASN B CA 1
ATOM 5523 C C . ASN B 1 286 ? -3.81071 11.59010 -24.79884 1.000 34.72999 286 ASN B C 1
ATOM 5524 O O . ASN B 1 286 ? -4.32473 11.73806 -25.91344 1.000 37.69635 286 ASN B O 1
ATOM 5529 N N . GLY B 1 287 ? -3.27813 12.60840 -24.12182 1.000 33.03183 287 GLY B N 1
ATOM 5530 C CA . GLY B 1 287 ? -3.16435 13.91440 -24.74739 1.000 37.51752 287 GLY B CA 1
ATOM 5531 C C . GLY B 1 287 ? -2.17729 13.91591 -25.89842 1.000 44.08885 287 GLY B C 1
ATOM 5532 O O . GLY B 1 287 ? -2.41137 14.55446 -26.92844 1.000 43.10981 287 GLY B O 1
ATOM 5533 N N . LEU B 1 288 ? -1.06451 13.19241 -25.74492 1.000 37.85487 288 LEU B N 1
ATOM 5534 C CA . LEU B 1 288 ? -0.09051 13.09436 -26.82599 1.000 39.13440 288 LEU B CA 1
ATOM 5535 C C . LEU B 1 288 ? -0.67329 12.37657 -28.03601 1.000 39.58893 288 LEU B C 1
ATOM 5536 O O . LEU B 1 288 ? -0.23178 12.60686 -29.16727 1.000 45.22983 288 LEU B O 1
ATOM 5541 N N . ALA B 1 289 ? -1.66881 11.51343 -27.82119 1.000 38.87717 289 ALA B N 1
ATOM 5542 C CA . ALA B 1 289 ? -2.32087 10.81215 -28.91908 1.000 35.91922 289 ALA B CA 1
ATOM 5543 C C . ALA B 1 289 ? -3.25263 11.71014 -29.72139 1.000 39.19467 289 ALA B C 1
ATOM 5544 O O . ALA B 1 289 ? -3.73376 11.28574 -30.77737 1.000 37.99411 289 ALA B O 1
ATOM 5546 N N . GLY B 1 290 ? -3.52088 12.92567 -29.25092 1.000 37.68123 290 GLY B N 1
ATOM 5547 C CA . GLY B 1 290 ? -4.34643 13.85838 -29.97731 1.000 43.66771 290 GLY B CA 1
ATOM 5548 C C . GLY B 1 290 ? -3.73347 14.24728 -31.30711 1.000 44.50968 290 GLY B C 1
ATOM 5549 O O . GLY B 1 290 ? -2.53291 14.51921 -31.40975 1.000 45.14387 290 GLY B O 1
ATOM 5550 N N . PRO B 1 291 ? -4.55529 14.27056 -32.35953 1.000 45.89538 291 PRO B N 1
ATOM 5551 C CA . PRO B 1 291 ? -4.03916 14.63186 -33.69100 1.000 41.68012 291 PRO B CA 1
ATOM 5552 C C . PRO B 1 291 ? -3.41428 16.01468 -33.76015 1.000 44.43184 291 PRO B C 1
ATOM 5553 O O . PRO B 1 291 ? -2.58484 16.25485 -34.64590 1.000 43.01992 291 PRO B O 1
ATOM 5557 N N . LEU B 1 292 ? -3.77792 16.93006 -32.86439 1.000 44.96885 292 LEU B N 1
ATOM 5558 C CA . LEU B 1 292 ? -3.21543 18.27365 -32.85695 1.000 40.85153 292 LEU B CA 1
ATOM 5559 C C . LEU B 1 292 ? -1.98780 18.40276 -31.96244 1.000 50.68714 292 LEU B C 1
ATOM 5560 O O . LEU B 1 292 ? -1.54510 19.52664 -31.70361 1.000 53.56976 292 LEU B O 1
ATOM 5565 N N . HIS B 1 293 ? -1.42482 17.29037 -31.48920 1.000 52.28247 293 HIS B N 1
ATOM 5566 C CA . HIS B 1 293 ? -0.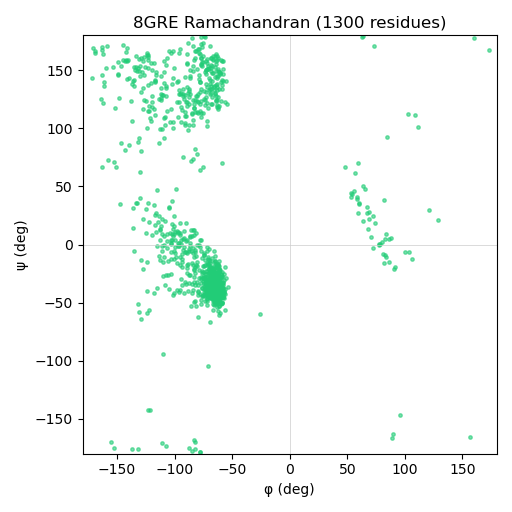31784 17.36914 -30.54332 1.000 59.35071 293 HIS B CA 1
ATOM 5567 C C . HIS B 1 293 ? 0.86204 16.49234 -30.94985 1.000 63.14764 293 HIS B C 1
ATOM 5568 O O . HIS B 1 293 ? 1.97804 16.99321 -31.12380 1.000 74.16209 293 HIS B O 1
ATOM 5575 N N . GLY B 1 294 ? 0.63626 15.18853 -31.09640 1.000 54.16242 294 GLY B N 1
ATOM 5576 C CA . GLY B 1 294 ? 1.74100 14.26939 -31.29649 1.000 56.73039 294 GLY B CA 1
ATOM 5577 C C . GLY B 1 294 ? 1.76562 13.54649 -32.62758 1.000 54.90477 294 GLY B C 1
ATOM 5578 O O . GLY B 1 294 ? 2.31534 12.44520 -32.72394 1.000 51.05888 294 GLY B O 1
ATOM 5579 N N . ARG B 1 295 ? 1.19168 14.15489 -33.66631 1.000 57.12362 295 ARG B N 1
ATOM 5580 C CA . ARG B 1 295 ? 1.13443 13.54197 -34.98869 1.000 60.07909 295 ARG B CA 1
ATOM 5581 C C . ARG B 1 295 ? 1.92231 14.32602 -36.03485 1.000 59.18878 295 ARG B C 1
ATOM 5582 O O . ARG B 1 295 ? 1.80261 14.03837 -37.23227 1.000 53.72636 295 ARG B O 1
ATOM 5590 N N . ALA B 1 296 ? 2.73262 15.30254 -35.61828 1.000 59.25014 296 ALA B N 1
ATOM 5591 C CA . ALA B 1 296 ? 3.47588 16.10681 -36.58380 1.000 62.25949 296 ALA B CA 1
ATOM 5592 C C . ALA B 1 296 ? 4.51368 15.28104 -37.33562 1.000 64.05860 296 ALA B C 1
ATOM 5593 O O . ALA B 1 296 ? 4.78963 15.55827 -38.50853 1.000 57.87264 296 ALA B O 1
ATOM 5595 N N . ASN B 1 297 ? 5.09486 14.27053 -36.68437 1.000 63.99164 297 ASN B N 1
ATOM 5596 C CA . ASN B 1 297 ? 6.05861 13.40338 -37.35658 1.000 56.14412 297 ASN B CA 1
ATOM 5597 C C . ASN B 1 297 ? 5.40622 12.65982 -38.51645 1.000 65.67183 297 ASN B C 1
ATOM 5598 O O . ASN B 1 297 ? 5.94059 12.63173 -39.63149 1.000 61.63251 297 ASN B O 1
ATOM 5603 N N . GLN B 1 298 ? 4.24542 12.04751 -38.26845 1.000 67.65575 298 GLN B N 1
ATOM 5604 C CA . GLN B 1 298 ? 3.55644 11.30772 -39.32131 1.000 61.87563 298 GLN B CA 1
ATOM 5605 C C . GLN B 1 298 ? 3.11531 12.23092 -40.44911 1.000 58.32842 298 GLN B C 1
ATOM 5606 O O . GLN B 1 298 ? 3.12933 11.84062 -41.62237 1.000 60.27667 298 GLN B O 1
ATOM 5612 N N . GLU B 1 299 ? 2.71841 13.46005 -40.11213 1.000 60.10158 299 GLU B N 1
ATOM 5613 C CA . GLU B 1 299 ? 2.24275 14.39126 -41.12991 1.000 62.35768 299 GLU B CA 1
ATOM 5614 C C . GLU B 1 299 ? 3.35241 14.75611 -42.10791 1.000 66.90392 299 GLU B C 1
ATOM 5615 O O . GLU B 1 299 ? 3.12909 14.80136 -43.32379 1.000 55.52487 299 GLU B O 1
ATOM 5621 N N . VAL B 1 300 ? 4.55658 15.01888 -41.59503 1.000 58.54585 300 VAL B N 1
ATOM 5622 C CA . VAL B 1 300 ? 5.68168 15.34920 -42.46531 1.000 60.33862 300 VAL B CA 1
ATOM 5623 C C . VAL B 1 300 ? 6.01784 14.17367 -43.37371 1.000 58.31671 300 VAL B C 1
ATOM 5624 O O . VAL B 1 300 ? 6.25827 14.34697 -44.57474 1.000 54.83138 300 VAL B O 1
ATOM 5628 N N . LEU B 1 301 ? 6.02194 12.95840 -42.82051 1.000 54.79251 301 LEU B N 1
ATOM 5629 C CA . LEU B 1 301 ? 6.41030 11.78788 -43.60135 1.000 56.95111 301 LEU B CA 1
ATOM 5630 C C . LEU B 1 301 ? 5.42201 11.51662 -44.73056 1.000 61.33524 301 LEU B C 1
ATOM 5631 O O . LEU B 1 301 ? 5.82897 11.19234 -45.85277 1.000 58.12088 301 LEU B O 1
ATOM 5636 N N . GLU B 1 302 ? 4.12112 11.64563 -44.45534 1.000 58.64327 302 GLU B N 1
ATOM 5637 C CA . GLU B 1 302 ? 3.12086 11.45032 -45.50109 1.000 62.56648 302 GLU B CA 1
ATOM 5638 C C . GLU B 1 302 ? 3.26489 12.49222 -46.60276 1.000 59.38481 302 GLU B C 1
ATOM 5639 O O . GLU B 1 302 ? 3.14323 12.17349 -47.79160 1.000 58.32591 302 GLU B O 1
ATOM 5645 N N . TRP B 1 303 ? 3.52288 13.74551 -46.22563 1.000 56.94519 303 TRP B N 1
ATOM 5646 C CA . TRP B 1 303 ? 3.72510 14.79224 -47.22009 1.000 60.10179 303 TRP B CA 1
ATOM 5647 C C . TRP B 1 303 ? 5.01116 14.57421 -48.00818 1.000 62.63229 303 TRP B C 1
ATOM 5648 O O . TRP B 1 303 ? 5.10110 14.98670 -49.17019 1.000 62.40023 303 TRP B O 1
ATOM 5659 N N . LEU B 1 304 ? 6.00806 13.92330 -47.40119 1.000 58.48897 304 LEU B N 1
ATOM 5660 C CA . LEU B 1 304 ? 7.25187 13.64100 -48.11175 1.000 59.99531 304 LEU B CA 1
ATOM 5661 C C . LEU B 1 304 ? 7.06466 12.53346 -49.14084 1.000 62.92636 304 LEU B C 1
ATOM 5662 O O . LEU B 1 304 ? 7.59017 12.62188 -50.25683 1.000 65.84774 304 LEU B O 1
ATOM 5667 N N . PHE B 1 305 ? 6.32607 11.47912 -48.78376 1.000 62.94544 305 PHE B N 1
ATOM 5668 C CA . PHE B 1 305 ? 6.08452 10.39670 -49.73203 1.000 57.90834 305 PHE B CA 1
ATOM 5669 C C . PHE B 1 305 ? 5.21024 10.84870 -50.89415 1.000 63.47788 305 PHE B C 1
ATOM 5670 O O . PHE B 1 305 ? 5.37556 10.35796 -52.01686 1.000 69.02949 305 PHE B O 1
ATOM 5678 N N . ALA B 1 306 ? 4.27659 11.77163 -50.64968 1.000 61.40865 306 ALA B N 1
ATOM 5679 C CA . ALA B 1 306 ? 3.49182 12.32706 -51.74720 1.000 68.41838 306 ALA B CA 1
ATOM 5680 C C . ALA B 1 306 ? 4.36870 13.14786 -52.68388 1.000 71.23406 306 ALA B C 1
ATOM 5681 O O . ALA B 1 306 ? 4.17654 13.12405 -53.90538 1.000 70.11071 306 ALA B O 1
ATOM 5683 N N . LEU B 1 307 ? 5.33966 13.87575 -52.12788 1.000 68.92562 307 LEU B N 1
ATOM 5684 C CA . LEU B 1 307 ? 6.27366 14.63323 -52.95393 1.000 64.35470 307 LEU B CA 1
ATOM 5685 C C . LEU B 1 307 ? 7.16764 13.69754 -53.75866 1.000 65.33725 307 LEU B C 1
ATOM 5686 O O . LEU B 1 307 ? 7.38886 13.91075 -54.95649 1.000 66.57131 307 LEU B O 1
ATOM 5691 N N . LYS B 1 308 ? 7.69139 12.65300 -53.11047 1.000 66.17018 308 LYS B N 1
ATOM 5692 C CA . LYS B 1 308 ? 8.58893 11.72013 -53.78459 1.000 64.77471 308 LYS B CA 1
ATOM 5693 C C . LYS B 1 308 ? 7.92379 11.06000 -54.98567 1.000 70.40045 308 LYS B C 1
ATOM 5694 O O . LYS B 1 308 ? 8.58924 10.78684 -55.99173 1.000 73.71523 308 LYS B O 1
ATOM 5700 N N . GLU B 1 309 ? 6.61641 10.80889 -54.90992 1.000 65.86601 309 GLU B N 1
ATOM 5701 C CA . GLU B 1 309 ? 5.93048 10.14127 -56.00942 1.000 76.24185 309 GLU B CA 1
ATOM 5702 C C . GLU B 1 309 ? 5.62870 11.09254 -57.15973 1.000 73.04197 309 GLU B C 1
ATOM 5703 O O . GLU B 1 309 ? 5.57281 10.66026 -58.31673 1.000 76.87711 309 GLU B O 1
ATOM 5709 N N . GLU B 1 310 ? 5.43877 12.38031 -56.86848 1.000 66.03476 310 GLU B N 1
ATOM 5710 C CA . GLU B 1 310 ? 5.13961 13.34443 -57.92175 1.000 70.91669 310 GLU B CA 1
ATOM 5711 C C . GLU B 1 310 ? 6.37790 13.68240 -58.74549 1.000 74.97500 310 GLU B C 1
ATOM 5712 O O . GLU B 1 310 ? 6.28142 13.88304 -59.96130 1.000 78.42182 310 GLU B O 1
ATOM 5718 N N . VAL B 1 311 ? 7.54679 13.74120 -58.10751 1.000 64.41356 311 VAL B N 1
ATOM 5719 C CA . VAL B 1 311 ? 8.77077 14.14050 -58.79384 1.000 66.40818 311 VAL B CA 1
ATOM 5720 C C . VAL B 1 311 ? 9.59203 12.95505 -59.29668 1.000 69.13331 311 VAL B C 1
ATOM 5721 O O . VAL B 1 311 ? 10.46080 13.14642 -60.16176 1.000 74.47143 311 VAL B O 1
ATOM 5725 N N . ASN B 1 312 ? 9.35020 11.74782 -58.78249 1.000 70.69089 312 ASN B N 1
ATOM 5726 C CA . ASN B 1 312 ? 10.03862 10.53025 -59.21732 1.000 72.50799 312 ASN B CA 1
ATOM 5727 C C . ASN B 1 312 ? 11.55813 10.67105 -59.08515 1.000 74.75397 312 ASN B C 1
ATOM 5728 O O . ASN B 1 312 ? 12.30586 10.61091 -60.06302 1.000 70.57668 312 ASN B O 1
ATOM 5733 N N . ASP B 1 313 ? 12.00009 10.86877 -57.84259 1.000 74.88498 313 ASP B N 1
ATOM 5734 C CA . ASP B 1 313 ? 13.41598 10.92126 -57.47609 1.000 70.80695 313 ASP B CA 1
ATOM 5735 C C . ASP B 1 313 ? 14.15949 12.08653 -58.12485 1.000 65.41652 313 ASP B C 1
ATOM 5736 O O . ASP B 1 313 ? 15.39063 12.05873 -58.22266 1.000 61.65689 313 ASP B O 1
ATOM 5741 N N . ASP B 1 314 ? 13.44690 13.11929 -58.57079 1.000 63.02195 314 ASP B N 1
ATOM 5742 C CA . ASP B 1 314 ? 14.07243 14.33748 -59.08358 1.000 59.54929 314 ASP B CA 1
ATOM 5743 C C . ASP B 1 314 ? 14.00349 15.38653 -57.98015 1.000 60.58785 314 ASP B C 1
ATOM 5744 O O . ASP B 1 314 ? 12.96790 16.02487 -57.77669 1.000 56.61355 314 ASP B O 1
ATOM 5749 N N . TYR B 1 315 ? 15.11538 15.56662 -57.27007 1.000 61.28739 315 TYR B N 1
ATOM 5750 C CA . TYR B 1 315 ? 15.19375 16.50202 -56.15629 1.000 61.96058 315 TYR B CA 1
ATOM 5751 C C . TYR B 1 315 ? 15.96727 17.76269 -56.52977 1.000 60.41485 315 TYR B C 1
ATOM 5752 O O . TYR B 1 315 ? 16.64709 18.35654 -55.68920 1.000 57.85556 315 TYR B O 1
ATOM 5761 N N . SER B 1 316 ? 15.87375 18.17337 -57.79190 1.000 65.51700 316 SER B N 1
ATOM 5762 C CA . SER B 1 316 ? 16.47909 19.42250 -58.22635 1.000 67.74784 316 SER B CA 1
ATOM 5763 C C . SER B 1 316 ? 15.80903 20.60413 -57.53484 1.000 62.86779 316 SER B C 1
ATOM 5764 O O . SER B 1 316 ? 14.63861 20.54480 -57.15023 1.000 55.60017 316 SER B O 1
ATOM 5767 N N . LYS B 1 317 ? 16.56915 21.69094 -57.38143 1.000 66.77382 317 LYS B N 1
ATOM 5768 C CA . LYS B 1 317 ? 16.06060 22.84951 -56.65366 1.000 58.63474 317 LYS B CA 1
ATOM 5769 C C . LYS B 1 317 ? 14.86786 23.47503 -57.36572 1.000 65.68629 317 LYS B C 1
ATOM 5770 O O . LYS B 1 317 ? 13.93743 23.96540 -56.71662 1.000 65.94249 317 LYS B O 1
ATOM 5776 N N . ASP B 1 318 ? 14.87187 23.46199 -58.70015 1.000 63.22706 318 ASP B N 1
ATOM 5777 C CA . ASP B 1 318 ? 13.73908 24.00495 -59.44338 1.000 62.19298 318 ASP B CA 1
ATOM 5778 C C . ASP B 1 318 ? 12.51110 23.11148 -59.31617 1.000 60.82243 318 ASP B C 1
ATOM 5779 O O . ASP B 1 318 ? 11.38665 23.60858 -59.18238 1.000 55.22174 318 ASP B O 1
ATOM 5784 N N . THR B 1 319 ? 12.70538 21.79084 -59.35512 1.000 62.71780 319 THR B N 1
ATOM 5785 C CA . THR B 1 319 ? 11.57512 20.87328 -59.24924 1.000 59.35127 319 THR B CA 1
ATOM 5786 C C . THR B 1 319 ? 10.95613 20.91659 -57.85681 1.000 67.55879 319 THR B C 1
ATOM 5787 O O . THR B 1 319 ? 9.72743 20.89225 -57.71730 1.000 65.53018 319 THR B O 1
ATOM 5791 N N . ILE B 1 320 ? 11.78913 20.98520 -56.81516 1.000 64.76442 320 ILE B N 1
ATOM 5792 C CA . ILE B 1 320 ? 11.26820 21.07198 -55.45409 1.000 62.04941 320 ILE B CA 1
ATOM 5793 C C . ILE B 1 320 ? 10.59679 22.42030 -55.22408 1.000 63.40568 320 ILE B C 1
ATOM 5794 O O . ILE B 1 320 ? 9.51690 22.49684 -54.62587 1.000 60.44788 320 ILE B O 1
ATOM 5799 N N . GLU B 1 321 ? 11.22194 23.50335 -55.69497 1.000 61.51598 321 GLU B N 1
ATOM 5800 C CA . GLU B 1 321 ? 10.61829 24.82624 -55.56663 1.000 66.22026 321 GLU B CA 1
ATOM 5801 C C . GLU B 1 321 ? 9.29524 24.90985 -56.31585 1.000 65.82521 321 GLU B C 1
ATOM 5802 O O . GLU B 1 321 ? 8.38374 25.62849 -55.88936 1.000 60.80775 321 GLU B O 1
ATOM 5808 N N . LYS B 1 322 ? 9.17109 24.18114 -57.42708 1.000 63.76226 322 LYS B N 1
ATOM 5809 C CA . LYS B 1 322 ? 7.90046 24.11609 -58.14178 1.000 68.53856 322 LYS B CA 1
ATOM 5810 C C . LYS B 1 322 ? 6.81626 23.49888 -57.26664 1.000 71.16363 322 LYS B C 1
ATOM 5811 O O . LYS B 1 322 ? 5.69891 24.02099 -57.17588 1.000 64.30804 322 LYS B O 1
ATOM 5817 N N . TYR B 1 323 ? 7.13751 22.38370 -56.60611 1.000 67.46161 323 TYR B N 1
ATOM 5818 C CA . TYR B 1 323 ? 6.15809 21.69352 -55.77271 1.000 70.35455 323 TYR B CA 1
ATOM 5819 C C . TYR B 1 323 ? 5.77093 22.53119 -54.55961 1.000 66.96690 323 TYR B C 1
ATOM 5820 O O . TYR B 1 323 ? 4.61616 22.49731 -54.11863 1.000 65.57179 323 TYR B O 1
ATOM 5829 N N . LEU B 1 324 ? 6.72105 23.28885 -54.00634 1.000 64.28560 324 LEU B N 1
ATOM 5830 C CA . LEU B 1 324 ? 6.42859 24.08647 -52.81954 1.000 67.29611 324 LEU B CA 1
ATOM 5831 C C . LEU B 1 324 ? 5.49186 25.24356 -53.14382 1.000 70.37251 324 LEU B C 1
ATOM 5832 O O . LEU B 1 324 ? 4.56835 25.53393 -52.37449 1.000 70.75210 324 LEU B O 1
ATOM 5837 N N . TRP B 1 325 ? 5.71203 25.91648 -54.27652 1.000 71.79957 325 TRP B N 1
ATOM 5838 C CA . TRP B 1 325 ? 4.86100 27.04657 -54.63827 1.000 68.12538 325 TRP B CA 1
ATOM 5839 C C . TRP B 1 325 ? 3.44821 26.59201 -54.98383 1.000 69.17909 325 TRP B C 1
ATOM 5840 O O . TRP B 1 325 ? 2.47275 27.27122 -54.64326 1.000 74.91331 325 TRP B O 1
ATOM 5851 N N . ASP B 1 326 ? 3.31628 25.44947 -55.66224 1.000 68.10461 326 ASP B N 1
ATOM 5852 C CA . ASP B 1 326 ? 1.98861 24.93090 -55.97718 1.000 69.91028 326 ASP B CA 1
ATOM 5853 C C . ASP B 1 326 ? 1.23280 24.54629 -54.71139 1.000 78.28474 326 ASP B C 1
ATOM 5854 O O . ASP B 1 326 ? 0.01094 24.72128 -54.63277 1.000 85.06947 326 ASP B O 1
ATOM 5859 N N . THR B 1 327 ? 1.94324 24.02411 -53.70946 1.000 79.76358 327 THR B N 1
ATOM 5860 C CA . THR B 1 327 ? 1.29683 23.64748 -52.45633 1.000 75.15957 327 THR B CA 1
ATOM 5861 C C . THR B 1 327 ? 0.85178 24.87880 -51.67596 1.000 71.52231 327 THR B C 1
ATOM 5862 O O . THR B 1 327 ? -0.27321 24.92950 -51.16516 1.000 79.35441 327 THR B O 1
ATOM 5866 N N . LEU B 1 328 ? 1.72294 25.88595 -51.57632 1.000 68.46283 328 LEU B N 1
ATOM 5867 C CA . LEU B 1 328 ? 1.37468 27.09475 -50.83698 1.000 70.96910 328 LEU B CA 1
ATOM 5868 C C . LEU B 1 328 ? 0.25561 27.87353 -51.51651 1.000 76.62184 328 LEU B C 1
ATOM 5869 O O . LEU B 1 328 ? -0.55174 28.51562 -50.83469 1.000 69.89075 328 LEU B O 1
ATOM 5874 N N . ASN B 1 329 ? 0.19067 27.83485 -52.84948 1.000 72.35056 329 ASN B N 1
ATOM 5875 C CA . ASN B 1 329 ? -0.87407 28.54192 -53.55234 1.000 73.80440 329 ASN B CA 1
ATOM 5876 C C . ASN B 1 329 ? -2.21451 27.83544 -53.40006 1.000 82.64350 329 ASN B C 1
ATOM 5877 O O . ASN B 1 329 ? -3.26375 28.48935 -53.42414 1.000 82.93963 329 ASN B O 1
ATOM 5882 N N . SER B 1 330 ? -2.20371 26.51306 -53.23808 1.000 79.20209 330 SER B N 1
ATOM 5883 C CA . SER B 1 330 ? -3.43122 25.75293 -53.04067 1.000 81.98052 330 SER B CA 1
ATOM 5884 C C . SER B 1 330 ? -3.98538 25.87706 -51.62748 1.000 76.46092 330 SER B C 1
ATOM 5885 O O . SER B 1 330 ? -4.98559 25.22267 -51.31377 1.000 84.65709 330 SER B O 1
ATOM 5888 N N . GLY B 1 331 ? -3.36796 26.69338 -50.77317 1.000 74.54028 331 GLY B N 1
ATOM 5889 C CA . GLY B 1 331 ? -3.80230 26.86080 -49.40656 1.000 80.78965 331 GLY B CA 1
ATOM 5890 C C . GLY B 1 331 ? -3.15536 25.92209 -48.41127 1.000 84.16982 331 GLY B C 1
ATOM 5891 O O . GLY B 1 331 ? -3.14122 26.22575 -47.21244 1.000 85.42365 331 GLY B O 1
ATOM 5892 N N . ARG B 1 332 ? -2.62206 24.79418 -48.87003 1.000 85.23964 332 ARG B N 1
ATOM 5893 C CA . ARG B 1 332 ? -1.97205 23.85089 -47.97578 1.000 81.38970 332 ARG B CA 1
ATOM 5894 C C . ARG B 1 332 ? -0.63373 24.40692 -47.49443 1.000 78.98554 332 ARG B C 1
ATOM 5895 O O . ARG B 1 332 ? -0.01233 25.25721 -48.13779 1.000 80.02960 332 ARG B O 1
ATOM 5903 N N . VAL B 1 333 ? -0.19542 23.91736 -46.34110 1.000 78.64688 333 VAL B N 1
ATOM 5904 C CA . VAL B 1 333 ? 1.02950 24.38292 -45.72153 1.000 76.43735 333 VAL B CA 1
ATOM 5905 C C . VAL B 1 333 ? 2.13180 23.36056 -45.95854 1.000 68.49616 333 VAL B C 1
ATOM 5906 O O . VAL B 1 333 ? 1.88912 22.21149 -46.34324 1.000 68.33510 333 VAL B O 1
ATOM 5910 N N . ILE B 1 334 ? 3.36918 23.79059 -45.72953 1.000 69.57082 334 ILE B N 1
ATOM 5911 C CA . ILE B 1 334 ? 4.52508 22.89991 -45.73574 1.000 67.18461 334 ILE B CA 1
ATOM 5912 C C . ILE B 1 334 ? 4.71897 22.39981 -44.30182 1.000 60.84832 334 ILE B C 1
ATOM 5913 O O . ILE B 1 334 ? 5.18020 23.17834 -43.45297 1.000 53.13211 334 ILE B O 1
ATOM 5918 N N . PRO B 1 335 ? 4.36440 21.15415 -43.99534 1.000 57.95920 335 PRO B N 1
ATOM 5919 C CA . PRO B 1 335 ? 4.46758 20.68482 -42.60620 1.000 59.02080 335 PRO B CA 1
ATOM 5920 C C . PRO B 1 335 ? 5.90633 20.69407 -42.11124 1.000 59.53176 335 PRO B C 1
ATOM 5921 O O . PRO B 1 335 ? 6.84718 20.43499 -42.86498 1.000 62.56895 335 PRO B O 1
ATOM 5925 N N . GLY B 1 336 ? 6.06713 21.00835 -40.82648 1.000 57.57808 336 GLY B N 1
ATOM 5926 C CA . GLY B 1 336 ? 7.36449 21.05503 -40.19590 1.000 55.94348 336 GLY B CA 1
ATOM 5927 C C . GLY B 1 336 ? 8.04513 22.40692 -40.22575 1.000 62.08761 336 GLY B C 1
ATOM 5928 O O . GLY B 1 336 ? 8.95445 22.64247 -39.42330 1.000 57.72186 336 GLY B O 1
ATOM 5929 N N . TYR B 1 337 ? 7.63175 23.30093 -41.11942 1.000 61.36280 337 TYR B N 1
ATOM 5930 C CA . TYR B 1 337 ? 8.24089 24.61481 -41.26694 1.000 60.84262 337 TYR B CA 1
ATOM 5931 C C . TYR B 1 337 ? 7.29500 25.69245 -40.75537 1.000 61.67173 337 TYR B C 1
ATOM 5932 O O . TYR B 1 337 ? 6.08522 25.63799 -40.99832 1.000 64.67658 337 TYR B O 1
ATOM 5941 N N . GLY B 1 338 ? 7.85373 26.67076 -40.04716 1.000 63.88143 338 GLY B N 1
ATOM 5942 C CA . GLY B 1 338 ? 7.06383 27.75661 -39.50197 1.000 71.23680 338 GLY B CA 1
ATOM 5943 C C . GLY B 1 338 ? 6.78999 27.61161 -38.01953 1.000 76.02864 338 GLY B C 1
ATOM 5944 O O . GLY B 1 338 ? 6.05668 26.71026 -37.60210 1.000 70.74057 338 GLY B O 1
ATOM 5945 N N . HIS B 1 339 ? 7.37554 28.49375 -37.21256 1.000 78.29882 339 HIS B N 1
ATOM 5946 C CA . HIS B 1 339 ? 7.17673 28.48869 -35.77179 1.000 84.36243 339 HIS B CA 1
ATOM 5947 C C . HIS B 1 339 ? 6.82249 29.89415 -35.30822 1.000 83.00398 339 HIS B C 1
ATOM 5948 O O . HIS B 1 339 ? 7.31322 30.88760 -35.85171 1.000 82.38551 339 HIS B O 1
ATOM 5955 N N . ALA B 1 340 ? 5.96232 29.96778 -34.29167 1.000 82.91290 340 ALA B N 1
ATOM 5956 C CA . ALA B 1 340 ? 5.46270 31.25330 -33.82182 1.000 79.77383 340 ALA B CA 1
ATOM 5957 C C . ALA B 1 340 ? 6.42897 31.96575 -32.88579 1.000 84.55929 340 ALA B C 1
ATOM 5958 O O . ALA B 1 340 ? 6.29371 33.17817 -32.68923 1.000 87.87423 340 ALA B O 1
ATOM 5960 N N . VAL B 1 341 ? 7.39648 31.25352 -32.31006 1.000 85.28936 341 VAL B N 1
ATOM 5961 C CA . VAL B 1 341 ? 8.28543 31.84167 -31.31355 1.000 77.43205 341 VAL B CA 1
ATOM 5962 C C . VAL B 1 341 ? 9.73832 31.72805 -31.75660 1.000 82.27748 341 VAL B C 1
ATOM 5963 O O . VAL B 1 341 ? 10.44907 32.73568 -31.84874 1.000 82.94470 341 VAL B O 1
ATOM 5967 N N . LEU B 1 342 ? 10.18991 30.50338 -32.02363 1.000 83.11187 342 LEU B N 1
ATOM 5968 C CA . LEU B 1 342 ? 11.59008 30.27589 -32.35853 1.000 72.96857 342 LEU B CA 1
ATOM 5969 C C . LEU B 1 342 ? 11.95960 31.01112 -33.64059 1.000 75.17185 342 LEU B C 1
ATOM 5970 O O . LEU B 1 342 ? 11.29989 30.86117 -34.67303 1.000 75.95985 342 LEU B O 1
ATOM 5975 N N . ARG B 1 343 ? 13.02161 31.80966 -33.56724 1.000 76.59028 343 ARG B N 1
ATOM 5976 C CA . ARG B 1 343 ? 13.40694 32.70869 -34.64507 1.000 76.95037 343 ARG B CA 1
ATOM 5977 C C . ARG B 1 343 ? 14.47229 32.12730 -35.56490 1.000 76.40854 343 ARG B C 1
ATOM 5978 O O . ARG B 1 343 ? 14.86335 32.79001 -36.53062 1.000 78.90056 343 ARG B O 1
ATOM 5986 N N . LYS B 1 344 ? 14.94752 30.91222 -35.29756 1.000 70.42526 344 LYS B N 1
ATOM 5987 C CA . LYS B 1 344 ? 15.90561 30.24547 -36.16700 1.000 63.60780 344 LYS B CA 1
ATOM 5988 C C . LYS B 1 344 ? 15.49478 28.78615 -36.31385 1.000 64.99522 344 LYS B C 1
ATOM 5989 O O . LYS B 1 344 ? 14.44528 28.36167 -35.81979 1.000 65.95172 344 LYS B O 1
ATOM 5995 N N . THR B 1 345 ? 16.32781 28.01631 -37.01000 1.000 60.01507 345 THR B N 1
ATOM 5996 C CA . THR B 1 345 ? 16.07653 26.59065 -37.16717 1.000 64.13623 345 THR B CA 1
ATOM 5997 C C . THR B 1 345 ? 16.17663 25.88510 -35.81975 1.000 59.34704 345 THR B C 1
ATOM 5998 O O . THR B 1 345 ? 17.07631 26.16369 -35.02165 1.000 52.15597 345 THR B O 1
ATOM 6002 N N . ASP B 1 346 ? 15.23319 24.98277 -35.56422 1.000 53.37529 346 ASP B N 1
ATOM 6003 C CA . ASP B 1 346 ? 15.22988 24.19194 -34.34021 1.000 51.37847 346 ASP B CA 1
ATOM 6004 C C . ASP B 1 346 ? 16.54715 23.43541 -34.21200 1.000 50.91231 346 ASP B C 1
ATOM 6005 O O . ASP B 1 346 ? 16.90230 22.67111 -35.12195 1.000 51.54757 346 ASP B O 1
ATOM 6010 N N . PRO B 1 347 ? 17.30438 23.62556 -33.12831 1.000 47.38701 347 PRO B N 1
ATOM 6011 C CA . PRO B 1 347 ? 18.54202 22.84731 -32.96330 1.000 51.13163 347 PRO B CA 1
ATOM 6012 C C . PRO B 1 347 ? 18.30070 21.35076 -32.92657 1.000 48.41785 347 PRO B C 1
ATOM 6013 O O . PRO B 1 347 ? 19.20893 20.57864 -33.25774 1.000 52.25236 347 PRO B O 1
ATOM 6017 N N . ARG B 1 348 ? 17.10030 20.91643 -32.53064 1.000 46.80712 348 ARG B N 1
ATOM 6018 C CA . ARG B 1 348 ? 16.76013 19.50027 -32.61515 1.000 49.33358 348 ARG B CA 1
ATOM 6019 C C . ARG B 1 348 ? 16.70839 19.02693 -34.06220 1.000 50.26617 348 ARG B C 1
ATOM 6020 O O . ARG B 1 348 ? 17.01048 17.86153 -34.34423 1.000 54.55884 348 ARG B O 1
ATOM 6028 N N . TYR B 1 349 ? 16.32970 19.91145 -34.98711 1.000 52.16543 349 TYR B N 1
ATOM 6029 C CA . TYR B 1 349 ? 16.36875 19.57129 -36.40543 1.000 48.64458 349 TYR B CA 1
ATOM 6030 C C . TYR B 1 349 ? 17.80625 19.43640 -36.89195 1.000 48.90019 349 TYR B C 1
ATOM 6031 O O . TYR B 1 349 ? 18.14834 18.47708 -37.59345 1.000 54.52458 349 TYR B O 1
ATOM 6040 N N . MET B 1 350 ? 18.66365 20.39421 -36.52824 1.000 46.84651 350 MET B N 1
ATOM 6041 C CA . MET B 1 350 ? 20.05877 20.34150 -36.95269 1.000 50.84737 350 MET B CA 1
ATOM 6042 C C . MET B 1 350 ? 20.77690 19.12876 -36.37725 1.000 51.97849 350 MET B C 1
ATOM 6043 O O . MET B 1 350 ? 21.64976 18.55444 -37.03888 1.000 53.88824 350 MET B O 1
ATOM 6048 N N . ALA B 1 351 ? 20.42814 18.72473 -35.15295 1.000 48.46667 351 ALA B N 1
ATOM 6049 C CA . ALA B 1 351 ? 21.04749 17.54139 -34.56514 1.000 50.93918 351 ALA B CA 1
ATOM 6050 C C . ALA B 1 351 ? 20.69398 16.29023 -35.35652 1.000 50.49541 351 ALA B C 1
ATOM 6051 O O . ALA B 1 351 ? 21.54311 15.41534 -35.56474 1.000 52.36134 351 ALA B O 1
ATOM 6053 N N . GLN B 1 352 ? 19.44345 16.19193 -35.81153 1.000 47.79156 352 GLN B N 1
ATOM 6054 C CA . GLN B 1 352 ? 19.04486 15.06948 -36.65178 1.000 51.41826 352 GLN B CA 1
ATOM 6055 C C . GLN B 1 352 ? 19.62852 15.18406 -38.05335 1.000 56.28454 352 GLN B C 1
ATOM 6056 O O . GLN B 1 352 ? 19.92675 14.16305 -38.68435 1.000 50.96672 352 GLN B O 1
ATOM 6062 N N . ARG B 1 353 ? 19.79365 16.41025 -38.55585 1.000 51.23224 353 ARG B N 1
ATOM 6063 C CA . ARG B 1 353 ? 20.40935 16.59647 -39.86527 1.000 50.72587 353 ARG B CA 1
ATOM 6064 C C . ARG B 1 353 ? 21.86617 16.15005 -39.85631 1.000 55.29623 353 ARG B C 1
ATOM 6065 O O . ARG B 1 353 ? 22.32530 15.48447 -40.79212 1.000 53.59777 353 ARG B O 1
ATOM 6073 N N . LYS B 1 354 ? 22.60876 16.50164 -38.80339 1.000 52.54091 354 LYS B N 1
ATOM 6074 C CA . LYS B 1 354 ? 23.99167 16.05066 -38.69875 1.000 50.82362 354 LYS B CA 1
ATOM 6075 C C . LYS B 1 354 ? 24.07623 14.53436 -38.58199 1.000 63.01882 354 LYS B C 1
ATOM 6076 O O . LYS B 1 354 ? 25.01879 13.92383 -39.10079 1.000 61.52132 354 LYS B O 1
ATOM 6082 N N . PHE B 1 355 ? 23.09870 13.90885 -37.92009 1.000 54.13271 355 PHE B N 1
ATOM 6083 C CA . PHE B 1 355 ? 23.10545 12.45483 -37.79868 1.000 49.64767 355 PHE B CA 1
ATOM 6084 C C . PHE B 1 355 ? 22.97124 11.78853 -39.16196 1.000 48.83253 355 PHE B C 1
ATOM 6085 O O . PHE B 1 355 ? 23.64395 10.78940 -39.44197 1.000 53.59040 355 PHE B O 1
ATOM 6093 N N . ALA B 1 356 ? 22.10468 12.32500 -40.02364 1.000 50.32966 356 ALA B N 1
ATOM 6094 C CA . ALA B 1 356 ? 21.92148 11.73310 -41.34480 1.000 53.62033 356 ALA B CA 1
ATOM 6095 C C . ALA B 1 356 ? 23.13404 11.97660 -42.23534 1.000 58.35330 356 ALA B C 1
ATOM 6096 O O . ALA B 1 356 ? 23.50973 11.10840 -43.03182 1.000 56.96641 356 ALA B O 1
ATOM 6098 N N . MET B 1 357 ? 23.75978 13.15039 -42.11602 1.000 54.42253 357 MET B N 1
ATOM 6099 C CA . MET B 1 357 ? 24.94294 13.43924 -42.91928 1.000 56.48537 357 MET B CA 1
ATOM 6100 C C . MET B 1 357 ? 26.10849 12.52978 -42.55419 1.000 61.25643 357 MET B C 1
ATOM 6101 O O . MET B 1 357 ? 26.89971 12.15832 -43.42853 1.000 61.96737 357 MET B O 1
ATOM 6106 N N . ASP B 1 358 ? 26.22524 12.15355 -41.28199 1.000 59.21240 358 ASP B N 1
ATOM 6107 C CA . ASP B 1 358 ? 27.34379 11.34724 -40.81360 1.000 53.47623 358 ASP B CA 1
ATOM 6108 C C . ASP B 1 358 ? 27.08142 9.84852 -40.87900 1.000 57.85045 358 ASP B C 1
ATOM 6109 O O . ASP B 1 358 ? 28.00170 9.06693 -40.61639 1.000 64.30106 358 ASP B O 1
ATOM 6114 N N . HIS B 1 359 ? 25.86680 9.42586 -41.21776 1.000 56.28292 359 HIS B N 1
ATOM 6115 C CA . HIS B 1 359 ? 25.52966 8.00679 -41.22853 1.000 52.97405 359 HIS B CA 1
ATOM 6116 C C . HIS B 1 359 ? 24.99457 7.51585 -42.56357 1.000 56.74773 359 HIS B C 1
ATOM 6117 O O . HIS B 1 359 ? 25.33526 6.40759 -42.98358 1.000 63.01234 359 HIS B O 1
ATOM 6124 N N . PHE B 1 360 ? 24.16131 8.30308 -43.24670 1.000 53.69036 360 PHE B N 1
ATOM 6125 C CA . PHE B 1 360 ? 23.63063 7.92464 -44.55862 1.000 52.31954 360 PHE B CA 1
ATOM 6126 C C . PHE B 1 360 ? 23.34615 9.17996 -45.37397 1.000 59.94643 360 PHE B C 1
ATOM 6127 O O . PHE B 1 360 ? 22.19303 9.49219 -45.69142 1.000 57.62631 360 PHE B O 1
ATOM 6135 N N . PRO B 1 361 ? 24.39270 9.92126 -45.75430 1.000 63.90242 361 PRO B N 1
ATOM 6136 C CA . PRO B 1 361 ? 24.16725 11.15513 -46.52415 1.000 62.95327 361 PRO B CA 1
ATOM 6137 C C . PRO B 1 361 ? 23.61584 10.90956 -47.91651 1.000 62.22579 361 PRO B C 1
ATOM 6138 O O . PRO B 1 361 ? 23.03948 11.83262 -48.50573 1.000 62.33554 361 PRO B O 1
ATOM 6142 N N . ASP B 1 362 ? 23.76695 9.70240 -48.45848 1.000 65.11896 362 ASP B N 1
ATOM 6143 C CA . ASP B 1 362 ? 23.25060 9.36348 -49.77662 1.000 70.24320 362 ASP B CA 1
ATOM 6144 C C . ASP B 1 362 ? 21.88616 8.69078 -49.71807 1.000 65.87716 362 ASP B C 1
ATOM 6145 O O . ASP B 1 362 ? 21.39899 8.21309 -50.74774 1.000 61.57900 362 ASP B O 1
ATOM 6150 N N . TYR B 1 363 ? 21.26279 8.63711 -48.54262 1.000 65.78346 363 TYR B N 1
ATOM 6151 C CA . TYR B 1 363 ? 19.92298 8.07637 -48.43821 1.000 55.83638 363 TYR B CA 1
ATOM 6152 C C . TYR B 1 363 ? 18.94389 8.92931 -49.23384 1.000 54.74353 363 TYR B C 1
ATOM 6153 O O . TYR B 1 363 ? 18.88778 10.15132 -49.06684 1.000 58.13831 363 TYR B O 1
ATOM 6162 N N . GLU B 1 364 ? 18.18094 8.27445 -50.11291 1.000 54.61878 364 GLU B N 1
ATOM 6163 C CA . GLU B 1 364 ? 17.31055 8.99712 -51.03557 1.000 58.98689 364 GLU B CA 1
ATOM 6164 C C . GLU B 1 364 ? 16.30927 9.87447 -50.29450 1.000 60.24350 364 GLU B C 1
ATOM 6165 O O . GLU B 1 364 ? 16.09021 11.03204 -50.67142 1.000 62.85113 364 GLU B O 1
ATOM 6171 N N . LEU B 1 365 ? 15.69486 9.34513 -49.23436 1.000 61.37781 365 LEU B N 1
ATOM 6172 C CA . LEU B 1 365 ? 14.68759 10.11497 -48.51310 1.000 59.39056 365 LEU B CA 1
ATOM 6173 C C . LEU B 1 365 ? 15.30527 11.28947 -47.76350 1.000 53.77021 365 LEU B C 1
ATOM 6174 O O . LEU B 1 365 ? 14.66125 12.33448 -47.61745 1.000 51.18879 365 LEU B O 1
ATOM 6179 N N . PHE B 1 366 ? 16.54499 11.14515 -47.28658 1.000 50.06479 366 PHE B N 1
ATOM 6180 C CA . PHE B 1 366 ? 17.21798 12.27747 -46.65873 1.000 54.85303 366 PHE B CA 1
ATOM 6181 C C . PHE B 1 366 ? 17.62699 13.32277 -47.68703 1.000 55.20986 366 PHE B C 1
ATOM 6182 O O . PHE B 1 366 ? 17.61778 14.52244 -47.38658 1.000 48.18791 366 PHE B O 1
ATOM 6190 N N . LYS B 1 367 ? 17.99475 12.89046 -48.89610 1.000 55.53772 367 LYS B N 1
ATOM 6191 C CA . LYS B 1 367 ? 18.29031 13.84320 -49.96081 1.000 62.31998 367 LYS B CA 1
ATOM 6192 C C . LYS B 1 367 ? 17.08274 14.72171 -50.25556 1.000 52.44978 367 LYS B C 1
ATOM 6193 O O . LYS B 1 367 ? 17.22663 15.91781 -50.53471 1.000 56.04803 367 LYS B O 1
ATOM 6199 N N . LEU B 1 368 ? 15.88150 14.14341 -50.19455 1.000 55.54569 368 LEU B N 1
ATOM 6200 C CA . LEU B 1 368 ? 14.66801 14.93397 -50.36326 1.000 54.81284 368 LEU B CA 1
ATOM 6201 C C . LEU B 1 368 ? 14.47523 15.90152 -49.20194 1.000 56.54924 368 LEU B C 1
ATOM 6202 O O . LEU B 1 368 ? 14.12396 17.06822 -49.41198 1.000 57.27486 368 LEU B O 1
ATOM 6207 N N . VAL B 1 369 ? 14.70422 15.43702 -47.97093 1.000 49.03101 369 VAL B N 1
ATOM 6208 C CA . VAL B 1 369 ? 14.57688 16.31198 -46.80779 1.000 50.84973 369 VAL B CA 1
ATOM 6209 C C . VAL B 1 369 ? 15.61019 17.42936 -46.86603 1.000 52.67179 369 VAL B C 1
ATOM 6210 O O . VAL B 1 369 ? 15.30867 18.59237 -46.56886 1.000 53.66348 369 VAL B O 1
ATOM 6214 N N . SER B 1 370 ? 16.84174 17.09752 -47.26070 1.000 50.46908 370 SER B N 1
ATOM 6215 C CA . SER B 1 370 ? 17.90790 18.09365 -47.28412 1.000 54.22103 370 SER B CA 1
ATOM 6216 C C . SER B 1 370 ? 17.65578 19.15759 -48.34634 1.000 51.04859 370 SER B C 1
ATOM 6217 O O . SER B 1 370 ? 17.95607 20.33786 -48.13187 1.000 46.40272 370 SER B O 1
ATOM 6220 N N . SER B 1 371 ? 17.10932 18.76376 -49.49952 1.000 51.04856 371 SER B N 1
ATOM 6221 C CA . SER B 1 371 ? 16.82208 19.74646 -50.53936 1.000 59.28101 371 SER B CA 1
ATOM 6222 C C . SER B 1 371 ? 15.69195 20.67923 -50.12701 1.000 59.74279 371 SER B C 1
ATOM 6223 O O . SER B 1 371 ? 15.70771 21.86394 -50.48001 1.000 66.67460 371 SER B O 1
ATOM 6226 N N . ILE B 1 372 ? 14.70937 20.16786 -49.38329 1.000 55.05873 372 ILE B N 1
ATOM 6227 C CA . ILE B 1 372 ? 13.64183 21.02268 -48.87610 1.000 55.00735 372 ILE B CA 1
ATOM 6228 C C . ILE B 1 372 ? 14.19201 22.00896 -47.85301 1.000 57.55140 372 ILE B C 1
ATOM 6229 O O . ILE B 1 372 ? 13.77703 23.17313 -47.80705 1.000 58.50450 372 ILE B O 1
ATOM 6234 N N . TYR B 1 373 ? 15.14778 21.56913 -47.02984 1.000 48.65337 373 TYR B N 1
ATOM 6235 C CA . TYR B 1 373 ? 15.78400 22.48378 -46.08708 1.000 57.39088 373 TYR B CA 1
ATOM 6236 C C . TYR B 1 373 ? 16.52276 23.60538 -46.80576 1.000 58.66599 373 TYR B C 1
ATOM 6237 O O . TYR B 1 373 ? 16.65722 24.70846 -46.26362 1.000 56.67931 373 TYR B O 1
ATOM 6246 N N . GLU B 1 374 ? 16.99883 23.34842 -48.02459 1.000 60.14030 374 GLU B N 1
ATOM 6247 C CA . GLU B 1 374 ? 17.72288 24.35717 -48.78616 1.000 62.53430 374 GLU B CA 1
ATOM 6248 C C . GLU B 1 374 ? 16.80286 25.32910 -49.51311 1.000 60.50298 374 GLU B C 1
ATOM 6249 O O . GLU B 1 374 ? 17.24762 26.42199 -49.87986 1.000 65.04905 374 GLU B O 1
ATOM 6255 N N . VAL B 1 375 ? 15.53587 24.96549 -49.72305 1.000 55.50942 375 VAL B N 1
ATOM 6256 C CA . VAL B 1 375 ? 14.63674 25.71433 -50.58820 1.000 55.58776 375 VAL B CA 1
ATOM 6257 C C . VAL B 1 375 ? 13.43840 26.27239 -49.83030 1.000 54.18956 375 VAL B C 1
ATOM 6258 O O . VAL B 1 375 ? 13.03896 27.42039 -50.05664 1.000 51.64030 375 VAL B O 1
ATOM 6262 N N . ALA B 1 376 ? 12.85529 25.48741 -48.92333 1.000 60.82651 376 ALA B N 1
ATOM 6263 C CA . ALA B 1 376 ? 11.60355 25.89427 -48.28612 1.000 62.01047 376 ALA B CA 1
ATOM 6264 C C . ALA B 1 376 ? 11.68766 27.20456 -47.50646 1.000 54.34802 376 ALA B C 1
ATOM 6265 O O . ALA B 1 376 ? 10.72362 27.98691 -47.58011 1.000 54.94764 376 ALA B O 1
ATOM 6267 N N . PRO B 1 377 ? 12.75133 27.50630 -46.74663 1.000 55.16574 377 PRO B N 1
ATOM 6268 C CA . PRO B 1 377 ? 12.79046 28.81718 -46.07164 1.000 57.23123 377 PRO B CA 1
ATOM 6269 C C . PRO B 1 377 ? 12.69070 29.99355 -47.02784 1.000 64.42774 377 PRO B C 1
ATOM 6270 O O . PRO B 1 377 ? 12.04766 30.99902 -46.70108 1.000 65.94338 377 PRO B O 1
ATOM 6274 N N . GLY B 1 378 ? 13.30535 29.89550 -48.20750 1.000 65.52766 378 GLY B N 1
ATOM 6275 C CA . GLY B 1 378 ? 13.20615 30.98034 -49.16975 1.000 59.25516 378 GLY B CA 1
ATOM 6276 C C . GLY B 1 378 ? 11.83368 31.07328 -49.80927 1.000 64.76433 378 GLY B C 1
ATOM 6277 O O . GLY B 1 378 ? 11.31578 32.17180 -50.03076 1.000 65.18557 378 GLY B O 1
ATOM 6278 N N . VAL B 1 379 ? 11.22504 29.92443 -50.11301 1.000 61.03055 379 VAL B N 1
ATOM 6279 C CA . VAL B 1 379 ? 9.90637 29.91989 -50.74326 1.000 59.13498 379 VAL B CA 1
ATOM 6280 C C . VAL B 1 379 ? 8.86576 30.51393 -49.80195 1.000 65.11641 379 VAL B C 1
ATOM 6281 O O . VAL B 1 379 ? 8.04110 31.34441 -50.20237 1.000 68.60192 379 VAL B O 1
ATOM 6285 N N . LEU B 1 380 ? 8.89187 30.09946 -48.53265 1.000 65.27821 380 LEU B N 1
ATOM 6286 C CA . LEU B 1 380 ? 7.93835 30.62883 -47.56317 1.000 69.32702 380 LEU B CA 1
ATOM 6287 C C . LEU B 1 380 ? 8.16162 32.11345 -47.30581 1.000 67.53432 380 LEU B C 1
ATOM 6288 O O . LEU B 1 380 ? 7.19888 32.84922 -47.05790 1.000 67.33980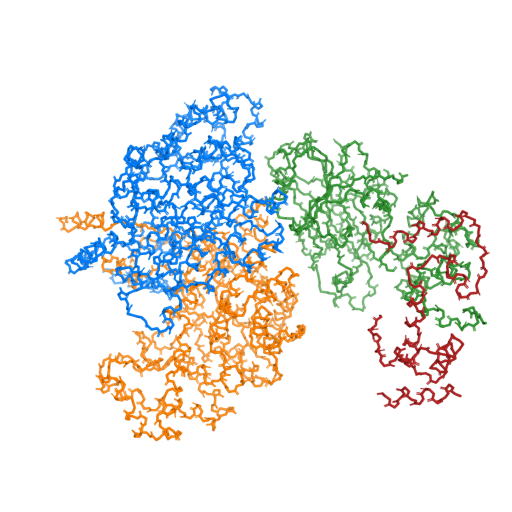 380 LEU B O 1
ATOM 6293 N N . THR B 1 381 ? 9.41609 32.56874 -47.35764 1.000 64.38217 381 THR B N 1
ATOM 6294 C CA . THR B 1 381 ? 9.69922 33.98586 -47.15585 1.000 67.84043 381 THR B CA 1
ATOM 6295 C C . THR B 1 381 ? 9.09484 34.83193 -48.26962 1.000 77.20467 381 THR B C 1
ATOM 6296 O O . THR B 1 381 ? 8.56413 35.91935 -48.01399 1.000 82.52745 381 THR B O 1
ATOM 6300 N N . GLU B 1 382 ? 9.15641 34.34641 -49.51128 1.000 70.58236 382 GLU B N 1
ATOM 6301 C CA . GLU B 1 382 ? 8.60003 35.10799 -50.62318 1.000 72.86970 382 GLU B CA 1
ATOM 6302 C C . GLU B 1 382 ? 7.07733 35.04478 -50.63940 1.000 74.97840 382 GLU B C 1
ATOM 6303 O O . GLU B 1 382 ? 6.42486 36.00076 -51.07457 1.000 77.77853 382 GLU B O 1
ATOM 6309 N N . HIS B 1 383 ? 6.49403 33.93576 -50.17458 1.000 67.60033 383 HIS B N 1
ATOM 6310 C CA . HIS B 1 383 ? 5.04874 33.89574 -49.97928 1.000 69.79631 383 HIS B CA 1
ATOM 6311 C C . HIS B 1 383 ? 4.61666 34.88032 -48.90019 1.000 75.76966 383 HIS B C 1
ATOM 6312 O O . HIS B 1 383 ? 3.51464 35.43618 -48.96999 1.000 81.12491 383 HIS B O 1
ATOM 6319 N N . GLY B 1 384 ? 5.46769 35.10393 -47.89811 1.000 78.83853 384 GLY B N 1
ATOM 6320 C CA . GLY B 1 384 ? 5.28348 36.16278 -46.92809 1.000 83.94258 384 GLY B CA 1
ATOM 6321 C C . GLY B 1 384 ? 4.25916 35.90196 -45.84712 1.000 85.36839 384 GLY B C 1
ATOM 6322 O O . GLY B 1 384 ? 4.05884 36.77225 -44.98988 1.000 81.51994 384 GLY B O 1
ATOM 6323 N N . LYS B 1 385 ? 3.60971 34.73854 -45.84535 1.000 81.16286 385 LYS B N 1
ATOM 6324 C CA . LYS B 1 385 ? 2.55170 34.44212 -44.89014 1.000 78.18370 385 LYS B CA 1
ATOM 6325 C C . LYS B 1 385 ? 3.03039 33.56006 -43.74015 1.000 89.04038 385 LYS B C 1
ATOM 6326 O O . LYS B 1 385 ? 2.20514 32.99439 -43.01416 1.000 91.13912 385 LYS B O 1
ATOM 6332 N N . THR B 1 386 ? 4.34371 33.43655 -43.55714 1.000 89.82708 386 THR B N 1
ATOM 6333 C CA . THR B 1 386 ? 4.92018 32.66899 -42.46157 1.000 87.48401 386 THR B CA 1
ATOM 6334 C C . THR B 1 386 ? 5.94955 33.53299 -41.74932 1.000 87.37516 386 THR B C 1
ATOM 6335 O O . THR B 1 386 ? 6.80766 34.14172 -42.39677 1.000 87.92507 386 THR B O 1
ATOM 6339 N N . LYS B 1 387 ? 5.85941 33.58801 -40.42064 1.000 89.29294 387 LYS B N 1
ATOM 6340 C CA . LYS B 1 387 ? 6.72673 34.45363 -39.62953 1.000 90.09939 387 LYS B CA 1
ATOM 6341 C C . LYS B 1 387 ? 8.17116 33.96740 -39.64684 1.000 88.84024 387 LYS B C 1
ATOM 6342 O O . LYS B 1 387 ? 9.05386 34.64256 -40.18644 1.000 86.98270 387 LYS B O 1
ATOM 6348 N N . ASN B 1 388 ? 8.42555 32.80302 -39.04790 1.000 87.94359 388 ASN B N 1
ATOM 6349 C CA . ASN B 1 388 ? 9.76252 32.21863 -38.98330 1.000 86.07209 388 ASN B CA 1
ATOM 6350 C C . ASN B 1 388 ? 9.78116 30.94132 -39.81277 1.000 83.35651 388 ASN B C 1
ATOM 6351 O O . ASN B 1 388 ? 9.55115 29.84402 -39.28228 1.000 76.69102 388 ASN B O 1
ATOM 6356 N N . PRO B 1 389 ? 10.05819 31.02539 -41.11534 1.000 81.40532 389 PRO B N 1
ATOM 6357 C CA . PRO B 1 389 ? 9.96089 29.85520 -42.01469 1.000 79.38090 389 PRO B CA 1
ATOM 6358 C C . PRO B 1 389 ? 11.12225 28.88399 -41.83978 1.000 71.66993 389 PRO B C 1
ATOM 6359 O O . PRO B 1 389 ? 11.95829 28.67576 -42.72536 1.000 69.27448 389 PRO B O 1
ATOM 6363 N N . TRP B 1 390 ? 11.18126 28.25759 -40.67074 1.000 69.24886 390 TRP B N 1
ATOM 6364 C CA . TRP B 1 390 ? 12.27485 27.36163 -40.34077 1.000 68.63617 390 TRP B CA 1
ATOM 6365 C C . TRP B 1 390 ? 11.73296 26.02220 -39.86811 1.000 64.36560 390 TRP B C 1
ATOM 6366 O O . TRP B 1 390 ? 10.65355 25.95811 -39.27070 1.000 61.53653 390 TRP B O 1
ATOM 6377 N N . PRO B 1 391 ? 12.45454 24.93706 -40.13113 1.000 61.23486 391 PRO B N 1
ATOM 6378 C CA . PRO B 1 391 ? 11.96459 23.61097 -39.75062 1.000 56.97296 391 PRO B CA 1
ATOM 6379 C C . PRO B 1 391 ? 12.14427 23.34212 -38.26398 1.000 56.20734 391 PRO B C 1
ATOM 6380 O O . PRO B 1 391 ? 13.00174 23.91812 -37.59166 1.000 61.06812 391 PRO B O 1
ATOM 6384 N N . ASN B 1 392 ? 11.30695 22.44345 -37.75774 1.000 55.06519 392 ASN B N 1
ATOM 6385 C CA . ASN B 1 392 ? 11.39797 21.97555 -36.38602 1.000 64.01539 392 ASN B CA 1
ATOM 6386 C C . ASN B 1 392 ? 11.84596 20.51359 -36.37658 1.000 60.69758 392 ASN B C 1
ATOM 6387 O O . ASN B 1 392 ? 12.22457 19.94925 -37.40952 1.000 59.50984 392 ASN B O 1
ATOM 6392 N N . VAL B 1 393 ? 11.79220 19.89385 -35.19536 1.000 60.71721 393 VAL B N 1
ATOM 6393 C CA . VAL B 1 393 ? 12.28987 18.52971 -35.04395 1.000 58.34264 393 VAL B CA 1
ATOM 6394 C C . VAL B 1 393 ? 11.44716 17.53893 -35.84241 1.000 57.01696 393 VAL B C 1
ATOM 6395 O O . VAL B 1 393 ? 11.97375 16.55002 -36.36823 1.000 57.00235 393 VAL B O 1
ATOM 6399 N N . ASP B 1 394 ? 10.14137 17.78943 -35.97017 1.000 55.55643 394 ASP B N 1
ATOM 6400 C CA . ASP B 1 394 ? 9.25736 16.83353 -36.62884 1.000 58.31697 394 ASP B CA 1
ATOM 6401 C C . ASP B 1 394 ? 9.47478 16.76926 -38.13541 1.000 51.19713 394 ASP B C 1
ATOM 6402 O O . ASP B 1 394 ? 9.02551 15.81021 -38.77208 1.000 51.84613 394 ASP B O 1
ATOM 6407 N N . ALA B 1 395 ? 10.14696 17.75860 -38.71870 1.000 49.77162 395 ALA B N 1
ATOM 6408 C CA . ALA B 1 395 ? 10.42848 17.74876 -40.14767 1.000 56.25941 395 ALA B CA 1
ATOM 6409 C C . ALA B 1 395 ? 11.58613 16.83038 -40.52286 1.000 57.06566 395 ALA B C 1
ATOM 6410 O O . ALA B 1 395 ? 11.88324 16.69697 -41.71454 1.000 58.75942 395 ALA B O 1
ATOM 6412 N N . HIS B 1 396 ? 12.23660 16.18992 -39.54895 1.000 53.05887 396 HIS B N 1
ATOM 6413 C CA . HIS B 1 396 ? 13.42259 15.39108 -39.82960 1.000 56.03010 396 HIS B CA 1
ATOM 6414 C C . HIS B 1 396 ? 13.44638 14.03348 -39.14464 1.000 56.94396 396 HIS B C 1
ATOM 6415 O O . HIS B 1 396 ? 14.37002 13.25699 -39.40983 1.000 57.35015 396 HIS B O 1
ATOM 6422 N N . SER B 1 397 ? 12.48093 13.71103 -38.28372 1.000 51.76462 397 SER B N 1
ATOM 6423 C CA . SER B 1 397 ? 12.57644 12.48964 -37.49342 1.000 47.98217 397 SER B CA 1
ATOM 6424 C C . SER B 1 397 ? 12.09617 11.26120 -38.25519 1.000 45.51884 397 SER B C 1
ATOM 6425 O O . SER B 1 397 ? 12.62649 10.16436 -38.04488 1.000 48.54244 397 SER B O 1
ATOM 6428 N N . GLY B 1 398 ? 11.10898 11.41860 -39.13823 1.000 45.22506 398 GLY B N 1
ATOM 6429 C CA . GLY B 1 398 ? 10.54498 10.26080 -39.81439 1.000 44.05173 398 GLY B CA 1
ATOM 6430 C C . GLY B 1 398 ? 11.51822 9.58598 -40.76323 1.000 51.16998 398 GLY B C 1
ATOM 6431 O O . GLY B 1 398 ? 11.56623 8.35463 -40.84370 1.000 45.93373 398 GLY B O 1
ATOM 6432 N N . VAL B 1 399 ? 12.30684 10.37816 -41.49329 1.000 48.81142 399 VAL B N 1
ATOM 6433 C CA . VAL B 1 399 ? 13.23352 9.80840 -42.46848 1.000 50.10038 399 VAL B CA 1
ATOM 6434 C C . VAL B 1 399 ? 14.29954 8.97181 -41.77013 1.000 46.00856 399 VAL B C 1
ATOM 6435 O O . VAL B 1 399 ? 14.69610 7.90779 -42.26241 1.000 48.52408 399 VAL B O 1
ATOM 6439 N N . LEU B 1 400 ? 14.76600 9.42568 -40.60435 1.000 45.15833 400 LEU B N 1
ATOM 6440 C CA . LEU B 1 400 ? 15.77527 8.66874 -39.87099 1.000 47.29869 400 LEU B CA 1
ATOM 6441 C C . LEU B 1 400 ? 15.21459 7.34244 -39.37154 1.000 54.02427 400 LEU B C 1
ATOM 6442 O O . LEU B 1 400 ? 15.88785 6.30813 -39.45109 1.000 52.85228 400 LEU B O 1
ATOM 6447 N N . LEU B 1 401 ? 13.98485 7.35288 -38.85034 1.000 50.62654 401 LEU B N 1
ATOM 6448 C CA . LEU B 1 401 ? 13.35006 6.10755 -38.43104 1.000 44.14859 401 LEU B CA 1
ATOM 6449 C C . LEU B 1 401 ? 13.06614 5.20690 -39.62637 1.000 46.99891 401 LEU B C 1
ATOM 6450 O O . LEU B 1 401 ? 13.21867 3.98289 -39.53854 1.000 54.34333 401 LEU B O 1
ATOM 6455 N N . GLN B 1 402 ? 12.65183 5.79651 -40.75179 1.000 46.13191 402 GLN B N 1
ATOM 6456 C CA . GLN B 1 402 ? 12.40008 5.01384 -41.95790 1.000 53.72781 402 GLN B CA 1
ATOM 6457 C C . GLN B 1 402 ? 13.65585 4.30410 -42.44345 1.000 55.55622 402 GLN B C 1
ATOM 6458 O O . GLN B 1 402 ? 13.56496 3.24035 -43.06711 1.000 55.43416 402 GLN B O 1
ATOM 6464 N N . TYR B 1 403 ? 14.83197 4.87079 -42.16749 1.000 49.93202 403 TYR B N 1
ATOM 6465 C CA . TYR B 1 403 ? 16.06847 4.28686 -42.67526 1.000 52.69250 403 TYR B CA 1
ATOM 6466 C C . TYR B 1 403 ? 16.38411 2.96075 -41.99351 1.000 57.28662 403 TYR B C 1
ATOM 6467 O O . TYR B 1 403 ? 16.90034 2.03742 -42.63371 1.000 57.64821 403 TYR B O 1
ATOM 6476 N N . TYR B 1 404 ? 16.08219 2.84287 -40.70137 1.000 55.44815 404 TYR B N 1
ATOM 6477 C CA . TYR B 1 404 ? 16.46382 1.67449 -39.91994 1.000 49.42647 404 TYR B CA 1
ATOM 6478 C C . TYR B 1 404 ? 15.34596 0.64460 -39.79047 1.000 51.28513 404 TYR B C 1
ATOM 6479 O O . TYR B 1 404 ? 15.46977 -0.28617 -38.98851 1.000 57.26747 404 TYR B O 1
ATOM 6488 N N . GLY B 1 405 ? 14.26264 0.78389 -40.55196 1.000 49.85587 405 GLY B N 1
ATOM 6489 C CA . GLY B 1 405 ? 13.22590 -0.22726 -40.60101 1.000 51.84398 405 GLY B CA 1
ATOM 6490 C C . GLY B 1 405 ? 11.94298 0.11453 -39.87494 1.000 54.16603 405 GLY B C 1
ATOM 6491 O O . GLY B 1 405 ? 10.94764 -0.59855 -40.05772 1.000 61.21122 405 GLY B O 1
ATOM 6492 N N . LEU B 1 406 ? 11.92306 1.16460 -39.05278 1.000 53.02180 406 LEU B N 1
ATOM 6493 C CA . LEU B 1 406 ? 10.69337 1.59188 -38.38353 1.000 47.93809 406 LEU B CA 1
ATOM 6494 C C . LEU B 1 406 ? 9.88748 2.44733 -39.35602 1.000 43.07489 406 LEU B C 1
ATOM 6495 O O . LEU B 1 406 ? 9.91283 3.68016 -39.32811 1.000 52.02354 406 LEU B O 1
ATOM 6500 N N . LYS B 1 407 ? 9.15421 1.76876 -40.23544 1.000 48.78211 407 LYS B N 1
ATOM 6501 C CA . LYS B 1 407 ? 8.37051 2.42777 -41.27052 1.000 56.41973 407 LYS B CA 1
ATOM 6502 C C . LYS B 1 407 ? 6.88073 2.47280 -40.95797 1.000 51.62420 407 LYS B C 1
ATOM 6503 O O . LYS B 1 407 ? 6.10880 2.99993 -41.76534 1.000 49.47099 407 LYS B O 1
ATOM 6509 N N . GLU B 1 408 ? 6.45950 1.94061 -39.81320 1.000 47.97088 408 GLU B N 1
ATOM 6510 C CA . GLU B 1 408 ? 5.05682 1.96992 -39.40250 1.000 46.86316 408 GLU B CA 1
ATOM 6511 C C . GLU B 1 408 ? 4.82867 3.26565 -38.63428 1.000 45.94048 408 GLU B C 1
ATOM 6512 O O . GLU B 1 408 ? 5.13756 3.35867 -37.44394 1.000 44.73879 408 GLU B O 1
ATOM 6518 N N . SER B 1 409 ? 4.27854 4.27185 -39.32000 1.000 50.01360 409 SER B N 1
ATOM 6519 C CA . SER B 1 409 ? 4.21017 5.61289 -38.74652 1.000 49.46981 409 SER B CA 1
ATOM 6520 C C . SER B 1 409 ? 3.26062 5.68446 -37.55667 1.000 48.79211 409 SER B C 1
ATOM 6521 O O . SER B 1 409 ? 3.42928 6.54752 -36.68786 1.000 52.61951 409 SER B O 1
ATOM 6524 N N . SER B 1 410 ? 2.26660 4.79534 -37.49104 1.000 49.27105 410 SER B N 1
ATOM 6525 C CA . SER B 1 410 ? 1.33153 4.80913 -36.37104 1.000 47.31143 410 SER B CA 1
ATOM 6526 C C . SER B 1 410 ? 2.00318 4.48249 -35.04389 1.000 49.59085 410 SER B C 1
ATOM 6527 O O . SER B 1 410 ? 1.40020 4.71097 -33.98952 1.000 52.69331 410 SER B O 1
ATOM 6530 N N . PHE B 1 411 ? 3.22582 3.95750 -35.06987 1.000 42.47794 411 PHE B N 1
ATOM 6531 C CA . PHE B 1 411 ? 3.99262 3.67662 -33.86548 1.000 39.31903 411 PHE B CA 1
ATOM 6532 C C . PHE B 1 411 ? 4.86161 4.85164 -33.43094 1.000 35.73211 411 PHE B C 1
ATOM 6533 O O . PHE B 1 411 ? 5.44467 4.80324 -32.34271 1.000 41.24322 411 PHE B O 1
ATOM 6541 N N . TYR B 1 412 ? 4.93973 5.91330 -34.23752 1.000 36.09944 412 TYR B N 1
ATOM 6542 C CA . TYR B 1 412 ? 5.90057 6.98062 -33.96912 1.000 43.87558 412 TYR B CA 1
ATOM 6543 C C . TYR B 1 412 ? 5.55628 7.74546 -32.69644 1.000 40.35694 412 TYR B C 1
ATOM 6544 O O . TYR B 1 412 ? 6.45537 8.15113 -31.95048 1.000 40.60779 412 TYR B O 1
ATOM 6553 N N . THR B 1 413 ? 4.26499 7.95715 -32.43049 1.000 36.67804 413 THR B N 1
ATOM 6554 C CA . THR B 1 413 ? 3.87739 8.67992 -31.22319 1.000 33.27074 413 THR B CA 1
ATOM 6555 C C . THR B 1 413 ? 4.21207 7.88791 -29.96356 1.000 35.32807 413 THR B C 1
ATOM 6556 O O . THR B 1 413 ? 4.46134 8.48137 -28.90707 1.000 32.26876 413 THR B O 1
ATOM 6560 N N . VAL B 1 414 ? 4.23527 6.55572 -30.05463 1.000 31.09185 414 VAL B N 1
ATOM 6561 C CA . VAL B 1 414 ? 4.67247 5.74492 -28.92085 1.000 32.46718 414 VAL B CA 1
ATOM 6562 C C . VAL B 1 414 ? 6.12631 6.05055 -28.57886 1.000 34.02418 414 VAL B C 1
ATOM 6563 O O . VAL B 1 414 ? 6.48906 6.18067 -27.40300 1.000 35.15555 414 VAL B O 1
ATOM 6567 N N . LEU B 1 415 ? 6.97979 6.18022 -29.59845 1.000 33.81783 415 LEU B N 1
ATOM 6568 C CA . LEU B 1 415 ? 8.36644 6.56830 -29.35350 1.000 38.23931 415 LEU B CA 1
ATOM 6569 C C . LEU B 1 415 ? 8.44603 7.95783 -28.73496 1.000 34.29520 415 LEU B C 1
ATOM 6570 O O . LEU B 1 415 ? 9.28005 8.20887 -27.85643 1.000 33.10538 415 LEU B O 1
ATOM 6575 N N . PHE B 1 416 ? 7.58466 8.87403 -29.18410 1.000 32.99119 416 PHE B N 1
ATOM 6576 C CA . PHE B 1 416 ? 7.50357 10.19066 -28.56083 1.000 34.60769 416 PHE B CA 1
ATOM 6577 C C . PHE B 1 416 ? 7.14616 10.06768 -27.08417 1.000 33.90219 416 PHE B C 1
ATOM 6578 O O . PHE B 1 416 ? 7.72963 10.75340 -26.23516 1.000 33.45767 416 PHE B O 1
ATOM 6586 N N . GLY B 1 417 ? 6.20416 9.17929 -26.75798 1.000 33.84909 417 GLY B N 1
ATOM 6587 C CA . GLY B 1 417 ? 5.80089 9.01574 -25.37065 1.000 32.74265 417 GLY B CA 1
ATOM 6588 C C . GLY B 1 417 ? 6.88524 8.39614 -24.50995 1.000 32.90634 417 GLY B C 1
ATOM 6589 O O . GLY B 1 417 ? 7.07116 8.78856 -23.35453 1.000 35.46200 417 GLY B O 1
ATOM 6590 N N . VAL B 1 418 ? 7.60979 7.41522 -25.05581 1.000 34.37842 418 VAL B N 1
ATOM 6591 C CA . VAL B 1 418 ? 8.73477 6.82183 -24.33734 1.000 32.36859 418 VAL B CA 1
ATOM 6592 C C . VAL B 1 418 ? 9.76281 7.88581 -23.97884 1.000 32.00938 418 VAL B C 1
ATOM 6593 O O . VAL B 1 418 ? 10.41288 7.80791 -22.92906 1.000 36.84639 418 VAL B O 1
ATOM 6597 N N . SER B 1 419 ? 9.91053 8.90605 -24.82438 1.000 32.17579 419 SER B N 1
ATOM 6598 C CA . SER B 1 419 ? 10.86315 9.97481 -24.54963 1.000 34.54188 419 SER B CA 1
ATOM 6599 C C . SER B 1 419 ? 10.27357 11.02697 -23.61622 1.000 38.39127 419 SER B C 1
ATOM 6600 O O . SER B 1 419 ? 10.90083 11.40355 -22.61985 1.000 30.98468 419 SER B O 1
ATOM 6603 N N . ARG B 1 420 ? 9.06517 11.50958 -23.92283 1.000 34.52340 420 ARG B N 1
ATOM 6604 C CA . ARG B 1 420 ? 8.45929 12.58728 -23.14587 1.000 32.30104 420 ARG B CA 1
ATOM 6605 C C . ARG B 1 420 ? 8.16629 12.18013 -21.70592 1.000 30.66553 420 ARG B C 1
ATOM 6606 O O . ARG B 1 420 ? 8.01497 13.05423 -20.84542 1.000 28.71659 420 ARG B O 1
ATOM 6614 N N . ALA B 1 421 ? 8.10065 10.87901 -21.41730 1.000 30.53519 421 ALA B N 1
ATOM 6615 C CA . ALA B 1 421 ? 7.85273 10.44875 -20.04579 1.000 27.18912 421 ALA B CA 1
ATOM 6616 C C . ALA B 1 421 ? 8.96202 10.89580 -19.10326 1.000 34.83965 421 ALA B C 1
ATOM 6617 O O . ALA B 1 421 ? 8.70504 11.12777 -17.91691 1.000 32.13910 421 ALA B O 1
ATOM 6619 N N . PHE B 1 422 ? 10.19400 11.02849 -19.60657 1.000 31.85099 422 PHE B N 1
ATOM 6620 C CA . PHE B 1 422 ? 11.29021 11.50198 -18.76510 1.000 30.63529 422 PHE B CA 1
ATOM 6621 C C . PHE B 1 422 ? 10.99363 12.88781 -18.20521 1.000 26.89230 422 PHE B C 1
ATOM 6622 O O . PHE B 1 422 ? 11.09313 13.11532 -16.99396 1.000 30.74201 422 PHE B O 1
ATOM 6630 N N . GLY B 1 423 ? 10.62376 13.82968 -19.07435 1.000 26.99612 423 GLY B N 1
ATOM 6631 C CA . GLY B 1 423 ? 10.31520 15.17004 -18.60326 1.000 25.46277 423 GLY B CA 1
ATOM 6632 C C . GLY B 1 423 ? 9.03870 15.22333 -17.78610 1.000 30.42020 423 GLY B C 1
ATOM 6633 O O . GLY B 1 423 ? 8.93724 15.99113 -16.82536 1.000 32.11050 423 GLY B O 1
ATOM 6634 N N . ILE B 1 424 ? 8.04874 14.40812 -18.15391 1.000 31.31047 424 ILE B N 1
ATOM 6635 C CA . ILE B 1 424 ? 6.79155 14.37393 -17.41154 1.000 32.83684 424 ILE B CA 1
ATOM 6636 C C . ILE B 1 424 ? 7.02977 13.88944 -15.98715 1.000 33.69528 424 ILE B C 1
ATOM 6637 O O . ILE B 1 424 ? 6.58028 14.50925 -15.01521 1.000 31.06229 424 ILE B O 1
ATOM 6642 N N . LEU B 1 425 ? 7.75174 12.77700 -15.84128 1.000 31.56924 425 LEU B N 1
ATOM 6643 C CA . LEU B 1 425 ? 7.95170 12.20903 -14.51372 1.000 33.52580 425 LEU B CA 1
ATOM 6644 C C . LEU B 1 425 ? 8.91537 13.04376 -13.68092 1.000 29.62435 425 LEU B C 1
ATOM 6645 O O . LEU B 1 425 ? 8.77339 13.10543 -12.45503 1.000 33.34487 425 LEU B O 1
ATOM 6650 N N . ALA B 1 426 ? 9.88802 13.69872 -14.31833 1.000 34.44269 426 ALA B N 1
ATOM 6651 C CA . ALA B 1 426 ? 10.80056 14.56230 -13.57544 1.000 33.91180 426 ALA B CA 1
ATOM 6652 C C . ALA B 1 426 ? 10.04456 15.70105 -12.90313 1.000 30.13613 426 ALA B C 1
ATOM 6653 O O . ALA B 1 426 ? 10.22422 15.96164 -11.70773 1.000 34.30201 426 ALA B O 1
ATOM 6655 N N . GLN B 1 427 ? 9.17959 16.38341 -13.65811 1.000 29.69981 427 GLN B N 1
ATOM 6656 C CA . GLN B 1 427 ? 8.38105 17.46351 -13.08584 1.000 27.80297 427 GLN B CA 1
ATOM 6657 C C . GLN B 1 427 ? 7.41208 16.94320 -12.02957 1.000 32.54129 427 GLN B C 1
ATOM 6658 O O . GLN B 1 427 ? 7.15310 17.62211 -11.02838 1.000 33.70627 427 GLN B O 1
ATOM 6664 N N . LEU B 1 428 ? 6.86126 15.74525 -12.23502 1.000 31.86683 428 LEU B N 1
ATOM 6665 C CA . LEU B 1 428 ? 5.93436 15.18456 -11.25661 1.000 32.89908 428 LEU B CA 1
ATOM 6666 C C . LEU B 1 428 ? 6.63413 14.92996 -9.92672 1.000 34.86105 428 LEU B C 1
ATOM 6667 O O . LEU B 1 428 ? 6.10296 15.25693 -8.85853 1.000 28.05501 428 LEU B O 1
ATOM 6672 N N . ILE B 1 429 ? 7.83485 14.34629 -9.97537 1.000 29.65039 429 ILE B N 1
ATOM 6673 C CA . ILE B 1 429 ? 8.62079 14.15054 -8.75943 1.000 34.21000 429 ILE B CA 1
ATOM 6674 C C . ILE B 1 429 ? 8.90849 15.49010 -8.09331 1.000 34.97612 429 ILE B C 1
ATOM 6675 O O . ILE B 1 429 ? 8.84362 15.61876 -6.86413 1.000 40.24444 429 ILE B O 1
ATOM 6680 N N . THR B 1 430 ? 9.21889 16.51120 -8.89507 1.000 37.87786 430 THR B N 1
ATOM 6681 C CA . THR B 1 430 ? 9.46899 17.83949 -8.34546 1.000 34.89253 430 THR B CA 1
ATOM 6682 C C . THR B 1 430 ? 8.20620 18.42906 -7.72754 1.000 35.69029 430 THR B C 1
ATOM 6683 O O . THR B 1 430 ? 8.26770 19.07195 -6.67266 1.000 39.83218 430 THR B O 1
ATOM 6687 N N . ASP B 1 431 ? 7.04983 18.21032 -8.36071 1.000 40.58930 431 ASP B N 1
ATOM 6688 C CA . ASP B 1 431 ? 5.80127 18.74506 -7.82326 1.000 36.91040 431 ASP B CA 1
ATOM 6689 C C . ASP B 1 431 ? 5.48581 18.15431 -6.45355 1.000 36.84167 431 ASP B C 1
ATOM 6690 O O . ASP B 1 431 ? 5.04839 18.87171 -5.54649 1.000 40.79678 431 ASP B O 1
ATOM 6695 N N . ARG B 1 432 ? 5.70662 16.84914 -6.27993 1.000 33.55676 432 ARG B N 1
ATOM 6696 C CA . ARG B 1 432 ? 5.40336 16.22274 -4.99740 1.000 40.07590 432 ARG B CA 1
ATOM 6697 C C . ARG B 1 432 ? 6.40547 16.61746 -3.92117 1.000 40.55642 432 ARG B C 1
ATOM 6698 O O . ARG B 1 432 ? 6.03618 16.72865 -2.74672 1.000 46.01831 432 ARG B O 1
ATOM 6706 N N . ALA B 1 433 ? 7.66938 16.83031 -4.29417 1.000 40.71317 433 ALA B N 1
ATOM 6707 C CA . ALA B 1 433 ? 8.67493 17.19320 -3.30158 1.000 46.79409 433 ALA B CA 1
ATOM 6708 C C . ALA B 1 433 ? 8.41588 18.57359 -2.71260 1.000 40.71898 433 ALA B C 1
ATOM 6709 O O . ALA B 1 433 ? 8.69981 18.80417 -1.53208 1.000 48.16886 433 ALA B O 1
ATOM 6711 N N . ILE B 1 434 ? 7.87247 19.49830 -3.50748 1.000 42.98517 434 ILE B N 1
ATOM 6712 C CA . ILE B 1 434 ? 7.59210 20.84890 -3.03668 1.000 48.14945 434 ILE B CA 1
ATOM 6713 C C . ILE B 1 434 ? 6.14674 21.02591 -2.60097 1.000 45.32224 434 ILE B C 1
ATOM 6714 O O . ILE B 1 434 ? 5.76084 22.13250 -2.20095 1.000 45.51192 434 ILE B O 1
ATOM 6719 N N . GLY B 1 435 ? 5.33425 19.97492 -2.66738 1.000 47.08336 435 GLY B N 1
ATOM 6720 C CA . GLY B 1 435 ? 3.94156 20.07309 -2.27640 1.000 39.87119 435 GLY B CA 1
ATOM 6721 C C . GLY B 1 435 ? 3.12667 20.99201 -3.16371 1.000 38.42310 435 GLY B C 1
ATOM 6722 O O . GLY B 1 435 ? 2.38872 21.84891 -2.66810 1.000 44.27596 435 GLY B O 1
ATOM 6723 N N . ALA B 1 436 ? 3.25358 20.82631 -4.47833 1.000 42.77150 436 ALA B N 1
ATOM 6724 C CA . ALA B 1 436 ? 2.49145 21.64785 -5.40808 1.000 42.34032 436 ALA B CA 1
ATOM 6725 C C . ALA B 1 436 ? 0.99773 21.40561 -5.22895 1.000 38.27934 436 ALA B C 1
ATOM 6726 O O . ALA B 1 436 ? 0.54865 20.26753 -5.06476 1.000 43.85319 436 ALA B O 1
ATOM 6728 N N . SER B 1 437 ? 0.22798 22.48806 -5.25701 1.000 36.29172 437 SER B N 1
ATOM 6729 C CA . SER B 1 437 ? -1.19669 22.41027 -4.98489 1.000 43.22628 437 SER B CA 1
ATOM 6730 C C . SER B 1 437 ? -1.95715 21.88570 -6.20001 1.000 41.91211 437 SER B C 1
ATOM 6731 O O . SER B 1 437 ? -1.45111 21.85557 -7.32500 1.000 39.21874 437 SER B O 1
ATOM 6734 N N . ILE B 1 438 ? -3.19703 21.46638 -5.95214 1.000 40.18731 438 ILE B N 1
ATOM 6735 C CA . ILE B 1 438 ? -4.04248 20.93681 -7.01332 1.000 43.66573 438 ILE B CA 1
ATOM 6736 C C . ILE B 1 438 ? -4.44183 22.06963 -7.95069 1.000 46.41492 438 ILE B C 1
ATOM 6737 O O . ILE B 1 438 ? -4.83047 23.15907 -7.50868 1.000 48.86722 438 ILE B O 1
ATOM 6742 N N . GLU B 1 439 ? -4.31875 21.82970 -9.25471 1.000 45.33307 439 GLU B N 1
ATOM 6743 C CA . GLU B 1 439 ? -4.65081 22.84273 -10.25181 1.000 40.55280 439 GLU B CA 1
ATOM 6744 C C . GLU B 1 439 ? -6.16609 22.91876 -10.38987 1.000 42.33085 439 GLU B C 1
ATOM 6745 O O . GLU B 1 439 ? -6.79809 21.99536 -10.91445 1.000 41.44763 439 GLU B O 1
ATOM 6751 N N . ARG B 1 440 ? -6.75001 24.02004 -9.91944 1.000 45.60177 440 ARG B N 1
ATOM 6752 C CA . ARG B 1 440 ? -8.19893 24.20962 -9.93938 1.000 48.08984 440 ARG B CA 1
ATOM 6753 C C . ARG B 1 440 ? -8.50777 25.65123 -10.31726 1.000 49.23739 440 ARG B C 1
ATOM 6754 O O . ARG B 1 440 ? -8.68163 26.51471 -9.44775 1.000 51.47457 440 ARG B O 1
ATOM 6762 N N . PRO B 1 441 ? -8.57352 25.95198 -11.60743 1.000 48.08176 441 PRO B N 1
ATOM 6763 C CA . PRO B 1 441 ? -8.99200 27.28443 -12.05045 1.000 40.97379 441 PRO B CA 1
ATOM 6764 C C . PRO B 1 441 ? -10.50704 27.42894 -11.93996 1.000 44.50538 441 PRO B C 1
ATOM 6765 O O . PRO B 1 441 ? -11.22089 26.50345 -11.55932 1.000 43.76865 441 PRO B O 1
ATOM 6769 N N . LYS B 1 442 ? -10.99111 28.61769 -12.28479 1.000 48.01386 442 LYS B N 1
ATOM 6770 C CA . LYS B 1 442 ? -12.41158 28.93166 -12.22529 1.000 51.43092 442 LYS B CA 1
ATOM 6771 C C . LYS B 1 442 ? -13.01897 28.85573 -13.61990 1.000 42.14309 442 LYS B C 1
ATOM 6772 O O . LYS B 1 442 ? -12.37967 29.22820 -14.60829 1.000 49.02609 442 LYS B O 1
ATOM 6778 N N . SER B 1 443 ? -14.25444 28.36926 -13.69496 1.000 46.61466 443 SER B N 1
ATOM 6779 C CA . SER B 1 443 ? -14.98071 28.27801 -14.95065 1.000 43.68657 443 SER B CA 1
ATOM 6780 C C . SER B 1 443 ? -16.26291 29.09450 -14.87052 1.000 46.90436 443 SER B C 1
ATOM 6781 O O . SER B 1 443 ? -16.78856 29.36445 -13.78730 1.000 49.95712 443 SER B O 1
ATOM 6784 N N . TYR B 1 444 ? -16.75520 29.49385 -16.04078 1.000 48.43144 444 TYR B N 1
ATOM 6785 C CA . TYR B 1 444 ? -18.03149 30.18115 -16.15912 1.000 47.74705 444 TYR B CA 1
ATOM 6786 C C . TYR B 1 444 ? -18.70553 29.74298 -17.44931 1.000 43.49637 444 TYR B C 1
ATOM 6787 O O . TYR B 1 444 ? -18.05707 29.25621 -18.37887 1.000 47.38647 444 TYR B O 1
ATOM 6796 N N . SER B 1 445 ? -20.02113 29.91956 -17.49587 1.000 46.23900 445 SER B N 1
ATOM 6797 C CA . SER B 1 445 ? -20.74007 29.77166 -18.74806 1.000 49.97528 445 SER B CA 1
ATOM 6798 C C . SER B 1 445 ? -20.63368 31.06035 -19.56072 1.000 48.73818 445 SER B C 1
ATOM 6799 O O . SER B 1 445 ? -20.22372 32.11127 -19.05965 1.000 47.76161 445 SER B O 1
ATOM 6802 N N . THR B 1 446 ? -20.99809 30.96854 -20.84179 1.000 49.51813 446 THR B N 1
ATOM 6803 C CA . THR B 1 446 ? -20.99667 32.15766 -21.68871 1.000 54.03241 446 THR B CA 1
ATOM 6804 C C . THR B 1 446 ? -21.95290 33.21380 -21.14723 1.000 58.83180 446 THR B C 1
ATOM 6805 O O . THR B 1 446 ? -21.64285 34.41173 -21.16322 1.000 56.80350 446 THR B O 1
ATOM 6809 N N . GLU B 1 447 ? -23.11083 32.78281 -20.64059 1.000 51.82616 447 GLU B N 1
ATOM 6810 C CA . GLU B 1 447 ? -24.06734 33.71514 -20.05133 1.000 57.96830 447 GLU B CA 1
ATOM 6811 C C . GLU B 1 447 ? -23.44506 34.48703 -18.89301 1.000 60.43099 447 GLU B C 1
ATOM 6812 O O . GLU B 1 447 ? -23.52428 35.71991 -18.83901 1.000 61.99009 447 GLU B O 1
ATOM 6818 N N . LYS B 1 448 ? -22.81563 33.77566 -17.95412 1.000 57.58578 448 LYS B N 1
ATOM 6819 C CA . LYS B 1 448 ? -22.18909 34.44836 -16.82077 1.000 52.62718 448 LYS B CA 1
ATOM 6820 C C . LYS B 1 448 ? -20.96663 35.25091 -17.24589 1.000 56.62635 448 LYS B C 1
ATOM 6821 O O . LYS B 1 448 ? -20.62091 36.24148 -16.59158 1.000 60.54933 448 LYS B O 1
ATOM 6827 N N . TYR B 1 449 ? -20.30042 34.84398 -18.32907 1.000 58.10228 449 TYR B N 1
ATOM 6828 C CA . TYR B 1 449 ? -19.18757 35.63509 -18.84402 1.000 54.60387 449 TYR B CA 1
ATOM 6829 C C . TYR B 1 449 ? -19.67512 36.95758 -19.42164 1.000 63.37729 449 TYR B C 1
ATOM 6830 O O . TYR B 1 449 ? -18.98758 37.97953 -19.31225 1.000 57.96526 449 TYR B O 1
ATOM 6839 N N . LYS B 1 450 ? -20.85763 36.95717 -20.04285 1.000 57.49903 450 LYS B N 1
ATOM 6840 C CA . LYS B 1 450 ? -21.44008 38.20662 -20.52170 1.000 66.53837 450 LYS B CA 1
ATOM 6841 C C . LYS B 1 450 ? -21.73217 39.15351 -19.36602 1.000 64.33371 450 LYS B C 1
ATOM 6842 O O . LYS B 1 450 ? -21.45276 40.35537 -19.45068 1.000 67.11913 450 LYS B O 1
ATOM 6848 N N . GLU B 1 451 ? -22.30035 38.62797 -18.27821 1.000 61.98524 451 GLU B N 1
ATOM 6849 C CA . GLU B 1 451 ? -22.59371 39.45845 -17.11526 1.000 62.36296 451 GLU B CA 1
ATOM 6850 C C . GLU B 1 451 ? -21.31688 39.98945 -16.47623 1.000 69.82110 451 GLU B C 1
ATOM 6851 O O . GLU B 1 451 ? -21.25885 41.15619 -16.07037 1.000 73.17898 451 GLU B O 1
ATOM 6857 N N . LEU B 1 452 ? -20.28311 39.15006 -16.37982 1.000 66.69996 452 LEU B N 1
ATOM 6858 C CA . LEU B 1 452 ? -19.02642 39.59475 -15.78648 1.000 70.87559 452 LEU B CA 1
ATOM 6859 C C . LEU B 1 452 ? -18.39282 40.70715 -16.61240 1.000 72.53798 452 LEU B C 1
ATOM 6860 O O . LEU B 1 452 ? -17.81062 41.64728 -16.05967 1.000 71.98640 452 LEU B O 1
ATOM 6865 N N . VAL B 1 453 ? -18.50441 40.62168 -17.93934 1.000 70.87964 453 VAL B N 1
ATOM 6866 C CA . VAL B 1 453 ? -17.93345 41.65064 -18.80273 1.000 74.75250 453 VAL B CA 1
ATOM 6867 C C . VAL B 1 453 ? -18.74036 42.94041 -18.70888 1.000 78.75163 453 VAL B C 1
ATOM 6868 O O . VAL B 1 453 ? -18.17390 44.03989 -18.66674 1.000 76.80470 453 VAL B O 1
ATOM 6872 N N . LYS B 1 454 ? -20.07170 42.82965 -18.66664 1.000 70.60223 454 LYS B N 1
ATOM 6873 C CA . LYS B 1 454 ? -20.91255 44.02188 -18.60051 1.000 76.89068 454 LYS B CA 1
ATOM 6874 C C . LYS B 1 454 ? -20.63722 44.82607 -17.33511 1.000 76.47545 454 LYS B C 1
ATOM 6875 O O . LYS B 1 454 ? -20.63897 46.06249 -17.36355 1.000 81.24055 454 LYS B O 1
ATOM 6881 N N . ASN B 1 455 ? -20.38935 44.14330 -16.21503 1.000 77.49759 455 ASN B N 1
ATOM 6882 C CA . ASN B 1 455 ? -20.09528 44.85376 -14.97489 1.000 77.39128 455 ASN B CA 1
ATOM 6883 C C . ASN B 1 455 ? -18.71752 45.50314 -15.01036 1.000 82.02928 455 ASN B C 1
ATOM 6884 O O . ASN B 1 455 ? -18.52241 46.57372 -14.42249 1.000 86.50756 455 ASN B O 1
ATOM 6889 N N . ILE B 1 456 ? -17.75640 44.87885 -15.69292 1.000 81.23041 456 ILE B N 1
ATOM 6890 C CA . ILE B 1 456 ? -16.40421 45.42743 -15.74807 1.000 83.41066 456 ILE B CA 1
ATOM 6891 C C . ILE B 1 456 ? -16.36953 46.67962 -16.61638 1.000 82.98559 456 ILE B C 1
ATOM 6892 O O . ILE B 1 456 ? -15.82586 47.71664 -16.21792 1.000 78.81687 456 ILE B O 1
ATOM 6897 N N . GLU B 1 457 ? -16.95301 46.60278 -17.81514 1.000 81.74517 457 GLU B N 1
ATOM 6898 C CA . GLU B 1 457 ? -16.88641 47.72403 -18.74789 1.000 79.95594 457 GLU B CA 1
ATOM 6899 C C . GLU B 1 457 ? -17.66539 48.92813 -18.23425 1.000 85.62456 457 GLU B C 1
ATOM 6900 O O . GLU B 1 457 ? -17.25262 50.07494 -18.44368 1.000 82.16670 457 GLU B O 1
ATOM 6906 N N . SER B 1 458 ? -18.79465 48.69001 -17.56366 1.000 85.68714 458 SER B N 1
ATOM 6907 C CA . SER B 1 458 ? -19.59594 49.79788 -17.05388 1.000 85.07749 458 SER B CA 1
ATOM 6908 C C . SER B 1 458 ? -18.85725 50.55603 -15.95820 1.000 89.11738 458 SER B C 1
ATOM 6909 O O . SER B 1 458 ? -18.97959 51.78192 -15.85236 1.000 98.55671 458 SER B O 1
ATOM 6912 N N . LYS B 1 459 ? -18.08596 49.84870 -15.14012 1.000 84.32544 459 LYS B N 1
ATOM 6913 C CA . LYS B 1 459 ? -17.30710 50.47994 -14.08268 1.000 84.43597 459 LYS B CA 1
ATOM 6914 C C . LYS B 1 459 ? -16.01987 51.07662 -14.64393 1.000 82.47179 459 LYS B C 1
ATOM 6915 O O . LYS B 1 459 ? -15.07989 51.36455 -13.90314 1.000 82.94309 459 LYS B O 1
ATOM 6921 N N . SER C 2 6 ? 15.83429 -57.27747 -17.99916 1.000 83.85143 6 SER C N 1
ATOM 6922 C CA . SER C 2 6 ? 16.72952 -56.28923 -17.40896 1.000 86.74205 6 SER C CA 1
ATOM 6923 C C . SER C 2 6 ? 16.00194 -55.47431 -16.34432 1.000 89.11785 6 SER C C 1
ATOM 6924 O O . SER C 2 6 ? 14.79052 -55.60854 -16.16910 1.000 86.11290 6 SER C O 1
ATOM 6927 N N . SER C 2 7 ? 16.74466 -54.62708 -15.63471 1.000 84.16125 7 SER C N 1
ATOM 6928 C CA . SER C 2 7 ? 16.18472 -53.82905 -14.55503 1.000 81.26206 7 SER C CA 1
ATOM 6929 C C . SER C 2 7 ? 16.81612 -52.44461 -14.56343 1.000 76.85237 7 SER C C 1
ATOM 6930 O O . SER C 2 7 ? 17.83051 -52.19925 -15.22114 1.000 67.16976 7 SER C O 1
ATOM 6933 N N . LEU C 2 8 ? 16.19027 -51.52831 -13.82270 1.000 73.32535 8 LEU C N 1
ATOM 6934 C CA . LEU C 2 8 ? 16.73960 -50.18686 -13.67251 1.000 71.76041 8 LEU C CA 1
ATOM 6935 C C . LEU C 2 8 ? 17.96524 -50.16974 -12.76868 1.000 66.55587 8 LEU C C 1
ATOM 6936 O O . LEU C 2 8 ? 18.79500 -49.26076 -12.88224 1.000 67.87988 8 LEU C O 1
ATOM 6941 N N . MET C 2 9 ? 18.10876 -51.16715 -11.89475 1.000 71.13260 9 MET C N 1
ATOM 6942 C CA . MET C 2 9 ? 19.18806 -51.17835 -10.91633 1.000 71.24416 9 MET C CA 1
ATOM 6943 C C . MET C 2 9 ? 20.55254 -51.49050 -11.51909 1.000 69.14028 9 MET C C 1
ATOM 6944 O O . MET C 2 9 ? 21.56924 -51.21582 -10.87407 1.000 79.87298 9 MET C O 1
ATOM 6949 N N . ASP C 2 10 ? 20.61040 -52.05055 -12.72663 1.000 69.73324 10 ASP C N 1
ATOM 6950 C CA . ASP C 2 10 ? 21.89771 -52.34622 -13.34595 1.000 75.42480 10 ASP C CA 1
ATOM 6951 C C . ASP C 2 10 ? 22.49340 -51.14871 -14.07792 1.000 74.12313 10 ASP C C 1
ATOM 6952 O O . ASP C 2 10 ? 23.51330 -51.30450 -14.75726 1.000 77.06736 10 ASP C O 1
ATOM 6957 N N . LEU C 2 11 ? 21.88598 -49.96885 -13.95942 1.000 72.54501 11 LEU C N 1
ATOM 6958 C CA . LEU C 2 11 ? 22.48500 -48.76283 -14.50537 1.000 69.67436 11 LEU C CA 1
ATOM 6959 C C . LEU C 2 11 ? 23.50128 -48.18920 -13.51764 1.000 60.95534 11 LEU C C 1
ATOM 6960 O O . LEU C 2 11 ? 23.39615 -48.41595 -12.30926 1.000 63.76157 11 LEU C O 1
ATOM 6965 N N . PRO C 2 12 ? 24.50163 -47.45524 -14.00737 1.000 61.87257 12 PRO C N 1
ATOM 6966 C CA . PRO C 2 12 ? 25.52644 -46.91318 -13.10781 1.000 55.36319 12 PRO C CA 1
ATOM 6967 C C . PRO C 2 12 ? 24.94559 -45.93741 -12.09462 1.000 61.78621 12 PRO C C 1
ATOM 6968 O O . PRO C 2 12 ? 23.85408 -45.38890 -12.26259 1.000 64.91357 12 PRO C O 1
ATOM 6972 N N . LEU C 2 13 ? 25.71078 -45.72546 -11.02165 1.000 60.48162 13 LEU C N 1
ATOM 6973 C CA . LEU C 2 13 ? 25.28484 -44.80864 -9.96979 1.000 56.40384 13 LEU C CA 1
ATOM 6974 C C . LEU C 2 13 ? 25.16181 -43.38249 -10.49277 1.000 61.95296 13 LEU C C 1
ATOM 6975 O O . LEU C 2 13 ? 24.25444 -42.64227 -10.09459 1.000 56.57576 13 LEU C O 1
ATOM 6980 N N . GLU C 2 14 ? 26.06907 -42.97989 -11.38650 1.000 62.32720 14 GLU C N 1
ATOM 6981 C CA . GLU C 2 14 ? 26.03537 -41.62744 -11.93538 1.000 66.08856 14 GLU C CA 1
ATOM 6982 C C . GLU C 2 14 ? 24.77016 -41.37860 -12.74689 1.000 63.09268 14 GLU C C 1
ATOM 6983 O O . GLU C 2 14 ? 24.25203 -40.25596 -12.75976 1.000 66.39584 14 GLU C O 1
ATOM 6989 N N . ILE C 2 15 ? 24.25709 -42.40650 -13.42387 1.000 63.22758 15 ILE C N 1
ATOM 6990 C CA . ILE C 2 15 ? 23.01060 -42.25150 -14.16667 1.000 62.27427 15 ILE C CA 1
ATOM 6991 C C . ILE C 2 15 ? 21.83270 -42.14570 -13.20779 1.000 61.28197 15 ILE C C 1
ATOM 6992 O O . ILE C 2 15 ? 20.88319 -41.38979 -13.44903 1.000 65.10954 15 ILE C O 1
ATOM 6997 N N . HIS C 2 16 ? 21.87486 -42.90034 -12.10612 1.000 61.33748 16 HIS C N 1
ATOM 6998 C CA . HIS C 2 16 ? 20.81795 -42.81297 -11.10325 1.000 55.80612 16 HIS C CA 1
ATOM 6999 C C . HIS C 2 16 ? 20.74237 -41.41576 -10.50092 1.000 46.74348 16 HIS C C 1
ATOM 7000 O O . HIS C 2 16 ? 19.64773 -40.89583 -10.25527 1.000 47.00601 16 HIS C O 1
ATOM 7007 N N . LEU C 2 17 ? 21.89752 -40.79284 -10.25491 1.000 45.60619 17 LEU C N 1
ATOM 7008 C CA . LEU C 2 17 ? 21.90793 -39.44658 -9.69280 1.000 51.53337 17 LEU C CA 1
ATOM 7009 C C . LEU C 2 17 ? 21.30216 -38.43838 -10.66068 1.000 58.88805 17 LEU C C 1
ATOM 7010 O O . LEU C 2 17 ? 20.63469 -37.48666 -10.23857 1.000 61.23428 17 LEU C O 1
ATOM 7015 N N . SER C 2 18 ? 21.52523 -38.62807 -11.96392 1.000 56.23287 18 SER C N 1
ATOM 7016 C CA . SER C 2 18 ? 20.89856 -37.75515 -12.95088 1.000 57.34493 18 SER C CA 1
ATOM 7017 C C . SER C 2 18 ? 19.39820 -38.00706 -13.03168 1.000 59.60027 18 SER C C 1
ATOM 7018 O O . SER C 2 18 ? 18.61291 -37.06350 -13.17813 1.000 57.52325 18 SER C O 1
ATOM 7021 N N . LEU C 2 19 ? 18.98116 -39.27281 -12.93865 1.000 51.58649 19 LEU C N 1
ATOM 7022 C CA . LEU C 2 19 ? 17.55494 -39.57590 -12.87707 1.000 47.45709 19 LEU C CA 1
ATOM 7023 C C . LEU C 2 19 ? 16.91545 -38.94492 -11.64775 1.000 53.02843 19 LEU C C 1
ATOM 7024 O O . LEU C 2 19 ? 15.77029 -38.48183 -11.70126 1.000 56.00719 19 LEU C O 1
ATOM 7029 N N . LEU C 2 20 ? 17.64399 -38.91314 -10.52960 1.000 51.30066 20 LEU C N 1
ATOM 7030 C CA . LEU C 2 20 ? 17.13819 -38.26639 -9.32589 1.000 53.67212 20 LEU C CA 1
ATOM 7031 C C . LEU C 2 20 ? 16.99970 -36.75971 -9.49385 1.000 48.36678 20 LEU C C 1
ATOM 7032 O O . LEU C 2 20 ? 16.23766 -36.13493 -8.75114 1.000 46.33316 20 LEU C O 1
ATOM 7037 N N . GLU C 2 21 ? 17.72091 -36.16061 -10.44257 1.000 51.03540 21 GLU C N 1
ATOM 7038 C CA . GLU C 2 21 ? 17.54502 -34.73974 -10.71224 1.000 55.51561 21 GLU C CA 1
ATOM 7039 C C . GLU C 2 21 ? 16.21953 -34.44762 -11.40288 1.000 58.32066 21 GLU C C 1
ATOM 7040 O O . GLU C 2 21 ? 15.72782 -33.31707 -11.31862 1.000 57.99252 21 GLU C O 1
ATOM 7046 N N . TYR C 2 22 ? 15.62912 -35.43694 -12.07369 1.000 53.76343 22 TYR C N 1
ATOM 7047 C CA . TYR C 2 22 ? 14.36481 -35.26054 -12.77840 1.000 49.35808 22 TYR C CA 1
ATOM 7048 C C . TYR C 2 22 ? 13.16858 -35.80028 -12.00741 1.000 49.16486 22 TYR C C 1
ATOM 7049 O O . TYR C 2 22 ? 12.11693 -35.15441 -11.98163 1.000 49.62817 22 TYR C O 1
ATOM 7058 N N . VAL C 2 23 ? 13.29464 -36.96639 -11.38046 1.000 44.65806 23 VAL C N 1
ATOM 7059 C CA . VAL C 2 23 ? 12.17340 -37.56727 -10.65962 1.000 48.70049 23 VAL C CA 1
ATOM 7060 C C . VAL C 2 23 ? 12.60664 -37.98044 -9.25579 1.000 42.83200 23 VAL C C 1
ATOM 7061 O O . VAL C 2 23 ? 12.54510 -39.17137 -8.91776 1.000 46.82708 23 VAL C O 1
ATOM 7065 N N . PRO C 2 24 ? 13.01880 -37.04219 -8.39523 1.000 43.78313 24 PRO C N 1
ATOM 7066 C CA . PRO C 2 24 ? 13.51998 -37.45648 -7.07293 1.000 43.10063 24 PRO C CA 1
ATOM 7067 C C . PRO C 2 24 ? 12.44939 -38.04478 -6.17323 1.000 41.44598 24 PRO C C 1
ATOM 7068 O O . PRO C 2 24 ? 12.68986 -39.07279 -5.52768 1.000 44.11041 24 PRO C O 1
ATOM 7072 N N . ASN C 2 25 ? 11.26947 -37.42385 -6.10995 1.000 37.07315 25 ASN C N 1
ATOM 7073 C CA . ASN C 2 25 ? 10.25562 -37.86654 -5.15866 1.000 37.97288 25 ASN C CA 1
ATOM 7074 C C . ASN C 2 25 ? 9.66762 -39.21911 -5.54104 1.000 38.24312 25 ASN C C 1
ATOM 7075 O O . ASN C 2 25 ? 9.26508 -39.98786 -4.66030 1.000 35.29275 25 ASN C O 1
ATOM 7080 N N . GLU C 2 26 ? 9.60890 -39.53135 -6.83614 1.000 43.07483 26 GLU C N 1
ATOM 7081 C CA . GLU C 2 26 ? 9.12866 -40.84590 -7.24788 1.000 47.44737 26 GLU C CA 1
ATOM 7082 C C . GLU C 2 26 ? 10.15393 -41.92556 -6.92453 1.000 42.95292 26 GLU C C 1
ATOM 7083 O O . GLU C 2 26 ? 9.81126 -42.97511 -6.36820 1.000 38.78154 26 GLU C O 1
ATOM 7089 N N . LEU C 2 27 ? 11.42388 -41.67785 -7.25405 1.000 37.56235 27 LEU C N 1
ATOM 7090 C CA . LEU C 2 27 ? 12.44824 -42.69882 -7.05985 1.000 43.70990 27 LEU C CA 1
ATOM 7091 C C . LEU C 2 27 ? 12.72481 -42.94587 -5.58178 1.000 44.42709 27 LEU C C 1
ATOM 7092 O O . LEU C 2 27 ? 12.91627 -44.09507 -5.16947 1.000 44.58935 27 LEU C O 1
ATOM 7097 N N . ARG C 2 28 ? 12.74057 -41.88812 -4.76479 1.000 42.18135 28 ARG C N 1
ATOM 7098 C CA . ARG C 2 28 ? 13.04709 -42.05009 -3.34635 1.000 38.55699 28 ARG C CA 1
ATOM 7099 C C . ARG C 2 28 ? 12.00409 -42.87833 -2.60612 1.000 36.67642 28 ARG C C 1
ATOM 7100 O O . ARG C 2 28 ? 12.24156 -43.25111 -1.45278 1.000 40.46074 28 ARG C O 1
ATOM 7108 N N . ALA C 2 29 ? 10.86840 -43.17682 -3.23331 1.000 37.77147 29 ALA C N 1
ATOM 7109 C CA . ALA C 2 29 ? 9.85516 -44.04463 -2.65213 1.000 38.05996 29 ALA C CA 1
ATOM 7110 C C . ALA C 2 29 ? 9.87881 -45.45151 -3.23535 1.000 42.77027 29 ALA C C 1
ATOM 7111 O O . ALA C 2 29 ? 9.02198 -46.26824 -2.88308 1.000 39.32946 29 ALA C O 1
ATOM 7113 N N . VAL C 2 30 ? 10.83585 -45.75364 -4.11213 1.000 37.28583 30 VAL C N 1
ATOM 7114 C CA . VAL C 2 30 ? 10.88119 -47.06345 -4.75766 1.000 40.83939 30 VAL C CA 1
ATOM 7115 C C . VAL C 2 30 ? 11.48594 -48.10683 -3.82408 1.000 49.71043 30 VAL C C 1
ATOM 7116 O O . VAL C 2 30 ? 10.82370 -49.07935 -3.44347 1.000 47.57302 30 VAL C O 1
ATOM 7120 N N . ASN C 2 31 ? 12.75091 -47.92526 -3.44297 1.000 42.66833 31 ASN C N 1
ATOM 7121 C CA . ASN C 2 31 ? 13.41167 -48.83360 -2.51407 1.000 42.86269 31 ASN C CA 1
ATOM 7122 C C . ASN C 2 31 ? 14.36105 -48.04569 -1.62148 1.000 42.19486 31 ASN C C 1
ATOM 7123 O O . ASN C 2 31 ? 14.60539 -46.85512 -1.83588 1.000 47.66204 31 ASN C O 1
ATOM 7128 N N . LYS C 2 32 ? 14.89534 -48.73063 -0.60352 1.000 43.90189 32 LYS C N 1
ATOM 7129 C CA . LYS C 2 32 ? 15.84491 -48.09669 0.30728 1.000 36.91027 32 LYS C CA 1
ATOM 7130 C C . LYS C 2 32 ? 17.05560 -47.54724 -0.43299 1.000 37.99943 32 LYS C C 1
ATOM 7131 O O . LYS C 2 32 ? 17.62897 -46.53404 -0.01645 1.000 46.82531 32 LYS C O 1
ATOM 7137 N N . TYR C 2 33 ? 17.45563 -48.19859 -1.52717 1.000 37.25066 33 TYR C N 1
ATOM 7138 C CA . TYR C 2 33 ? 18.62899 -47.76114 -2.27768 1.000 39.36536 33 TYR C CA 1
ATOM 7139 C C . TYR C 2 33 ? 18.46698 -46.33051 -2.77922 1.000 40.77259 33 TYR C C 1
ATOM 7140 O O . TYR C 2 33 ? 19.35138 -45.48794 -2.58485 1.000 37.11728 33 TYR C O 1
ATOM 7149 N N . PHE C 2 34 ? 17.34173 -46.03689 -3.43519 1.000 37.25406 34 PHE C N 1
ATOM 7150 C CA . PHE C 2 34 ? 17.14273 -44.69416 -3.97002 1.000 42.84285 34 PHE C CA 1
ATOM 7151 C C . PHE C 2 34 ? 16.87153 -43.67904 -2.86697 1.000 36.96696 34 PHE C C 1
ATOM 7152 O O . PHE C 2 34 ? 17.26276 -42.51396 -2.99542 1.000 36.12041 34 PHE C O 1
ATOM 7160 N N . TYR C 2 35 ? 16.21301 -44.09564 -1.78257 1.000 34.33662 35 TYR C N 1
ATOM 7161 C CA . TYR C 2 35 ? 16.00691 -43.19696 -0.65070 1.000 34.23896 35 TYR C CA 1
ATOM 7162 C C . TYR C 2 35 ? 17.33875 -42.76876 -0.04359 1.000 41.11552 35 TYR C C 1
ATOM 7163 O O . TYR C 2 35 ? 17.56477 -41.58038 0.21451 1.000 40.56555 35 TYR C O 1
ATOM 7172 N N . VAL C 2 36 ? 18.23452 -43.73010 0.19536 1.000 38.34169 36 VAL C N 1
ATOM 7173 C CA . VAL C 2 36 ? 19.52568 -43.41260 0.79832 1.000 32.19751 36 VAL C CA 1
ATOM 7174 C C . VAL C 2 36 ? 20.38175 -42.60236 -0.16692 1.000 29.72281 36 VAL C C 1
ATOM 7175 O O . VAL C 2 36 ? 21.09126 -41.67354 0.23887 1.000 34.36762 36 VAL C O 1
ATOM 7179 N N . LEU C 2 37 ? 20.32725 -42.93429 -1.45792 1.000 33.46383 37 LEU C N 1
ATOM 7180 C CA . LEU C 2 37 ? 21.06536 -42.15930 -2.44943 1.000 33.16462 37 LEU C CA 1
ATOM 7181 C C . LEU C 2 37 ? 20.51214 -40.74418 -2.56195 1.000 37.56161 37 LEU C C 1
ATOM 7182 O O . LEU C 2 37 ? 21.26890 -39.78845 -2.77125 1.000 32.51289 37 LEU C O 1
ATOM 7187 N N . HIS C 2 38 ? 19.19266 -40.59306 -2.42959 1.000 36.66995 38 HIS C N 1
ATOM 7188 C CA . HIS C 2 38 ? 18.59462 -39.26282 -2.42931 1.000 38.36142 38 HIS C CA 1
ATOM 7189 C C . HIS C 2 38 ? 19.04692 -38.46116 -1.21509 1.000 35.30384 38 HIS C C 1
ATOM 7190 O O . HIS C 2 38 ? 19.37694 -37.27587 -1.33523 1.000 36.17266 38 HIS C O 1
ATOM 7197 N N . ASN C 2 39 ? 19.08010 -39.09462 -0.03928 1.000 33.87198 39 ASN C N 1
ATOM 7198 C CA . ASN C 2 39 ? 19.56733 -38.41123 1.15482 1.000 35.34441 39 ASN C CA 1
ATOM 7199 C C . ASN C 2 39 ? 21.03208 -38.01939 1.00525 1.000 37.24924 39 ASN C C 1
ATOM 7200 O O . ASN C 2 39 ? 21.43691 -36.92794 1.42464 1.000 33.16254 39 ASN C O 1
ATOM 7205 N N . HIS C 2 40 ? 21.84198 -38.89537 0.40409 1.000 30.75256 40 HIS C N 1
ATOM 7206 C CA . HIS C 2 40 ? 23.24333 -38.56231 0.17019 1.000 30.48567 40 HIS C CA 1
ATOM 7207 C C . HIS C 2 40 ? 23.38312 -37.41640 -0.82374 1.000 35.24899 40 HIS C C 1
ATOM 7208 O O . HIS C 2 40 ? 24.27970 -36.57489 -0.68836 1.000 34.33719 40 HIS C O 1
ATOM 7215 N N . SER C 2 41 ? 22.51523 -37.37731 -1.83709 1.000 33.84640 41 SER C N 1
ATOM 7216 C CA . SER C 2 41 ? 22.57597 -36.30607 -2.82592 1.000 38.82206 41 SER C CA 1
ATOM 7217 C C . SER C 2 41 ? 22.40106 -34.94062 -2.17291 1.000 36.92158 41 SER C C 1
ATOM 7218 O O . SER C 2 41 ? 23.11449 -33.98763 -2.50792 1.000 40.37501 41 SER C O 1
ATOM 7221 N N . TYR C 2 42 ? 21.46264 -34.82612 -1.23221 1.000 29.19788 42 TYR C N 1
ATOM 7222 C CA . TYR C 2 42 ? 21.25345 -33.55605 -0.55077 1.000 35.57463 42 TYR C CA 1
ATOM 7223 C C . TYR C 2 42 ? 22.26576 -33.31164 0.55798 1.000 35.99797 42 TYR C C 1
ATOM 7224 O O . TYR C 2 42 ? 22.43812 -32.16122 0.97553 1.000 38.84022 42 TYR C O 1
ATOM 7233 N N . LYS C 2 43 ? 22.94160 -34.35738 1.03933 1.000 37.66044 43 LYS C N 1
ATOM 7234 C CA . LYS C 2 43 ? 24.11734 -34.13737 1.87331 1.000 37.34515 43 LYS C CA 1
ATOM 7235 C C . LYS C 2 43 ? 25.19511 -33.39571 1.09475 1.000 33.12751 43 LYS C C 1
ATOM 7236 O O . LYS C 2 43 ? 25.81134 -32.45601 1.61026 1.000 37.11568 43 LYS C O 1
ATOM 7242 N N . GLU C 2 44 ? 25.42178 -33.79396 -0.15947 1.000 37.86276 44 GLU C N 1
ATOM 7243 C CA . GLU C 2 44 ? 26.41171 -33.11345 -0.98695 1.000 36.40565 44 GLU C CA 1
ATOM 7244 C C . GLU C 2 44 ? 25.95393 -31.70792 -1.35628 1.000 39.09254 44 GLU C C 1
ATOM 7245 O O . GLU C 2 44 ? 26.77061 -30.78171 -1.41088 1.000 38.61690 44 GLU C O 1
ATOM 7251 N N . LYS C 2 45 ? 24.65615 -31.52712 -1.62174 1.000 35.32037 45 LYS C N 1
ATOM 7252 C CA . LYS C 2 45 ? 24.14524 -30.18863 -1.90724 1.000 36.37803 45 LYS C CA 1
ATOM 7253 C C . LYS C 2 45 ? 24.34495 -29.26554 -0.71240 1.000 34.65123 45 LYS C C 1
ATOM 7254 O O . LYS C 2 45 ? 24.77914 -28.11778 -0.86298 1.000 38.04622 45 LYS C O 1
ATOM 7260 N N . SER C 2 46 ? 24.03228 -29.75678 0.48846 1.000 33.07947 46 SER C N 1
ATOM 7261 C CA . SER C 2 46 ? 24.14422 -28.93304 1.68705 1.000 32.20878 46 SER C CA 1
ATOM 7262 C C . SER C 2 46 ? 25.59508 -28.56605 1.97247 1.000 38.32390 46 SER C C 1
ATOM 7263 O O . SER C 2 46 ? 25.90903 -27.40223 2.24817 1.000 43.43081 46 SER C O 1
ATOM 7266 N N . LEU C 2 47 ? 26.49758 -29.54649 1.90693 1.000 38.98373 47 LEU C N 1
ATOM 7267 C CA . LEU C 2 47 ? 27.88067 -29.30038 2.29859 1.000 44.27669 47 LEU C CA 1
ATOM 7268 C C . LEU C 2 47 ? 28.66243 -28.54201 1.23391 1.000 38.73901 47 LEU C C 1
ATOM 7269 O O . LEU C 2 47 ? 29.61418 -27.82829 1.56940 1.000 45.13102 47 LEU C O 1
ATOM 7274 N N . ALA C 2 48 ? 28.29606 -28.68305 -0.04309 1.000 34.21274 48 ALA C N 1
ATOM 7275 C CA . ALA C 2 48 ? 28.90250 -27.83881 -1.06649 1.000 40.57989 48 ALA C CA 1
ATOM 7276 C C . ALA C 2 48 ? 28.46562 -26.38801 -0.92418 1.000 41.24350 48 ALA C C 1
ATOM 7277 O O . ALA C 2 48 ? 29.18092 -25.48390 -1.36818 1.000 44.48147 48 ALA C O 1
ATOM 7279 N N . TRP C 2 49 ? 27.30457 -26.15427 -0.31830 1.000 39.12637 49 TRP C N 1
ATOM 7280 C CA . TRP C 2 49 ? 26.78117 -24.82293 -0.04842 1.000 39.99995 49 TRP C CA 1
ATOM 7281 C C . TRP C 2 49 ? 27.31401 -24.27212 1.27033 1.000 43.56000 49 TRP C C 1
ATOM 7282 O O . TRP C 2 49 ? 27.86304 -23.16626 1.31349 1.000 43.80763 49 TRP C O 1
ATOM 7293 N N . ILE C 2 50 ? 27.16277 -25.04019 2.34545 1.000 44.84842 50 ILE C N 1
ATOM 7294 C CA . ILE C 2 50 ? 27.61807 -24.67024 3.68080 1.000 36.68148 50 ILE C CA 1
ATOM 7295 C C . ILE C 2 50 ? 28.54814 -25.78639 4.14019 1.000 42.51854 50 ILE C C 1
ATOM 7296 O O . ILE C 2 50 ? 28.08646 -26.84618 4.58150 1.000 40.10654 50 ILE C O 1
ATOM 7301 N N . ALA C 2 51 ? 29.85690 -25.55562 4.03861 1.000 38.92017 51 ALA C N 1
ATOM 7302 C CA . ALA C 2 51 ? 30.84209 -26.58237 4.34956 1.000 42.79764 51 ALA C CA 1
ATOM 7303 C C . ALA C 2 51 ? 30.71614 -27.04479 5.79925 1.000 44.30041 51 ALA C C 1
ATOM 7304 O O . ALA C 2 51 ? 30.18398 -26.34344 6.66279 1.000 44.86472 51 ALA C O 1
ATOM 7306 N N . GLU C 2 52 ? 31.23291 -28.24993 6.05842 1.000 48.95691 52 GLU C N 1
ATOM 7307 C CA . GLU C 2 52 ? 31.10198 -28.85682 7.38023 1.000 48.09346 52 GLU C CA 1
ATOM 7308 C C . GLU C 2 52 ? 31.75590 -28.00946 8.46590 1.000 50.87100 52 GLU C C 1
ATOM 7309 O O . GLU C 2 52 ? 31.31868 -28.03840 9.62204 1.000 53.59420 52 GLU C O 1
ATOM 7315 N N . ASP C 2 53 ? 32.79042 -27.24845 8.11947 1.000 49.62419 53 ASP C N 1
ATOM 7316 C CA . ASP C 2 53 ? 33.49129 -26.40360 9.07691 1.000 58.36351 53 ASP C CA 1
ATOM 7317 C C . ASP C 2 53 ? 32.89802 -25.00521 9.18619 1.000 55.43718 53 ASP C C 1
ATOM 7318 O O . ASP C 2 53 ? 33.45336 -24.16808 9.90487 1.000 59.61246 53 ASP C O 1
ATOM 7323 N N . ASN C 2 54 ? 31.79502 -24.73173 8.49635 1.000 53.97386 54 ASN C N 1
ATOM 7324 C CA . ASN C 2 54 ? 31.22312 -23.39413 8.49557 1.000 49.53419 54 ASN C CA 1
ATOM 7325 C C . ASN C 2 54 ? 30.59378 -23.07259 9.84700 1.000 47.82324 54 ASN C C 1
ATOM 7326 O O . ASN C 2 54 ? 30.16696 -23.96104 10.58932 1.000 53.63444 54 ASN C O 1
ATOM 7331 N N . TYR C 2 55 ? 30.53812 -21.77567 10.15913 1.000 53.04075 55 TYR C N 1
ATOM 7332 C CA . TYR C 2 55 ? 29.99009 -21.32386 11.43272 1.000 52.51397 55 TYR C CA 1
ATOM 7333 C C . TYR C 2 55 ? 28.49416 -21.58429 11.55634 1.000 48.87727 55 TYR C C 1
ATOM 7334 O O . TYR C 2 55 ? 27.98373 -21.65583 12.67942 1.000 51.34260 55 TYR C O 1
ATOM 7343 N N . ILE C 2 56 ? 27.78260 -21.72392 10.43593 1.000 49.32729 56 ILE C N 1
ATOM 7344 C CA . ILE C 2 56 ? 26.33224 -21.89270 10.49245 1.000 44.75442 56 ILE C CA 1
ATOM 7345 C C . ILE C 2 56 ? 25.97280 -23.19014 11.20604 1.000 43.72265 56 ILE C C 1
ATOM 7346 O O . ILE C 2 56 ? 25.11951 -23.20895 12.10113 1.000 46.89917 56 ILE C O 1
ATOM 7351 N N . TRP C 2 57 ? 26.62867 -24.29302 10.83117 1.000 45.95975 57 TRP C N 1
ATOM 7352 C CA . TRP C 2 57 ? 26.36649 -25.56618 11.49719 1.000 42.40925 57 TRP C CA 1
ATOM 7353 C C . TRP C 2 57 ? 26.64137 -25.48709 12.99243 1.000 43.15554 57 TRP C C 1
ATOM 7354 O O . TRP C 2 57 ? 25.95535 -26.14229 13.78538 1.000 50.33418 57 TRP C O 1
ATOM 7365 N N . ALA C 2 58 ? 27.62792 -24.68473 13.39710 1.000 50.60441 58 ALA C N 1
ATOM 7366 C CA . ALA C 2 58 ? 27.99188 -24.61277 14.80767 1.000 52.59174 58 ALA C CA 1
ATOM 7367 C C . ALA C 2 58 ? 26.92117 -23.91725 15.63856 1.000 51.98306 58 ALA C C 1
ATOM 7368 O O . ALA C 2 58 ? 26.70379 -24.28601 16.79787 1.000 56.83613 58 ALA C O 1
ATOM 7370 N N . VAL C 2 59 ? 26.23284 -22.92833 15.06980 1.000 50.26111 59 VAL C N 1
ATOM 7371 C CA . VAL C 2 59 ? 25.30348 -22.11485 15.84689 1.000 52.32463 59 VAL C CA 1
ATOM 7372 C C . VAL C 2 59 ? 23.84627 -22.55671 15.72125 1.000 47.90454 59 VAL C C 1
ATOM 7373 O O . VAL C 2 59 ? 23.01972 -22.15391 16.55417 1.000 48.04824 59 VAL C O 1
ATOM 7377 N N . VAL C 2 60 ? 23.50429 -23.36784 14.72044 1.000 43.37957 60 VAL C N 1
ATOM 7378 C CA . VAL C 2 60 ? 22.11833 -23.76605 14.48981 1.000 45.72966 60 VAL C CA 1
ATOM 7379 C C . VAL C 2 60 ? 21.86978 -25.23237 14.79030 1.000 42.00302 60 VAL C C 1
ATOM 7380 O O . VAL C 2 60 ? 20.72185 -25.68493 14.67176 1.000 44.82337 60 VAL C O 1
ATOM 7384 N N . LYS C 2 61 ? 22.89617 -25.98564 15.19498 1.000 41.41110 61 LYS C N 1
ATOM 7385 C CA . LYS C 2 61 ? 22.79127 -27.44235 15.25165 1.000 41.24003 61 LYS C CA 1
ATOM 7386 C C . LYS C 2 61 ? 21.62390 -27.89136 16.12421 1.000 45.36276 61 LYS C C 1
ATOM 7387 O O . LYS C 2 61 ? 20.74165 -28.62906 15.67068 1.000 45.06768 61 LYS C O 1
ATOM 7393 N N . HIS C 2 62 ? 21.59969 -27.45234 17.38498 1.000 40.98174 62 HIS C N 1
ATOM 7394 C CA . HIS C 2 62 ? 20.56983 -27.92864 18.30435 1.000 44.02775 62 HIS C CA 1
ATOM 7395 C C . HIS C 2 62 ? 19.18677 -27.41631 17.91716 1.000 41.75163 62 HIS C C 1
ATOM 7396 O O . HIS C 2 62 ? 18.20866 -28.17240 17.95861 1.000 41.75896 62 HIS C O 1
ATOM 7403 N N . SER C 2 63 ? 19.08038 -26.14091 17.53481 1.000 38.69860 63 SER C N 1
ATOM 7404 C CA . SER C 2 63 ? 17.77794 -25.60429 17.14902 1.000 41.96914 63 SER C CA 1
ATOM 7405 C C . SER C 2 63 ? 17.26772 -26.25986 15.87085 1.000 36.92145 63 SER C C 1
ATOM 7406 O O . SER C 2 63 ? 16.07191 -26.55232 15.75218 1.000 36.73337 63 SER C O 1
ATOM 7409 N N . LEU C 2 64 ? 18.15991 -26.50590 14.90766 1.000 36.86097 64 LEU C N 1
ATOM 7410 C CA . LEU C 2 64 ? 17.75705 -27.19159 13.68360 1.000 35.66883 64 LEU C CA 1
ATOM 7411 C C . LEU C 2 64 ? 17.31548 -28.62115 13.97124 1.000 39.01128 64 LEU C C 1
ATOM 7412 O O . LEU C 2 64 ? 16.33087 -29.09939 13.39569 1.000 37.31738 64 LEU C O 1
ATOM 7417 N N . CYS C 2 65 ? 18.02688 -29.31776 14.86178 1.000 32.38484 65 CYS C N 1
ATOM 7418 C CA . CYS C 2 65 ? 17.63310 -30.67879 15.21293 1.000 38.52033 65 CYS C CA 1
ATOM 7419 C C . CYS C 2 65 ? 16.27062 -30.70089 15.89059 1.000 34.07833 65 CYS C C 1
ATOM 7420 O O . CYS C 2 65 ? 15.46976 -31.61513 15.66046 1.000 38.47749 65 CYS C O 1
ATOM 7423 N N . LEU C 2 66 ? 15.98915 -29.70208 16.73111 1.000 34.71018 66 LEU C N 1
ATOM 7424 C CA . LEU C 2 66 ? 14.69254 -29.64545 17.39806 1.000 35.12932 66 LEU C CA 1
ATOM 7425 C C . LEU C 2 66 ? 13.56678 -29.42451 16.39652 1.000 34.65502 66 LEU C C 1
ATOM 7426 O O . LEU C 2 66 ? 12.47195 -29.97721 16.55180 1.000 36.26186 66 LEU C O 1
ATOM 7431 N N . TYR C 2 67 ? 13.81476 -28.62029 15.36000 1.000 37.55725 67 TYR C N 1
ATOM 7432 C CA . TYR C 2 67 ? 12.80447 -28.42661 14.32537 1.000 39.02263 67 TYR C CA 1
ATOM 7433 C C . TYR C 2 67 ? 12.52978 -29.72724 13.58153 1.000 36.21521 67 TYR C C 1
ATOM 7434 O O . TYR C 2 67 ? 11.37272 -30.13483 13.42663 1.000 35.82866 67 TYR C O 1
ATOM 7443 N N . VAL C 2 68 ? 13.58707 -30.39210 13.10994 1.000 33.65221 68 VAL C N 1
ATOM 7444 C CA . VAL C 2 68 ? 13.41396 -31.65933 12.40509 1.000 39.13279 68 VAL C CA 1
ATOM 7445 C C . VAL C 2 68 ? 12.74824 -32.68663 13.31194 1.000 35.95713 68 VAL C C 1
ATOM 7446 O O . VAL C 2 68 ? 11.88844 -33.46029 12.87284 1.000 36.65696 68 VAL C O 1
ATOM 7450 N N . LYS C 2 69 ? 13.12183 -32.69963 14.59464 1.000 39.38052 69 LYS C N 1
ATOM 7451 C CA . LYS C 2 69 ? 12.51967 -33.64141 15.53264 1.000 36.97706 69 LYS C CA 1
ATOM 7452 C C . LYS C 2 69 ? 11.02143 -33.41167 15.67880 1.000 38.29586 69 LYS C C 1
ATOM 7453 O O . LYS C 2 69 ? 10.26398 -34.37081 15.86590 1.000 44.81897 69 LYS C O 1
ATOM 7459 N N . SER C 2 70 ? 10.57130 -32.15704 15.58259 1.000 38.89604 70 SER C N 1
ATOM 7460 C CA . SER C 2 70 ? 9.14403 -31.87238 15.68714 1.000 31.94263 70 SER C CA 1
ATOM 7461 C C . SER C 2 70 ? 8.34603 -32.50613 14.55713 1.000 31.12164 70 SER C C 1
ATOM 7462 O O . SER C 2 70 ? 7.11957 -32.61264 14.66322 1.000 39.36410 70 SER C O 1
ATOM 7465 N N . LEU C 2 71 ? 9.00788 -32.92237 13.48045 1.000 33.01564 71 LEU C N 1
ATOM 7466 C CA . LEU C 2 71 ? 8.34922 -33.58919 12.36656 1.000 36.38635 71 LEU C CA 1
ATOM 7467 C C . LEU C 2 71 ? 8.24537 -35.09722 12.55610 1.000 37.31877 71 LEU C C 1
ATOM 7468 O O . LEU C 2 71 ? 7.63817 -35.76910 11.71556 1.000 38.68532 71 LEU C O 1
ATOM 7473 N N . ASP C 2 72 ? 8.81716 -35.63938 13.63342 1.000 42.55972 72 ASP C N 1
ATOM 7474 C CA . ASP C 2 72 ? 8.80788 -37.08809 13.83307 1.000 40.04859 72 ASP C CA 1
ATOM 7475 C C . ASP C 2 72 ? 7.41480 -37.71401 13.83126 1.000 40.93387 72 ASP C C 1
ATOM 7476 O O . ASP C 2 72 ? 7.27972 -38.82936 13.29905 1.000 43.46183 72 ASP C O 1
ATOM 7481 N N . PRO C 2 73 ? 6.35422 -37.09228 14.39690 1.000 42.91340 73 PRO C N 1
ATOM 7482 C CA . PRO C 2 73 ? 5.02259 -37.71801 14.32577 1.000 38.60507 73 PRO C CA 1
ATOM 7483 C C . PRO C 2 73 ? 4.55621 -38.02688 12.91105 1.000 40.93702 73 PRO C C 1
ATOM 7484 O O . PRO C 2 73 ? 3.64840 -38.84242 12.71638 1.000 50.36985 73 PRO C O 1
ATOM 7488 N N . LEU C 2 74 ? 5.16085 -37.37947 11.91678 1.000 40.55085 74 LEU C N 1
ATOM 7489 C CA . LEU C 2 74 ? 4.77418 -37.56751 10.52587 1.000 37.40202 74 LEU C CA 1
ATOM 7490 C C . LEU C 2 74 ? 5.77370 -38.37032 9.70605 1.000 39.74618 74 LEU C C 1
ATOM 7491 O O . LEU C 2 74 ? 5.37456 -39.01214 8.73170 1.000 37.87248 74 LEU C O 1
ATOM 7496 N N . ARG C 2 75 ? 7.05691 -38.36784 10.07648 1.000 37.15952 75 ARG C N 1
ATOM 7497 C CA . ARG C 2 75 ? 8.07552 -38.94451 9.20842 1.000 38.78270 75 ARG C CA 1
ATOM 7498 C C . ARG C 2 75 ? 9.09641 -39.81001 9.93743 1.000 38.46990 75 ARG C C 1
ATOM 7499 O O . ARG C 2 75 ? 10.13844 -40.12412 9.34783 1.000 42.11604 75 ARG C O 1
ATOM 7507 N N . GLN C 2 76 ? 8.83740 -40.21350 11.18477 1.000 42.69566 76 GLN C N 1
ATOM 7508 C CA . GLN C 2 76 ? 9.86608 -40.89544 11.96745 1.000 43.64543 76 GLN C CA 1
ATOM 7509 C C . GLN C 2 76 ? 10.30603 -42.19891 11.31166 1.000 42.24024 76 GLN C C 1
ATOM 7510 O O . GLN C 2 76 ? 11.50471 -42.49858 11.25710 1.000 45.48477 76 GLN C O 1
ATOM 7516 N N . HIS C 2 77 ? 9.35454 -42.98702 10.80584 1.000 43.15496 77 HIS C N 1
ATOM 7517 C CA . HIS C 2 77 ? 9.71311 -44.26567 10.20015 1.000 48.37453 77 HIS C CA 1
ATOM 7518 C C . HIS C 2 77 ? 10.57299 -44.07938 8.95700 1.000 47.85706 77 HIS C C 1
ATOM 7519 O O . HIS C 2 77 ? 11.40553 -44.93831 8.64559 1.000 51.91288 77 HIS C O 1
ATOM 7526 N N . ALA C 2 78 ? 10.39609 -42.96918 8.23888 1.000 50.23186 78 ALA C N 1
ATOM 7527 C CA . ALA C 2 78 ? 11.26882 -42.68539 7.10584 1.000 42.67510 78 ALA C CA 1
ATOM 7528 C C . ALA C 2 78 ? 12.63417 -42.19381 7.56799 1.000 42.61441 78 ALA C C 1
ATOM 7529 O O . ALA C 2 78 ? 13.65694 -42.53700 6.96504 1.000 41.43637 78 ALA C O 1
ATOM 7531 N N . ARG C 2 79 ? 12.66903 -41.39193 8.63500 1.000 41.44066 79 ARG C N 1
ATOM 7532 C CA . ARG C 2 79 ? 13.94064 -40.87511 9.12966 1.000 39.23470 79 ARG C CA 1
ATOM 7533 C C . ARG C 2 79 ? 14.81122 -41.99311 9.68970 1.000 43.74078 79 ARG C C 1
ATOM 7534 O O . ARG C 2 79 ? 16.03502 -41.98390 9.51205 1.000 42.55122 79 ARG C O 1
ATOM 7542 N N . GLU C 2 80 ? 14.19888 -42.96894 10.35759 1.000 44.53802 80 GLU C N 1
ATOM 7543 C CA . GLU C 2 80 ? 14.93816 -44.05372 10.98958 1.000 50.28678 80 GLU C CA 1
ATOM 7544 C C . GLU C 2 80 ? 15.40505 -45.11871 10.00451 1.000 46.96628 80 GLU C C 1
ATOM 7545 O O . GLU C 2 80 ? 15.97211 -46.12746 10.43803 1.000 50.31910 80 GLU C O 1
ATOM 7551 N N . ILE C 2 81 ? 15.18015 -44.92755 8.70099 1.000 41.00939 81 ILE C N 1
ATOM 7552 C CA . ILE C 2 81 ? 15.78782 -45.80836 7.70722 1.000 47.22941 81 ILE C CA 1
ATOM 7553 C C . ILE C 2 81 ? 17.30657 -45.73632 7.79809 1.000 51.89469 81 ILE C C 1
ATOM 7554 O O . ILE C 2 81 ? 17.99987 -46.74224 7.60186 1.000 52.72884 81 ILE C O 1
ATOM 7559 N N . ILE C 2 82 ? 17.84485 -44.56091 8.10887 1.000 47.14789 82 ILE C N 1
ATOM 7560 C CA . ILE C 2 82 ? 19.26860 -44.39127 8.37741 1.000 49.54320 82 ILE C CA 1
ATOM 7561 C C . ILE C 2 82 ? 19.47424 -44.49509 9.88393 1.000 53.15599 82 ILE C C 1
ATOM 7562 O O . ILE C 2 82 ? 18.93764 -43.68573 10.64869 1.000 49.97858 82 ILE C O 1
ATOM 7567 N N . GLN C 2 83 ? 20.25352 -45.48950 10.31123 1.000 55.07530 83 GLN C N 1
ATOM 7568 C CA . GLN C 2 83 ? 20.28188 -45.90781 11.70739 1.000 63.11303 83 GLN C CA 1
ATOM 7569 C C . GLN C 2 83 ? 21.52444 -45.48240 12.47276 1.000 57.30434 83 GLN C C 1
ATOM 7570 O O . GLN C 2 83 ? 21.45890 -45.35387 13.69758 1.000 67.97492 83 GLN C O 1
ATOM 7576 N N . GLU C 2 84 ? 22.65132 -45.26999 11.79605 1.000 53.60818 84 GLU C N 1
ATOM 7577 C CA . GLU C 2 84 ? 23.91264 -44.97936 12.47949 1.000 64.16796 84 GLU C CA 1
ATOM 7578 C C . GLU C 2 84 ? 24.01864 -43.48071 12.76653 1.000 68.71556 84 GLU C C 1
ATOM 7579 O O . GLU C 2 84 ? 24.79075 -42.74080 12.15379 1.000 71.14252 84 GLU C O 1
ATOM 7585 N N . THR C 2 85 ? 23.21167 -43.03845 13.72994 1.000 58.02671 85 THR C N 1
ATOM 7586 C CA . THR C 2 85 ? 23.19382 -41.64609 14.15228 1.000 57.92373 85 THR C CA 1
ATOM 7587 C C . THR C 2 85 ? 23.18311 -41.56479 15.67151 1.000 53.88888 85 THR C C 1
ATOM 7588 O O . THR C 2 85 ? 22.71020 -42.47528 16.35782 1.000 51.98394 85 THR C O 1
ATOM 7592 N N . LYS C 2 86 ? 23.71142 -40.45766 16.18760 1.000 51.41536 86 LYS C N 1
ATOM 7593 C CA . LYS C 2 86 ? 23.73015 -40.18227 17.61510 1.000 53.28286 86 LYS C CA 1
ATOM 7594 C C . LYS C 2 86 ? 23.11956 -38.81088 17.86941 1.000 55.34389 86 LYS C C 1
ATOM 7595 O O . LYS C 2 86 ? 23.00909 -37.98099 16.96301 1.000 54.50294 86 LYS C O 1
ATOM 7601 N N . GLU C 2 87 ? 22.71812 -38.58550 19.11953 1.000 59.45068 87 GLU C N 1
ATOM 7602 C CA . GLU C 2 87 ? 22.14300 -37.30586 19.50317 1.000 51.75320 87 GLU C CA 1
ATOM 7603 C C . GLU C 2 87 ? 23.15513 -36.18377 19.27096 1.000 51.02305 87 GLU C C 1
ATOM 7604 O O . GLU C 2 87 ? 24.36569 -36.39514 19.39092 1.000 61.25541 87 GLU C O 1
ATOM 7610 N N . PRO C 2 88 ? 22.68830 -34.98269 18.92795 1.000 54.10002 88 PRO C N 1
ATOM 7611 C CA . PRO C 2 88 ? 23.62303 -33.89260 18.62210 1.000 56.60177 88 PRO C CA 1
ATOM 7612 C C . PRO C 2 88 ? 24.45103 -33.50351 19.83731 1.000 54.34298 88 PRO C C 1
ATOM 7613 O O . PRO C 2 88 ? 23.94438 -33.40800 20.95700 1.000 56.46540 88 PRO C O 1
ATOM 7617 N N . GLY C 2 89 ? 25.74134 -33.28253 19.60081 1.000 56.54297 89 GLY C N 1
ATOM 7618 C CA . GLY C 2 89 ? 26.66001 -32.89892 20.65602 1.000 48.97283 89 GLY C CA 1
ATOM 7619 C C . GLY C 2 89 ? 27.92563 -32.32518 20.06284 1.000 60.55734 89 GLY C C 1
ATOM 7620 O O . GLY C 2 89 ? 28.16362 -32.39609 18.85497 1.000 64.19785 89 GLY C O 1
ATOM 7621 N N . PHE C 2 90 ? 28.74631 -31.74837 20.94328 1.000 66.57101 90 PHE C N 1
ATOM 7622 C CA . PHE C 2 90 ? 29.99724 -31.14356 20.49909 1.000 65.02617 90 PHE C CA 1
ATOM 7623 C C . PHE C 2 90 ? 30.96316 -32.18409 19.94676 1.000 60.90500 90 PHE C C 1
ATOM 7624 O O . PHE C 2 90 ? 31.79942 -31.86126 19.09492 1.000 66.46792 90 PHE C O 1
ATOM 7632 N N . ASN C 2 91 ? 30.86107 -33.42864 20.40691 1.000 59.07015 91 ASN C N 1
ATOM 7633 C CA . ASN C 2 91 ? 31.76272 -34.49344 19.99203 1.000 63.79956 91 ASN C CA 1
ATOM 7634 C C . ASN C 2 91 ? 31.13431 -35.45017 18.98792 1.000 67.51770 91 ASN C C 1
ATOM 7635 O O . ASN C 2 91 ? 31.76972 -36.44221 18.61720 1.000 65.53346 91 ASN C O 1
ATOM 7640 N N . VAL C 2 92 ? 29.91286 -35.18319 18.54517 1.000 60.16495 92 VAL C N 1
ATOM 7641 C CA . VAL C 2 92 ? 29.25119 -35.97423 17.51013 1.000 52.47069 92 VAL C CA 1
ATOM 7642 C C . VAL C 2 92 ? 29.43165 -35.25124 16.18612 1.000 54.58884 92 VAL C C 1
ATOM 7643 O O . VAL C 2 92 ? 29.03367 -34.07945 16.07227 1.000 49.83146 92 VAL C O 1
ATOM 7647 N N . PRO C 2 93 ? 30.02111 -35.87993 15.17068 1.000 53.59813 93 PRO C N 1
ATOM 7648 C CA . PRO C 2 93 ? 30.22860 -35.19570 13.89282 1.000 43.34695 93 PRO C CA 1
ATOM 7649 C C . PRO C 2 93 ? 28.90898 -34.89510 13.19887 1.000 44.66312 93 PRO C C 1
ATOM 7650 O O . PRO C 2 93 ? 27.87404 -35.51094 13.46580 1.000 40.85008 93 PRO C O 1
ATOM 7654 N N . LEU C 2 94 ? 28.96770 -33.92274 12.28495 1.000 44.01015 94 LEU C N 1
ATOM 7655 C CA . LEU C 2 94 ? 27.77038 -33.50504 11.56155 1.000 42.22861 94 LEU C CA 1
ATOM 7656 C C . LEU C 2 94 ? 27.17178 -34.65936 10.76661 1.000 43.43236 94 LEU C C 1
ATOM 7657 O O . LEU C 2 94 ? 25.94838 -34.84190 10.74662 1.000 40.38366 94 LEU C O 1
ATOM 7662 N N . CYS C 2 95 ? 28.01949 -35.46046 10.11989 1.000 40.89776 95 CYS C N 1
ATOM 7663 C CA . CYS C 2 95 ? 27.55887 -36.58542 9.31395 1.000 39.54495 95 CYS C CA 1
ATOM 7664 C C . CYS C 2 95 ? 27.02302 -37.74138 10.14851 1.000 40.79385 95 CYS C C 1
ATOM 7665 O O . CYS C 2 95 ? 26.56677 -38.73528 9.57185 1.000 46.08666 95 CYS C O 1
ATOM 7668 N N . MET C 2 96 ? 27.06547 -37.64474 11.47665 1.000 40.11751 96 MET C N 1
ATOM 7669 C CA . MET C 2 96 ? 26.50850 -38.66737 12.35337 1.000 45.07242 96 MET C CA 1
ATOM 7670 C C . MET C 2 96 ? 25.40226 -38.12010 13.24591 1.000 44.34262 96 MET C C 1
ATOM 7671 O O . MET C 2 96 ? 24.92765 -38.83383 14.13822 1.000 45.13996 96 MET C O 1
ATOM 7676 N N . THR C 2 97 ? 24.97309 -36.88047 13.02366 1.000 42.18318 97 THR C N 1
ATOM 7677 C CA . THR C 2 97 ? 24.03437 -36.21978 13.92061 1.000 38.16586 97 THR C CA 1
ATOM 7678 C C . THR C 2 97 ? 22.60890 -36.64572 13.59686 1.000 41.56154 97 THR C C 1
ATOM 7679 O O . THR C 2 97 ? 22.15314 -36.49944 12.45721 1.000 40.68286 97 THR C O 1
ATOM 7683 N N . LYS C 2 98 ? 21.90975 -37.17107 14.59966 1.000 40.40459 98 LYS C N 1
ATOM 7684 C CA . LYS C 2 98 ? 20.49598 -37.47662 14.44743 1.000 41.41472 98 LYS C CA 1
ATOM 7685 C C . LYS C 2 98 ? 19.72007 -36.20239 14.12971 1.000 40.12149 98 LYS C C 1
ATOM 7686 O O . LYS C 2 98 ? 20.06748 -35.10966 14.58627 1.000 43.16739 98 LYS C O 1
ATOM 7692 N N . TYR C 2 99 ? 18.66909 -36.35436 13.32084 1.000 38.78483 99 TYR C N 1
ATOM 7693 C CA . TYR C 2 99 ? 17.80368 -35.28359 12.82528 1.000 39.44635 99 TYR C CA 1
ATOM 7694 C C . TYR C 2 99 ? 18.49320 -34.38702 11.80471 1.000 36.10702 99 TYR C C 1
ATOM 7695 O O . TYR C 2 99 ? 17.91170 -33.37656 11.38948 1.000 40.94078 99 TYR C O 1
ATOM 7704 N N . ILE C 2 100 ? 19.71110 -34.72459 11.38094 1.000 32.50616 100 ILE C N 1
ATOM 7705 C CA . ILE C 2 100 ? 20.38708 -33.99244 10.31442 1.000 32.77402 100 ILE C CA 1
ATOM 7706 C C . ILE C 2 100 ? 20.89016 -34.97880 9.26879 1.000 38.72476 100 ILE C C 1
ATOM 7707 O O . ILE C 2 100 ? 20.44396 -34.95748 8.11599 1.000 38.81648 100 ILE C O 1
ATOM 7712 N N . ALA C 2 101 ? 21.81804 -35.85564 9.66744 1.000 40.39549 101 ALA C N 1
ATOM 7713 C CA . ALA C 2 101 ? 22.39069 -36.82389 8.73720 1.000 32.40168 101 ALA C CA 1
ATOM 7714 C C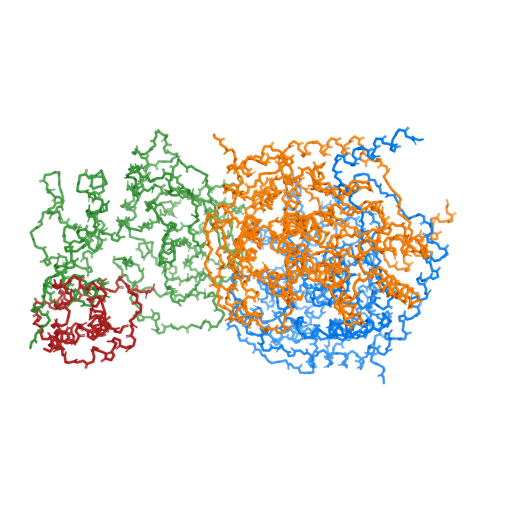 . ALA C 2 101 ? 21.34365 -37.77088 8.16896 1.000 37.75938 101 ALA C C 1
ATOM 7715 O O . ALA C 2 101 ? 21.55215 -38.33559 7.08976 1.000 38.90093 101 ALA C O 1
ATOM 7717 N N . ASP C 2 102 ? 20.22930 -37.95973 8.86961 1.000 35.15972 102 ASP C N 1
ATOM 7718 C CA . ASP C 2 102 ? 19.10528 -38.73747 8.37291 1.000 37.92351 102 ASP C CA 1
ATOM 7719 C C . ASP C 2 102 ? 18.00913 -37.85948 7.78184 1.000 38.34403 102 ASP C C 1
ATOM 7720 O O . ASP C 2 102 ? 16.90552 -38.35196 7.52248 1.000 34.07939 102 ASP C O 1
ATOM 7725 N N . SER C 2 103 ? 18.29045 -36.56509 7.56254 1.000 34.38405 103 SER C N 1
ATOM 7726 C CA . SER C 2 103 ? 17.25669 -35.62692 7.13639 1.000 33.61746 103 SER C CA 1
ATOM 7727 C C . SER C 2 103 ? 17.80804 -34.53538 6.22570 1.000 35.40074 103 SER C C 1
ATOM 7728 O O . SER C 2 103 ? 17.33678 -33.39393 6.28020 1.000 37.75886 103 SER C O 1
ATOM 7731 N N . TRP C 2 104 ? 18.79321 -34.86318 5.38446 1.000 32.78292 104 TRP C N 1
ATOM 7732 C CA . TRP C 2 104 ? 19.43427 -33.84523 4.55592 1.000 33.79863 104 TRP C CA 1
ATOM 7733 C C . TRP C 2 104 ? 18.44107 -33.17941 3.61182 1.000 31.21099 104 TRP C C 1
ATOM 7734 O O . TRP C 2 104 ? 18.54371 -31.97806 3.33975 1.000 34.69978 104 TRP C O 1
ATOM 7745 N N . TYR C 2 105 ? 17.48027 -33.94623 3.09392 1.000 34.14388 105 TYR C N 1
ATOM 7746 C CA . TYR C 2 105 ? 16.48362 -33.38551 2.18638 1.000 32.32609 105 TYR C CA 1
ATOM 7747 C C . TYR C 2 105 ? 15.67610 -32.28814 2.86971 1.000 35.12108 105 TYR C C 1
ATOM 7748 O O . TYR C 2 105 ? 15.41087 -31.23692 2.27526 1.000 28.83739 105 TYR C O 1
ATOM 7757 N N . ILE C 2 106 ? 15.30776 -32.50219 4.13216 1.000 32.94259 106 ILE C N 1
ATOM 7758 C CA . ILE C 2 106 ? 14.52882 -31.51563 4.87070 1.000 28.62678 106 ILE C CA 1
ATOM 7759 C C . ILE C 2 106 ? 15.42807 -30.42475 5.44201 1.000 35.78762 106 ILE C C 1
ATOM 7760 O O . ILE C 2 106 ? 15.03876 -29.25246 5.50016 1.000 36.25201 106 ILE C O 1
ATOM 7765 N N . VAL C 2 107 ? 16.64500 -30.78369 5.85928 1.000 31.03152 107 VAL C N 1
ATOM 7766 C CA . VAL C 2 107 ? 17.58158 -29.78245 6.36419 1.000 29.76561 107 VAL C CA 1
ATOM 7767 C C . VAL C 2 107 ? 17.93237 -28.78219 5.27002 1.000 32.86874 107 VAL C C 1
ATOM 7768 O O . VAL C 2 107 ? 17.95302 -27.56610 5.49945 1.000 33.96077 107 VAL C O 1
ATOM 7772 N N . TYR C 2 108 ? 18.20362 -29.27898 4.06177 1.000 29.23191 108 TYR C N 1
ATOM 7773 C CA . TYR C 2 108 ? 18.57446 -28.40245 2.95571 1.000 29.53385 108 TYR C CA 1
ATOM 7774 C C . TYR C 2 108 ? 17.46248 -27.41002 2.63528 1.000 29.21701 108 TYR C C 1
ATOM 7775 O O . TYR C 2 108 ? 17.72436 -26.22162 2.41721 1.000 27.96777 108 TYR C O 1
ATOM 7784 N N . ASN C 2 109 ? 16.21269 -27.87637 2.61183 1.000 28.50803 109 ASN C N 1
ATOM 7785 C CA . ASN C 2 109 ? 15.09676 -26.97954 2.33179 1.000 28.86247 109 ASN C CA 1
ATOM 7786 C C . ASN C 2 109 ? 14.85522 -26.00109 3.47494 1.000 32.50902 109 ASN C C 1
ATOM 7787 O O . ASN C 2 109 ? 14.45218 -24.85731 3.23361 1.000 32.56731 109 ASN C O 1
ATOM 7792 N N . ALA C 2 110 ? 15.09905 -26.42465 4.71777 1.000 28.81941 110 ALA C N 1
ATOM 7793 C CA . ALA C 2 110 ? 14.93511 -25.52261 5.85256 1.000 30.50478 110 ALA C CA 1
ATOM 7794 C C . ALA C 2 110 ? 15.91677 -24.36034 5.79321 1.000 35.57892 110 ALA C C 1
ATOM 7795 O O . ALA C 2 110 ? 15.61497 -23.26667 6.28312 1.000 36.05663 110 ALA C O 1
ATOM 7797 N N . LEU C 2 111 ? 17.08897 -24.57203 5.19813 1.000 32.57753 111 LEU C N 1
ATOM 7798 C CA . LEU C 2 111 ? 18.09310 -23.52393 5.09752 1.000 34.83192 111 LEU C CA 1
ATOM 7799 C C . LEU C 2 111 ? 17.95117 -22.68109 3.83782 1.000 38.30145 111 LEU C C 1
ATOM 7800 O O . LEU C 2 111 ? 18.50525 -21.57737 3.78332 1.000 37.02499 111 LEU C O 1
ATOM 7805 N N . GLN C 2 112 ? 17.21863 -23.16343 2.83472 1.000 36.15424 112 GLN C N 1
ATOM 7806 C CA . GLN C 2 112 ? 17.10200 -22.46840 1.55978 1.000 36.28773 112 GLN C CA 1
ATOM 7807 C C . GLN C 2 112 ? 15.94676 -21.47646 1.50738 1.000 33.58723 112 GLN C C 1
ATOM 7808 O O . GLN C 2 112 ? 15.83522 -20.73821 0.52404 1.000 39.22204 112 GLN C O 1
ATOM 7814 N N . TYR C 2 113 ? 15.08501 -21.43820 2.52338 1.000 31.50248 113 TYR C N 1
ATOM 7815 C CA . TYR C 2 113 ? 13.92066 -20.56828 2.49635 1.000 36.90585 113 TYR C CA 1
ATOM 7816 C C . TYR C 2 113 ? 13.67832 -19.97480 3.87670 1.000 34.64800 113 TYR C C 1
ATOM 7817 O O . TYR C 2 113 ? 13.88662 -20.65544 4.89178 1.000 40.05804 113 TYR C O 1
ATOM 7826 N N . PRO C 2 114 ? 13.25527 -18.71294 3.94548 1.000 32.92208 114 PRO C N 1
ATOM 7827 C CA . PRO C 2 114 ? 13.03148 -18.07830 5.25218 1.000 32.46574 114 PRO C CA 1
ATOM 7828 C C . PRO C 2 114 ? 11.84308 -18.70027 5.97069 1.000 35.30014 114 PRO C C 1
ATOM 7829 O O . PRO C 2 114 ? 10.76257 -18.85538 5.39706 1.000 33.60567 114 PRO C O 1
ATOM 7833 N N . GLY C 2 115 ? 12.05439 -19.05913 7.23866 1.000 34.98176 115 GLY C N 1
ATOM 7834 C CA . GLY C 2 115 ? 10.99344 -19.62628 8.04052 1.000 30.27868 115 GLY C CA 1
ATOM 7835 C C . GLY C 2 115 ? 9.98676 -18.58616 8.50074 1.000 36.88348 115 GLY C C 1
ATOM 7836 O O . GLY C 2 115 ? 10.15740 -17.38167 8.31236 1.000 33.01076 115 GLY C O 1
ATOM 7837 N N . LYS C 2 116 ? 8.91755 -19.07918 9.12167 1.000 31.46684 116 LYS C N 1
ATOM 7838 C CA . LYS C 2 116 ? 7.84399 -18.21958 9.59370 1.000 29.86397 116 LYS C CA 1
ATOM 7839 C C . LYS C 2 116 ? 8.32398 -17.31931 10.72844 1.000 35.04565 116 LYS C C 1
ATOM 7840 O O . LYS C 2 116 ? 9.35431 -17.56082 11.36291 1.000 31.89578 116 LYS C O 1
ATOM 7846 N N . ILE C 2 117 ? 7.55689 -16.26150 10.97707 1.000 31.04401 117 ILE C N 1
ATOM 7847 C CA . ILE C 2 117 ? 7.80979 -15.34699 12.08287 1.000 31.86164 117 ILE C CA 1
ATOM 7848 C C . ILE C 2 117 ? 6.52406 -15.22882 12.88519 1.000 34.12053 117 ILE C C 1
ATOM 7849 O O . ILE C 2 117 ? 5.50765 -14.75030 12.36697 1.000 32.97504 117 ILE C O 1
ATOM 7854 N N . ILE C 2 118 ? 6.56316 -15.66396 14.13934 1.000 33.18146 118 ILE C N 1
ATOM 7855 C CA . ILE C 2 118 ? 5.39618 -15.63475 15.01226 1.000 36.52937 118 ILE C CA 1
ATOM 7856 C C . ILE C 2 118 ? 5.46224 -14.38657 15.88017 1.000 38.76400 118 ILE C C 1
ATOM 7857 O O . ILE C 2 118 ? 6.54335 -13.97281 16.32194 1.000 32.56151 118 ILE C O 1
ATOM 7862 N N . ASN C 2 119 ? 4.30638 -13.76502 16.09856 1.000 33.65398 119 ASN C N 1
ATOM 7863 C CA . ASN C 2 119 ? 4.20158 -12.59870 16.97130 1.000 37.41484 119 ASN C CA 1
ATOM 7864 C C . ASN C 2 119 ? 4.06644 -13.09546 18.40379 1.000 40.32166 119 ASN C C 1
ATOM 7865 O O . ASN C 2 119 ? 2.99415 -13.53671 18.82274 1.000 38.09696 119 ASN C O 1
ATOM 7870 N N . MET C 2 120 ? 5.16136 -13.02685 19.16330 1.000 42.48522 120 MET C N 1
ATOM 7871 C CA . MET C 2 120 ? 5.14528 -13.49925 20.54251 1.000 50.07836 120 MET C CA 1
ATOM 7872 C C . MET C 2 120 ? 4.31381 -12.61644 21.46428 1.000 47.41961 120 MET C C 1
ATOM 7873 O O . MET C 2 120 ? 4.00527 -13.04040 22.58298 1.000 49.89407 120 MET C O 1
ATOM 7878 N N . GLY C 2 121 ? 3.94526 -11.41388 21.03171 1.000 44.62554 121 GLY C N 1
ATOM 7879 C CA . GLY C 2 121 ? 3.09347 -10.55984 21.83438 1.000 50.75302 121 GLY C CA 1
ATOM 7880 C C . GLY C 2 121 ? 1.64761 -10.59190 21.38538 1.000 50.36523 121 GLY C C 1
ATOM 7881 O O . GLY C 2 121 ? 0.89313 -9.64553 21.62964 1.000 60.35433 121 GLY C O 1
ATOM 7882 N N . TRP C 2 122 ? 1.24693 -11.68277 20.72686 1.000 49.26376 122 TRP C N 1
ATOM 7883 C CA . TRP C 2 122 ? -0.10662 -11.76046 20.18726 1.000 51.24272 122 TRP C CA 1
ATOM 7884 C C . TRP C 2 122 ? -1.14687 -11.92854 21.28652 1.000 55.09438 122 TRP C C 1
ATOM 7885 O O . TRP C 2 122 ? -2.29718 -11.51040 21.11500 1.000 57.09422 122 TRP C O 1
ATOM 7896 N N . ASP C 2 123 ? -0.77152 -12.53696 22.41146 1.000 59.42328 123 ASP C N 1
ATOM 7897 C CA . ASP C 2 123 ? -1.72613 -12.80166 23.48089 1.000 65.42980 123 ASP C CA 1
ATOM 7898 C C . ASP C 2 123 ? -1.38408 -12.01938 24.74294 1.000 68.14627 123 ASP C C 1
ATOM 7899 O O . ASP C 2 123 ? -1.37613 -12.57941 25.84379 1.000 76.36987 123 ASP C O 1
ATOM 7904 N N . LYS C 2 124 ? -1.10333 -10.72859 24.59638 1.000 70.71986 124 LYS C N 1
ATOM 7905 C CA . LYS C 2 124 ? -0.85568 -9.87210 25.75057 1.000 75.60019 124 LYS C CA 1
ATOM 7906 C C . LYS C 2 124 ? -2.00562 -8.88779 25.94235 1.000 76.81043 124 LYS C C 1
ATOM 7907 O O . LYS C 2 124 ? -1.98409 -8.06070 26.85405 1.000 82.12801 124 LYS C O 1
ATOM 7913 N N . LYS C 2 145 ? 0.22933 8.13307 18.01296 1.000 62.10974 145 LYS C N 1
ATOM 7914 C CA . LYS C 2 145 ? 0.12494 8.09518 16.55903 1.000 76.66589 145 LYS C CA 1
ATOM 7915 C C . LYS C 2 145 ? 0.50508 6.71946 16.01970 1.000 81.23976 145 LYS C C 1
ATOM 7916 O O . LYS C 2 145 ? -0.30378 6.05299 15.37259 1.000 75.02236 145 LYS C O 1
ATOM 7922 N N . GLU C 2 146 ? 1.73833 6.29837 16.28928 1.000 66.33894 146 GLU C N 1
ATOM 7923 C CA . GLU C 2 146 ? 2.22763 4.99071 15.88262 1.000 60.79382 146 GLU C CA 1
ATOM 7924 C C . GLU C 2 146 ? 2.55538 4.15114 17.10963 1.000 61.97392 146 GLU C C 1
ATOM 7925 O O . GLU C 2 146 ? 2.95716 4.67441 18.15321 1.000 72.62733 146 GLU C O 1
ATOM 7931 N N . ARG C 2 147 ? 2.38065 2.83864 16.97172 1.000 54.86460 147 ARG C N 1
ATOM 7932 C CA . ARG C 2 147 ? 2.62689 1.90741 18.06448 1.000 56.08473 147 ARG C CA 1
ATOM 7933 C C . ARG C 2 147 ? 3.11471 0.58986 17.48153 1.000 55.22560 147 ARG C C 1
ATOM 7934 O O . ARG C 2 147 ? 2.45287 0.01108 16.61492 1.000 49.01407 147 ARG C O 1
ATOM 7942 N N . THR C 2 148 ? 4.26780 0.12406 17.95563 1.000 46.00063 148 THR C N 1
ATOM 7943 C CA . THR C 2 148 ? 4.87584 -1.08486 17.41354 1.000 41.38098 148 THR C CA 1
ATOM 7944 C C . THR C 2 148 ? 4.11301 -2.31741 17.88428 1.000 44.21825 148 THR C C 1
ATOM 7945 O O . THR C 2 148 ? 4.00107 -2.56691 19.08924 1.000 52.18775 148 THR C O 1
ATOM 7949 N N . LEU C 2 149 ? 3.58754 -3.08728 16.93163 1.000 37.72370 149 LEU C N 1
ATOM 7950 C CA . LEU C 2 149 ? 2.87411 -4.31565 17.25261 1.000 37.81712 149 LEU C CA 1
ATOM 7951 C C . LEU C 2 149 ? 3.80218 -5.51363 17.38402 1.000 39.73806 149 LEU C C 1
ATOM 7952 O O . LEU C 2 149 ? 3.47691 -6.46286 18.10738 1.000 45.57289 149 LEU C O 1
ATOM 7957 N N . MET C 2 150 ? 4.95144 -5.48796 16.71174 1.000 36.42987 150 MET C N 1
ATOM 7958 C CA . MET C 2 150 ? 5.78835 -6.67207 16.59023 1.000 36.33129 150 MET C CA 1
ATOM 7959 C C . MET C 2 150 ? 7.11641 -6.28501 15.95934 1.000 37.75980 150 MET C C 1
ATOM 7960 O O . MET C 2 150 ? 7.16083 -5.42372 15.07686 1.000 34.28631 150 MET C O 1
ATOM 7965 N N . GLN C 2 151 ? 8.18919 -6.92429 16.41897 1.000 31.18917 151 GLN C N 1
ATOM 7966 C CA . GLN C 2 151 ? 9.51553 -6.72607 15.84549 1.000 40.92124 151 GLN C CA 1
ATOM 7967 C C . GLN C 2 151 ? 10.30517 -8.00826 16.05436 1.000 37.55226 151 GLN C C 1
ATOM 7968 O O . GLN C 2 151 ? 10.54287 -8.40769 17.19804 1.000 39.06614 151 GLN C O 1
ATOM 7974 N N . SER C 2 152 ? 10.69975 -8.65700 14.96221 1.000 35.26191 152 SER C N 1
ATOM 7975 C CA . SER C 2 152 ? 11.30785 -9.97889 15.04825 1.000 36.91618 152 SER C CA 1
ATOM 7976 C C . SER C 2 152 ? 12.18916 -10.19888 13.82274 1.000 39.30833 152 SER C C 1
ATOM 7977 O O . SER C 2 152 ? 12.43839 -9.27677 13.03998 1.000 36.46072 152 SER C O 1
ATOM 7980 N N . LEU C 2 153 ? 12.65582 -11.43542 13.65239 1.000 34.04385 153 LEU C N 1
ATOM 7981 C CA . LEU C 2 153 ? 13.68286 -11.74846 12.67051 1.000 34.95700 153 LEU C CA 1
ATOM 7982 C C . LEU C 2 153 ? 13.39658 -13.08684 12.00517 1.000 32.45333 153 LEU C C 1
ATOM 7983 O O . LEU C 2 153 ? 12.68958 -13.94038 12.54558 1.000 33.33236 153 LEU C O 1
ATOM 7988 N N . THR C 2 154 ? 13.97466 -13.25803 10.81826 1.000 34.30621 154 THR C N 1
ATOM 7989 C CA . THR C 2 154 ? 14.04482 -14.55336 10.16022 1.000 30.11321 154 THR C CA 1
ATOM 7990 C C . THR C 2 154 ? 15.31445 -14.58316 9.32393 1.000 32.30923 154 THR C C 1
ATOM 7991 O O . THR C 2 154 ? 15.86536 -13.54032 8.96201 1.000 36.54210 154 THR C O 1
ATOM 7995 N N . ALA C 2 155 ? 15.78738 -15.79091 9.03470 1.000 35.86585 155 ALA C N 1
ATOM 7996 C CA . ALA C 2 155 ? 16.99513 -15.97053 8.24097 1.000 35.47783 155 ALA C CA 1
ATOM 7997 C C . ALA C 2 155 ? 16.63868 -15.99374 6.76113 1.000 33.56739 155 ALA C C 1
ATOM 7998 O O . ALA C 2 155 ? 15.69657 -16.68031 6.35398 1.000 33.52763 155 ALA C O 1
ATOM 8000 N N . LEU C 2 156 ? 17.40175 -15.25441 5.95913 1.000 32.20285 156 LEU C N 1
ATOM 8001 C CA . LEU C 2 156 ? 17.09207 -15.06309 4.54578 1.000 35.69803 156 LEU C CA 1
ATOM 8002 C C . LEU C 2 156 ? 18.30371 -15.44506 3.70746 1.000 34.02445 156 LEU C C 1
ATOM 8003 O O . LEU C 2 156 ? 19.40514 -14.90451 3.93550 1.000 36.64678 156 LEU C O 1
ATOM 8008 N N . PRO C 2 157 ? 18.16628 -16.36069 2.74788 1.000 35.51762 157 PRO C N 1
ATOM 8009 C CA . PRO C 2 157 ? 19.27752 -16.63124 1.82792 1.000 36.97832 157 PRO C CA 1
ATOM 8010 C C . PRO C 2 157 ? 19.65471 -15.37346 1.06144 1.000 35.85960 157 PRO C C 1
ATOM 8011 O O . PRO C 2 157 ? 18.79221 -14.60353 0.63484 1.000 32.94764 157 PRO C O 1
ATOM 8015 N N . VAL C 2 158 ? 20.96301 -15.17432 0.88552 1.000 36.11558 158 VAL C N 1
ATOM 8016 C CA . VAL C 2 158 ? 21.45557 -13.90912 0.34936 1.000 39.32483 158 VAL C CA 1
ATOM 8017 C C . VAL C 2 158 ? 21.00224 -13.69489 -1.09215 1.000 42.66752 158 VAL C C 1
ATOM 8018 O O . VAL C 2 158 ? 20.87677 -12.54956 -1.54201 1.000 39.21942 158 VAL C O 1
ATOM 8022 N N . ASN C 2 159 ? 20.72257 -14.77075 -1.83087 1.000 41.73175 159 ASN C N 1
ATOM 8023 C CA . ASN C 2 159 ? 20.39133 -14.68353 -3.24854 1.000 43.56609 159 ASN C CA 1
ATOM 8024 C C . ASN C 2 159 ? 18.90266 -14.89026 -3.51587 1.000 48.10561 159 ASN C C 1
ATOM 8025 O O . ASN C 2 159 ? 18.52607 -15.40026 -4.57344 1.000 49.84645 159 ASN C O 1
ATOM 8030 N N . PHE C 2 160 ? 18.04485 -14.49406 -2.57227 1.000 40.12699 160 PHE C N 1
ATOM 8031 C CA . PHE C 2 160 ? 16.61205 -14.71662 -2.74216 1.000 47.85738 160 PHE C CA 1
ATOM 8032 C C . PHE C 2 160 ? 16.06458 -13.98195 -3.95952 1.000 46.03896 160 PHE C C 1
ATOM 8033 O O . PHE C 2 160 ? 15.12021 -14.45945 -4.59861 1.000 48.13147 160 PHE C O 1
ATOM 8041 N N . TRP C 2 161 ? 16.64211 -12.82828 -4.30015 1.000 43.08245 161 TRP C N 1
ATOM 8042 C CA . TRP C 2 161 ? 16.08607 -12.01613 -5.37714 1.000 53.98311 161 TRP C CA 1
ATOM 8043 C C . TRP C 2 161 ? 16.44637 -12.56797 -6.75148 1.000 51.88477 161 TRP C C 1
ATOM 8044 O O . TRP C 2 161 ? 15.59248 -12.61672 -7.64349 1.000 61.13444 161 TRP C O 1
ATOM 8055 N N . SER C 2 162 ? 17.69761 -12.98927 -6.94168 1.000 52.99598 162 SER C N 1
ATOM 8056 C CA . SER C 2 162 ? 18.14634 -13.49158 -8.23568 1.000 56.39461 162 SER C CA 1
ATOM 8057 C C . SER C 2 162 ? 17.53559 -14.83964 -8.60528 1.000 57.81926 162 SER C C 1
ATOM 8058 O O . SER C 2 162 ? 17.78629 -15.32359 -9.71403 1.000 64.38155 162 SER C O 1
ATOM 8061 N N . ARG C 2 163 ? 16.74472 -15.45086 -7.72133 1.000 63.18833 163 ARG C N 1
ATOM 8062 C CA . ARG C 2 163 ? 16.08391 -16.72324 -7.99323 1.000 59.41761 163 ARG C CA 1
ATOM 8063 C C . ARG C 2 163 ? 14.56352 -16.59325 -7.96774 1.000 67.70060 163 ARG C C 1
ATOM 8064 O O . ARG C 2 163 ? 13.86332 -17.57901 -7.71885 1.000 73.60424 163 ARG C O 1
ATOM 8072 N N . LYS C 2 164 ? 14.03639 -15.39558 -8.23217 1.000 72.03399 164 LYS C N 1
ATOM 8073 C CA . LYS C 2 164 ? 12.62783 -15.13033 -7.95561 1.000 71.08467 164 LYS C CA 1
ATOM 8074 C C . LYS C 2 164 ? 11.69912 -15.76276 -8.98832 1.000 76.82806 164 LYS C C 1
ATOM 8075 O O . LYS C 2 164 ? 10.52766 -16.01438 -8.68314 1.000 79.85737 164 LYS C O 1
ATOM 8081 N N . LYS C 2 165 ? 12.18156 -16.00934 -10.20926 1.000 70.78598 165 LYS C N 1
ATOM 8082 C CA . LYS C 2 165 ? 11.33594 -16.62542 -11.22858 1.000 73.96315 165 LYS C CA 1
ATOM 8083 C C . LYS C 2 165 ? 10.88356 -18.01378 -10.79130 1.000 81.79564 165 LYS C C 1
ATOM 8084 O O . LYS C 2 165 ? 9.68374 -18.28135 -10.65480 1.000 77.39587 165 LYS C O 1
ATOM 8090 N N . ASP C 2 166 ? 11.84128 -18.91254 -10.55978 1.000 86.72414 166 ASP C N 1
ATOM 8091 C CA . ASP C 2 166 ? 11.50050 -20.25842 -10.11403 1.000 92.82209 166 ASP C CA 1
ATOM 8092 C C . ASP C 2 166 ? 10.96746 -20.25056 -8.68632 1.000 81.66512 166 ASP C C 1
ATOM 8093 O O . ASP C 2 166 ? 9.98290 -20.93363 -8.38159 1.000 81.91713 166 ASP C O 1
ATOM 8098 N N . GLU C 2 167 ? 11.59745 -19.48063 -7.80032 1.000 79.19531 167 GLU C N 1
ATOM 8099 C CA . GLU C 2 167 ? 11.26968 -19.47135 -6.37519 1.000 71.98708 167 GLU C CA 1
ATOM 8100 C C . GLU C 2 167 ? 11.06314 -18.03745 -5.90847 1.000 71.06442 167 GLU C C 1
ATOM 8101 O O . GLU C 2 167 ? 11.96454 -17.43103 -5.31317 1.000 65.11255 167 GLU C O 1
ATOM 8107 N N . PRO C 2 168 ? 9.88953 -17.46212 -6.15610 1.000 72.51678 168 PRO C N 1
ATOM 8108 C CA . PRO C 2 168 ? 9.59162 -16.14848 -5.58083 1.000 59.50033 168 PRO C CA 1
ATOM 8109 C C . PRO C 2 168 ? 9.40307 -16.26000 -4.07766 1.000 54.07510 168 PRO C C 1
ATOM 8110 O O . PRO C 2 168 ? 9.01294 -17.30563 -3.55293 1.000 54.45871 168 PRO C O 1
ATOM 8114 N N . THR C 2 169 ? 9.70514 -15.16706 -3.37734 1.000 43.74065 169 THR C N 1
ATOM 8115 C CA . THR C 2 169 ? 9.60981 -15.12751 -1.92073 1.000 38.66576 169 THR C CA 1
ATOM 8116 C C . THR C 2 169 ? 8.43601 -14.24162 -1.52504 1.000 35.62220 169 THR C C 1
ATOM 8117 O O . THR C 2 169 ? 8.59250 -13.02020 -1.38195 1.000 35.29665 169 THR C O 1
ATOM 8121 N N . PRO C 2 170 ? 7.24270 -14.79858 -1.34080 1.000 32.35635 170 PRO C N 1
ATOM 8122 C CA . PRO C 2 170 ? 6.09955 -13.97316 -0.94627 1.000 28.62856 170 PRO C CA 1
ATOM 8123 C C . PRO C 2 170 ? 6.17699 -13.58039 0.51974 1.000 28.18748 170 PRO C C 1
ATOM 8124 O O . PRO C 2 170 ? 6.91360 -14.16579 1.31571 1.000 30.86902 170 PRO C O 1
ATOM 8128 N N . VAL C 2 171 ? 5.40074 -12.55926 0.86735 1.000 26.75673 171 VAL C N 1
ATOM 8129 C CA . VAL C 2 171 ? 5.25057 -12.11052 2.24599 1.000 27.53620 171 VAL C CA 1
ATOM 8130 C C . VAL C 2 171 ? 3.76708 -12.17159 2.57473 1.000 24.81369 171 VAL C C 1
ATOM 8131 O O . VAL C 2 171 ? 2.96401 -11.43638 1.98586 1.000 29.87729 171 VAL C O 1
ATOM 8135 N N . ASN C 2 172 ? 3.39951 -13.04776 3.50377 1.000 23.07227 172 ASN C N 1
ATOM 8136 C CA . ASN C 2 172 ? 2.01602 -13.22027 3.91986 1.000 27.13317 172 ASN C CA 1
ATOM 8137 C C . ASN C 2 172 ? 1.88088 -12.85522 5.38978 1.000 29.37539 172 ASN C C 1
ATOM 8138 O O . ASN C 2 172 ? 2.75511 -13.17448 6.20183 1.000 29.48104 172 ASN C O 1
ATOM 8143 N N . VAL C 2 173 ? 0.77941 -12.19415 5.72926 1.000 28.14156 173 VAL C N 1
ATOM 8144 C CA . VAL C 2 173 ? 0.50657 -11.76731 7.09376 1.000 28.32990 173 VAL C CA 1
ATOM 8145 C C . VAL C 2 173 ? -0.75015 -12.47435 7.58103 1.000 28.50754 173 VAL C C 1
ATOM 8146 O O . VAL C 2 173 ? -1.70148 -12.67238 6.81759 1.000 26.93767 173 VAL C O 1
ATOM 8150 N N . TRP C 2 174 ? -0.74180 -12.86984 8.85111 1.000 31.65775 174 TRP C N 1
ATOM 8151 C CA . TRP C 2 174 ? -1.84895 -13.58477 9.47156 1.000 27.62105 174 TRP C CA 1
ATOM 8152 C C . TRP C 2 174 ? -2.51623 -12.68927 10.50693 1.000 28.38019 174 TRP C C 1
ATOM 8153 O O . TRP C 2 174 ? -1.85533 -12.19272 11.42434 1.000 27.76548 174 TRP C O 1
ATOM 8164 N N . PHE C 2 175 ? -3.82275 -12.49215 10.35852 1.000 25.39146 175 PHE C N 1
ATOM 8165 C CA . PHE C 2 175 ? -4.60997 -11.67204 11.26418 1.000 29.24427 175 PHE C CA 1
ATOM 8166 C C . PHE C 2 175 ? -5.79799 -12.46599 11.78194 1.000 31.05336 175 PHE C C 1
ATOM 8167 O O . PHE C 2 175 ? -6.37130 -13.29331 11.06828 1.000 30.81698 175 PHE C O 1
ATOM 8175 N N . TYR C 2 176 ? -6.16942 -12.19940 13.02947 1.000 34.46392 176 TYR C N 1
ATOM 8176 C CA . TYR C 2 176 ? -7.51025 -12.49484 13.51047 1.000 35.59339 176 TYR C CA 1
ATOM 8177 C C . TYR C 2 176 ? -8.34316 -11.23087 13.37098 1.000 35.32224 176 TYR C C 1
ATOM 8178 O O . TYR C 2 176 ? -7.92566 -10.15772 13.81897 1.000 34.63348 176 TYR C O 1
ATOM 8187 N N . VAL C 2 177 ? -9.51043 -11.35884 12.74769 1.000 31.62543 177 VAL C N 1
ATOM 8188 C CA . VAL C 2 177 ? -10.40682 -10.23660 12.49533 1.000 35.81990 177 VAL C CA 1
ATOM 8189 C C . VAL C 2 177 ? -11.74276 -10.55314 13.15453 1.000 38.96763 177 VAL C C 1
ATOM 8190 O O . VAL C 2 177 ? -12.39626 -11.54052 12.79567 1.000 36.29915 177 VAL C O 1
ATOM 8194 N N . LYS C 2 178 ? -12.15442 -9.71190 14.10872 1.000 40.28853 178 LYS C N 1
ATOM 8195 C CA . LYS C 2 178 ? -13.36707 -9.99901 14.87067 1.000 41.50869 178 LYS C CA 1
ATOM 8196 C C . LYS C 2 178 ? -14.62690 -9.83324 14.02754 1.000 36.89735 178 LYS C C 1
ATOM 8197 O O . LYS C 2 178 ? -15.61629 -10.53886 14.25141 1.000 41.02839 178 LYS C O 1
ATOM 8203 N N . ASN C 2 179 ? -14.61590 -8.91717 13.06444 1.000 36.51805 179 ASN C N 1
ATOM 8204 C CA . ASN C 2 179 ? -15.73974 -8.75295 12.15228 1.000 37.56522 179 ASN C CA 1
ATOM 8205 C C . ASN C 2 179 ? -15.24048 -8.04368 10.90280 1.000 38.26619 179 ASN C C 1
ATOM 8206 O O . ASN C 2 179 ? -14.11362 -7.54762 10.85545 1.000 42.54357 179 ASN C O 1
ATOM 8211 N N . ALA C 2 180 ? -16.10427 -7.99162 9.88769 1.000 43.71179 180 ALA C N 1
ATOM 8212 C CA . ALA C 2 180 ? -15.72181 -7.36961 8.62619 1.000 43.09252 180 ALA C CA 1
ATOM 8213 C C . ALA C 2 180 ? -15.50154 -5.86928 8.75829 1.000 42.85043 180 ALA C C 1
ATOM 8214 O O . ALA C 2 180 ? -14.76007 -5.29231 7.95500 1.000 42.89200 180 ALA C O 1
ATOM 8216 N N . HIS C 2 181 ? -16.11557 -5.22774 9.75423 1.000 39.36898 181 HIS C N 1
ATOM 8217 C CA . HIS C 2 181 ? -16.03328 -3.77552 9.85513 1.000 36.79990 181 HIS C CA 1
ATOM 8218 C C . HIS C 2 181 ? -14.68389 -3.31835 10.39687 1.000 36.96748 181 HIS C C 1
ATOM 8219 O O . HIS C 2 181 ? -14.15560 -2.29089 9.95814 1.000 40.14284 181 HIS C O 1
ATOM 8226 N N . VAL C 2 182 ? -14.11256 -4.05611 11.35256 1.000 37.38249 182 VAL C N 1
ATOM 8227 C CA . VAL C 2 182 ? -12.78042 -3.72481 11.84582 1.000 41.47007 182 VAL C CA 1
ATOM 8228 C C . VAL C 2 182 ? -11.69260 -4.08634 10.84978 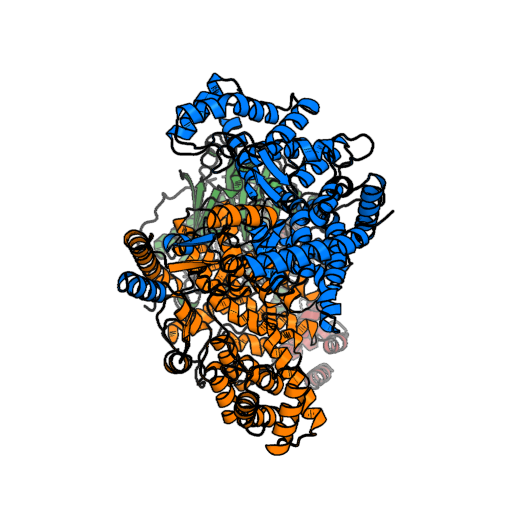1.000 37.66768 182 VAL C C 1
ATOM 8229 O O . VAL C 2 182 ? -10.55006 -3.64011 11.00395 1.000 35.91379 182 VAL C O 1
ATOM 8233 N N . ALA C 2 183 ? -12.02287 -4.87682 9.82517 1.000 36.62324 183 ALA C N 1
ATOM 8234 C CA . ALA C 2 183 ? -11.04337 -5.23793 8.80882 1.000 40.78526 183 ALA C CA 1
ATOM 8235 C C . ALA C 2 183 ? -10.56332 -4.03047 8.01833 1.000 35.95047 183 ALA C C 1
ATOM 8236 O O . ALA C 2 183 ? -9.47048 -4.07672 7.44496 1.000 36.84057 183 ALA C O 1
ATOM 8238 N N . ARG C 2 184 ? -11.34528 -2.94778 7.98784 1.000 39.89309 184 ARG C N 1
ATOM 8239 C CA . ARG C 2 184 ? -10.94748 -1.75249 7.25211 1.000 41.57617 184 ARG C CA 1
ATOM 8240 C C . ARG C 2 184 ? -9.66638 -1.13277 7.79858 1.000 35.11077 184 ARG C C 1
ATOM 8241 O O . ARG C 2 184 ? -9.04792 -0.31243 7.11153 1.000 38.89087 184 ARG C O 1
ATOM 8249 N N . TYR C 2 185 ? -9.25581 -1.49917 9.01501 1.000 31.20127 185 TYR C N 1
ATOM 8250 C CA . TYR C 2 185 ? -8.00939 -1.00041 9.58381 1.000 35.72687 185 TYR C CA 1
ATOM 8251 C C . TYR C 2 185 ? -6.79044 -1.80056 9.14527 1.000 36.33087 185 TYR C C 1
ATOM 8252 O O . TYR C 2 185 ? -5.66530 -1.39168 9.45313 1.000 37.37949 185 TYR C O 1
ATOM 8261 N N . ILE C 2 186 ? -6.98981 -2.92216 8.44491 1.000 37.13194 186 ILE C N 1
ATOM 8262 C CA . ILE C 2 186 ? -5.85890 -3.76334 8.04521 1.000 34.83716 186 ILE C CA 1
ATOM 8263 C C . ILE C 2 186 ? -4.82744 -3.00281 7.21813 1.000 34.29332 186 ILE C C 1
ATOM 8264 O O . ILE C 2 186 ? -3.62569 -3.13365 7.50431 1.000 31.84832 186 ILE C O 1
ATOM 8269 N N . PRO C 2 187 ? -5.19947 -2.20645 6.20589 1.000 36.12782 187 PRO C N 1
ATOM 8270 C CA . PRO C 2 187 ? -4.17188 -1.45852 5.45768 1.000 36.51689 187 PRO C CA 1
ATOM 8271 C C . PRO C 2 187 ? -3.45025 -0.40574 6.28471 1.000 38.12283 187 PRO C C 1
ATOM 8272 O O . PRO C 2 187 ? -2.49432 0.20071 5.78553 1.000 38.51826 187 PRO C O 1
ATOM 8276 N N . LYS C 2 188 ? -3.86348 -0.16997 7.52684 1.000 37.36290 188 LYS C N 1
ATOM 8277 C CA . LYS C 2 188 ? -3.19509 0.77985 8.40640 1.000 35.86906 188 LYS C CA 1
ATOM 8278 C C . LYS C 2 188 ? -2.21553 0.11152 9.36561 1.000 39.89982 188 LYS C C 1
ATOM 8279 O O . LYS C 2 188 ? -1.57736 0.80665 10.16457 1.000 35.44295 188 LYS C O 1
ATOM 8285 N N . ILE C 2 189 ? -2.09330 -1.21238 9.32008 1.000 37.07929 189 ILE C N 1
ATOM 8286 C CA . ILE C 2 189 ? -1.00257 -1.91848 9.98277 1.000 34.58368 189 ILE C CA 1
ATOM 8287 C C . ILE C 2 189 ? 0.11977 -2.04014 8.95904 1.000 35.91111 189 ILE C C 1
ATOM 8288 O O . ILE C 2 189 ? -0.02648 -2.72090 7.94014 1.000 35.86461 189 ILE C O 1
ATOM 8293 N N . ILE C 2 190 ? 1.23558 -1.36509 9.22062 1.000 34.22878 190 ILE C N 1
ATOM 8294 C CA . ILE C 2 190 ? 2.32666 -1.23418 8.26126 1.000 34.78874 190 ILE C CA 1
ATOM 8295 C C . ILE C 2 190 ? 3.37258 -2.30020 8.55383 1.000 36.24625 190 ILE C C 1
ATOM 8296 O O . ILE C 2 190 ? 3.80618 -2.45875 9.70220 1.000 35.22944 190 ILE C O 1
ATOM 8301 N N . THR C 2 191 ? 3.77334 -3.03537 7.51882 1.000 33.65458 191 THR C N 1
ATOM 8302 C CA . THR C 2 191 ? 4.81800 -4.04595 7.62711 1.000 28.71359 191 THR C CA 1
ATOM 8303 C C . THR C 2 191 ? 6.10713 -3.48413 7.04160 1.000 27.91690 191 THR C C 1
ATOM 8304 O O . THR C 2 191 ? 6.17153 -3.17944 5.84548 1.000 32.42365 191 THR C O 1
ATOM 8308 N N . GLU C 2 192 ? 7.12281 -3.34880 7.88565 1.000 32.53600 192 GLU C N 1
ATOM 8309 C CA . GLU C 2 192 ? 8.40061 -2.75257 7.52130 1.000 34.11343 192 GLU C CA 1
ATOM 8310 C C . GLU C 2 192 ? 9.46993 -3.83670 7.57779 1.000 37.83944 192 GLU C C 1
ATOM 8311 O O . GLU C 2 192 ? 9.62342 -4.50301 8.60738 1.000 34.28718 192 GLU C O 1
ATOM 8317 N N . ILE C 2 193 ? 10.20091 -4.02046 6.47652 1.000 34.70947 193 ILE C N 1
ATOM 8318 C CA . ILE C 2 193 ? 11.17264 -5.10224 6.37094 1.000 39.08972 193 ILE C CA 1
ATOM 8319 C C . ILE C 2 193 ? 12.50938 -4.55946 5.88791 1.000 40.46479 193 ILE C C 1
ATOM 8320 O O . ILE C 2 193 ? 12.58000 -3.54251 5.19216 1.000 44.46622 193 ILE C O 1
ATOM 8325 N N . GLY C 2 194 ? 13.57282 -5.26191 6.25366 1.000 42.16049 194 GLY C N 1
ATOM 8326 C CA . GLY C 2 194 ? 14.91557 -4.88986 5.85229 1.000 38.59738 194 GLY C CA 1
ATOM 8327 C C . GLY C 2 194 ? 15.92302 -5.76693 6.55657 1.000 35.33783 194 GLY C C 1
ATOM 8328 O O . GLY C 2 194 ? 15.60221 -6.49766 7.49729 1.000 39.96047 194 GLY C O 1
ATOM 8329 N N . ILE C 2 195 ? 17.16235 -5.69284 6.07382 1.000 36.69484 195 ILE C N 1
ATOM 8330 C CA . ILE C 2 195 ? 18.24885 -6.42793 6.70946 1.000 39.58059 195 ILE C CA 1
ATOM 8331 C C . ILE C 2 195 ? 18.53851 -5.80813 8.06924 1.000 38.43761 195 ILE C C 1
ATOM 8332 O O . ILE C 2 195 ? 18.61513 -4.58042 8.20558 1.000 41.52231 195 ILE C O 1
ATOM 8337 N N . CYS C 2 196 ? 18.68438 -6.65571 9.08622 1.000 35.63380 196 CYS C N 1
ATOM 8338 C CA . CYS C 2 196 ? 18.90465 -6.17637 10.44580 1.000 41.67549 196 CYS C CA 1
ATOM 8339 C C . CYS C 2 196 ? 20.20087 -5.37907 10.52831 1.000 44.55983 196 CYS C C 1
ATOM 8340 O O . CYS C 2 196 ? 21.28303 -5.90650 10.25055 1.000 47.61728 196 CYS C O 1
ATOM 8343 N N . ASN C 2 197 ? 20.07856 -4.10102 10.89873 1.000 51.37161 197 ASN C N 1
ATOM 8344 C CA . ASN C 2 197 ? 21.21983 -3.19215 11.04497 1.000 53.14351 197 ASN C CA 1
ATOM 8345 C C . ASN C 2 197 ? 22.01168 -3.06184 9.74541 1.000 49.95595 197 ASN C C 1
ATOM 8346 O O . ASN C 2 197 ? 23.24356 -3.02649 9.75134 1.000 52.02969 197 ASN C O 1
ATOM 8351 N N . TYR C 2 198 ? 21.30269 -2.97636 8.62150 1.000 45.28045 198 TYR C N 1
ATOM 8352 C CA . TYR C 2 198 ? 21.96326 -2.84612 7.32462 1.000 45.22724 198 TYR C CA 1
ATOM 8353 C C . TYR C 2 198 ? 20.95406 -2.36897 6.29395 1.000 47.02819 198 TYR C C 1
ATOM 8354 O O . TYR C 2 198 ? 19.90904 -3.00198 6.11140 1.000 54.30944 198 TYR C O 1
ATOM 8363 N N . GLY C 2 199 ? 21.26735 -1.26611 5.61884 1.000 50.79810 199 GLY C N 1
ATOM 8364 C CA . GLY C 2 199 ? 20.46423 -0.78498 4.52064 1.000 46.29342 199 GLY C CA 1
ATOM 8365 C C . GLY C 2 199 ? 19.15374 -0.16490 4.95879 1.000 44.33248 199 GLY C C 1
ATOM 8366 O O . GLY C 2 199 ? 18.76084 -0.23302 6.12769 1.000 44.79795 199 GLY C O 1
ATOM 8367 N N . PRO C 2 200 ? 18.45162 0.46007 4.01966 1.000 46.14135 200 PRO C N 1
ATOM 8368 C CA . PRO C 2 200 ? 17.16417 1.07578 4.34668 1.000 49.32084 200 PRO C CA 1
ATOM 8369 C C . PRO C 2 200 ? 16.06230 0.04098 4.49853 1.000 44.57293 200 PRO C C 1
ATOM 8370 O O . PRO C 2 200 ? 16.11250 -1.05298 3.93136 1.000 47.66617 200 PRO C O 1
ATOM 8374 N N . LYS C 2 201 ? 15.05785 0.40650 5.28759 1.000 44.54195 201 LYS C N 1
ATOM 8375 C CA . LYS C 2 201 ? 13.87113 -0.41820 5.43923 1.000 43.84925 201 LYS C CA 1
ATOM 8376 C C . LYS C 2 201 ? 12.89252 -0.14465 4.30307 1.000 45.72491 201 LYS C C 1
ATOM 8377 O O . LYS C 2 201 ? 12.82576 0.96448 3.76585 1.000 46.02936 201 LYS C O 1
ATOM 8383 N N . GLN C 2 202 ? 12.13345 -1.17299 3.93329 1.000 39.36026 202 GLN C N 1
ATOM 8384 C CA . GLN C 2 202 ? 11.10601 -1.05079 2.91110 1.000 35.10732 202 GLN C CA 1
ATOM 8385 C C . GLN C 2 202 ? 9.78921 -1.58510 3.45466 1.000 37.65842 202 GLN C C 1
ATOM 8386 O O . GLN C 2 202 ? 9.75857 -2.38327 4.39483 1.000 43.58584 202 GLN C O 1
ATOM 8392 N N . ILE C 2 203 ? 8.69510 -1.13092 2.84941 1.000 32.22118 203 ILE C N 1
ATOM 8393 C CA . ILE C 2 203 ? 7.34516 -1.48444 3.27270 1.000 33.99789 203 ILE C CA 1
ATOM 8394 C C . ILE C 2 203 ? 6.71713 -2.37295 2.20890 1.000 30.70591 203 ILE C C 1
ATOM 8395 O O . ILE C 2 203 ? 6.72564 -2.03075 1.02055 1.000 35.72239 203 ILE C O 1
ATOM 8400 N N . VAL C 2 204 ? 6.18581 -3.51674 2.63337 1.000 28.26778 204 VAL C N 1
ATOM 8401 C CA . VAL C 2 204 ? 5.42770 -4.41226 1.76840 1.000 27.68286 204 VAL C CA 1
ATOM 8402 C C . VAL C 2 204 ? 3.96081 -4.30550 2.15595 1.000 32.07283 204 VAL C C 1
ATOM 8403 O O . VAL C 2 204 ? 3.62068 -4.29259 3.34497 1.000 31.67218 204 VAL C O 1
ATOM 8407 N N . ALA C 2 205 ? 3.09327 -4.20330 1.15280 1.000 33.22739 205 ALA C N 1
ATOM 8408 C CA . ALA C 2 205 ? 1.68571 -3.94889 1.41057 1.000 37.89126 205 ALA C CA 1
ATOM 8409 C C . ALA C 2 205 ? 0.84214 -4.50383 0.27467 1.000 34.71599 205 ALA C C 1
ATOM 8410 O O . ALA C 2 205 ? 1.29662 -4.60787 -0.86816 1.000 39.23068 205 ALA C O 1
ATOM 8412 N N . SER C 2 206 ? -0.39311 -4.85717 0.60648 1.000 31.65818 206 SER C N 1
ATOM 8413 C CA . SER C 2 206 ? -1.36933 -5.27571 -0.38305 1.000 40.06835 206 SER C CA 1
ATOM 8414 C C . SER C 2 206 ? -2.09871 -4.04360 -0.91247 1.000 39.23659 206 SER C C 1
ATOM 8415 O O . SER C 2 206 ? -1.76828 -2.90436 -0.57134 1.000 35.97555 206 SER C O 1
ATOM 8418 N N . ALA C 2 207 ? -3.09939 -4.26025 -1.76111 1.000 42.43155 207 ALA C N 1
ATOM 8419 C CA . ALA C 2 207 ? -3.94456 -3.15791 -2.19399 1.000 42.86826 207 ALA C CA 1
ATOM 8420 C C . ALA C 2 207 ? -4.66461 -2.55561 -0.99295 1.000 35.51121 207 ALA C C 1
ATOM 8421 O O . ALA C 2 207 ? -5.04836 -3.25927 -0.05405 1.000 35.55562 207 ALA C O 1
ATOM 8423 N N . GLY C 2 208 ? -4.85131 -1.23438 -1.02964 1.000 33.15751 208 GLY C N 1
ATOM 8424 C CA . GLY C 2 208 ? -5.49948 -0.54169 0.07122 1.000 28.48291 208 GLY C CA 1
ATOM 8425 C C . GLY C 2 208 ? -6.93767 -0.95468 0.31651 1.000 36.87601 208 GLY C C 1
ATOM 8426 O O . GLY C 2 208 ? -7.47335 -0.67683 1.39409 1.000 42.97642 208 GLY C O 1
ATOM 8427 N N . TYR C 2 209 ? -7.57684 -1.61254 -0.65197 1.000 33.08935 209 TYR C N 1
ATOM 8428 C CA . TYR C 2 209 ? -8.97384 -2.01287 -0.52712 1.000 36.20281 209 TYR C CA 1
ATOM 8429 C C . TYR C 2 209 ? -9.13699 -3.51799 -0.34340 1.000 36.17516 209 TYR C C 1
ATOM 8430 O O . TYR C 2 209 ? -10.22133 -4.05390 -0.59179 1.000 41.46212 209 TYR C O 1
ATOM 8439 N N . ILE C 2 210 ? -8.08251 -4.20869 0.09731 1.000 38.97318 210 ILE C N 1
ATOM 8440 C CA . ILE C 2 210 ? -8.16387 -5.65161 0.31012 1.000 38.12346 210 ILE C CA 1
ATOM 8441 C C . ILE C 2 210 ? -9.18650 -5.98485 1.38856 1.000 35.25653 210 ILE C C 1
ATOM 8442 O O . ILE C 2 210 ? -9.82923 -7.04177 1.34312 1.000 37.55894 210 ILE C O 1
ATOM 8447 N N . ASN C 2 211 ? -9.36699 -5.08686 2.36143 1.000 37.40811 211 ASN C N 1
ATOM 8448 C CA . ASN C 2 211 ? -10.30115 -5.33150 3.45610 1.000 39.44897 211 ASN C CA 1
ATOM 8449 C C . ASN C 2 211 ? -11.72895 -5.49188 2.95683 1.000 35.19468 211 ASN C C 1
ATOM 8450 O O . ASN C 2 211 ? -12.52125 -6.22312 3.56299 1.000 42.11271 211 ASN C O 1
ATOM 8455 N N . GLU C 2 212 ? -12.07521 -4.82188 1.85572 1.000 36.87747 212 GLU C N 1
ATOM 8456 C CA . GLU C 2 212 ? -13.43163 -4.87467 1.32260 1.000 37.41972 212 GLU C CA 1
ATOM 8457 C C . GLU C 2 212 ? -13.79250 -6.24877 0.77917 1.000 36.95510 212 GLU C C 1
ATOM 8458 O O . GLU C 2 212 ? -14.97127 -6.49440 0.50332 1.000 43.35270 212 GLU C O 1
ATOM 8464 N N . LEU C 2 213 ? -12.81574 -7.14223 0.63222 1.000 37.10343 213 LEU C N 1
ATOM 8465 C CA . LEU C 2 213 ? -13.06956 -8.52775 0.26899 1.000 34.59050 213 LEU C CA 1
ATOM 8466 C C . LEU C 2 213 ? -13.23025 -9.43319 1.48389 1.000 40.13507 213 LEU C C 1
ATOM 8467 O O . LEU C 2 213 ? -13.47609 -10.63253 1.31873 1.000 43.96841 213 LEU C O 1
ATOM 8472 N N . ILE C 2 214 ? -13.08816 -8.89132 2.68999 1.000 34.67966 214 ILE C N 1
ATOM 8473 C CA . ILE C 2 214 ? -13.33343 -9.61582 3.93251 1.000 39.39560 214 ILE C CA 1
ATOM 8474 C C . ILE C 2 214 ? -14.75327 -9.30154 4.38377 1.000 42.06558 214 ILE C C 1
ATOM 8475 O O . ILE C 2 214 ? -15.10387 -8.13128 4.57758 1.000 46.19829 214 ILE C O 1
ATOM 8480 N N . THR C 2 215 ? -15.57509 -10.33916 4.55695 1.000 41.06799 215 THR C N 1
ATOM 8481 C CA . THR C 2 215 ? -16.99102 -10.15094 4.85466 1.000 39.13632 215 THR C CA 1
ATOM 8482 C C . THR C 2 215 ? -17.45209 -10.85461 6.12641 1.000 39.00068 215 THR C C 1
ATOM 8483 O O . THR C 2 215 ? -18.66209 -10.91337 6.37343 1.000 49.32697 215 THR C O 1
ATOM 8487 N N . SER C 2 216 ? -16.54185 -11.38797 6.93910 1.000 44.24006 216 SER C N 1
ATOM 8488 C CA . SER C 2 216 ? -16.95196 -12.07270 8.15957 1.000 39.10226 216 SER C CA 1
ATOM 8489 C C . SER C 2 216 ? -15.76178 -12.20411 9.09999 1.000 43.37294 216 SER C C 1
ATOM 8490 O O . SER C 2 216 ? -14.60975 -11.97682 8.72169 1.000 41.44197 216 SER C O 1
ATOM 8493 N N . GLU C 2 217 ? -16.06764 -12.57913 10.34068 1.000 40.45143 217 GLU C N 1
ATOM 8494 C CA . GLU C 2 217 ? -15.04066 -12.91359 11.31624 1.000 40.17547 217 GLU C CA 1
ATOM 8495 C C . GLU C 2 217 ? -14.23422 -14.11780 10.84555 1.000 40.84402 217 GLU C C 1
ATOM 8496 O O . GLU C 2 217 ? -14.74143 -14.99700 10.14451 1.000 39.26715 217 GLU C O 1
ATOM 8502 N N . GLY C 2 218 ? -12.97117 -14.15576 11.23844 1.000 36.26312 218 GLY C N 1
ATOM 8503 C CA . GLY C 2 218 ? -12.14790 -15.31663 10.97510 1.000 37.69042 218 GLY C CA 1
ATOM 8504 C C . GLY C 2 218 ? -10.67717 -14.97340 11.05108 1.000 39.18398 218 GLY C C 1
ATOM 8505 O O . GLY C 2 218 ? -10.28726 -13.82652 11.27353 1.000 33.38876 218 GLY C O 1
ATOM 8506 N N . ILE C 2 219 ? -9.86526 -16.01049 10.87436 1.000 37.09629 219 ILE C N 1
ATOM 8507 C CA . ILE C 2 219 ? -8.42370 -15.85661 10.73022 1.000 34.54061 219 ILE C CA 1
ATOM 8508 C C . ILE C 2 219 ? -8.10830 -15.74327 9.24662 1.000 31.25495 219 ILE C C 1
ATOM 8509 O O . ILE C 2 219 ? -8.53444 -16.58355 8.44520 1.000 33.90470 219 ILE C O 1
ATOM 8514 N N . TYR C 2 220 ? -7.37753 -14.69862 8.87393 1.000 28.20697 220 TYR C N 1
ATOM 8515 C CA . TYR C 2 220 ? -7.10835 -14.40418 7.47627 1.000 29.75504 220 TYR C CA 1
ATOM 8516 C C . TYR C 2 220 ? -5.61046 -14.35426 7.22564 1.000 32.43944 220 TYR C C 1
ATOM 8517 O O . TYR C 2 220 ? -4.84951 -13.80284 8.02820 1.000 29.44015 220 TYR C O 1
ATOM 8526 N N . CYS C 2 221 ? -5.19889 -14.94431 6.10985 1.000 31.31174 221 CYS C N 1
ATOM 8527 C CA . CYS C 2 221 ? -3.84037 -14.83303 5.60090 1.000 27.93551 221 CYS C CA 1
ATOM 8528 C C . CYS C 2 221 ? -3.88215 -13.92124 4.38400 1.000 27.76357 221 CYS C C 1
ATOM 8529 O O . CYS C 2 221 ? -4.51686 -14.25387 3.37844 1.000 30.51799 221 CYS C O 1
ATOM 8532 N N . VAL C 2 222 ? -3.23128 -12.76763 4.48445 1.000 30.09727 222 VAL C N 1
ATOM 8533 C CA . VAL C 2 222 ? -3.25509 -11.75137 3.44036 1.000 29.07288 222 VAL C CA 1
ATOM 8534 C C . VAL C 2 222 ? -1.87700 -11.68931 2.80091 1.000 28.19465 222 VAL C C 1
ATOM 8535 O O . VAL C 2 222 ? -0.86587 -11.56199 3.50167 1.000 28.40252 222 VAL C O 1
ATOM 8539 N N . ASN C 2 223 ? -1.83706 -11.78037 1.47439 1.000 29.43826 223 ASN C N 1
ATOM 8540 C CA . ASN C 2 223 ? -0.58310 -11.66811 0.74128 1.000 29.43928 223 ASN C CA 1
ATOM 8541 C C . ASN C 2 223 ? -0.21849 -10.19893 0.57610 1.000 32.22605 223 ASN C C 1
ATOM 8542 O O . ASN C 2 223 ? -1.00008 -9.41835 0.02220 1.000 31.12221 223 ASN C O 1
ATOM 8547 N N . LEU C 2 224 ? 0.97054 -9.82557 1.04865 1.000 30.49454 224 LEU C N 1
ATOM 8548 C CA . LEU C 2 224 ? 1.47259 -8.46447 0.92946 1.000 31.09303 224 LEU C CA 1
ATOM 8549 C C . LEU C 2 224 ? 2.37272 -8.28313 -0.28710 1.000 31.79374 224 LEU C C 1
ATOM 8550 O O . LEU C 2 224 ? 3.13729 -7.31485 -0.34655 1.000 42.64007 224 LEU C O 1
ATOM 8555 N N . GLY C 2 225 ? 2.29700 -9.19025 -1.25651 1.000 30.55851 225 GLY C N 1
ATOM 8556 C CA . GLY C 2 225 ? 3.19112 -9.15067 -2.39637 1.000 26.64430 225 GLY C CA 1
ATOM 8557 C C . GLY C 2 225 ? 4.39030 -10.05717 -2.21187 1.000 36.16019 225 GLY C C 1
ATOM 8558 O O . GLY C 2 225 ? 4.28457 -11.11603 -1.58519 1.000 33.17795 225 GLY C O 1
ATOM 8559 N N . HIS C 2 226 ? 5.53821 -9.65523 -2.74814 1.000 31.19364 226 HIS C N 1
ATOM 8560 C CA . HIS C 2 226 ? 6.76188 -10.43088 -2.63897 1.000 33.09416 226 HIS C CA 1
ATOM 8561 C C . HIS C 2 226 ? 7.85567 -9.58873 -1.99883 1.000 34.59968 226 HIS C C 1
ATOM 8562 O O . HIS C 2 226 ? 7.77759 -8.35856 -1.95230 1.000 32.89333 226 HIS C O 1
ATOM 8569 N N . LEU C 2 227 ? 8.87577 -10.27101 -1.50020 1.000 29.64396 227 LEU C N 1
ATOM 8570 C CA . LEU C 2 227 ? 10.00466 -9.59744 -0.87935 1.000 34.13916 227 LEU C CA 1
ATOM 8571 C C . LEU C 2 227 ? 10.72570 -8.75233 -1.92393 1.000 32.16426 227 LEU C C 1
ATOM 8572 O O . LEU C 2 227 ? 11.13332 -9.28634 -2.96650 1.000 34.29043 227 LEU C O 1
ATOM 8577 N N . PRO C 2 228 ? 10.88530 -7.45264 -1.70792 1.000 31.15304 228 PRO C N 1
ATOM 8578 C CA . PRO C 2 228 ? 11.53576 -6.60689 -2.71060 1.000 37.87201 228 PRO C CA 1
ATOM 8579 C C . PRO C 2 228 ? 13.04831 -6.78526 -2.69319 1.000 39.89689 228 PRO C C 1
ATOM 8580 O O . PRO C 2 228 ? 13.62214 -7.45345 -1.83214 1.000 39.71031 228 PRO C O 1
ATOM 8584 N N . ARG C 2 229 ? 13.68775 -6.16736 -3.68102 1.000 42.13284 229 ARG C N 1
ATOM 8585 C CA . ARG C 2 229 ? 15.14229 -6.12882 -3.74126 1.000 42.09556 229 ARG C CA 1
ATOM 8586 C C . ARG C 2 229 ? 15.66709 -5.21137 -2.64284 1.000 43.73881 229 ARG C C 1
ATOM 8587 O O . ARG C 2 229 ? 15.36011 -4.01453 -2.62320 1.000 47.73076 229 ARG C O 1
ATOM 8595 N N . LEU C 2 230 ? 16.44334 -5.77476 -1.71824 1.000 42.36466 230 LEU C N 1
ATOM 8596 C CA . LEU C 2 230 ? 16.94245 -5.03590 -0.56673 1.000 43.07154 230 LEU C CA 1
ATOM 8597 C C . LEU C 2 230 ? 18.38712 -4.58045 -0.71991 1.000 39.95691 230 LEU C C 1
ATOM 8598 O O . LEU C 2 230 ? 18.84181 -3.74866 0.07211 1.000 45.07423 230 LEU C O 1
ATOM 8603 N N . TYR C 2 231 ? 19.11039 -5.09530 -1.70974 1.000 44.88836 231 TYR C N 1
ATOM 8604 C CA . TYR C 2 231 ? 20.52749 -4.80143 -1.88339 1.000 43.66888 231 TYR C CA 1
ATOM 8605 C C . TYR C 2 231 ? 20.96191 -5.36076 -3.23016 1.000 45.29548 231 TYR C C 1
ATOM 8606 O O . TYR C 2 231 ? 20.22855 -6.11224 -3.87778 1.000 49.39423 231 TYR C O 1
ATOM 8615 N N . ASP C 2 232 ? 22.16883 -4.98619 -3.64258 1.000 57.37449 232 ASP C N 1
ATOM 8616 C CA . ASP C 2 232 ? 22.80547 -5.57718 -4.81214 1.000 58.92144 232 ASP C CA 1
ATOM 8617 C C . ASP C 2 232 ? 23.60146 -6.79345 -4.35397 1.000 53.78714 232 ASP C C 1
ATOM 8618 O O . ASP C 2 232 ? 24.48332 -6.67447 -3.49813 1.000 57.28886 232 ASP C O 1
ATOM 8623 N N . GLU C 2 233 ? 23.28821 -7.96101 -4.91978 1.000 54.01011 233 GLU C N 1
ATOM 8624 C CA . GLU C 2 233 ? 23.90308 -9.20040 -4.45712 1.000 55.67086 233 GLU C CA 1
ATOM 8625 C C . GLU C 2 233 ? 25.40257 -9.24937 -4.71891 1.000 61.07223 233 GLU C C 1
ATOM 8626 O O . GLU C 2 233 ? 26.10967 -10.00390 -4.04248 1.000 57.89158 233 GLU C O 1
ATOM 8632 N N . GLN C 2 234 ? 25.90272 -8.46552 -5.67738 1.000 70.39648 234 GLN C N 1
ATOM 8633 C CA . GLN C 2 234 ? 27.32544 -8.48948 -5.99591 1.000 70.84312 234 GLN C CA 1
ATOM 8634 C C . GLN C 2 234 ? 28.18644 -7.96930 -4.85318 1.000 68.30431 234 GLN C C 1
ATOM 8635 O O . GLN C 2 234 ? 29.37285 -8.30743 -4.78651 1.000 75.48074 234 GLN C O 1
ATOM 8641 N N . ILE C 2 235 ? 27.61937 -7.16300 -3.95176 1.000 63.97615 235 ILE C N 1
ATOM 8642 C CA . ILE C 2 235 ? 28.37009 -6.71268 -2.78704 1.000 62.29010 235 ILE C CA 1
ATOM 8643 C C . ILE C 2 235 ? 28.64005 -7.85998 -1.82426 1.000 61.72016 235 ILE C C 1
ATOM 8644 O O . ILE C 2 235 ? 29.49426 -7.73454 -0.93937 1.000 66.77263 235 ILE C O 1
ATOM 8649 N N . PHE C 2 236 ? 27.92825 -8.97704 -1.96872 1.000 64.20594 236 PHE C N 1
ATOM 8650 C CA . PHE C 2 236 ? 28.16723 -10.17169 -1.17289 1.000 61.89849 236 PHE C CA 1
ATOM 8651 C C . PHE C 2 236 ? 28.89772 -11.25491 -1.95451 1.000 66.82014 236 PHE C C 1
ATOM 8652 O O . PHE C 2 236 ? 28.99883 -12.38943 -1.47761 1.000 73.26261 236 PHE C O 1
ATOM 8660 N N . GLU C 2 237 ? 29.39911 -10.93762 -3.14433 1.000 69.13402 237 GLU C N 1
ATOM 8661 C CA . GLU C 2 237 ? 30.19176 -11.89157 -3.90520 1.000 74.81225 237 GLU C CA 1
ATOM 8662 C C . GLU C 2 237 ? 31.62465 -11.89102 -3.39108 1.000 72.24171 237 GLU C C 1
ATOM 8663 O O . GLU C 2 237 ? 32.25670 -10.83495 -3.28741 1.000 73.16502 237 GLU C O 1
ATOM 8669 N N . GLY C 2 238 ? 32.13165 -13.07634 -3.06255 1.000 72.91452 238 GLY C N 1
ATOM 8670 C CA . GLY C 2 238 ? 33.47106 -13.20315 -2.53093 1.000 69.00333 238 GLY C CA 1
ATOM 8671 C C . GLY C 2 238 ? 33.59973 -12.96601 -1.04453 1.000 70.47088 238 GLY C C 1
ATOM 8672 O O . GLY C 2 238 ? 34.72680 -12.89032 -0.54229 1.000 71.75244 238 GLY C O 1
ATOM 8673 N N . THR C 2 239 ? 32.48837 -12.84374 -0.32130 1.000 61.53661 239 THR C N 1
ATOM 8674 C CA . THR C 2 239 ? 32.52262 -12.62750 1.11767 1.000 60.60292 239 THR C CA 1
ATOM 8675 C C . THR C 2 239 ? 32.11867 -13.86177 1.91189 1.000 57.71501 239 THR C C 1
ATOM 8676 O O . THR C 2 239 ? 32.15638 -13.82615 3.14680 1.000 56.87167 239 THR C O 1
ATOM 8680 N N . GLY C 2 240 ? 31.73703 -14.94891 1.24307 1.000 52.28135 240 GLY C N 1
ATOM 8681 C CA . GLY C 2 240 ? 31.34881 -16.16158 1.93540 1.000 53.45381 240 GLY C CA 1
ATOM 8682 C C . GLY C 2 240 ? 30.06006 -16.08074 2.72174 1.000 60.19536 240 GLY C C 1
ATOM 8683 O O . GLY C 2 240 ? 29.79462 -16.96921 3.53673 1.000 56.47747 240 GLY C O 1
ATOM 8684 N N . THR C 2 241 ? 29.24914 -15.04755 2.51057 1.000 50.13990 241 THR C N 1
ATOM 8685 C CA . THR C 2 241 ? 27.98167 -14.90636 3.21388 1.000 50.89792 241 THR C CA 1
ATOM 8686 C C . THR C 2 241 ? 26.88754 -15.63598 2.44712 1.000 37.63157 241 THR C C 1
ATOM 8687 O O . THR C 2 241 ? 26.70225 -15.40521 1.24819 1.000 44.02947 241 THR C O 1
ATOM 8691 N N . THR C 2 242 ? 26.17119 -16.52046 3.13910 1.000 41.93171 242 THR C N 1
ATOM 8692 C CA . THR C 2 242 ? 25.06388 -17.25394 2.54087 1.000 40.48276 242 THR C CA 1
ATOM 8693 C C . THR C 2 242 ? 23.70118 -16.83300 3.06434 1.000 34.90259 242 THR C C 1
ATOM 8694 O O . THR C 2 242 ? 22.71015 -16.97227 2.34537 1.000 38.88803 242 THR C O 1
ATOM 8698 N N . HIS C 2 243 ? 23.62609 -16.32080 4.29016 1.000 35.73093 243 HIS C N 1
ATOM 8699 C CA . HIS C 2 243 ? 22.36553 -15.92110 4.89486 1.000 39.21189 243 HIS C CA 1
ATOM 8700 C C . HIS C 2 243 ? 22.50845 -14.55545 5.55039 1.000 42.72209 243 HIS C C 1
ATOM 8701 O O . HIS C 2 243 ? 23.58508 -14.18265 6.02464 1.000 35.49065 243 HIS C O 1
ATOM 8708 N N . LEU C 2 244 ? 21.40237 -13.81979 5.57990 1.000 38.16405 244 LEU C N 1
ATOM 8709 C CA . LEU C 2 244 ? 21.31178 -12.51870 6.21966 1.000 37.18225 244 LEU C CA 1
ATOM 8710 C C . LEU C 2 244 ? 20.15930 -12.51344 7.21234 1.000 34.88073 244 LEU C C 1
ATOM 8711 O O . LEU C 2 244 ? 19.19559 -13.26890 7.05475 1.000 37.34214 244 LEU C O 1
ATOM 8716 N N . PRO C 2 245 ? 20.23488 -11.68173 8.25351 1.000 32.27868 245 PRO C N 1
ATOM 8717 C CA . PRO C 2 245 ? 19.10072 -11.54492 9.17943 1.000 30.75736 245 PRO C CA 1
ATOM 8718 C C . PRO C 2 245 ? 18.07500 -10.56729 8.62324 1.000 32.75894 245 PRO C C 1
ATOM 8719 O O . PRO C 2 245 ? 18.36860 -9.38690 8.42341 1.000 38.64115 245 PRO C O 1
ATOM 8723 N N . LEU C 2 246 ? 16.87027 -11.06500 8.36302 1.000 34.01904 246 LEU C N 1
ATOM 8724 C CA . LEU C 2 246 ? 15.78077 -10.23617 7.86587 1.000 34.73938 246 LEU C CA 1
ATOM 8725 C C . LEU C 2 246 ? 14.95872 -9.74519 9.05077 1.000 34.44304 246 LEU C C 1
ATOM 8726 O O . LEU C 2 246 ? 14.35535 -10.54992 9.76775 1.000 35.99010 246 LEU C O 1
ATOM 8731 N N . GLU C 2 247 ? 14.94353 -8.43301 9.26338 1.000 35.75801 247 GLU C N 1
ATOM 8732 C CA . GLU C 2 247 ? 14.20725 -7.83431 10.36808 1.000 33.57001 247 GLU C CA 1
ATOM 8733 C C . GLU C 2 247 ? 12.84496 -7.36490 9.88132 1.000 31.11234 247 GLU C C 1
ATOM 8734 O O . GLU C 2 247 ? 12.74208 -6.70597 8.84107 1.000 35.45832 247 GLU C O 1
ATOM 8740 N N . LEU C 2 248 ? 11.80748 -7.70392 10.63616 1.000 35.29613 248 LEU C N 1
ATOM 8741 C CA . LEU C 2 248 ? 10.44377 -7.31057 10.32667 1.000 34.56872 248 LEU C CA 1
ATOM 8742 C C . LEU C 2 248 ? 9.88617 -6.49719 11.48593 1.000 40.87919 248 LEU C C 1
ATOM 8743 O O . LEU C 2 248 ? 10.11075 -6.82841 12.65455 1.000 37.63690 248 LEU C O 1
ATOM 8748 N N . LYS C 2 249 ? 9.16173 -5.43007 11.15591 1.000 34.29685 249 LYS C N 1
ATOM 8749 C CA . LYS C 2 249 ? 8.56728 -4.54864 12.15377 1.000 33.24719 249 LYS C CA 1
ATOM 8750 C C . LYS C 2 249 ? 7.15435 -4.19988 11.71266 1.000 35.77230 249 LYS C C 1
ATOM 8751 O O . LYS C 2 249 ? 6.95728 -3.68862 10.60635 1.000 34.66526 249 LYS C O 1
ATOM 8757 N N . ALA C 2 250 ? 6.17593 -4.48026 12.56752 1.000 35.60776 250 ALA C N 1
ATOM 8758 C CA . ALA C 2 250 ? 4.77670 -4.18538 12.28949 1.000 37.39012 250 ALA C CA 1
ATOM 8759 C C . ALA C 2 250 ? 4.33329 -3.00888 13.14679 1.000 36.64687 250 ALA C C 1
ATOM 8760 O O . ALA C 2 250 ? 4.50687 -3.02708 14.36982 1.000 35.41000 250 ALA C O 1
ATOM 8762 N N . ILE C 2 251 ? 3.75803 -1.99392 12.50662 1.000 36.38351 251 ILE C N 1
ATOM 8763 C CA . ILE C 2 251 ? 3.44161 -0.72691 13.15487 1.000 41.05207 251 ILE C CA 1
ATOM 8764 C C . ILE C 2 251 ? 1.93987 -0.48991 13.07845 1.000 36.71195 251 ILE C C 1
ATOM 8765 O O . ILE C 2 251 ? 1.34941 -0.55866 11.99446 1.000 37.48418 251 ILE C O 1
ATOM 8770 N N . ASP C 2 252 ? 1.32921 -0.20802 14.22857 1.000 36.71295 252 ASP C N 1
ATOM 8771 C CA . ASP C 2 252 ? -0.08128 0.16158 14.29704 1.000 36.86495 252 ASP C CA 1
ATOM 8772 C C . ASP C 2 252 ? -0.20242 1.65378 14.01024 1.000 39.44433 252 ASP C C 1
ATOM 8773 O O . ASP C 2 252 ? 0.15611 2.48778 14.84670 1.000 46.12607 252 ASP C O 1
ATOM 8778 N N . ARG C 2 253 ? -0.70425 1.99111 12.82649 1.000 38.66382 253 ARG C N 1
ATOM 8779 C CA . ARG C 2 253 ? -0.98672 3.36985 12.44797 1.000 42.63036 253 ARG C CA 1
ATOM 8780 C C . ARG C 2 253 ? -2.47517 3.55654 12.16774 1.000 33.85576 253 ARG C C 1
ATOM 8781 O O . ARG C 2 253 ? -2.86399 4.33104 11.29404 1.000 42.02806 253 ARG C O 1
ATOM 8789 N N . THR C 2 254 ? -3.32256 2.83841 12.90377 1.000 31.33485 254 THR C N 1
ATOM 8790 C CA . THR C 2 254 ? -4.75853 2.91490 12.67454 1.000 41.12289 254 THR C CA 1
ATOM 8791 C C . THR C 2 254 ? -5.39204 4.13236 13.32830 1.000 47.56788 254 THR C C 1
ATOM 8792 O O . THR C 2 254 ? -6.53193 4.47210 12.99078 1.000 47.06107 254 THR C O 1
ATOM 8796 N N . ASP C 2 255 ? -4.68259 4.78690 14.25030 1.000 45.00619 255 ASP C N 1
ATOM 8797 C CA . ASP C 2 255 ? -5.22841 5.89689 15.02986 1.000 45.94569 255 ASP C CA 1
ATOM 8798 C C . ASP C 2 255 ? -6.53847 5.48845 15.69856 1.000 48.42956 255 ASP C C 1
ATOM 8799 O O . ASP C 2 255 ? -7.52916 6.22310 15.68867 1.000 48.15057 255 ASP C O 1
ATOM 8804 N N . SER C 2 256 ? -6.54123 4.28910 16.27564 1.000 42.70741 256 SER C N 1
ATOM 8805 C CA . SER C 2 256 ? -7.72849 3.72918 16.90258 1.000 39.71476 256 SER C CA 1
ATOM 8806 C C . SER C 2 256 ? -7.29510 2.76332 17.99744 1.000 38.43697 256 SER C C 1
ATOM 8807 O O . SER C 2 256 ? -6.10676 2.62351 18.29804 1.000 47.16690 256 SER C O 1
ATOM 8810 N N . ASP C 2 257 ? -8.27801 2.08888 18.59441 1.000 40.48888 257 ASP C N 1
ATOM 8811 C CA . ASP C 2 257 ? -8.03331 1.08458 19.62132 1.000 52.17262 257 ASP C CA 1
ATOM 8812 C C . ASP C 2 257 ? -8.35874 -0.32354 19.13450 1.000 50.96076 257 ASP C C 1
ATOM 8813 O O . ASP C 2 257 ? -8.59839 -1.21791 19.95179 1.000 51.95956 257 ASP C O 1
ATOM 8818 N N . VAL C 2 258 ? -8.36519 -0.53908 17.81606 1.000 50.42310 258 VAL C N 1
ATOM 8819 C CA . VAL C 2 258 ? -8.78144 -1.83107 17.27831 1.000 45.75147 258 VAL C CA 1
ATOM 8820 C C . VAL C 2 258 ? -7.77360 -2.92261 17.62682 1.000 44.25081 258 VAL C C 1
ATOM 8821 O O . VAL C 2 258 ? -8.15308 -4.08417 17.82338 1.000 38.66922 258 VAL C O 1
ATOM 8825 N N . CYS C 2 259 ? -6.48689 -2.57858 17.73246 1.000 34.69885 259 CYS C N 1
ATOM 8826 C CA . CYS C 2 259 ? -5.49378 -3.56169 18.15498 1.000 47.63785 259 CYS C CA 1
ATOM 8827 C C . CYS C 2 259 ? -5.41154 -3.67175 19.67200 1.000 51.39407 259 CYS C C 1
ATOM 8828 O O . CYS C 2 259 ? -5.17821 -4.76514 20.19934 1.000 53.01559 259 CYS C O 1
ATOM 8831 N N . ILE C 2 260 ? -5.60647 -2.56061 20.38568 1.000 57.84005 260 ILE C N 1
ATOM 8832 C CA . ILE C 2 260 ? -5.55920 -2.59382 21.84434 1.000 53.62943 260 ILE C CA 1
ATOM 8833 C C . ILE C 2 260 ? -6.71220 -3.41617 22.40485 1.000 46.31772 260 ILE C C 1
ATOM 8834 O O . ILE C 2 260 ? -6.57964 -4.04136 23.46338 1.000 57.14903 260 ILE C O 1
ATOM 8839 N N . ASN C 2 261 ? -7.85235 -3.43755 21.71603 1.000 50.79251 261 ASN C N 1
ATOM 8840 C CA . ASN C 2 261 ? -9.02308 -4.18458 22.15933 1.000 49.76175 261 ASN C CA 1
ATOM 8841 C C . ASN C 2 261 ? -9.07039 -5.59829 21.59606 1.000 54.68233 261 ASN C C 1
ATOM 8842 O O . ASN C 2 261 ? -10.06583 -6.30018 21.80476 1.000 48.69260 261 ASN C O 1
ATOM 8847 N N . SER C 2 262 ? -8.02599 -6.02148 20.88055 1.000 47.98940 262 SER C N 1
ATOM 8848 C CA . SER C 2 262 ? -7.93989 -7.36108 20.29482 1.000 49.50831 262 SER C CA 1
ATOM 8849 C C . SER C 2 262 ? -9.08073 -7.63797 19.31917 1.000 44.15070 262 SER C C 1
ATOM 8850 O O . SER C 2 262 ? -9.47306 -8.78926 19.11866 1.000 51.73214 262 SER C O 1
ATOM 8853 N N . ASP C 2 263 ? -9.63094 -6.58644 18.70977 1.000 44.84952 263 ASP C N 1
ATOM 8854 C CA . ASP C 2 263 ? -10.54058 -6.77284 17.58697 1.000 46.43434 263 ASP C CA 1
ATOM 8855 C C . ASP C 2 263 ? -9.78909 -7.06821 16.29838 1.000 45.39247 263 ASP C C 1
ATOM 8856 O O . ASP C 2 263 ? -10.36748 -7.64161 15.36851 1.000 39.94213 263 ASP C O 1
ATOM 8861 N N . LEU C 2 264 ? -8.51593 -6.68744 16.23359 1.000 38.16328 264 LEU C N 1
ATOM 8862 C CA . LEU C 2 264 ? -7.63633 -7.00591 15.11488 1.000 36.56823 264 LEU C CA 1
ATOM 8863 C C . LEU C 2 264 ? -6.29960 -7.41616 15.71560 1.000 40.67370 264 LEU C C 1
ATOM 8864 O O . LEU C 2 264 ? -5.56499 -6.56724 16.23012 1.000 44.29710 264 LEU C O 1
ATOM 8869 N N . VAL C 2 265 ? -5.99456 -8.71110 15.67365 1.000 36.51525 265 VAL C N 1
ATOM 8870 C CA . VAL C 2 265 ? -4.81561 -9.27112 16.32482 1.000 33.65030 265 VAL C CA 1
ATOM 8871 C C . VAL C 2 265 ? -3.84720 -9.75272 15.25612 1.000 36.89729 265 VAL C C 1
ATOM 8872 O O . VAL C 2 265 ? -4.21882 -10.54502 14.38111 1.000 34.94866 265 VAL C O 1
ATOM 8876 N N . LEU C 2 266 ? -2.60617 -9.28219 15.33580 1.000 31.10188 266 LEU C N 1
ATOM 8877 C CA . LEU C 2 266 ? -1.55177 -9.72892 14.43614 1.000 30.08453 266 LEU C CA 1
ATOM 8878 C C . LEU C 2 266 ? -0.96206 -11.03536 14.95497 1.000 35.10499 266 LEU C C 1
ATOM 8879 O O . LEU C 2 266 ? -0.38846 -11.07184 16.04899 1.000 33.94718 266 LEU C O 1
ATOM 8884 N N . LEU C 2 267 ? -1.10142 -12.10630 14.17375 1.000 32.30592 267 LEU C N 1
ATOM 8885 C CA . LEU C 2 267 ? -0.60124 -13.41198 14.58698 1.000 30.33376 267 LEU C CA 1
ATOM 8886 C C . LEU C 2 267 ? 0.84710 -13.63472 14.17047 1.000 32.70576 267 LEU C C 1
ATOM 8887 O O . LEU C 2 267 ? 1.63191 -14.20026 14.93959 1.000 34.83250 267 LEU C O 1
ATOM 8892 N N . GLY C 2 268 ? 1.21794 -13.20713 12.97299 1.000 28.74716 268 GLY C N 1
ATOM 8893 C CA . GLY C 2 268 ? 2.58053 -13.36736 12.51485 1.000 27.72280 268 GLY C CA 1
ATOM 8894 C C . GLY C 2 268 ? 2.64523 -13.34496 11.00055 1.000 27.81274 268 GLY C C 1
ATOM 8895 O O . GLY C 2 268 ? 1.69948 -12.94414 10.32151 1.000 28.94764 268 GLY C O 1
ATOM 8896 N N . TYR C 2 269 ? 3.79187 -13.78908 10.49182 1.000 25.12762 269 TYR C N 1
ATOM 8897 C CA . TYR C 2 269 ? 4.07703 -13.77239 9.06688 1.000 29.73282 269 TYR C CA 1
ATOM 8898 C C . TYR C 2 269 ? 4.65854 -15.10935 8.63799 1.000 30.14971 269 TYR C C 1
ATOM 8899 O O . TYR C 2 269 ? 5.28796 -15.81385 9.43114 1.000 34.98475 269 TYR C O 1
ATOM 8908 N N . ASP C 2 270 ? 4.44804 -15.45100 7.36947 1.000 26.61424 270 ASP C N 1
ATOM 8909 C CA . ASP C 2 270 ? 5.18741 -16.53453 6.74291 1.000 30.98656 270 ASP C CA 1
ATOM 8910 C C . ASP C 2 270 ? 5.50598 -16.13694 5.30978 1.000 31.67232 270 ASP C C 1
ATOM 8911 O O . ASP C 2 270 ? 4.98967 -15.14773 4.78188 1.000 28.99353 270 ASP C O 1
ATOM 8916 N N . PHE C 2 271 ? 6.37172 -16.92478 4.68123 1.000 30.76028 271 PHE C N 1
ATOM 8917 C CA . PHE C 2 271 ? 6.84121 -16.65897 3.32939 1.000 27.27492 271 PHE C CA 1
ATOM 8918 C C . PHE C 2 271 ? 6.55126 -17.84142 2.41267 1.000 31.09665 271 PHE C C 1
ATOM 8919 O O . PHE C 2 271 ? 7.32721 -18.14447 1.50447 1.000 27.84666 271 PHE C O 1
ATOM 8927 N N . ILE C 2 272 ? 5.41999 -18.50218 2.64211 1.000 27.34747 272 ILE C N 1
ATOM 8928 C CA . ILE C 2 272 ? 5.05328 -19.73545 1.95248 1.000 28.11336 272 ILE C CA 1
ATOM 8929 C C . ILE C 2 272 ? 4.25258 -19.41020 0.69793 1.000 25.04548 272 ILE C C 1
ATOM 8930 O O . ILE C 2 272 ? 3.26489 -18.66602 0.76880 1.000 31.01636 272 ILE C O 1
ATOM 8935 N N . PRO C 2 273 ? 4.62990 -19.94172 -0.46062 1.000 31.29959 273 PRO C N 1
ATOM 8936 C CA . PRO C 2 273 ? 3.83078 -19.72958 -1.68372 1.000 27.73975 273 PRO C CA 1
ATOM 8937 C C . PRO C 2 273 ? 2.67983 -20.72310 -1.79380 1.000 29.16121 273 PRO C C 1
ATOM 8938 O O . PRO C 2 273 ? 2.69718 -21.67094 -2.58538 1.000 32.70934 273 PRO C O 1
ATOM 8942 N N . TYR C 2 274 ? 1.65174 -20.51693 -0.97152 1.000 28.98329 274 TYR C N 1
ATOM 8943 C CA . TYR C 2 274 ? 0.46524 -21.35946 -1.03990 1.000 27.42211 274 TYR C CA 1
ATOM 8944 C C . TYR C 2 274 ? -0.15931 -21.28371 -2.42522 1.000 29.97673 274 TYR C C 1
ATOM 8945 O O . TYR C 2 274 ? -0.26950 -20.20341 -3.01105 1.000 33.68922 274 TYR C O 1
ATOM 8954 N N . GLN C 2 275 ? -0.56709 -22.44282 -2.94201 1.000 32.90589 275 GLN C N 1
ATOM 8955 C CA . GLN C 2 275 ? -1.37037 -22.55625 -4.16090 1.000 33.27219 275 GLN C CA 1
ATOM 8956 C C . GLN C 2 275 ? -0.79305 -21.70539 -5.29603 1.000 32.31894 275 GLN C C 1
ATOM 8957 O O . GLN C 2 275 ? -1.38183 -20.72195 -5.74526 1.000 33.92022 275 GLN C O 1
ATOM 8963 N N . ILE C 2 276 ? 0.39323 -22.12041 -5.74448 1.000 28.82853 276 ILE C N 1
ATOM 8964 C CA . ILE C 2 276 ? 1.05949 -21.42527 -6.84289 1.000 35.85120 276 ILE C CA 1
ATOM 8965 C C . ILE C 2 276 ? 0.19131 -21.45153 -8.09520 1.000 32.79233 276 ILE C C 1
ATOM 8966 O O . ILE C 2 276 ? 0.13774 -20.47579 -8.85387 1.000 39.68419 276 ILE C O 1
ATOM 8971 N N . SER C 2 277 ? -0.52369 -22.55710 -8.31670 1.000 29.26100 277 SER C N 1
ATOM 8972 C CA . SER C 2 277 ? -1.32532 -22.70795 -9.52600 1.000 36.92932 277 SER C CA 1
ATOM 8973 C C . SER C 2 277 ? -2.55983 -21.81222 -9.54127 1.000 33.67352 277 SER C C 1
ATOM 8974 O O . SER C 2 277 ? -3.14122 -21.60658 -10.61123 1.000 34.46706 277 SER C O 1
ATOM 8977 N N . LYS C 2 278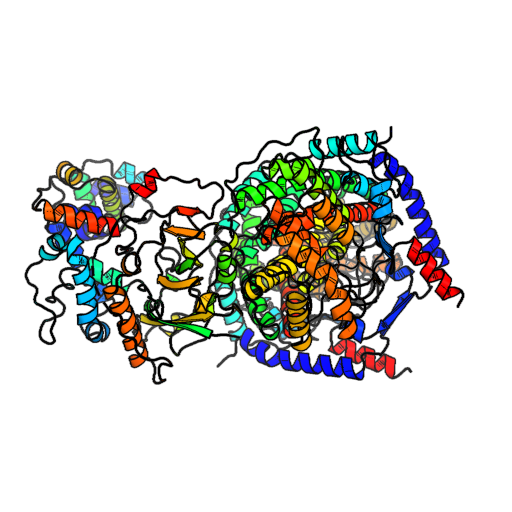 ? -2.97855 -21.27901 -8.39368 1.000 30.71850 278 LYS C N 1
ATOM 8978 C CA . LYS C 2 278 ? -4.17762 -20.44512 -8.30631 1.000 32.10528 278 LYS C CA 1
ATOM 8979 C C . LYS C 2 278 ? -3.85856 -19.17957 -7.52173 1.000 28.29419 278 LYS C C 1
ATOM 8980 O O . LYS C 2 278 ? -4.03651 -19.13414 -6.29657 1.000 30.37759 278 LYS C O 1
ATOM 8986 N N . PRO C 2 279 ? -3.38812 -18.12937 -8.19682 1.000 29.69775 279 PRO C N 1
ATOM 8987 C CA . PRO C 2 279 ? -3.02912 -16.89151 -7.48968 1.000 32.30184 279 PRO C CA 1
ATOM 8988 C C . PRO C 2 279 ? -4.20902 -16.32102 -6.71504 1.000 29.62890 279 PRO C C 1
ATOM 8989 O O . PRO C 2 279 ? -5.35025 -16.33690 -7.17927 1.000 29.32290 279 PRO C O 1
ATOM 8993 N N . TRP C 2 280 ? -3.91807 -15.80985 -5.52105 1.000 26.89266 280 TRP C N 1
ATOM 8994 C CA . TRP C 2 280 ? -4.94859 -15.42344 -4.57065 1.000 25.94342 280 TRP C CA 1
ATOM 8995 C C . TRP C 2 280 ? -4.54679 -14.13431 -3.86969 1.000 28.69067 280 TRP C C 1
ATOM 8996 O O . TRP C 2 280 ? -3.37086 -13.76778 -3.82190 1.000 27.03898 280 TRP C O 1
ATOM 9007 N N . LEU C 2 281 ? -5.54791 -13.44844 -3.32077 1.000 27.32209 281 LEU C N 1
ATOM 9008 C CA . LEU C 2 281 ? -5.33603 -12.23754 -2.53746 1.000 29.66329 281 LEU C CA 1
ATOM 9009 C C . LEU C 2 281 ? -5.34289 -12.50329 -1.04051 1.000 26.39590 281 LEU C C 1
ATOM 9010 O O . LEU C 2 281 ? -4.54638 -11.91386 -0.30435 1.000 26.98194 281 LEU C O 1
ATOM 9015 N N . LEU C 2 282 ? -6.22620 -13.38264 -0.57992 1.000 26.90119 282 LEU C N 1
ATOM 9016 C CA . LEU C 2 282 ? -6.28606 -13.76673 0.82082 1.000 26.97541 282 LEU C CA 1
ATOM 9017 C C . LEU C 2 282 ? -7.07326 -15.06169 0.91881 1.000 29.57654 282 LEU C C 1
ATOM 9018 O O . LEU C 2 282 ? -7.77419 -15.45219 -0.01859 1.000 27.18497 282 LEU C O 1
ATOM 9023 N N . PHE C 2 283 ? -6.95399 -15.72331 2.06762 1.000 26.16621 283 PHE C N 1
ATOM 9024 C CA . PHE C 2 283 ? -7.82420 -16.84817 2.36814 1.000 28.42716 283 PHE C CA 1
ATOM 9025 C C . PHE C 2 283 ? -8.17642 -16.83827 3.84782 1.000 31.50411 283 PHE C C 1
ATOM 9026 O O . PHE C 2 283 ? -7.48600 -16.23715 4.67524 1.000 25.72030 283 PHE C O 1
ATOM 9034 N N . ARG C 2 284 ? -9.28139 -17.50449 4.16350 1.000 31.42544 284 ARG C N 1
ATOM 9035 C CA . ARG C 2 284 ? -9.84041 -17.52810 5.50430 1.000 27.02729 284 ARG C CA 1
ATOM 9036 C C . ARG C 2 284 ? -9.82752 -18.94887 6.04561 1.000 28.46480 284 ARG C C 1
ATOM 9037 O O . ARG C 2 284 ? -10.09960 -19.90461 5.31282 1.000 34.09368 284 ARG C O 1
ATOM 9045 N N . ILE C 2 285 ? -9.48985 -19.08158 7.32645 1.000 29.53720 285 ILE C N 1
ATOM 9046 C CA . ILE C 2 285 ? -9.69720 -20.31450 8.07066 1.000 34.04570 285 ILE C CA 1
ATOM 9047 C C . ILE C 2 285 ? -10.54223 -19.97938 9.29274 1.000 40.67078 285 ILE C C 1
ATOM 9048 O O . ILE C 2 285 ? -10.69924 -18.81452 9.66826 1.000 30.83485 285 ILE C O 1
ATOM 9053 N N . GLU C 2 286 ? -11.09344 -21.01966 9.91149 1.000 39.20371 286 GLU C N 1
ATOM 9054 C CA . GLU C 2 286 ? -12.00576 -20.81260 11.02663 1.000 42.27974 286 GLU C CA 1
ATOM 9055 C C . GLU C 2 286 ? -11.26672 -20.20287 12.21682 1.000 41.23940 286 GLU C C 1
ATOM 9056 O O . GLU C 2 286 ? -10.16748 -20.64683 12.56350 1.000 43.72541 286 GLU C O 1
ATOM 9062 N N . PRO C 2 287 ? -11.84783 -19.18813 12.86502 1.000 44.03626 287 PRO C N 1
ATOM 9063 C CA . PRO C 2 287 ? -11.12712 -18.47880 13.93452 1.000 47.93830 287 PRO C CA 1
ATOM 9064 C C . PRO C 2 287 ? -10.94932 -19.28556 15.20942 1.000 57.96112 287 PRO C C 1
ATOM 9065 O O . PRO C 2 287 ? -10.19328 -18.85031 16.08833 1.000 59.09597 287 PRO C O 1
ATOM 9069 N N . VAL C 2 288 ? -11.61276 -20.43663 15.34446 1.000 56.22693 288 VAL C N 1
ATOM 9070 C CA . VAL C 2 288 ? -11.46968 -21.23541 16.55538 1.000 68.31512 288 VAL C CA 1
ATOM 9071 C C . VAL C 2 288 ? -10.08099 -21.85462 16.65999 1.000 64.51549 288 VAL C C 1
ATOM 9072 O O . VAL C 2 288 ? -9.65795 -22.24037 17.75627 1.000 71.06466 288 VAL C O 1
ATOM 9076 N N . ASN C 2 289 ? -9.35153 -21.94327 15.55117 1.000 60.58998 289 ASN C N 1
ATOM 9077 C CA . ASN C 2 289 ? -8.05594 -22.60649 15.55485 1.000 59.62786 289 ASN C CA 1
ATOM 9078 C C . ASN C 2 289 ? -7.04107 -21.81564 16.37069 1.000 70.09115 289 ASN C C 1
ATOM 9079 O O . ASN C 2 289 ? -7.00882 -20.58244 16.33043 1.000 70.26150 289 ASN C O 1
ATOM 9084 N N . SER C 2 290 ? -6.21190 -22.53739 17.11962 1.000 74.35207 290 SER C N 1
ATOM 9085 C CA . SER C 2 290 ? -5.16559 -21.91735 17.91370 1.000 58.03301 290 SER C CA 1
ATOM 9086 C C . SER C 2 290 ? -3.96953 -21.56536 17.03062 1.000 53.03945 290 SER C C 1
ATOM 9087 O O . SER C 2 290 ? -3.86601 -21.98899 15.87617 1.000 55.32675 290 SER C O 1
ATOM 9090 N N . ILE C 2 291 ? -3.05012 -20.77608 17.59304 1.000 49.27186 291 ILE C N 1
ATOM 9091 C CA . ILE C 2 291 ? -1.93065 -20.27190 16.80706 1.000 47.85745 291 ILE C CA 1
ATOM 9092 C C . ILE C 2 291 ? -0.96713 -21.38552 16.41308 1.000 48.19514 291 ILE C C 1
ATOM 9093 O O . ILE C 2 291 ? -0.25453 -21.25410 15.41104 1.000 42.35885 291 ILE C O 1
ATOM 9098 N N . GLU C 2 292 ? -0.93932 -22.49300 17.16135 1.000 48.75603 292 GLU C N 1
ATOM 9099 C CA . GLU C 2 292 ? -0.07742 -23.61339 16.80147 1.000 50.92419 292 GLU C CA 1
ATOM 9100 C C . GLU C 2 292 ? -0.54469 -24.31356 15.53411 1.000 48.57684 292 GLU C C 1
ATOM 9101 O O . GLU C 2 292 ? 0.23760 -25.04825 14.92283 1.000 50.41791 292 GLU C O 1
ATOM 9107 N N . ALA C 2 293 ? -1.80049 -24.11040 15.13168 1.000 46.23797 293 ALA C N 1
ATOM 9108 C CA . ALA C 2 293 ? -2.27838 -24.67352 13.87684 1.000 44.31671 293 ALA C CA 1
ATOM 9109 C C . ALA C 2 293 ? -1.65431 -23.98939 12.66994 1.000 41.98253 293 ALA C C 1
ATOM 9110 O O . ALA C 2 293 ? -1.62802 -24.57517 11.58277 1.000 44.24263 293 ALA C O 1
ATOM 9112 N N . ILE C 2 294 ? -1.15245 -22.77080 12.83868 1.000 40.03653 294 ILE C N 1
ATOM 9113 C CA . ILE C 2 294 ? -0.51511 -22.03074 11.76130 1.000 38.52911 294 ILE C CA 1
ATOM 9114 C C . ILE C 2 294 ? 1.00320 -22.08163 11.86802 1.000 35.32611 294 ILE C C 1
ATOM 9115 O O . ILE C 2 294 ? 1.69103 -22.28156 10.86667 1.000 35.10163 294 ILE C O 1
ATOM 9120 N N . PHE C 2 295 ? 1.53703 -21.91731 13.07491 1.000 31.66995 295 PHE C N 1
ATOM 9121 C CA . PHE C 2 295 ? 2.96749 -21.75743 13.29390 1.000 34.08424 295 PHE C CA 1
ATOM 9122 C C . PHE C 2 295 ? 3.53173 -22.96931 14.02255 1.000 40.42820 295 PHE C C 1
ATOM 9123 O O . PHE C 2 295 ? 2.94246 -23.44596 14.99892 1.000 38.90666 295 PHE C O 1
ATOM 9131 N N . ASN C 2 296 ? 4.66940 -23.46224 13.53894 1.000 35.45145 296 ASN C N 1
ATOM 9132 C CA . ASN C 2 296 ? 5.45587 -24.47484 14.23462 1.000 33.62249 296 ASN C CA 1
ATOM 9133 C C . ASN C 2 296 ? 6.46433 -23.74110 15.11314 1.000 30.42848 296 ASN C C 1
ATOM 9134 O O . ASN C 2 296 ? 7.39923 -23.11484 14.60316 1.000 36.18174 296 ASN C O 1
ATOM 9139 N N . TYR C 2 297 ? 6.26872 -23.81195 16.43350 1.000 34.89652 297 TYR C N 1
ATOM 9140 C CA . TYR C 2 297 ? 7.12195 -23.06554 17.35541 1.000 33.87307 297 TYR C CA 1
ATOM 9141 C C . TYR C 2 297 ? 8.58645 -23.45965 17.20896 1.000 37.41077 297 TYR C C 1
ATOM 9142 O O . TYR C 2 297 ? 9.47723 -22.60519 17.29022 1.000 38.06995 297 TYR C O 1
ATOM 9151 N N . SER C 2 298 ? 8.85860 -24.74798 16.98817 1.000 31.39838 298 SER C N 1
ATOM 9152 C CA . SER C 2 298 ? 10.24427 -25.17984 16.84543 1.000 35.05253 298 SER C CA 1
ATOM 9153 C C . SER C 2 298 ? 10.86590 -24.65262 15.55803 1.000 35.63017 298 SER C C 1
ATOM 9154 O O . SER C 2 298 ? 12.07924 -24.41862 15.50925 1.000 35.32145 298 SER C O 1
ATOM 9157 N N . GLU C 2 299 ? 10.06199 -24.45583 14.51092 1.000 32.97718 299 GLU C N 1
ATOM 9158 C CA . GLU C 2 299 ? 10.59105 -23.85503 13.29043 1.000 37.15058 299 GLU C CA 1
ATOM 9159 C C . GLU C 2 299 ? 10.88378 -22.37439 13.49608 1.000 34.03050 299 GLU C C 1
ATOM 9160 O O . GLU C 2 299 ? 11.95263 -21.88366 13.11405 1.000 35.69683 299 GLU C O 1
ATOM 9166 N N . CYS C 2 300 ? 9.93892 -21.64526 14.09653 1.000 32.42733 300 CYS C N 1
ATOM 9167 C CA . CYS C 2 300 ? 10.15133 -20.22469 14.35632 1.000 34.13538 300 CYS C CA 1
ATOM 9168 C C . CYS C 2 300 ? 11.35078 -20.00406 15.26656 1.000 35.70027 300 CYS C C 1
ATOM 9169 O O . CYS C 2 300 ? 12.13497 -19.07146 15.05602 1.000 38.59095 300 CYS C O 1
ATOM 9172 N N . SER C 2 301 ? 11.50971 -20.85174 16.28627 1.000 36.06281 301 SER C N 1
ATOM 9173 C CA . SER C 2 301 ? 12.66787 -20.73336 17.16597 1.000 42.12895 301 SER C CA 1
ATOM 9174 C C . SER C 2 301 ? 13.96525 -20.93666 16.39357 1.000 36.35408 301 SER C C 1
ATOM 9175 O O . SER C 2 301 ? 14.95064 -20.22471 16.62102 1.000 42.54815 301 SER C O 1
ATOM 9178 N N . PHE C 2 302 ? 13.97864 -21.89606 15.46515 1.000 39.75320 302 PHE C N 1
ATOM 9179 C CA . PHE C 2 302 ? 15.16185 -22.12149 14.64074 1.000 33.46816 302 PHE C CA 1
ATOM 9180 C C . PHE C 2 302 ? 15.46516 -20.90858 13.76850 1.000 33.02317 302 PHE C C 1
ATOM 9181 O O . PHE C 2 302 ? 16.60484 -20.43339 13.72394 1.000 36.45306 302 PHE C O 1
ATOM 9189 N N . SER C 2 303 ? 14.45264 -20.38826 13.06960 1.000 36.90928 303 SER C N 1
ATOM 9190 C CA . SER C 2 303 ? 14.67899 -19.24870 12.18432 1.000 38.91289 303 SER C CA 1
ATOM 9191 C C . SER C 2 303 ? 15.07857 -18.00743 12.97035 1.000 31.99237 303 SER C C 1
ATOM 9192 O O . SER C 2 303 ? 15.95126 -17.24527 12.53907 1.000 33.60596 303 SER C O 1
ATOM 9195 N N . TYR C 2 304 ? 14.45282 -17.79164 14.12922 1.000 33.88417 304 TYR C N 1
ATOM 9196 C CA . TYR C 2 304 ? 14.73733 -16.60174 14.92502 1.000 34.75860 304 TYR C CA 1
ATOM 9197 C C . TYR C 2 304 ? 16.16889 -16.61617 15.44979 1.000 34.07859 304 TYR C C 1
ATOM 9198 O O . TYR C 2 304 ? 16.91582 -15.64669 15.27039 1.000 36.62007 304 TYR C O 1
ATOM 9207 N N . GLN C 2 305 ? 16.57138 -17.71086 16.10204 1.000 36.54427 305 GLN C N 1
ATOM 9208 C CA . GLN C 2 305 ? 17.91714 -17.77774 16.66580 1.000 37.72301 305 GLN C CA 1
ATOM 9209 C C . GLN C 2 305 ? 18.98068 -17.81682 15.57710 1.000 38.90257 305 GLN C C 1
ATOM 9210 O O . GLN C 2 305 ? 20.07511 -17.27055 15.76078 1.000 37.88900 305 GLN C O 1
ATOM 9216 N N . PHE C 2 306 ? 18.68256 -18.45575 14.44425 1.000 36.49886 306 PHE C N 1
ATOM 9217 C CA . PHE C 2 306 ? 19.59223 -18.40571 13.30373 1.000 35.38443 306 PHE C CA 1
ATOM 9218 C C . PHE C 2 306 ? 19.81993 -16.96310 12.86617 1.000 34.38752 306 PHE C C 1
ATOM 9219 O O . PHE C 2 306 ? 20.96410 -16.52154 12.70681 1.000 34.21541 306 PHE C O 1
ATOM 9227 N N . ALA C 2 307 ? 18.73549 -16.20410 12.69301 1.000 31.24803 307 ALA C N 1
ATOM 9228 C CA . ALA C 2 307 ? 18.86779 -14.81069 12.28197 1.000 34.31388 307 ALA C CA 1
ATOM 9229 C C . ALA C 2 307 ? 19.58307 -13.98573 13.34446 1.000 30.07161 307 ALA C C 1
ATOM 9230 O O . ALA C 2 307 ? 20.41279 -13.12794 13.02019 1.000 32.39697 307 ALA C O 1
ATOM 9232 N N . TRP C 2 308 ? 19.27475 -14.22927 14.62011 1.000 35.61603 308 TRP C N 1
ATOM 9233 C CA . TRP C 2 308 ? 19.93800 -13.49475 15.69326 1.000 39.97597 308 TRP C CA 1
ATOM 9234 C C . TRP C 2 308 ? 21.43859 -13.75857 15.69146 1.000 39.70214 308 TRP C C 1
ATOM 9235 O O . TRP C 2 308 ? 22.24358 -12.82971 15.82451 1.000 37.67566 308 TRP C O 1
ATOM 9246 N N . SER C 2 309 ? 21.83331 -15.02584 15.54028 1.000 35.56106 309 SER C N 1
ATOM 9247 C CA . SER C 2 309 ? 23.25412 -15.35692 15.49838 1.000 37.94435 309 SER C CA 1
ATOM 9248 C C . SER C 2 309 ? 23.93411 -14.70792 14.30084 1.000 38.72311 309 SER C C 1
ATOM 9249 O O . SER C 2 309 ? 25.09042 -14.27841 14.39083 1.000 47.03245 309 SER C O 1
ATOM 9252 N N . LEU C 2 310 ? 23.23101 -14.62728 13.16856 1.000 40.70383 310 LEU C N 1
ATOM 9253 C CA . LEU C 2 310 ? 23.78576 -13.94694 12.00308 1.000 35.47325 310 LEU C CA 1
ATOM 9254 C C . LEU C 2 310 ? 23.98091 -12.46179 12.27232 1.000 41.26682 310 LEU C C 1
ATOM 9255 O O . LEU C 2 310 ? 24.99054 -11.87913 11.86189 1.000 48.00652 310 LEU C O 1
ATOM 9260 N N . ALA C 2 311 ? 23.02453 -11.82992 12.95513 1.000 39.70203 311 ALA C N 1
ATOM 9261 C CA . ALA C 2 311 ? 23.15767 -10.40744 13.25063 1.000 51.71077 311 ALA C CA 1
ATOM 9262 C C . ALA C 2 311 ? 24.33898 -10.14596 14.17789 1.000 47.69108 311 ALA C C 1
ATOM 9263 O O . ALA C 2 311 ? 25.04317 -9.13980 14.03061 1.000 50.55715 311 ALA C O 1
ATOM 9265 N N . CYS C 2 312 ? 24.57979 -11.04919 15.13259 1.000 46.37108 312 CYS C N 1
ATOM 9266 C CA . CYS C 2 312 ? 25.69334 -10.87086 16.05938 1.000 47.07790 312 CYS C CA 1
ATOM 9267 C C . CYS C 2 312 ? 27.03784 -11.12498 15.38753 1.000 51.66430 312 CYS C C 1
ATOM 9268 O O . CYS C 2 312 ? 28.04820 -10.53359 15.78432 1.000 52.49547 312 CYS C O 1
ATOM 9271 N N . LEU C 2 313 ? 27.07371 -11.99582 14.37693 1.000 55.54055 313 LEU C N 1
ATOM 9272 C CA . LEU C 2 313 ? 28.32907 -12.31043 13.70354 1.000 46.18660 313 LEU C CA 1
ATOM 9273 C C . LEU C 2 313 ? 28.68692 -11.29022 12.63177 1.000 54.31545 313 LEU C C 1
ATOM 9274 O O . LEU C 2 313 ? 29.87216 -11.09797 12.33972 1.000 59.17729 313 LEU C O 1
ATOM 9279 N N . GLN C 2 314 ? 27.69252 -10.63084 12.03948 1.000 49.73818 314 GLN C N 1
ATOM 9280 C CA . GLN C 2 314 ? 27.91102 -9.80945 10.85712 1.000 58.40034 314 GLN C CA 1
ATOM 9281 C C . GLN C 2 314 ? 27.93987 -8.31274 11.13986 1.000 60.22024 314 GLN C C 1
ATOM 9282 O O . GLN C 2 314 ? 28.35209 -7.54624 10.26307 1.000 56.61701 314 GLN C O 1
ATOM 9288 N N . SER C 2 315 ? 27.52074 -7.87305 12.32374 1.000 53.70679 315 SER C N 1
ATOM 9289 C CA . SER C 2 315 ? 27.43887 -6.44854 12.60850 1.000 65.42466 315 SER C CA 1
ATOM 9290 C C . SER C 2 315 ? 27.91736 -6.16452 14.02292 1.000 65.87494 315 SER C C 1
ATOM 9291 O O . SER C 2 315 ? 27.67258 -6.95113 14.94204 1.000 64.23898 315 SER C O 1
ATOM 9294 N N . GLU C 2 316 ? 28.60020 -5.02969 14.18656 1.000 69.30362 316 GLU C N 1
ATOM 9295 C CA . GLU C 2 316 ? 29.01653 -4.57465 15.50617 1.000 76.55651 316 GLU C CA 1
ATOM 9296 C C . GLU C 2 316 ? 27.91153 -3.82396 16.23589 1.000 68.19110 316 GLU C C 1
ATOM 9297 O O . GLU C 2 316 ? 27.94652 -3.73930 17.46857 1.000 61.01697 316 GLU C O 1
ATOM 9303 N N . GLU C 2 317 ? 26.93780 -3.28491 15.50649 1.000 67.83309 317 GLU C N 1
ATOM 9304 C CA . GLU C 2 317 ? 25.88121 -2.49584 16.12026 1.000 58.74203 317 GLU C CA 1
ATOM 9305 C C . GLU C 2 317 ? 24.93651 -3.38183 16.92430 1.000 61.22056 317 GLU C C 1
ATOM 9306 O O . GLU C 2 317 ? 24.74070 -4.56196 16.62197 1.000 60.54349 317 GLU C O 1
ATOM 9312 N N . LYS C 2 318 ? 24.34510 -2.79216 17.95876 1.000 64.84191 318 LYS C N 1
ATOM 9313 C CA . LYS C 2 318 ? 23.47099 -3.52567 18.86132 1.000 61.64350 318 LYS C CA 1
ATOM 9314 C C . LYS C 2 318 ? 22.09331 -3.71879 18.24049 1.000 62.47224 318 LYS C C 1
ATOM 9315 O O . LYS C 2 318 ? 21.57595 -2.83618 17.54994 1.000 58.40165 318 LYS C O 1
ATOM 9321 N N . ILE C 2 319 ? 21.50040 -4.88593 18.49029 1.000 64.05722 319 ILE C N 1
ATOM 9322 C CA . ILE C 2 319 ? 20.13590 -5.14331 18.04807 1.000 61.70130 319 ILE C CA 1
ATOM 9323 C C . ILE C 2 319 ? 19.17533 -4.33710 18.91155 1.000 59.28174 319 ILE C C 1
ATOM 9324 O O . ILE C 2 319 ? 19.26015 -4.35588 20.14621 1.000 60.10645 319 ILE C O 1
ATOM 9329 N N . SER C 2 320 ? 18.25316 -3.62461 18.26502 1.000 56.74247 320 SER C N 1
ATOM 9330 C CA . SER C 2 320 ? 17.43528 -2.61849 18.93346 1.000 52.77645 320 SER C CA 1
ATOM 9331 C C . SER C 2 320 ? 16.22166 -3.19313 19.65693 1.000 55.24146 320 SER C C 1
ATOM 9332 O O . SER C 2 320 ? 15.34083 -2.42048 20.04845 1.000 66.16611 320 SER C O 1
ATOM 9335 N N . PHE C 2 321 ? 16.14179 -4.50655 19.84973 1.000 47.74858 321 PHE C N 1
ATOM 9336 C CA . PHE C 2 321 ? 15.01518 -5.09069 20.56325 1.000 49.79365 321 PHE C CA 1
ATOM 9337 C C . PHE C 2 321 ? 15.50133 -6.30790 21.33351 1.000 46.50572 321 PHE C C 1
ATOM 9338 O O . PHE C 2 321 ? 16.49893 -6.92608 20.94307 1.000 49.31951 321 PHE C O 1
ATOM 9346 N N . PRO C 2 322 ? 14.83821 -6.66490 22.43366 1.000 48.31955 322 PRO C N 1
ATOM 9347 C CA . PRO C 2 322 ? 15.30876 -7.79618 23.24102 1.000 52.72068 322 PRO C CA 1
ATOM 9348 C C . PRO C 2 322 ? 15.16893 -9.12290 22.51023 1.000 58.49756 322 PRO C C 1
ATOM 9349 O O . PRO C 2 322 ? 14.31569 -9.29597 21.63630 1.000 53.17663 322 PRO C O 1
ATOM 9353 N N . ARG C 2 323 ? 16.02810 -10.06882 22.88855 1.000 52.94516 323 ARG C N 1
ATOM 9354 C CA . ARG C 2 323 ? 16.03090 -11.40455 22.29978 1.000 50.75493 323 ARG C CA 1
ATOM 9355 C C . ARG C 2 323 ? 14.87418 -12.20460 22.88385 1.000 51.96606 323 ARG C C 1
ATOM 9356 O O . ARG C 2 323 ? 14.87056 -12.52359 24.07706 1.000 66.16956 323 ARG C O 1
ATOM 9364 N N . ASP C 2 324 ? 13.89647 -12.53584 22.04753 1.000 49.56923 324 ASP C N 1
ATOM 9365 C CA . ASP C 2 324 ? 12.74640 -13.29675 22.50343 1.000 49.55787 324 ASP C CA 1
ATOM 9366 C C . ASP C 2 324 ? 13.09285 -14.77945 22.61456 1.000 49.32779 324 ASP C C 1
ATOM 9367 O O . ASP C 2 324 ? 14.10724 -15.25179 22.09467 1.000 43.54830 324 ASP C O 1
ATOM 9372 N N . THR C 2 325 ? 12.23240 -15.51415 23.31387 1.000 50.01101 325 THR C N 1
ATOM 9373 C CA . THR C 2 325 ? 12.34331 -16.96399 23.43951 1.000 53.88289 325 THR C CA 1
ATOM 9374 C C . THR C 2 325 ? 11.06070 -17.57300 22.88964 1.000 54.37296 325 THR C C 1
ATOM 9375 O O . THR C 2 325 ? 9.99604 -17.45100 23.50519 1.000 56.83702 325 THR C O 1
ATOM 9379 N N . ILE C 2 326 ? 11.16036 -18.21628 21.73059 1.000 50.18167 326 ILE C N 1
ATOM 9380 C CA . ILE C 2 326 ? 9.99793 -18.76094 21.03778 1.000 49.79619 326 ILE C CA 1
ATOM 9381 C C . ILE C 2 326 ? 9.78389 -20.18992 21.52407 1.000 55.30224 326 ILE C C 1
ATOM 9382 O O . ILE C 2 326 ? 10.57790 -21.08560 21.22345 1.000 59.74142 326 ILE C O 1
ATOM 9387 N N . ILE C 2 327 ? 8.71193 -20.40124 22.28138 1.000 56.50757 327 ILE C N 1
ATOM 9388 C CA . ILE C 2 327 ? 8.36007 -21.73059 22.76274 1.000 64.68802 327 ILE C CA 1
ATOM 9389 C C . ILE C 2 327 ? 6.90117 -21.74847 23.20102 1.000 60.20973 327 ILE C C 1
ATOM 9390 O O . ILE C 2 327 ? 6.28901 -20.69757 23.39133 1.000 60.29350 327 ILE C O 1
ATOM 9395 N N . LYS C 2 334 ? 0.88910 -31.00330 16.11755 1.000 82.88637 334 LYS C N 1
ATOM 9396 C CA . LYS C 2 334 ? 0.00587 -31.96432 15.46667 1.000 89.05891 334 LYS C CA 1
ATOM 9397 C C . LYS C 2 334 ? -0.75085 -31.31223 14.31311 1.000 88.78950 334 LYS C C 1
ATOM 9398 O O . LYS C 2 334 ? -1.81922 -30.73302 14.51653 1.000 91.18089 334 LYS C O 1
ATOM 9404 N N . PRO C 2 335 ? -0.19195 -31.40019 13.10673 1.000 91.99350 335 PRO C N 1
ATOM 9405 C CA . PRO C 2 335 ? -0.85725 -30.80610 11.93936 1.000 84.02037 335 PRO C CA 1
ATOM 9406 C C . PRO C 2 335 ? -2.21699 -31.44371 11.69275 1.000 75.72345 335 PRO C C 1
ATOM 9407 O O . PRO C 2 335 ? -2.36288 -32.66790 11.71511 1.000 80.03208 335 PRO C O 1
ATOM 9411 N N . SER C 2 336 ? -3.21763 -30.59728 11.46037 1.000 74.89419 336 SER C N 1
ATOM 9412 C CA . SER C 2 336 ? -4.57639 -31.04324 11.19599 1.000 72.31715 336 SER C CA 1
ATOM 9413 C C . SER C 2 336 ? -5.11114 -30.34474 9.95308 1.000 55.89839 336 SER C C 1
ATOM 9414 O O . SER C 2 336 ? -4.61768 -29.29100 9.54252 1.000 60.87696 336 SER C O 1
ATOM 9417 N N . LYS C 2 337 ? -6.13409 -30.95090 9.35649 1.000 44.92996 337 LYS C N 1
ATOM 9418 C CA . LYS C 2 337 ? -6.71187 -30.45422 8.11227 1.000 44.44087 337 LYS C CA 1
ATOM 9419 C C . LYS C 2 337 ? -7.56445 -29.22535 8.40686 1.000 46.13374 337 LYS C C 1
ATOM 9420 O O . LYS C 2 337 ? -8.60445 -29.32390 9.06623 1.000 43.31970 337 LYS C O 1
ATOM 9426 N N . LEU C 2 338 ? -7.12698 -28.06857 7.91535 1.000 42.46548 338 LEU C N 1
ATOM 9427 C CA . LEU C 2 338 ? -7.85016 -26.81256 8.06555 1.000 43.25583 338 LEU C CA 1
ATOM 9428 C C . LEU C 2 338 ? -8.23222 -26.30651 6.68300 1.000 40.38577 338 LEU C C 1
ATOM 9429 O O . LEU C 2 338 ? -7.35746 -25.99546 5.86930 1.000 42.66105 338 LEU C O 1
ATOM 9434 N N . ILE C 2 339 ? -9.53124 -26.21849 6.42431 1.000 34.27199 339 ILE C N 1
ATOM 9435 C CA . ILE C 2 339 ? -10.03212 -25.80284 5.11842 1.000 30.78530 339 ILE C CA 1
ATOM 9436 C C . ILE C 2 339 ? -9.83800 -24.30054 4.95188 1.000 37.82356 339 ILE C C 1
ATOM 9437 O O . ILE C 2 339 ? -10.17877 -23.51196 5.84216 1.000 35.68445 339 ILE C O 1
ATOM 9442 N N . ARG C 2 340 ? -9.29095 -23.90218 3.80553 1.000 34.44652 340 ARG C N 1
ATOM 9443 C CA . ARG C 2 340 ? -9.09021 -22.50342 3.45599 1.000 30.21441 340 ARG C CA 1
ATOM 9444 C C . ARG C 2 340 ? -10.08162 -22.10016 2.37380 1.000 32.66670 340 ARG C C 1
ATOM 9445 O O . ARG C 2 340 ? -10.29560 -22.84157 1.40805 1.000 36.19974 340 ARG C O 1
ATOM 9453 N N . ILE C 2 341 ? -10.68105 -20.92489 2.53584 1.000 29.83248 341 ILE C N 1
ATOM 9454 C CA . ILE C 2 341 ? -11.55714 -20.33886 1.52906 1.000 29.17373 341 ILE C CA 1
ATOM 9455 C C . ILE C 2 341 ? -10.81946 -19.14426 0.93988 1.000 32.16686 341 ILE C C 1
ATOM 9456 O O . ILE C 2 341 ? -10.63695 -18.12202 1.61172 1.000 29.23900 341 ILE C O 1
ATOM 9461 N N . PHE C 2 342 ? -10.38079 -19.27631 -0.30785 1.000 32.96775 342 PHE C N 1
ATOM 9462 C CA . PHE C 2 342 ? -9.58417 -18.25457 -0.96824 1.000 25.95265 342 PHE C CA 1
ATOM 9463 C C . PHE C 2 342 ? -10.46735 -17.20804 -1.63391 1.000 32.25495 342 PHE C C 1
ATOM 9464 O O . PHE C 2 342 ? -11.58384 -17.49129 -2.08077 1.000 29.86611 342 PHE C O 1
ATOM 9472 N N . VAL C 2 343 ? -9.94570 -15.98885 -1.70197 1.000 31.27225 343 VAL C N 1
ATOM 9473 C CA . VAL C 2 343 ? -10.41939 -14.98134 -2.64104 1.000 32.96444 343 VAL C CA 1
ATOM 9474 C C . VAL C 2 343 ? -9.37522 -14.91245 -3.74448 1.000 27.85036 343 VAL C C 1
ATOM 9475 O O . VAL C 2 343 ? -8.27727 -14.38354 -3.54207 1.000 30.64243 343 VAL C O 1
ATOM 9479 N N . TYR C 2 344 ? -9.69991 -15.47129 -4.90366 1.000 26.38671 344 TYR C N 1
ATOM 9480 C CA . TYR C 2 344 ? -8.71136 -15.62393 -5.95551 1.000 26.13346 344 TYR C CA 1
ATOM 9481 C C . TYR C 2 344 ? -8.44369 -14.29215 -6.64874 1.000 32.32339 344 TYR C C 1
ATOM 9482 O O . TYR C 2 344 ? -9.26488 -13.37042 -6.63429 1.000 31.40939 344 TYR C O 1
ATOM 9491 N N . LYS C 2 345 ? -7.26366 -14.20276 -7.26264 1.000 31.43534 345 LYS C N 1
ATOM 9492 C CA . LYS C 2 345 ? -6.86106 -12.97898 -7.94328 1.000 34.30382 345 LYS C CA 1
ATOM 9493 C C . LYS C 2 345 ? -7.48103 -12.86856 -9.33056 1.000 36.60600 345 LYS C C 1
ATOM 9494 O O . LYS C 2 345 ? -7.76396 -11.75791 -9.79125 1.000 34.29367 345 LYS C O 1
ATOM 9500 N N . HIS C 2 346 ? -7.70640 -13.99607 -10.00398 1.000 29.84171 346 HIS C N 1
ATOM 9501 C CA . HIS C 2 346 ? -8.25705 -13.96974 -11.35436 1.000 32.95783 346 HIS C CA 1
ATOM 9502 C C . HIS C 2 346 ? -9.77249 -14.13717 -11.30075 1.000 33.57731 346 HIS C C 1
ATOM 9503 O O . HIS C 2 346 ? -10.26415 -15.05243 -10.62865 1.000 33.43157 346 HIS C O 1
ATOM 9510 N N . PRO C 2 347 ? -10.53824 -13.27393 -11.97471 1.000 35.66637 347 PRO C N 1
ATOM 9511 C CA . PRO C 2 347 ? -12.00666 -13.34639 -11.85703 1.000 34.78350 347 PRO C CA 1
ATOM 9512 C C . PRO C 2 347 ? -12.60567 -14.64576 -12.36620 1.000 35.64386 347 PRO C C 1
ATOM 9513 O O . PRO C 2 347 ? -13.66768 -15.05372 -11.88113 1.000 47.58064 347 PRO C O 1
ATOM 9517 N N . GLU C 2 348 ? -11.96721 -15.31014 -13.32749 1.000 35.21845 348 GLU C N 1
ATOM 9518 C CA . GLU C 2 348 ? -12.52487 -16.53676 -13.88373 1.000 43.77422 348 GLU C CA 1
ATOM 9519 C C . GLU C 2 348 ? -12.22914 -17.76705 -13.03555 1.000 43.79257 348 GLU C C 1
ATOM 9520 O O . GLU C 2 348 ? -12.72462 -18.85241 -13.35748 1.000 43.94956 348 GLU C O 1
ATOM 9526 N N . GLN C 2 349 ? -11.44464 -17.63188 -11.96894 1.000 40.18824 349 GLN C N 1
ATOM 9527 C CA . GLN C 2 349 ? -11.13642 -18.75801 -11.09380 1.000 34.37759 349 GLN C CA 1
ATOM 9528 C C . GLN C 2 349 ? -12.28492 -18.95194 -10.11129 1.000 38.44580 349 GLN C C 1
ATOM 9529 O O . GLN C 2 349 ? -12.52997 -18.09844 -9.25072 1.000 38.48724 349 GLN C O 1
ATOM 9535 N N . LYS C 2 350 ? -12.98508 -20.07373 -10.23273 1.000 32.97025 350 LYS C N 1
ATOM 9536 C CA . LYS C 2 350 ? -14.12369 -20.37855 -9.38121 1.000 43.90341 350 LYS C CA 1
ATOM 9537 C C . LYS C 2 350 ? -13.69549 -21.24048 -8.19774 1.000 35.09401 350 LYS C C 1
ATOM 9538 O O . LYS C 2 350 ? -12.58941 -21.78172 -8.15307 1.000 30.20202 350 LYS C O 1
ATOM 9544 N N . GLN C 2 351 ? -14.60066 -21.36441 -7.23107 1.000 35.84139 351 GLN C N 1
ATOM 9545 C CA . GLN C 2 351 ? -14.33231 -22.16661 -6.04711 1.000 39.94377 351 GLN C CA 1
ATOM 9546 C C . GLN C 2 351 ? -14.37109 -23.65539 -6.37999 1.000 37.33479 351 GLN C C 1
ATOM 9547 O O . GLN C 2 351 ? -15.08827 -24.09758 -7.28094 1.000 41.52227 351 GLN C O 1
ATOM 9553 N N . ASP C 2 352 ? -13.57866 -24.43136 -5.63639 1.000 37.24117 352 ASP C N 1
ATOM 9554 C CA . ASP C 2 352 ? -13.51855 -25.88665 -5.80046 1.000 38.54015 352 ASP C CA 1
ATOM 9555 C C . ASP C 2 352 ? -13.26304 -26.47365 -4.41059 1.000 35.98977 352 ASP C C 1
ATOM 9556 O O . ASP C 2 352 ? -12.11594 -26.69578 -4.01706 1.000 39.82711 352 ASP C O 1
ATOM 9561 N N . LEU C 2 353 ? -14.35097 -26.72194 -3.67879 1.000 40.50814 353 LEU C N 1
ATOM 9562 C CA . LEU C 2 353 ? -14.22738 -27.17059 -2.29554 1.000 36.60943 353 LEU C CA 1
ATOM 9563 C C . LEU C 2 353 ? -13.71926 -28.60584 -2.21331 1.000 37.28177 353 LEU C C 1
ATOM 9564 O O . LEU C 2 353 ? -12.94267 -28.94220 -1.31187 1.000 34.79592 353 LEU C O 1
ATOM 9569 N N . GLY C 2 354 ? -14.14968 -29.46731 -3.13813 1.000 37.19449 354 GLY C N 1
ATOM 9570 C CA . GLY C 2 354 ? -13.70334 -30.85190 -3.10812 1.000 38.10498 354 GLY C CA 1
ATOM 9571 C C . GLY C 2 354 ? -12.20096 -30.98342 -3.26271 1.000 37.00956 354 GLY C C 1
ATOM 9572 O O . GLY C 2 354 ? -11.56760 -31.81268 -2.60493 1.000 35.33805 354 GLY C O 1
ATOM 9573 N N . GLN C 2 355 ? -11.61059 -30.16263 -4.13168 1.000 38.74090 355 GLN C N 1
ATOM 9574 C CA . GLN C 2 355 ? -10.15946 -30.14780 -4.27122 1.000 35.02417 355 GLN C CA 1
ATOM 9575 C C . GLN C 2 355 ? -9.48721 -29.70284 -2.97805 1.000 34.55808 355 GLN C C 1
ATOM 9576 O O . GLN C 2 355 ? -8.49028 -30.29650 -2.55086 1.000 35.35223 355 GLN C O 1
ATOM 9582 N N . GLU C 2 356 ? -10.02987 -28.66727 -2.33284 1.000 34.93170 356 GLU C N 1
ATOM 9583 C CA . GLU C 2 356 ? -9.44065 -28.16902 -1.09340 1.000 32.95807 356 GLU C CA 1
ATOM 9584 C C . GLU C 2 356 ? -9.50114 -29.21629 0.01306 1.000 37.85984 356 GLU C C 1
ATOM 9585 O O . GLU C 2 356 ? -8.57628 -29.32310 0.82738 1.000 34.87282 356 GLU C O 1
ATOM 9591 N N . ILE C 2 357 ? -10.58048 -30.00090 0.05790 1.000 35.34074 357 ILE C N 1
ATOM 9592 C CA . ILE C 2 357 ? -10.71592 -31.01859 1.09647 1.000 31.14018 357 ILE C CA 1
ATOM 9593 C C . ILE C 2 357 ? -9.67559 -32.11780 0.91245 1.000 32.94998 357 ILE C C 1
ATOM 9594 O O . ILE C 2 357 ? -9.12600 -32.64182 1.89004 1.000 36.31713 357 ILE C O 1
ATOM 9599 N N . ALA C 2 358 ? -9.37259 -32.46998 -0.33783 1.000 34.88432 358 ALA C N 1
ATOM 9600 C CA . ALA C 2 358 ? -8.47272 -33.57944 -0.62922 1.000 34.69429 358 ALA C CA 1
ATOM 9601 C C . ALA C 2 358 ? -6.99750 -33.20150 -0.58890 1.000 45.42357 358 ALA C C 1
ATOM 9602 O O . ALA C 2 358 ? -6.15078 -34.09710 -0.48867 1.000 43.29519 358 ALA C O 1
ATOM 9604 N N . LEU C 2 359 ? -6.66725 -31.91367 -0.66851 1.000 41.79532 359 LEU C N 1
ATOM 9605 C CA . LEU C 2 359 ? -5.27024 -31.50720 -0.68541 1.000 38.61052 359 LEU C CA 1
ATOM 9606 C C . LEU C 2 359 ? -4.57588 -31.90962 0.61532 1.000 32.12801 359 LEU C C 1
ATOM 9607 O O . LEU C 2 359 ? -5.21180 -31.99263 1.67030 1.000 37.12914 359 LEU C O 1
ATOM 9612 N N . PRO C 2 360 ? -3.27062 -32.17279 0.56726 1.000 36.09807 360 PRO C N 1
ATOM 9613 C CA . PRO C 2 360 ? -2.51743 -32.38256 1.80756 1.000 34.62667 360 PRO C CA 1
ATOM 9614 C C . PRO C 2 360 ? -2.51987 -31.12492 2.66322 1.000 37.38867 360 PRO C C 1
ATOM 9615 O O . PRO C 2 360 ? -2.80714 -30.02142 2.19416 1.000 41.51659 360 PRO C O 1
ATOM 9619 N N . ASN C 2 361 ? -2.19159 -31.30751 3.94053 1.000 37.53063 361 ASN C N 1
ATOM 9620 C CA . ASN C 2 361 ? -2.15677 -30.19037 4.87407 1.000 34.58607 361 ASN C CA 1
ATOM 9621 C C . ASN C 2 361 ? -1.18206 -29.11805 4.40114 1.000 38.42619 361 ASN C C 1
ATOM 9622 O O . ASN C 2 361 ? -0.15187 -29.40638 3.78613 1.000 34.05720 361 ASN C O 1
ATOM 9627 N N . TRP C 2 362 ? -1.52521 -27.86345 4.69229 1.000 36.13276 362 TRP C N 1
ATOM 9628 C CA . TRP C 2 362 ? -0.70338 -26.72096 4.32097 1.000 32.00847 362 TRP C CA 1
ATOM 9629 C C . TRP C 2 362 ? 0.16127 -26.20637 5.46416 1.000 30.50394 362 TRP C C 1
ATOM 9630 O O . TRP C 2 362 ? 1.03815 -25.36937 5.22535 1.000 33.05467 362 TRP C O 1
ATOM 9641 N N . ASN C 2 363 ? -0.06710 -26.67178 6.69262 1.000 31.78395 363 ASN C N 1
ATOM 9642 C CA . ASN C 2 363 ? 0.73670 -26.28177 7.84272 1.000 36.06182 363 ASN C CA 1
ATOM 9643 C C . ASN C 2 363 ? 1.93629 -27.19956 8.05612 1.000 35.95200 363 ASN C C 1
ATOM 9644 O O . ASN C 2 363 ? 2.50574 -27.22149 9.15330 1.000 45.49608 363 ASN C O 1
ATOM 9649 N N . THR C 2 364 ? 2.32108 -27.95093 7.04069 1.000 36.08607 364 THR C N 1
ATOM 9650 C CA . THR C 2 364 ? 3.50068 -28.79824 7.03526 1.000 31.78242 364 THR C CA 1
ATOM 9651 C C . THR C 2 364 ? 4.61973 -28.11404 6.26518 1.000 35.67769 364 THR C C 1
ATOM 9652 O O . THR C 2 364 ? 4.39249 -27.11740 5.57333 1.000 36.09170 364 THR C O 1
ATOM 9656 N N . PRO C 2 365 ? 5.85902 -28.60372 6.37733 1.000 38.61818 365 PRO C N 1
ATOM 9657 C CA . PRO C 2 365 ? 6.95561 -27.98150 5.62522 1.000 30.23830 365 PRO C CA 1
ATOM 9658 C C . PRO C 2 365 ? 6.68794 -27.97620 4.12789 1.000 32.66142 365 PRO C C 1
ATOM 9659 O O . PRO C 2 365 ? 5.99125 -28.84081 3.59246 1.000 30.61153 365 PRO C O 1
ATOM 9663 N N . TYR C 2 366 ? 7.24734 -26.97373 3.45597 1.000 31.72404 366 TYR C N 1
ATOM 9664 C CA . TYR C 2 366 ? 7.14967 -26.82276 2.00650 1.000 30.82459 366 TYR C CA 1
ATOM 9665 C C . TYR C 2 366 ? 8.53154 -27.07844 1.41460 1.000 33.28732 366 TYR C C 1
ATOM 9666 O O . TYR C 2 366 ? 9.39620 -26.19756 1.42536 1.000 33.87728 366 TYR C O 1
ATOM 9675 N N . LEU C 2 367 ? 8.73671 -28.28702 0.90161 1.000 34.32424 367 LEU C N 1
ATOM 9676 C CA . LEU C 2 367 ? 9.98713 -28.65287 0.24572 1.000 34.97008 367 LEU C CA 1
ATOM 9677 C C . LEU C 2 367 ? 9.90184 -28.21149 -1.21098 1.000 30.13659 367 LEU C C 1
ATOM 9678 O O . LEU C 2 367 ? 9.10000 -28.74420 -1.98291 1.000 37.89595 367 LEU C O 1
ATOM 9683 N N . ARG C 2 368 ? 10.72165 -27.23019 -1.58343 1.000 33.72957 368 ARG C N 1
ATOM 9684 C CA . ARG C 2 368 ? 10.65125 -26.61410 -2.89972 1.000 36.80970 368 ARG C CA 1
ATOM 9685 C C . ARG C 2 368 ? 11.87491 -26.87622 -3.76373 1.000 37.82590 368 ARG C C 1
ATOM 9686 O O . ARG C 2 368 ? 11.84686 -26.55725 -4.95753 1.000 39.27570 368 ARG C O 1
ATOM 9694 N N . ARG C 2 369 ? 12.93605 -27.44534 -3.20403 1.000 35.36009 369 ARG C N 1
ATOM 9695 C CA . ARG C 2 369 ? 14.18166 -27.63070 -3.93575 1.000 37.12076 369 ARG C CA 1
ATOM 9696 C C . ARG C 2 369 ? 14.76858 -29.00765 -3.62926 1.000 44.51994 369 ARG C C 1
ATOM 9697 O O . ARG C 2 369 ? 14.27070 -29.71272 -2.74968 1.000 36.53255 369 ARG C O 1
ATOM 9706 N N . SER D 3 85 ? 25.32469 -52.03082 -32.84888 1.000 105.99603 85 SER D N 1
ATOM 9707 C CA . SER D 3 85 ? 24.12567 -51.28048 -33.20306 1.000 111.42907 85 SER D CA 1
ATOM 9708 C C . SER D 3 85 ? 24.07491 -49.95777 -32.44875 1.000 108.75691 85 SER D C 1
ATOM 9709 O O . SER D 3 85 ? 23.63055 -48.94290 -32.98470 1.000 107.26648 85 SER D O 1
ATOM 9712 N N . VAL D 3 86 ? 24.53700 -49.98180 -31.19664 1.000 111.46208 86 VAL D N 1
ATOM 9713 C CA . VAL D 3 86 ? 24.53329 -48.77309 -30.37873 1.000 118.37140 86 VAL D CA 1
ATOM 9714 C C . VAL D 3 86 ? 25.47902 -47.73222 -30.96224 1.000 116.26024 86 VAL D C 1
ATOM 9715 O O . VAL D 3 86 ? 25.17847 -46.53225 -30.96510 1.000 111.22603 86 VAL D O 1
ATOM 9719 N N . LEU D 3 87 ? 26.63526 -48.17241 -31.46499 1.000 112.52840 87 LEU D N 1
ATOM 9720 C CA . LEU D 3 87 ? 27.56842 -47.24444 -32.09581 1.000 108.30953 87 LEU D CA 1
ATOM 9721 C C . LEU D 3 87 ? 26.95407 -46.60750 -33.33552 1.000 116.37911 87 LEU D C 1
ATOM 9722 O O . LEU D 3 87 ? 27.18757 -45.42631 -33.61817 1.000 117.76903 87 LEU D O 1
ATOM 9727 N N . GLN D 3 88 ? 26.15966 -47.37532 -34.08519 1.000 117.14487 88 GLN D N 1
ATOM 9728 C CA . GLN D 3 88 ? 25.48171 -46.82182 -35.25237 1.000 115.09926 88 GLN D CA 1
ATOM 9729 C C . GLN D 3 88 ? 24.47903 -45.75089 -34.84423 1.000 115.46089 88 GLN D C 1
ATOM 9730 O O . GLN D 3 88 ? 24.41784 -44.67954 -35.45852 1.000 111.70007 88 GLN D O 1
ATOM 9736 N N . LYS D 3 89 ? 23.69071 -46.02045 -33.80048 1.000 114.52544 89 LYS D N 1
ATOM 9737 C CA . LYS D 3 89 ? 22.71276 -45.04266 -33.33303 1.000 112.58600 89 LYS D CA 1
ATOM 9738 C C . LYS D 3 89 ? 23.39203 -43.76510 -32.85324 1.000 119.56170 89 LYS D C 1
ATOM 9739 O O . LYS D 3 89 ? 22.90013 -42.65893 -33.10639 1.000 118.38193 89 LYS D O 1
ATOM 9745 N N . VAL D 3 90 ? 24.52786 -43.89722 -32.16279 1.000 122.05499 90 VAL D N 1
ATOM 9746 C CA . VAL D 3 90 ? 25.23775 -42.72254 -31.66045 1.000 123.77167 90 VAL D CA 1
ATOM 9747 C C . VAL D 3 90 ? 25.72413 -41.85542 -32.81553 1.000 126.79677 90 VAL D C 1
ATOM 9748 O O . VAL D 3 90 ? 25.62997 -40.62222 -32.76838 1.000 127.83354 90 VAL D O 1
ATOM 9752 N N . ILE D 3 91 ? 26.24366 -42.48255 -33.87317 1.000 126.30697 91 ILE D N 1
ATOM 9753 C CA . ILE D 3 91 ? 26.70411 -41.72132 -35.03049 1.000 124.56305 91 ILE D CA 1
ATOM 9754 C C . ILE D 3 91 ? 25.52595 -41.06481 -35.74213 1.000 123.97402 91 ILE D C 1
ATOM 9755 O O . ILE D 3 91 ? 25.64312 -39.94758 -36.26122 1.000 124.67550 91 ILE D O 1
ATOM 9760 N N . GLU D 3 92 ? 24.37293 -41.74084 -35.77411 1.000 121.70377 92 GLU D N 1
ATOM 9761 C CA . GLU D 3 92 ? 23.16234 -41.12052 -36.30687 1.000 119.41085 92 GLU D CA 1
ATOM 9762 C C . GLU D 3 92 ? 22.82567 -39.84716 -35.54392 1.000 124.43393 92 GLU D C 1
ATOM 9763 O O . GLU D 3 92 ? 22.50455 -38.81364 -36.14182 1.000 126.55321 92 GLU D O 1
ATOM 9769 N N . TRP D 3 93 ? 22.89246 -39.90952 -34.21241 1.000 125.82486 93 TRP D N 1
ATOM 9770 C CA . TRP D 3 93 ? 22.55851 -38.75096 -33.39152 1.000 129.60059 93 TRP D CA 1
ATOM 9771 C C . TRP D 3 93 ? 23.54082 -37.60839 -33.62118 1.000 132.97058 93 TRP D C 1
ATOM 9772 O O . TRP D 3 93 ? 23.14488 -36.43733 -33.66123 1.000 131.40806 93 TRP D O 1
ATOM 9783 N N . ALA D 3 94 ? 24.82758 -37.92940 -33.77942 1.000 132.46329 94 ALA D N 1
ATOM 9784 C CA . ALA D 3 94 ? 25.82097 -36.89616 -34.05398 1.000 127.95299 94 ALA D CA 1
ATOM 9785 C C . ALA D 3 94 ? 25.61218 -36.26749 -35.42533 1.000 131.02764 94 ALA D C 1
ATOM 9786 O O . ALA D 3 94 ? 25.86191 -35.06949 -35.60295 1.000 129.22678 94 ALA D O 1
ATOM 9788 N N . GLU D 3 95 ? 25.14854 -37.05170 -36.39982 1.000 131.23352 95 GLU D N 1
ATOM 9789 C CA . GLU D 3 95 ? 24.91286 -36.51424 -37.73608 1.000 129.82073 95 GLU D CA 1
ATOM 9790 C C . GLU D 3 95 ? 23.74945 -35.53016 -37.73111 1.000 122.99987 95 GLU D C 1
ATOM 9791 O O . GLU D 3 95 ? 23.84272 -34.43762 -38.30344 1.000 116.38916 95 GLU D O 1
ATOM 9797 N N . HIS D 3 96 ? 22.64685 -35.90039 -37.08725 1.000 120.51257 96 HIS D N 1
ATOM 9798 C CA . HIS D 3 96 ? 21.47757 -35.03484 -36.99621 1.000 118.24945 96 HIS D CA 1
ATOM 9799 C C . HIS D 3 96 ? 21.74686 -33.85189 -36.07166 1.000 118.21969 96 HIS D C 1
ATOM 9800 O O . HIS D 3 96 ? 21.57380 -32.69634 -36.45872 1.000 117.17260 96 HIS D O 1
ATOM 9807 N N . SER D 3 113 ? 16.06134 -29.16378 -17.00348 1.000 96.66635 113 SER D N 1
ATOM 9808 C CA . SER D 3 113 ? 15.28428 -30.01390 -17.89737 1.000 100.76193 113 SER D CA 1
ATOM 9809 C C . SER D 3 113 ? 14.91289 -29.27346 -19.17810 1.000 115.20946 113 SER D C 1
ATOM 9810 O O . SER D 3 113 ? 13.74781 -28.93820 -19.39576 1.000 118.24845 113 SER D O 1
ATOM 9813 N N . ALA D 3 114 ? 15.91373 -29.01479 -20.01708 1.000 118.57101 114 ALA D N 1
ATOM 9814 C CA . ALA D 3 114 ? 15.66047 -28.41072 -21.31392 1.000 111.17311 114 ALA D CA 1
ATOM 9815 C C . ALA D 3 114 ? 14.77157 -29.33313 -22.14823 1.000 114.45516 114 ALA D C 1
ATOM 9816 O O . ALA D 3 114 ? 14.82873 -30.55831 -22.00225 1.000 115.85947 114 ALA D O 1
ATOM 9818 N N . PRO D 3 115 ? 13.93435 -28.77293 -23.02323 1.000 116.03973 115 PRO D N 1
ATOM 9819 C CA . PRO D 3 115 ? 12.98357 -29.60804 -23.76689 1.000 115.90101 115 PRO D CA 1
ATOM 9820 C C . PRO D 3 115 ? 13.68807 -30.64204 -24.63296 1.000 113.98285 115 PRO D C 1
ATOM 9821 O O . PRO D 3 115 ? 14.79305 -30.42334 -25.13360 1.000 110.16861 115 PRO D O 1
ATOM 9825 N N . VAL D 3 116 ? 13.02994 -31.78204 -24.79812 1.000 114.16983 116 VAL D N 1
ATOM 9826 C CA . VAL D 3 116 ? 13.56182 -32.90096 -25.56605 1.000 117.07676 116 VAL D CA 1
ATOM 9827 C C . VAL D 3 116 ? 13.20330 -32.71186 -27.03287 1.000 117.25044 116 VAL D C 1
ATOM 9828 O O . VAL D 3 116 ? 12.12750 -32.20197 -27.36861 1.000 117.83114 116 VAL D O 1
ATOM 9832 N N . ASP D 3 117 ? 14.10700 -33.12811 -27.91419 1.000 116.18871 117 ASP D N 1
ATOM 9833 C CA . ASP D 3 117 ? 13.86031 -33.05155 -29.34658 1.000 118.47549 117 ASP D CA 1
ATOM 9834 C C . ASP D 3 117 ? 12.94819 -34.19057 -29.78641 1.000 117.81401 117 ASP D C 1
ATOM 9835 O O . ASP D 3 117 ? 13.07674 -35.32617 -29.31835 1.000 115.89391 117 ASP D O 1
ATOM 9840 N N . SER D 3 118 ? 12.01835 -33.87928 -30.69346 1.000 116.21435 118 SER D N 1
ATOM 9841 C CA . SER D 3 118 ? 11.10673 -34.90566 -31.18871 1.000 114.56718 118 SER D CA 1
ATOM 9842 C C . SER D 3 118 ? 11.82102 -35.90725 -32.08649 1.000 117.67292 118 SER D C 1
ATOM 9843 O O . SER D 3 118 ? 11.44449 -37.08480 -32.11756 1.000 115.94261 118 SER D O 1
ATOM 9846 N N . TRP D 3 119 ? 12.84200 -35.46494 -32.82589 1.000 117.69849 119 TRP D N 1
ATOM 9847 C CA . TRP D 3 119 ? 13.66146 -36.40981 -33.57714 1.000 124.41429 119 TRP D CA 1
ATOM 9848 C C . TRP D 3 119 ? 14.38674 -37.36001 -32.63499 1.000 127.07166 119 TRP D C 1
ATOM 9849 O O . TRP D 3 119 ? 14.51487 -38.55561 -32.92256 1.000 127.57279 119 TRP D O 1
ATOM 9860 N N . ASP D 3 120 ? 14.86389 -36.84417 -31.49873 1.000 121.72625 120 ASP D N 1
ATOM 9861 C CA . ASP D 3 120 ? 15.46980 -37.70515 -30.49008 1.000 116.25381 120 ASP D CA 1
ATOM 9862 C C . ASP D 3 120 ? 14.43492 -38.60790 -29.83201 1.000 115.01949 120 ASP D C 1
ATOM 9863 O O . ASP D 3 120 ? 14.77258 -39.70859 -29.38224 1.000 114.63114 120 ASP D O 1
ATOM 9868 N N . ARG D 3 121 ? 13.17734 -38.16386 -29.76465 1.000 116.57948 121 ARG D N 1
ATOM 9869 C CA . ARG D 3 121 ? 12.12549 -39.00091 -29.19623 1.000 111.05300 121 ARG D CA 1
ATOM 9870 C C . ARG D 3 121 ? 11.85809 -40.21188 -30.08102 1.000 113.05107 121 ARG D C 1
ATOM 9871 O O . ARG D 3 121 ? 11.74467 -41.34047 -29.58909 1.000 112.08614 121 ARG D O 1
ATOM 9879 N N . GLU D 3 122 ? 11.74807 -39.99317 -31.39378 1.000 115.73214 122 GLU D N 1
ATOM 9880 C CA . GLU D 3 122 ? 11.68562 -41.11212 -32.32852 1.000 122.18091 122 GLU D CA 1
ATOM 9881 C C . GLU D 3 122 ? 12.97747 -41.91905 -32.29789 1.000 124.40451 122 GLU D C 1
ATOM 9882 O O . GLU D 3 122 ? 12.95254 -43.15350 -32.37594 1.000 122.43254 122 GLU D O 1
ATOM 9888 N N . PHE D 3 123 ? 14.11702 -41.23437 -32.17116 1.000 123.44718 123 PHE D N 1
ATOM 9889 C CA . PHE D 3 123 ? 15.40753 -41.90562 -32.07152 1.000 121.87896 123 PHE D CA 1
ATOM 9890 C C . PHE D 3 123 ? 15.50154 -42.78921 -30.83335 1.000 121.52279 123 PHE D C 1
ATOM 9891 O O . PHE D 3 123 ? 16.29046 -43.74160 -30.82068 1.000 118.19401 123 PHE D O 1
ATOM 9899 N N . LEU D 3 124 ? 14.70563 -42.50803 -29.80087 1.000 122.23455 124 LEU D N 1
ATOM 9900 C CA . LEU D 3 124 ? 14.73279 -43.26579 -28.55710 1.000 115.20046 124 LEU D CA 1
ATOM 9901 C C . LEU D 3 124 ? 13.43589 -44.03577 -28.31952 1.000 111.91300 124 LEU D C 1
ATOM 9902 O O . LEU D 3 124 ? 13.09089 -44.33947 -27.17373 1.000 104.47500 124 LEU D O 1
ATOM 9907 N N . LYS D 3 125 ? 12.70525 -44.35230 -29.38788 1.000 111.85199 125 LYS D N 1
ATOM 9908 C CA . LYS D 3 125 ? 11.54764 -45.23279 -29.28930 1.000 107.52143 125 LYS D CA 1
ATOM 9909 C C . LYS D 3 125 ? 11.93318 -46.70647 -29.28688 1.000 113.13621 125 LYS D C 1
ATOM 9910 O O . LYS D 3 125 ? 11.05174 -47.56628 -29.39225 1.000 115.93629 125 LYS D O 1
ATOM 9916 N N . VAL D 3 126 ? 13.22461 -47.01059 -29.16572 1.000 114.38608 126 VAL D N 1
ATOM 9917 C CA . VAL D 3 126 ? 13.71687 -48.38328 -29.15235 1.000 115.08658 126 VAL D CA 1
ATOM 9918 C C . VAL D 3 126 ? 13.37965 -49.03463 -27.81736 1.000 112.27298 126 VAL D C 1
ATOM 9919 O O . VAL D 3 126 ? 12.80182 -48.39564 -26.93057 1.000 115.75559 126 VAL D O 1
ATOM 9923 N N . ASP D 3 127 ? 13.74114 -50.30706 -27.66344 1.000 113.34572 127 ASP D N 1
ATOM 9924 C CA . ASP D 3 127 ? 13.42001 -51.03365 -26.44520 1.000 109.22565 127 ASP D CA 1
ATOM 9925 C C . ASP D 3 127 ? 14.22733 -50.49253 -25.26467 1.000 110.12775 127 ASP D C 1
ATOM 9926 O O . ASP D 3 127 ? 15.14989 -49.68538 -25.41582 1.000 106.49878 127 ASP D O 1
ATOM 9931 N N . GLN D 3 128 ? 13.86488 -50.96127 -24.06786 1.000 104.86442 128 GLN D N 1
ATOM 9932 C CA . GLN D 3 128 ? 14.46342 -50.42948 -22.84731 1.000 106.33516 128 GLN D CA 1
ATOM 9933 C C . GLN D 3 128 ? 15.95041 -50.75205 -22.76378 1.000 103.80576 128 GLN D C 1
ATOM 9934 O O . GLN D 3 128 ? 16.74832 -49.90930 -22.33640 1.000 93.44296 128 GLN D O 1
ATOM 9940 N N . GLU D 3 129 ? 16.34268 -51.96378 -23.16491 1.000 106.39756 129 GLU D N 1
ATOM 9941 C CA . GLU D 3 129 ? 17.75229 -52.34047 -23.10924 1.000 103.62805 129 GLU D CA 1
ATOM 9942 C C . GLU D 3 129 ? 18.59022 -51.46825 -24.03591 1.000 100.92516 129 GLU D C 1
ATOM 9943 O O . GLU D 3 129 ? 19.65799 -50.97912 -23.64935 1.000 91.27521 129 GLU D O 1
ATOM 9949 N N . MET D 3 130 ? 18.11933 -51.26247 -25.26893 1.000 104.42293 130 MET D N 1
ATOM 9950 C CA . MET D 3 130 ? 18.84047 -50.39927 -26.19908 1.000 103.15052 130 MET D CA 1
ATOM 9951 C C . MET D 3 130 ? 18.90027 -48.96817 -25.68190 1.000 97.34302 130 MET D C 1
ATOM 9952 O O . MET D 3 130 ? 19.92318 -48.28913 -25.82811 1.000 92.46234 130 MET D O 1
ATOM 9957 N N . LEU D 3 131 ? 17.81322 -48.49498 -25.06750 1.000 98.08106 131 LEU D N 1
ATOM 9958 C CA . LEU D 3 131 ? 17.82795 -47.17105 -24.45455 1.000 98.92632 131 LEU D CA 1
ATOM 9959 C C . LEU D 3 131 ? 18.84939 -47.10127 -23.32651 1.000 92.29056 131 LEU D C 1
ATOM 9960 O O . LEU D 3 131 ? 19.55432 -46.09618 -23.17887 1.000 91.66941 131 LEU D O 1
ATOM 9965 N N . TYR D 3 132 ? 18.94508 -48.16289 -22.52206 1.000 93.17861 132 TYR D N 1
ATOM 9966 C CA . TYR D 3 132 ? 19.96266 -48.21551 -21.47687 1.000 91.46777 132 TYR D CA 1
ATOM 9967 C C . TYR D 3 132 ? 21.36209 -48.12540 -22.07302 1.000 89.26399 132 TYR D C 1
ATOM 9968 O O . TYR D 3 132 ? 22.20802 -47.36106 -21.59390 1.000 80.31956 132 TYR D O 1
ATOM 9977 N N . GLU D 3 133 ? 21.62059 -48.90040 -23.12995 1.000 94.93351 133 GLU D N 1
ATOM 9978 C CA . GLU D 3 133 ? 22.95392 -48.93348 -23.72163 1.000 93.70541 133 GLU D CA 1
ATOM 9979 C C . GLU D 3 133 ? 23.29988 -47.62299 -24.41751 1.000 95.42805 133 GLU D C 1
ATOM 9980 O O . GLU D 3 133 ? 24.47502 -47.24036 -24.46002 1.000 93.23460 133 GLU D O 1
ATOM 9986 N N . ILE D 3 134 ? 22.30234 -46.92691 -24.96973 1.000 95.17154 134 ILE D N 1
ATOM 9987 C CA . ILE D 3 134 ? 22.55714 -45.62010 -25.57136 1.000 92.47150 134 ILE D CA 1
ATOM 9988 C C . ILE D 3 134 ? 23.01242 -44.62996 -24.50811 1.000 92.92899 134 ILE D C 1
ATOM 9989 O O . ILE D 3 134 ? 23.97012 -43.87250 -24.71042 1.000 88.80922 134 ILE D O 1
ATOM 9994 N N . ILE D 3 135 ? 22.33609 -44.62387 -23.35693 1.000 93.02833 135 ILE D N 1
ATOM 9995 C CA . ILE D 3 135 ? 22.75299 -43.77050 -22.24785 1.000 95.02435 135 ILE D CA 1
ATOM 9996 C C . ILE D 3 135 ? 24.14926 -44.15809 -21.77901 1.000 86.15695 135 ILE D C 1
ATOM 9997 O O . ILE D 3 135 ? 24.97489 -43.29620 -21.45321 1.000 89.11230 135 ILE D O 1
ATOM 10002 N N . LEU D 3 136 ? 24.43767 -45.46121 -21.74760 1.000 85.09807 136 LEU D N 1
ATOM 10003 C CA . LEU D 3 136 ? 25.76468 -45.92098 -21.35163 1.000 92.38504 136 LEU D CA 1
ATOM 10004 C C . LEU D 3 136 ? 26.82780 -45.46305 -22.34150 1.000 98.41707 136 LEU D C 1
ATOM 10005 O O . LEU D 3 136 ? 27.91188 -45.02266 -21.94027 1.000 97.88203 136 LEU D O 1
ATOM 10010 N N . ALA D 3 137 ? 26.53591 -45.56059 -23.64105 1.000 96.64422 137 ALA D N 1
ATOM 10011 C CA . ALA D 3 137 ? 27.51126 -45.16136 -24.65025 1.000 96.26197 137 ALA D CA 1
ATOM 10012 C C . ALA D 3 137 ? 27.78378 -43.66384 -24.59571 1.000 100.87626 137 ALA D C 1
ATOM 10013 O O . ALA D 3 137 ? 28.93114 -43.23066 -24.75487 1.000 102.94916 137 ALA D O 1
ATOM 10015 N N . ALA D 3 138 ? 26.74278 -42.85784 -24.37254 1.000 97.61588 138 ALA D N 1
ATOM 10016 C CA . ALA D 3 138 ? 26.93911 -41.41693 -24.25440 1.000 100.61178 138 ALA D CA 1
ATOM 10017 C C . ALA D 3 138 ? 27.74844 -41.07276 -23.01067 1.000 105.55922 138 ALA D C 1
ATOM 10018 O O . ALA D 3 138 ? 28.57725 -40.15529 -23.03629 1.000 110.56032 138 ALA D O 1
ATOM 10020 N N . ASN D 3 139 ? 27.52296 -41.79916 -21.91280 1.000 101.84512 139 ASN D N 1
ATOM 10021 C CA . ASN D 3 139 ? 28.31205 -41.58318 -20.70509 1.000 103.89358 139 ASN D CA 1
ATOM 10022 C C . ASN D 3 139 ? 29.76188 -42.00597 -20.90106 1.000 106.39212 139 ASN D C 1
ATOM 10023 O O . ASN D 3 139 ? 30.66999 -41.38651 -20.33497 1.000 106.09533 139 ASN D O 1
ATOM 10028 N N . TYR D 3 140 ? 29.99650 -43.05015 -21.69888 1.000 108.78180 140 TYR D N 1
ATOM 10029 C CA . TYR D 3 140 ? 31.35634 -43.53267 -21.91634 1.000 111.09957 140 TYR D CA 1
ATOM 10030 C C . TYR D 3 140 ? 32.14098 -42.59627 -22.82776 1.000 111.29853 140 TYR D C 1
ATOM 10031 O O . TYR D 3 140 ? 33.30254 -42.27724 -22.54710 1.000 105.58489 140 TYR D O 1
ATOM 10040 N N . LEU D 3 141 ? 31.52585 -42.14398 -23.91797 1.000 110.75045 141 LEU D N 1
ATOM 10041 C CA . LEU D 3 141 ? 32.17061 -41.25290 -24.87254 1.000 108.74797 141 LEU D CA 1
ATOM 10042 C C . LEU D 3 141 ? 32.03131 -39.78268 -24.49681 1.000 107.08505 141 LEU D C 1
ATOM 10043 O O . LEU D 3 141 ? 32.41624 -38.91619 -25.28969 1.000 102.53174 141 LEU D O 1
ATOM 10048 N N . ASN D 3 142 ? 31.49114 -39.48939 -23.31124 1.000 105.19726 142 ASN D N 1
ATOM 10049 C CA . ASN D 3 142 ? 31.29976 -38.11816 -22.83248 1.000 106.64307 142 ASN D CA 1
ATOM 10050 C C . ASN D 3 142 ? 30.42082 -37.31273 -23.78847 1.000 104.49193 142 ASN D C 1
ATOM 10051 O O . ASN D 3 142 ? 30.66641 -36.13206 -24.04463 1.000 100.30288 142 ASN D O 1
ATOM 10056 N N . ILE D 3 143 ? 29.38774 -37.96019 -24.32562 1.000 108.64536 143 ILE D N 1
ATOM 10057 C CA . ILE D 3 143 ? 28.39920 -37.28234 -25.15657 1.000 112.21398 143 ILE D CA 1
ATOM 10058 C C . ILE D 3 143 ? 27.25981 -36.83159 -24.25259 1.000 111.52505 143 ILE D C 1
ATOM 10059 O O . ILE D 3 143 ? 26.17884 -37.43198 -24.25007 1.000 106.73388 143 ILE D O 1
ATOM 10064 N N . LYS D 3 144 ? 27.50038 -35.77351 -23.47752 1.000 108.75164 144 LYS D N 1
ATOM 10065 C CA . LYS D 3 144 ? 26.53688 -35.36314 -22.45855 1.000 108.93305 144 LYS D CA 1
ATOM 10066 C C . LYS D 3 144 ? 25.15746 -35.00717 -23.00747 1.000 115.98176 144 LYS D C 1
ATOM 10067 O O . LYS D 3 144 ? 24.16106 -35.38876 -22.36842 1.000 117.44789 144 LYS D O 1
ATOM 10073 N N . PRO D 3 145 ? 25.01030 -34.28906 -24.13085 1.000 115.98858 145 PRO D N 1
ATOM 10074 C CA . PRO D 3 145 ? 23.64646 -34.00194 -24.61592 1.000 111.98437 145 PRO D CA 1
ATOM 10075 C C . PRO D 3 145 ? 22.83534 -35.24861 -24.93217 1.000 107.12153 145 PRO D C 1
ATOM 10076 O O . PRO D 3 145 ? 21.65764 -35.32405 -24.55807 1.000 109.05702 145 PRO D O 1
ATOM 10080 N N . LEU D 3 146 ? 23.42819 -36.23127 -25.61590 1.000 104.40113 146 LEU D N 1
ATOM 10081 C CA . LEU D 3 146 ? 22.72608 -37.49068 -25.84672 1.000 104.51567 146 LEU D CA 1
ATOM 10082 C C . LEU D 3 146 ? 22.44112 -38.20417 -24.53184 1.000 99.95873 146 LEU D C 1
ATOM 10083 O O . LEU D 3 146 ? 21.40358 -38.86102 -24.38252 1.000 92.51050 146 LEU D O 1
ATOM 10088 N N . LEU D 3 147 ? 23.35521 -38.08412 -23.56683 1.000 103.42703 147 LEU D N 1
ATOM 10089 C CA . LEU D 3 147 ? 23.13458 -38.66322 -22.24610 1.000 104.72934 147 LEU D CA 1
ATOM 10090 C C . LEU D 3 147 ? 21.89397 -38.07107 -21.59110 1.000 99.85166 147 LEU D C 1
ATOM 10091 O O . LEU D 3 147 ? 21.02318 -38.80182 -21.10441 1.000 97.24634 147 LEU D O 1
ATOM 10096 N N . ASP D 3 148 ? 21.79744 -36.73940 -21.57525 1.000 99.28803 148 ASP D N 1
ATOM 10097 C CA . ASP D 3 148 ? 20.65530 -36.08275 -20.94854 1.000 93.82710 148 ASP D CA 1
ATOM 10098 C C . ASP D 3 148 ? 19.35626 -36.41820 -21.67053 1.000 94.39531 148 ASP D C 1
ATOM 10099 O O . ASP D 3 148 ? 18.30813 -36.57207 -21.03421 1.000 94.94500 148 ASP D O 1
ATOM 10104 N N . ALA D 3 149 ? 19.40546 -36.54084 -22.99965 1.000 93.70726 149 ALA D N 1
ATOM 10105 C CA . ALA D 3 149 ? 18.19944 -36.86006 -23.75805 1.000 92.41379 149 ALA D CA 1
ATOM 10106 C C . ALA D 3 149 ? 17.65463 -38.23063 -23.37662 1.000 91.32149 149 ALA D C 1
ATOM 10107 O O . ALA D 3 149 ? 16.44344 -38.39600 -23.18659 1.000 88.07325 149 ALA D O 1
ATOM 10109 N N . GLY D 3 150 ? 18.53518 -39.22518 -23.25325 1.000 94.34727 150 GLY D N 1
ATOM 10110 C CA . GLY D 3 150 ? 18.08626 -40.54789 -22.84987 1.000 91.07987 150 GLY D CA 1
ATOM 10111 C C . GLY D 3 150 ? 17.54148 -40.57096 -21.43494 1.000 86.77704 150 GLY D C 1
ATOM 10112 O O . GLY D 3 150 ? 16.58200 -41.28807 -21.13919 1.000 80.14028 150 GLY D O 1
ATOM 10113 N N . CYS D 3 151 ? 18.14369 -39.78199 -20.54175 1.000 82.48988 151 CYS D N 1
ATOM 10114 C CA . CYS D 3 151 ? 17.66307 -39.71994 -19.16523 1.000 83.88334 151 CYS D CA 1
ATOM 10115 C C . CYS D 3 151 ? 16.26614 -39.11532 -19.09187 1.000 81.62793 151 CYS D C 1
ATOM 10116 O O . CYS D 3 151 ? 15.40796 -39.61225 -18.35243 1.000 71.70242 151 CYS D O 1
ATOM 10119 N N . LYS D 3 152 ? 16.01877 -38.04531 -19.85379 1.000 83.75536 152 LYS D N 1
ATOM 10120 C CA . LYS D 3 152 ? 14.71399 -37.39063 -19.81209 1.000 76.01369 152 LYS D CA 1
ATOM 10121 C C . LYS D 3 152 ? 13.60851 -38.32863 -20.28049 1.000 73.88214 152 LYS D C 1
ATOM 10122 O O . LYS D 3 152 ? 12.49097 -38.29576 -19.75129 1.000 72.76904 152 LYS D O 1
ATOM 10128 N N . VAL D 3 153 ? 13.89987 -39.17279 -21.27255 1.000 72.29436 153 VAL D N 1
ATOM 10129 C CA . VAL D 3 153 ? 12.90569 -40.13518 -21.73680 1.000 76.27922 153 VAL D CA 1
ATOM 10130 C C . VAL D 3 153 ? 12.59692 -41.14914 -20.64310 1.000 75.10291 153 VAL D C 1
ATOM 10131 O O . VAL D 3 153 ? 11.43241 -41.49287 -20.40696 1.000 74.29399 153 VAL D O 1
ATOM 10135 N N . VAL D 3 154 ? 13.63126 -41.63961 -19.95568 1.000 75.28160 154 VAL D N 1
ATOM 10136 C CA . VAL D 3 154 ? 13.41638 -42.55653 -18.83938 1.000 75.36827 154 VAL D CA 1
ATOM 10137 C C . VAL D 3 154 ? 12.63368 -41.86626 -17.73012 1.000 68.36288 154 VAL D C 1
ATOM 10138 O O . VAL D 3 154 ? 11.74398 -42.46410 -17.11117 1.000 63.74892 154 VAL D O 1
ATOM 10142 N N . ALA D 3 155 ? 12.94451 -40.59280 -17.47108 1.000 62.76697 155 ALA D N 1
ATOM 10143 C CA . ALA D 3 155 ? 12.26050 -39.85626 -16.41293 1.000 63.00512 155 ALA D CA 1
ATOM 10144 C C . ALA D 3 155 ? 10.77129 -39.72358 -16.70106 1.000 67.35343 155 ALA D C 1
ATOM 10145 O O . ALA D 3 155 ? 9.94489 -39.80691 -15.78473 1.000 61.50768 155 ALA D O 1
ATOM 10147 N N . GLU D 3 156 ? 10.40840 -39.51434 -17.96946 1.000 66.67589 156 GLU D N 1
ATOM 10148 C CA . GLU D 3 156 ? 8.99640 -39.41363 -18.32006 1.000 70.80190 156 GLU D CA 1
ATOM 10149 C C . GLU D 3 156 ? 8.27064 -40.73474 -18.09781 1.000 63.36557 156 GLU D C 1
ATOM 10150 O O . GLU D 3 156 ? 7.07773 -40.74095 -17.77579 1.000 68.55387 156 GLU D O 1
ATOM 10156 N N . MET D 3 157 ? 8.96881 -41.85974 -18.24894 1.000 68.85787 157 MET D N 1
ATOM 10157 C CA . MET D 3 157 ? 8.36333 -43.14856 -17.94239 1.000 68.98438 157 MET D CA 1
ATOM 10158 C C . MET D 3 157 ? 8.15047 -43.34071 -16.44373 1.000 65.01854 157 MET D C 1
ATOM 10159 O O . MET D 3 157 ? 7.43752 -44.26634 -16.04269 1.000 66.66907 157 MET D O 1
ATOM 10164 N N . ILE D 3 158 ? 8.75611 -42.49589 -15.60936 1.000 63.56825 158 ILE D N 1
ATOM 10165 C CA . ILE D 3 158 ? 8.70462 -42.66611 -14.16143 1.000 62.24794 158 ILE D CA 1
ATOM 10166 C C . ILE D 3 158 ? 7.81435 -41.59509 -13.54739 1.000 57.43781 158 ILE D C 1
ATOM 10167 O O . ILE D 3 158 ? 7.09913 -41.84719 -12.56809 1.000 54.94306 158 ILE D O 1
ATOM 10172 N N . ARG D 3 159 ? 7.84779 -40.40248 -14.13995 1.000 55.38623 159 ARG D N 1
ATOM 10173 C CA . ARG D 3 159 ? 7.22380 -39.22847 -13.54767 1.000 56.35343 159 ARG D CA 1
ATOM 10174 C C . ARG D 3 159 ? 5.73058 -39.43915 -13.33606 1.000 54.93580 159 ARG D C 1
ATOM 10175 O O . ARG D 3 159 ? 5.02099 -39.93190 -14.21765 1.000 58.29526 159 ARG D O 1
ATOM 10183 N N . GLY D 3 160 ? 5.26293 -39.07511 -12.14281 1.000 52.10211 160 GLY D N 1
ATOM 10184 C CA . GLY D 3 160 ? 3.85665 -39.10422 -11.80995 1.000 53.33152 160 GLY D CA 1
ATOM 10185 C C . GLY D 3 160 ? 3.28880 -40.46495 -11.47870 1.000 56.57554 160 GLY D C 1
ATOM 10186 O O . GLY D 3 160 ? 2.08828 -40.55924 -11.19329 1.000 65.64791 160 GLY D O 1
ATOM 10187 N N . ARG D 3 161 ? 4.09809 -41.51801 -11.49876 1.000 58.45701 161 ARG D N 1
ATOM 10188 C CA . ARG D 3 161 ? 3.60910 -42.86962 -11.27589 1.000 58.76304 161 ARG D CA 1
ATOM 10189 C C . ARG D 3 161 ? 3.88935 -43.31928 -9.84667 1.000 56.21584 161 ARG D C 1
ATOM 10190 O O . ARG D 3 161 ? 4.83915 -42.86351 -9.20441 1.000 51.13291 161 ARG D O 1
ATOM 10198 N N . SER D 3 162 ? 3.03800 -44.21806 -9.35383 1.000 59.68390 162 SER D N 1
ATOM 10199 C CA . SER D 3 162 ? 3.13742 -44.69749 -7.98607 1.000 58.04960 162 SER D CA 1
ATOM 10200 C C . SER D 3 162 ? 4.38954 -45.55463 -7.80516 1.000 62.51572 162 SER D C 1
ATOM 10201 O O . SER D 3 162 ? 4.96380 -46.04498 -8.77982 1.000 57.18123 162 SER D O 1
ATOM 10204 N N . PRO D 3 163 ? 4.84089 -45.73976 -6.55891 1.000 61.60262 163 PRO D N 1
ATOM 10205 C CA . PRO D 3 163 ? 5.99945 -46.62245 -6.33638 1.000 60.07669 163 PRO D CA 1
ATOM 10206 C C . PRO D 3 163 ? 5.77372 -48.04403 -6.82091 1.000 62.25437 163 PRO D C 1
ATOM 10207 O O . PRO D 3 163 ? 6.68486 -48.64511 -7.40305 1.000 56.13264 163 PRO D O 1
ATOM 10211 N N . GLU D 3 164 ? 4.57748 -48.59749 -6.60141 1.000 66.70014 164 GLU D N 1
ATOM 10212 C CA . GLU D 3 164 ? 4.29632 -49.96080 -7.04324 1.000 66.01505 164 GLU D CA 1
ATOM 10213 C C . GLU D 3 164 ? 4.36357 -50.07512 -8.56068 1.000 61.18822 164 GLU D C 1
ATOM 10214 O O . GLU D 3 164 ? 4.90133 -51.05253 -9.09464 1.000 69.37129 164 GLU D O 1
ATOM 10220 N N . GLU D 3 165 ? 3.82417 -49.08290 -9.27165 1.000 60.84946 165 GLU D N 1
ATOM 10221 C CA . GLU D 3 165 ? 3.84849 -49.11395 -10.73030 1.000 64.00415 165 GLU D CA 1
ATOM 10222 C C . GLU D 3 165 ? 5.27205 -49.00339 -11.26182 1.000 65.17465 165 GLU D C 1
ATOM 10223 O O . GLU D 3 165 ? 5.60964 -49.61561 -12.28193 1.000 67.97122 165 GLU D O 1
ATOM 10229 N N . ILE D 3 166 ? 6.12106 -48.23029 -10.58216 1.000 64.69293 166 ILE D N 1
ATOM 10230 C CA . ILE D 3 166 ? 7.51012 -48.09807 -11.00875 1.000 62.15236 166 ILE D CA 1
ATOM 10231 C C . ILE D 3 166 ? 8.27333 -49.39179 -10.75222 1.000 61.92315 166 ILE D C 1
ATOM 10232 O O . ILE D 3 166 ? 9.13993 -49.78479 -11.54327 1.000 65.20173 166 ILE D O 1
ATOM 10237 N N . ARG D 3 167 ? 7.96296 -50.07809 -9.64925 1.000 55.67987 167 ARG D N 1
ATOM 10238 C CA . ARG D 3 167 ? 8.64972 -51.32987 -9.34480 1.000 66.68338 167 ARG D CA 1
ATOM 10239 C C . ARG D 3 167 ? 8.32031 -52.40754 -10.37000 1.000 69.58617 167 ARG D C 1
ATOM 10240 O O . ARG D 3 167 ? 9.20076 -53.17436 -10.77695 1.000 65.11815 167 ARG D O 1
ATOM 10248 N N . ARG D 3 168 ? 7.05767 -52.48498 -10.79597 1.000 68.45224 168 ARG D N 1
ATOM 10249 C CA . ARG D 3 168 ? 6.67762 -53.48346 -11.78976 1.000 65.42683 168 ARG D CA 1
ATOM 10250 C C . ARG D 3 168 ? 7.24557 -53.14119 -13.16103 1.000 62.91785 168 ARG D C 1
ATOM 10251 O O . ARG D 3 168 ? 7.77291 -54.01609 -13.85828 1.000 74.43515 168 ARG D O 1
ATOM 10259 N N . THR D 3 169 ? 7.15573 -51.87082 -13.56010 1.000 63.75643 169 THR D N 1
ATOM 10260 C CA . THR D 3 169 ? 7.60795 -51.47574 -14.89001 1.000 61.93691 169 THR D CA 1
ATOM 10261 C C . THR D 3 169 ? 9.12207 -51.58848 -15.03149 1.000 66.65579 169 THR D C 1
ATOM 10262 O O . THR D 3 169 ? 9.61821 -51.94963 -16.10507 1.000 70.08901 169 THR D O 1
ATOM 10266 N N . PHE D 3 170 ? 9.87063 -51.30263 -13.96727 1.000 69.31640 170 PHE D N 1
ATOM 10267 C CA . PHE D 3 170 ? 11.32610 -51.26279 -14.03201 1.000 67.44065 170 PHE D CA 1
ATOM 10268 C C . PHE D 3 170 ? 11.98884 -52.40439 -13.27103 1.000 65.11631 170 PHE D C 1
ATOM 10269 O O . PHE D 3 170 ? 13.21361 -52.39411 -13.10908 1.000 68.84271 170 PHE D O 1
ATOM 10277 N N . ASN D 3 171 ? 11.21132 -53.38295 -12.80102 1.000 68.23820 171 ASN D N 1
ATOM 10278 C CA . ASN D 3 171 ? 11.72897 -54.62101 -12.21457 1.000 68.47814 171 ASN D CA 1
ATOM 10279 C C . ASN D 3 171 ? 12.60821 -54.32496 -10.99347 1.000 70.87449 171 ASN D C 1
ATOM 10280 O O . ASN D 3 171 ? 13.83144 -54.48394 -11.00566 1.000 71.83444 171 ASN D O 1
ATOM 10285 N N . ILE D 3 172 ? 11.93957 -53.88160 -9.92976 1.000 67.68269 172 ILE D N 1
ATOM 10286 C CA . ILE D 3 172 ? 12.59628 -53.52030 -8.67744 1.000 61.69385 172 ILE D CA 1
ATOM 10287 C C . ILE D 3 172 ? 11.79812 -54.10438 -7.51969 1.000 55.63954 172 ILE D C 1
ATOM 10288 O O . ILE D 3 172 ? 10.56499 -54.03479 -7.50347 1.000 57.55231 172 ILE D O 1
ATOM 10293 N N . VAL D 3 173 ? 12.50499 -54.67828 -6.54997 1.000 60.03522 173 VAL D N 1
ATOM 10294 C CA . VAL D 3 173 ? 11.89117 -55.29307 -5.37842 1.000 54.18110 173 VAL D CA 1
ATOM 10295 C C . VAL D 3 173 ? 11.66368 -54.22818 -4.31430 1.000 57.06971 173 VAL D C 1
ATOM 10296 O O . VAL D 3 173 ? 12.47432 -53.30862 -4.14987 1.000 51.91367 173 VAL D O 1
ATOM 10300 N N . ASN D 3 174 ? 10.55235 -54.35008 -3.59065 1.000 55.57869 174 ASN D N 1
ATOM 10301 C CA . ASN D 3 174 ? 10.21923 -53.44273 -2.49947 1.000 54.91478 174 ASN D CA 1
ATOM 10302 C C . ASN D 3 174 ? 10.81844 -53.96946 -1.20013 1.000 53.20827 174 ASN D C 1
ATOM 10303 O O . ASN D 3 174 ? 10.47826 -55.07157 -0.75735 1.000 57.50518 174 ASN D O 1
ATOM 10308 N N . ASP D 3 175 ? 11.70560 -53.18134 -0.58952 1.000 54.19667 175 ASP D N 1
ATOM 10309 C CA . ASP D 3 175 ? 12.30423 -53.52173 0.69598 1.000 50.58729 175 ASP D CA 1
ATOM 10310 C C . ASP D 3 175 ? 11.84195 -52.58941 1.81239 1.000 51.58484 175 ASP D C 1
ATOM 10311 O O . ASP D 3 175 ? 12.46253 -52.54671 2.87912 1.000 54.01737 175 ASP D O 1
ATOM 10316 N N . PHE D 3 176 ? 10.76309 -51.84486 1.58606 1.000 56.64386 176 PHE D N 1
ATOM 10317 C CA . PHE D 3 176 ? 10.21454 -50.93482 2.58101 1.000 57.45154 176 PHE D CA 1
ATOM 10318 C C . PHE D 3 176 ? 9.16169 -51.63638 3.42774 1.000 51.35621 176 PHE D C 1
ATOM 10319 O O . PHE D 3 176 ? 8.40508 -52.47610 2.93201 1.000 53.78780 176 PHE D O 1
ATOM 10327 N N . THR D 3 177 ? 9.11307 -51.28053 4.70579 1.000 52.68661 177 THR D N 1
ATOM 10328 C CA . THR D 3 177 ? 7.98309 -51.65119 5.53644 1.000 50.47246 177 THR D CA 1
ATOM 10329 C C . THR D 3 177 ? 6.79073 -50.76440 5.18747 1.000 60.96347 177 THR D C 1
ATOM 10330 O O . THR D 3 177 ? 6.96071 -49.67379 4.63642 1.000 54.67653 177 THR D O 1
ATOM 10334 N N . PRO D 3 178 ? 5.56558 -51.21746 5.47712 1.000 64.20891 178 PRO D N 1
ATOM 10335 C CA . PRO D 3 178 ? 4.39307 -50.39813 5.12133 1.000 56.25071 178 PRO D CA 1
ATOM 10336 C C . PRO D 3 178 ? 4.38894 -49.02427 5.77004 1.000 64.56032 178 PRO D C 1
ATOM 10337 O O . PRO D 3 178 ? 3.97300 -48.04702 5.13432 1.000 61.61028 178 PRO D O 1
ATOM 10341 N N . GLU D 3 179 ? 4.84191 -48.91723 7.02151 1.000 62.13045 179 GLU D N 1
ATOM 10342 C CA . GLU D 3 179 ? 4.86946 -47.61487 7.67880 1.000 53.40821 179 GLU D CA 1
ATOM 10343 C C . GLU D 3 179 ? 5.96274 -46.71835 7.11093 1.000 58.23130 179 GLU D C 1
ATOM 10344 O O . GLU D 3 179 ? 5.81199 -45.49109 7.10403 1.000 55.81850 179 GLU D O 1
ATOM 10350 N N . GLU D 3 180 ? 7.06439 -47.30307 6.63382 1.000 58.10350 180 GLU D N 1
ATOM 10351 C CA . GLU D 3 180 ? 8.10680 -46.49777 6.00546 1.000 50.78377 180 GLU D CA 1
ATOM 10352 C C . GLU D 3 180 ? 7.61874 -45.89121 4.69575 1.000 49.69983 180 GLU D C 1
ATOM 10353 O O . GLU D 3 180 ? 7.97934 -44.75749 4.35844 1.000 41.39360 180 GLU D O 1
ATOM 10359 N N . GLU D 3 181 ? 6.79260 -46.62739 3.94806 1.000 45.71193 181 GLU D N 1
ATOM 10360 C CA . GLU D 3 181 ? 6.23329 -46.08423 2.71431 1.000 53.58723 181 GLU D CA 1
ATOM 10361 C C . GLU D 3 181 ? 5.25490 -44.95252 3.00080 1.000 49.70400 181 GLU D C 1
ATOM 10362 O O . GLU D 3 181 ? 5.19961 -43.96886 2.25346 1.000 44.76989 181 GLU D O 1
ATOM 10368 N N . ALA D 3 182 ? 4.47360 -45.07385 4.07611 1.000 44.81238 182 ALA D N 1
ATOM 10369 C CA . ALA D 3 182 ? 3.52729 -44.01844 4.42064 1.000 46.54910 182 ALA D CA 1
ATOM 10370 C C . ALA D 3 182 ? 4.24955 -42.73959 4.82755 1.000 51.39703 182 ALA D C 1
ATOM 10371 O O . ALA D 3 182 ? 3.84315 -41.63909 4.43644 1.000 46.62654 182 ALA D O 1
ATOM 10373 N N . ALA D 3 183 ? 5.32560 -42.86409 5.60738 1.000 45.40230 183 ALA D N 1
ATOM 10374 C CA . ALA D 3 183 ? 6.07580 -41.68394 6.02256 1.000 43.33790 183 ALA D CA 1
ATOM 10375 C C . ALA D 3 183 ? 6.74354 -41.00623 4.83210 1.000 45.30366 183 ALA D C 1
ATOM 10376 O O . ALA D 3 183 ? 6.78236 -39.77280 4.75431 1.000 46.49618 183 ALA D O 1
ATOM 10378 N N . ILE D 3 184 ? 7.27164 -41.79470 3.89423 1.000 44.23527 184 ILE D N 1
ATOM 10379 C CA . ILE D 3 184 ? 7.86522 -41.22312 2.68949 1.000 40.06619 184 ILE D CA 1
ATOM 10380 C C . ILE D 3 184 ? 6.79814 -40.54096 1.84172 1.000 42.64756 184 ILE D C 1
ATOM 10381 O O . ILE D 3 184 ? 7.05272 -39.50655 1.21143 1.000 38.95128 184 ILE D O 1
ATOM 10386 N N . ARG D 3 185 ? 5.58509 -41.10052 1.82036 1.000 42.52756 185 ARG D N 1
ATOM 10387 C CA . ARG D 3 185 ? 4.50157 -40.48952 1.05665 1.000 43.67127 185 ARG D CA 1
ATOM 10388 C C . ARG D 3 185 ? 4.14504 -39.11513 1.60903 1.000 37.47914 185 ARG D C 1
ATOM 10389 O O . ARG D 3 185 ? 3.84020 -38.19155 0.84541 1.000 39.35202 185 ARG D O 1
ATOM 10397 N N . ARG D 3 186 ? 4.18549 -38.95681 2.93421 1.000 37.45153 186 ARG D N 1
ATOM 10398 C CA . ARG D 3 186 ? 3.92207 -37.64840 3.52388 1.000 40.09925 186 ARG D CA 1
ATOM 10399 C C . ARG D 3 186 ? 5.02435 -36.65630 3.17665 1.000 42.53914 186 ARG D C 1
ATOM 10400 O O . ARG D 3 186 ? 4.74057 -35.49641 2.85579 1.000 39.17434 186 ARG D O 1
ATOM 10408 N N . GLU D 3 187 ? 6.28635 -37.09358 3.23776 1.000 41.00180 187 GLU D N 1
ATOM 10409 C CA . GLU D 3 187 ? 7.39675 -36.22621 2.85391 1.000 37.84153 187 GLU D CA 1
ATOM 10410 C C . GLU D 3 187 ? 7.23780 -35.73743 1.42119 1.000 37.86559 187 GLU D C 1
ATOM 10411 O O . GLU D 3 187 ? 7.42797 -34.55017 1.13241 1.000 35.02453 187 GLU D O 1
ATOM 10417 N N . ASN D 3 188 ? 6.89085 -36.64656 0.50553 1.000 36.61991 188 ASN D N 1
ATOM 10418 C CA . ASN D 3 188 ? 6.72433 -36.26073 -0.89124 1.000 37.91526 188 ASN D CA 1
ATOM 10419 C C . ASN D 3 188 ? 5.53839 -35.32282 -1.07991 1.000 35.78175 188 ASN D C 1
ATOM 10420 O O . ASN D 3 188 ? 5.54013 -34.50842 -2.00965 1.000 41.53036 188 ASN D O 1
ATOM 10425 N N . GLU D 3 189 ? 4.52423 -35.41388 -0.21506 1.000 36.41619 189 GLU D N 1
ATOM 10426 C CA . GLU D 3 189 ? 3.42821 -34.45225 -0.27489 1.000 39.98329 189 GLU D CA 1
ATOM 10427 C C . GLU D 3 189 ? 3.88937 -33.05900 0.13221 1.000 44.05259 189 GLU D C 1
ATOM 10428 O O . GLU D 3 189 ? 3.35799 -32.06055 -0.36727 1.000 36.59047 189 GLU D O 1
ATOM 10434 N N . TRP D 3 190 ? 4.87640 -32.97030 1.02732 1.000 35.14386 190 TRP D N 1
ATOM 10435 C CA . TRP D 3 190 ? 5.43131 -31.67347 1.39358 1.000 35.06519 190 TRP D CA 1
ATOM 10436 C C . TRP D 3 190 ? 6.09173 -30.98558 0.20834 1.000 32.56168 190 TRP D C 1
ATOM 10437 O O . TRP D 3 190 ? 6.20280 -29.75534 0.20001 1.000 34.86582 190 TRP D O 1
ATOM 10448 N N . ALA D 3 191 ? 6.53221 -31.75098 -0.78669 1.000 35.59648 191 ALA D N 1
ATOM 10449 C CA . ALA D 3 191 ? 7.16806 -31.21039 -1.97911 1.000 37.21106 191 ALA D CA 1
ATOM 10450 C C . ALA D 3 191 ? 6.17149 -30.82155 -3.06228 1.000 29.09246 191 ALA D C 1
ATOM 10451 O O . ALA D 3 191 ? 6.58877 -30.38172 -4.13740 1.000 32.77553 191 ALA D O 1
ATOM 10453 N N . GLU D 3 192 ? 4.87760 -30.97439 -2.81352 1.000 33.62779 192 GLU D N 1
ATOM 10454 C CA . GLU D 3 192 ? 3.85107 -30.66636 -3.79685 1.000 41.41200 192 GLU D CA 1
ATOM 10455 C C . GLU D 3 192 ? 3.29563 -29.26344 -3.57664 1.000 33.52378 192 GLU D C 1
ATOM 10456 O O . GLU D 3 192 ? 3.49374 -28.64439 -2.52802 1.000 30.92690 192 GLU D O 1
ATOM 10462 N N . ASP D 3 193 ? 2.59453 -28.76713 -4.59157 1.000 37.83191 193 ASP D N 1
ATOM 10463 C CA . ASP D 3 193 ? 1.92280 -27.47789 -4.50289 1.000 33.88662 193 ASP D CA 1
ATOM 10464 C C . ASP D 3 193 ? 0.56912 -27.66068 -3.82689 1.000 30.65882 193 ASP D C 1
ATOM 10465 O O . ASP D 3 193 ? -0.24678 -28.47567 -4.27082 1.000 36.12890 193 ASP D O 1
ATOM 10470 N N . ARG D 3 194 ? 0.33579 -26.91493 -2.75198 1.000 29.29702 194 ARG D N 1
ATOM 10471 C CA . ARG D 3 194 ? -0.95955 -26.92419 -2.07902 1.000 39.77180 194 ARG D CA 1
ATOM 10472 C C . ARG D 3 194 ? -1.12524 -25.66980 -1.22567 1.000 39.61400 194 ARG D C 1
ATOM 10473 O O . ARG D 3 194 ? -0.18257 -24.89734 -1.05100 1.000 34.75785 194 ARG D O 1
#

Secondary structure (DSSP, 8-state):
---HHHHHHHHHHHHHHHHHHHHHHHTT-EEEEEEHHHHTTTTTT-EEEE--SEEEETTTEEEETTB-HHHHHHHS-B-TT--SBPHHHHHHHHHHSSPPPHHHHHHHHHHHHHT-PPPHHHHHHHHHS-TTS-HHHHHHHHHHHGGGG-HHHHHHHH---GGGHHHHHHHHHHHHHHHHHHHHHHHHHHHHS-S------TTS-HHHHHHHHHT---HHHHHHHHHHHHHTS---S-SHHHHHHHHHHHTT--HHHHHHHHHHHHTSTTTS-HHHHHHHHHHHHHHHHTT---HHHHHHHHHHHHHTT---TTEEESS--S--HHHHHHHHHHHHH-TT-HHHHHHHHHHHHHHHHHHHHT--SEEEE-THHHHHHHHHHTT---GGGHHHHHHHHHHHHHHHHHHHHHHTTPPP---EEE-HHHHHHHHHHHHHT-/-PPPHHHHHHHHHHHHHHHHHHHHHHHTT-EEEEEEHHHHTTTTTT-EEEE--SEEEETTTEEEETTB-HHHHHHHS-B-TT--SBPHHHHHHHHHHSSPPPHHHHHHHHHHHHHT-PPPHHHHHHHHHS-TTS-HHHHHHHHHHHGGGG-HHHHHHHTT--GGGHHHHHHHHHHHHHHHHHHHHHHHHHHHHS-S------TTS-HHHHHHHHHT---HHHHHHHHHHHHHTS---S-SHHHHHHHHHHHTT--HHHHHHHHHHHHTSTTTS-HHHHHHHHHHHHHHHHTS---HHHHHHHHHHHHHTT---TTEEESS--S--HHHHHHHHHHHHH-TT-HHHHHHHHHHHHHHHHHHHH---SEEEE-GGGTHHHHHHHTT---GGGHHHHHHHHHHHHHHHHHHHHHHTTPPP---EEE-HHHHHHHHHHHHH-/--GGGS-HHHHHHHHHHSHHHHTTT-HHHHHHHHHHHHHHHHHHS-TTSHHHHHHHHHHHHHHHTTHHHHHHHHTTS---B---TTS-GGGBTTTTT-HHHHHHHHHSPPPEE-TTTT---EEEEEEEEEEETTTTTTTTTS--EEEEEEEESSTTGGGGGGGEEEEEEETTSS--EEE---TTGGGG--SSEEEEEEEEEPPP-S-GGGGTTS---EEEEEEEEEE-SSSSTTTTTSEEEEEEE-----TTS-EEEEEE-TTS-GGGT--HHHHHHHHHHHHHHHHHH-SSPPSS-------------EEEESSTT----HHHHHHSPPSSS-----/-HHHHHHHHHH--PPPPHHHHHHT-S-HHHHHHHHHHHHHTT-HHHHHHHHHHHHHHHTT--HHHHHHHHT------HHHHHHHHHHHHHTS--

Nearest PDB structures (foldseek):
  8gr8-assembly1_A  TM=9.981E-01  e=9.094E-58  Saccharomyces cerevisiae
  8gqz-assembly1_B  TM=9.934E-01  e=1.078E-51  Saccharomyces cerevisiae
  5uzp-assembly1_B  TM=9.932E-01  e=2.422E-42  Homo sapiens
  5uqs-assembly1_C  TM=9.916E-01  e=3.265E-42  Sus scrofa
  6k5v-assembly2_D  TM=9.854E-01  e=1.333E-39  Arabidopsis thaliana

Radius of gyration: 34.45 Å; Cα contacts (8 Å, |Δi|>4): 2295; chains: 4; bounding box: 77×107×85 Å

Sequence (1308 aa):
EKTLKERFSEIYPIHAQDVRQFVKEHGKTKISDVLLEQVYGGMRGIPGSVWEGSVLDPEDGIRFRGRTIADIQKDLPKAKGSSQPLPEALFWLLLTGEVPTQAQVENLSADLMSRSELPSHVVQLLDNLPKDLHPMAQFSIAVTALESESKFAKAYAQGISKQDYWSYTFEDSLDLLGKLPVIAAKIYRNVFKDGKMGEVDPNADYAKNLVNLIGSKDEDFVDLMRLYLTIHSDHEGGNVSAHTSHLVGSALSSPYLSLASGLNGLAGPLHGRANQEVLEWLFALKEEVNDDYSKDTIEKYLWDTLNSGRVIPGYGHAVLRKTDPRYMAQRKFAMDHFPDYELFKLVSSIYEVAPGVLTEHGKTKNPWPNVDAHSGVLLQYYGLKESSFYTVLFGVSRAFGILAQLITDRAIGASIERPKSYSTEKYKELVKNIESKLQEKTLKERFSEIYPIHAQDVRQFVKEHGKTKISDVLLEQVYGGMRGIPGSVWEGSVLDPEDGIRFRGRTIADIQKDLPKAKGSSQPLPEALFWLLLTGEVPTQAQVENLSADLMSRSELPSHVVQLLDNLPKDLHPMAQFSIAVTALESESKFAKAYAQGISKQDYWSYTFEDSLDLLGKLPVIAAKIYRNVFKDGKMGEVDPNADYAKNLVNLIGSKDEDFVDLMRLYLTIHSDHEGGNVSAHTSHLVGSALSSPYLSLASGLNGLAGPLHGRANQEVLEWLFALKEEVNDDYSKDTIEKYLWDTLNSGRVIPGYGHAVLRKTDPRYMAQRKFAMDHFPDYELFKLVSSIYEVAPGVLTEHGKTKNPWPNVDAHSGVLLQYYGLKESSFYTVLFGVSRAFGILAQLITDRAIGASIERPKSYSTEKYKELVKNIESKSSLMDLPLEIHLSLLEYVPNELRAVNKYFYVLHNHSYKEKSLAWIAEDNYIWAVVKHSLCLYVKSLDPLRQHAREIIQETKEPGFNVPLCMTKYIADSWYIVYNALQYPGKIINMGWDKKERTLMQSLTALPVNFWSRKKDEPTPVNVWFYVKNAHVARYIPKIITEIGICNYGPKQIVASAGYINELITSEGIYCVNLGHLPRLYDEQIFEGTGTTHLPLELKAIDRTDSDVCINSDLVLLGYDFIPYQISKPWLLFRIEPVNSIEAIFNYSECSFSYQFAWSLACLQSEEKISFPRDTIIKPSKLIRIFVYKHPEQKQDLGQEIALPNWNTPYLRRSVLQKVIEWAEHSAPVDSWDREFLKVDQEMLYEIILAANYLNIKPLLDAGCKVVAEMIRGRSPEEIRRTFNIVNDFTPEEEAAIRRENEWAEDR

Organism: Saccharomyces cerevisiae (strain ATCC 204508 / S288c) (NCBI:txid559292)

Foldseek 3Di:
DDALVVLLVVQLVVVLVVVVVCCVVCVPPDDDDDDPVCVVVVNPPPPDDDAQQWDQDQAQGIDGLNHGPVRQLPQADDPVPASFHALLQSLSCSQNVDGDDPVRSQVLQLLLLVLADQDPVLLVVLLVDDLPPFLLLNLLVSLLVCVVVQQLVVDVVVPDDLLCSLVSLVVLLSSSLSHLLVSLLQSLCNNPHVSDFDDADSRDGSLCSNQVRVPDDDVLSSSLLRLVLRVLQDDDQSAQLLVQLCQVCLVVDHNSNSLSRSSVSCLDPVHPQLLVVLVVVLVVLCVVCVLDLDLVSLLVVQLVCVVVPHDNRQWADDRHQEAHVLQVVLLVSCVVPPVPPSSNSNLVSCQVPQLVSVVVVPPGRRGYGHNSNRSQVVCVVVPNNPSSSRSSSSSSRNSSSSSSSSSSCSNSVPHNDDDDDDDPVVVVVVVVVVVVVD/DFDALVRLLVVQLVVVLVVVVVCCVVCVPPDDDDDDPVCVVVVVPPPPDDDAQQWDADQEQGIDGLNHGPVRQLPQEDDDPPASFHALLQSLSCSQRVDGGDNVNSQVLQLLLLVLADQDPVLLVVLLPDDLPPFLLNNLLVSLLVCLVVQPLVVVVVVPDDLLCNLVSLVVLLSSSLSHLLVSLLQNLCNNPHVSDFDGADSRDGSLCSSQVRVPDPDVLSSRLLRLLLRVLQDDDQSQQLLVQLCQVCLVVDHLSNSLSRSSVSCPDPVHPCLLVVLVVVLVVLCVVCVLDLDLVSVLVVQLVCVVVVHHNRQWADDRHQEAHVLQVVLLVSCCVPPVPPSSNSNLVSCQVHQQVSVVVVVPGDRGYGHNSNRSQVVCVVRPNNPSSSVSSSSSSRRSSSSSSSSSSCSNSVPHNDDDDDDDPVVVVVVVVVVVVD/DDPVPDDPVVLVVVCVPVVVVQLPPDVVSVLSSLVSLVCVVCVLANQPHCLCVQQVVLQLLLLVVCCVPCVVQLCSPPQADDDDPPGGQCRHRSPVSPSLPSSQLQAAKFWAWAPCLPPCKDWRGKAKFKHFLCQPVCCVLPFFWKKWKKFAQFLVLLLQVQQWWKWKAFFPDADIDTFADDNCLSVVGGTTFMKIFISGTDDDHDDSVVVPPVSDTITIMMMIIMRNSPDCCDVVRNMTTTTMGRDPPPVVFAFGMKGWHHVDDSCQQHPLSSNQSRRSSNVVRCVVPDPDDGPDDRDHRDDHDQIAIGTHTPDPVDDDDRVVSNPDDTPSDDDRSD/DLVVLVVVVVVPVPDADVVVVVSQPDDPVSLVVNLVVCVVVVVVVSNNNSVVVVVVVVPPDDPVVCCVVVVHDDPDDPVRVVVVVVVVVVVDDD